Protein AF-0000000083572523 (afdb_homodimer)

Organism: NCBI:txid337451

InterPro domains:
  IPR001906 Terpene synthase, N-terminal domain [PF01397] (38-192)
  IPR005630 Terpene synthase, metal-binding domain [PF03936] (252-488)
  IPR008930 Terpenoid cyclases/protein prenyltransferase alpha-alpha toroid [SSF48239] (34-217)
  IPR008949 Isoprenoid synthase domain superfamily [G3DSA:1.10.600.10] (233-545)
  IPR008949 Isoprenoid synthase domain superfamily [SSF48576] (221-546)
  IPR034741 Terpene cyclase-like 1, C-terminal domain [SFLDG01019] (222-544)
  IPR036965 Terpene synthase, N-terminal domain superfamily [G3DSA:1.50.10.130] (38-232)
  IPR044814 Terpene cyclases, class 1, plant [cd00684] (7-543)
  IPR050148 Terpene synthase-like [PTHR31225] (7-530)

Foldseek 3Di:
DPPPPDFFFLPFDADPADLVNLVVLLPDPVLPPCDPLLVVLLVVLLVVLLCVLVPDDQLLVNLVSQVLCQLLLNCLSVVPSLLVSLVVCPDPVNLVRCLPALLSLLSNLQSNLLSQAPDDPCSCVSQADPVGAGDPVCLQVLNSLLSLLLSLLLAFPPRVVSVRSNVVSLVSNVVCLVPDDVLSNVVSVVCNQPNPLLAQRLLSNLVVLVSLVPDPPHDPSSSQSSQSVLSVLLVLLSVLVVVLSVLCVVLCLCVVPVRQHDFLLLLLVLLCLQQVDSVLSVLSSLLSLVVSLLSRLLSQLWTGDDLVLLVLLLVCLLVLDDPSLVVHPPSSSSSSVSVSVSLVVLQVVLCVQAVDGCSVVLSVLVSLLSVLSSVQSVCLVVVNQDALVVQLVSQLSNLCQCNSLLSNQSSVDNYDDPVRSVPPDPPQLLSSLLSLLLQLLVCLQCVVVCVVSSTHHHNQVNHCVVPVDDSVVSNVVSVVVNSNSSSSNSVSSNDDDPGDPSSNSSSSSSSSSSCVQRPPSHHCRSDVPDRVVVSSCSSNRNRDDRDCPVPDD/DPPPPDFFFLPFDADPADLVNLVVLLPDPVLPPCDPLLVVLLVVLLVVLLCVLVPDDQLLVNLVSQVLCQLLLNCLSVVPSLLVSLVVCPDPVNLVRCLPALLSLLSNLQSNLLSQAPDAPCSCVSQADPVGAGDPVCLQVLNSLLSLLLSLLLAFPPRVVSVRSNVVSLVSNVVCLVPDDVLSNVVSVVCNQPNPLLAQRLLSNLVVLVSLVPDPPHDPSSSQSSQSVLSVLLVLLSVLVVVLSVLCVVLCLCVVPVRQHDFLLLLLVLLCLQQVDSVLSVLSSLLSLVVSLLSRLLSQLWTGDDLVLLVLLLVCLLVLDDPSLVVHPPSSSSSSVSVSVSLVVLQVVLCVQAVDGCSVVLSVLVSLLSVLSSVQSVCLVVVNQDALVVQLVSQLSNLCQCNSLLSNQSSPDNYDDPVRSVPPDPPQLLSSLLSLLLQLLVCLQCVVVCVVSSTHHHNQVNHCVVPVDDSVVSNVVSVVVNSNSSSSNSVSSNDDDPGDPSSNSSSSSSSSSSCVQRPPSHHCRSDVPDRVVVSSCSSNRNRDDRDCPSPDD

Sequence (1106 aa):
MDFMEVRRAGNYHSTFWDIDSIRALLARRDFTAVTALSYDHHKRLKETIQRRLRDFTQPHHLLGLIDAVQHLGVAYQFEQEISDALNGLHSEDTEHAIKDSLHHTSLYFRLLRQHGCNLSSDIFNKFKKEGGGFKASLCEDAVGLLSMYEAAHLGVEGEAILEEAKVFSTANLKIMMERVEKKIADRIEHALEIPLHWRAPRVEARPYIDVYEKEDGKIDDLLDFAKLDFNMVQMAYRTELKELSMWWELLALPEKLGFFRDRLLENYLFAIGVVVEPQYSLCRIVITKAMVLITAMDDIYDVHGLPDELKVFTDTVNRWDLEGIDQLPEYMKLYYLALYNTTNETAYIILKEKGFNATHYLKKLWAMQSNSYFREAQWFNSGYIPKFDEYLDNALVSVGVPLVLGLSYPMIQQHISKAEIDLIPEDLNLLRWASIIFRLYNDLATSKAEQQRGDVPKSIQCYMHETGSSEEVAANHIRDLISDAWKELNAECLKPTSLSKHYVGLTLNSARSGVLMYHHDFDGFGVPRSRTSAHITSIFFEPVPLKESINLGMDFMEVRRAGNYHSTFWDIDSIRALLARRDFTAVTALSYDHHKRLKETIQRRLRDFTQPHHLLGLIDAVQHLGVAYQFEQEISDALNGLHSEDTEHAIKDSLHHTSLYFRLLRQHGCNLSSDIFNKFKKEGGGFKASLCEDAVGLLSMYEAAHLGVEGEAILEEAKVFSTANLKIMMERVEKKIADRIEHALEIPLHWRAPRVEARPYIDVYEKEDGKIDDLLDFAKLDFNMVQMAYRTELKELSMWWELLALPEKLGFFRDRLLENYLFAIGVVVEPQYSLCRIVITKAMVLITAMDDIYDVHGLPDELKVFTDTVNRWDLEGIDQLPEYMKLYYLALYNTTNETAYIILKEKGFNATHYLKKLWAMQSNSYFREAQWFNSGYIPKFDEYLDNALVSVGVPLVLGLSYPMIQQHISKAEIDLIPEDLNLLRWASIIFRLYNDLATSKAEQQRGDVPKSIQCYMHETGSSEEVAANHIRDLISDAWKELNAECLKPTSLSKHYVGLTLNSARSGVLMYHHDFDGFGVPRSRTSAHITSIFFEPVPLKESINLG

Radius of gyration: 35.46 Å; Cα contacts (8 Å, |Δi|>4): 1296; chains: 2; bounding box: 77×118×74 Å

Solvent-accessible surface area (backbone atoms only — not comparable to full-atom values): 60000 Å² total; per-residue (Å²): 132,82,75,72,81,80,64,49,75,78,78,68,63,76,56,90,66,49,70,67,55,49,50,54,62,68,60,51,68,86,62,70,71,82,43,75,63,51,52,53,52,47,52,53,39,50,52,52,50,52,49,49,63,67,63,54,79,52,64,69,59,44,52,52,50,53,52,49,36,49,49,43,53,50,37,82,81,39,51,67,56,50,51,54,44,53,59,66,50,69,42,70,67,48,53,64,71,33,63,88,36,57,34,52,42,20,48,53,52,34,55,38,42,74,72,37,40,81,71,67,74,65,74,58,56,79,54,38,41,96,88,57,57,69,42,72,79,50,68,76,35,62,67,26,32,52,31,34,32,48,30,24,74,64,36,38,86,88,44,60,66,34,54,49,39,34,55,52,25,50,57,43,48,65,59,41,44,79,71,49,58,64,74,58,20,52,51,51,52,49,39,71,72,50,44,65,87,49,48,27,56,60,71,50,10,60,65,37,50,62,52,48,71,72,41,92,85,53,51,67,61,58,53,53,38,38,42,52,50,49,41,54,50,24,51,53,49,43,55,51,47,52,54,49,49,54,53,52,58,70,64,35,54,40,78,73,65,63,73,39,79,57,51,65,68,57,31,42,51,46,22,41,28,27,51,64,56,77,91,48,50,68,43,33,52,51,42,20,55,48,48,48,49,49,53,41,49,46,39,35,50,75,29,49,48,48,74,71,55,45,52,53,48,44,52,39,49,62,68,64,62,75,81,63,41,80,78,43,58,70,71,53,35,54,49,49,50,52,52,52,47,54,50,49,50,50,25,48,50,42,26,74,71,52,71,42,82,42,55,68,62,53,44,51,42,51,26,52,36,44,52,34,41,48,50,49,37,49,29,48,77,70,66,53,77,54,48,45,68,60,42,48,63,42,38,41,43,49,63,42,48,55,43,47,51,58,62,38,51,72,61,73,43,86,76,61,52,70,69,57,63,72,59,55,63,89,72,40,64,56,55,49,29,23,23,46,36,22,38,51,31,45,39,64,22,40,46,66,65,36,53,74,72,66,50,64,77,46,63,51,52,18,40,21,69,72,68,69,49,52,70,67,58,28,49,50,51,52,52,49,50,40,56,51,29,50,15,52,36,41,45,48,59,44,45,90,68,92,65,52,70,65,57,54,48,30,43,53,19,44,24,12,30,23,42,70,37,12,52,92,50,32,42,32,71,68,50,54,44,68,64,48,46,47,51,49,43,48,60,57,70,46,74,63,86,71,76,69,84,75,55,80,126,132,83,78,72,80,80,63,50,77,77,80,68,64,75,54,90,65,49,72,67,53,49,50,53,62,68,61,52,66,87,65,69,71,81,42,74,63,50,51,53,51,47,51,52,39,51,52,51,52,52,48,50,63,68,62,54,78,52,64,68,60,44,50,53,49,52,52,48,38,49,48,42,53,51,36,83,80,39,51,67,57,50,50,54,44,51,60,66,50,69,43,69,67,47,52,63,72,34,65,88,36,56,36,51,42,20,47,53,52,35,55,39,43,76,72,36,40,81,70,68,75,65,76,57,56,82,51,38,39,94,87,56,56,70,42,71,80,49,67,75,33,63,67,26,33,52,32,33,32,46,31,25,73,65,36,36,83,87,46,60,65,33,55,49,39,34,54,53,24,51,57,43,47,66,60,42,43,78,72,48,56,64,73,58,21,52,50,50,51,50,39,73,72,51,42,66,86,50,48,28,57,60,70,49,10,60,65,39,50,62,52,46,71,69,42,90,84,56,51,66,61,57,54,52,36,37,42,52,50,49,41,54,51,24,50,53,49,44,54,51,46,51,54,50,47,53,51,52,58,69,66,34,53,40,79,72,65,63,73,38,78,58,52,66,67,57,31,41,50,46,23,42,26,26,51,63,56,77,90,46,49,68,43,31,53,53,44,21,55,49,46,46,48,49,52,41,50,46,38,35,48,74,29,48,49,48,74,70,55,43,52,55,49,44,51,38,47,61,67,64,61,76,81,63,42,80,78,43,58,70,72,53,36,55,50,47,50,52,53,51,47,54,50,49,50,50,24,48,51,42,25,74,72,52,72,43,84,41,55,69,63,53,44,49,42,51,26,52,36,43,50,33,40,48,51,51,37,49,29,48,76,69,66,53,78,54,49,44,67,60,43,48,66,43,39,40,41,50,63,42,49,55,45,48,51,58,61,40,54,74,60,73,43,89,75,59,52,69,68,58,62,74,58,55,65,90,74,38,62,54,56,50,30,23,21,47,37,22,39,52,31,43,40,64,22,40,46,66,66,36,53,74,71,64,48,64,76,46,64,51,50,18,40,21,68,71,68,69,49,51,70,67,58,27,49,51,50,51,52,50,49,40,56,51,30,51,17,51,35,42,45,49,58,45,47,89,67,90,65,53,71,66,58,55,47,31,41,54,18,44,23,13,30,22,41,70,37,12,51,93,50,31,43,33,70,68,51,55,44,68,65,45,47,47,51,49,43,47,59,56,70,46,72,62,87,71,76,68,86,73,54,81,129

Nearest PDB structures (foldseek):
  3n0g-assembly2_B  TM=9.323E-01  e=5.845E-34  Populus tremula x Populus alba
  3g4d-assembly1_A  TM=9.550E-01  e=2.384E-30  Gossypium arboreum
  7xkw-assembly1_A  TM=9.604E-01  e=1.682E-29  Artabotrys hexapetalus
  3g4d-assembly2_B  TM=9.552E-01  e=7.204E-29  Gossypium arboreum
  5jo7-assembly3_C  TM=9.426E-01  e=1.005E-28  Hyoscyamus muticus

Structure (mmCIF, N/CA/C/O backbone):
data_AF-0000000083572523-model_v1
#
loop_
_entity.id
_entity.type
_entity.pdbx_description
1 polymer 'Alpha-terpineol synthase isoform X1'
#
loop_
_atom_site.group_PDB
_atom_site.id
_atom_site.type_symbol
_atom_site.label_atom_id
_atom_site.label_alt_id
_atom_site.label_comp_id
_atom_site.label_asym_id
_atom_site.label_entity_id
_atom_site.label_seq_id
_atom_site.pdbx_PDB_ins_code
_atom_site.Cartn_x
_atom_site.Cartn_y
_atom_site.Cartn_z
_atom_site.occupancy
_atom_site.B_iso_or_equiv
_atom_site.auth_seq_id
_atom_site.auth_comp_id
_atom_site.auth_asym_id
_atom_site.auth_atom_id
_atom_site.pdbx_PDB_model_num
ATOM 1 N N . MET A 1 1 ? -46.875 0.278 -8.953 1 24.17 1 MET A N 1
ATOM 2 C CA . MET A 1 1 ? -46.281 -0.923 -8.375 1 24.17 1 MET A CA 1
ATOM 3 C C . MET A 1 1 ? -44.75 -0.909 -8.539 1 24.17 1 MET A C 1
ATOM 5 O O . MET A 1 1 ? -44.25 -0.823 -9.656 1 24.17 1 MET A O 1
ATOM 9 N N . ASP A 1 2 ? -43.969 -0.181 -7.785 1 31.44 2 ASP A N 1
ATOM 10 C CA . ASP A 1 2 ? -42.531 0.128 -7.801 1 31.44 2 ASP A CA 1
ATOM 11 C C . ASP A 1 2 ? -41.719 -1.145 -7.91 1 31.44 2 ASP A C 1
ATOM 13 O O . ASP A 1 2 ? -41.781 -2.02 -7.047 1 31.44 2 ASP A O 1
ATOM 17 N N . PHE A 1 3 ? -41.594 -1.78 -8.992 1 36 3 PHE A N 1
ATOM 18 C CA . PHE A 1 3 ? -40.906 -3.047 -9.234 1 36 3 PHE A CA 1
ATOM 19 C C . PHE A 1 3 ? -39.562 -3.096 -8.484 1 36 3 PHE A C 1
ATOM 21 O O . PHE A 1 3 ? -38.688 -2.297 -8.758 1 36 3 PHE A O 1
ATOM 28 N N . MET A 1 4 ? -39.531 -3.287 -7.262 1 43.53 4 MET A N 1
ATOM 29 C CA . MET A 1 4 ? -38.375 -3.51 -6.387 1 43.53 4 MET A CA 1
ATOM 30 C C . MET A 1 4 ? -37.344 -4.43 -7.051 1 43.53 4 MET A C 1
ATOM 32 O O . MET A 1 4 ? -37.688 -5.566 -7.398 1 43.53 4 MET A O 1
ATOM 36 N N . GLU A 1 5 ? -36.531 -3.902 -7.918 1 59.03 5 GLU A N 1
ATOM 37 C CA . GLU A 1 5 ? -35.531 -4.641 -8.68 1 59.03 5 GLU A CA 1
ATOM 38 C C . GLU A 1 5 ? -34.812 -5.676 -7.805 1 59.03 5 GLU A C 1
ATOM 40 O O . GLU A 1 5 ? -34.312 -5.348 -6.727 1 59.03 5 GLU A O 1
ATOM 45 N N . VAL A 1 6 ? -35.25 -6.902 -7.891 1 67.5 6 VAL A N 1
ATOM 46 C CA . VAL A 1 6 ? -34.781 -8.031 -7.098 1 67.5 6 VAL A CA 1
ATOM 47 C C . VAL A 1 6 ? -33.375 -8.43 -7.535 1 67.5 6 VAL A C 1
ATOM 49 O O . VAL A 1 6 ? -33.156 -8.797 -8.695 1 67.5 6 VAL A O 1
ATOM 52 N N . ARG A 1 7 ? -32.312 -8.016 -6.77 1 81 7 ARG A N 1
ATOM 53 C CA . ARG A 1 7 ? -30.922 -8.43 -7 1 81 7 ARG A CA 1
ATOM 54 C C . ARG A 1 7 ? -30.672 -9.82 -6.426 1 81 7 ARG A C 1
ATOM 56 O O . ARG A 1 7 ? -31.172 -10.156 -5.348 1 81 7 ARG A O 1
ATOM 63 N N . ARG A 1 8 ? -30.094 -10.602 -7.227 1 80.5 8 ARG A N 1
ATOM 64 C CA . ARG A 1 8 ? -29.719 -11.938 -6.77 1 80.5 8 ARG A CA 1
ATOM 65 C C . ARG A 1 8 ? -28.578 -11.883 -5.77 1 80.5 8 ARG A C 1
ATOM 67 O O . ARG A 1 8 ? -27.812 -10.914 -5.746 1 80.5 8 ARG A O 1
ATOM 74 N N . ALA A 1 9 ? -28.688 -12.844 -4.805 1 76.06 9 ALA A N 1
ATOM 75 C CA . ALA A 1 9 ? -27.578 -13 -3.855 1 76.06 9 ALA A CA 1
ATOM 76 C C . ALA A 1 9 ? -26.891 -14.344 -4.043 1 76.06 9 ALA A C 1
ATOM 78 O O . ALA A 1 9 ? -27.547 -15.367 -4.211 1 76.06 9 ALA A O 1
ATOM 79 N N . GLY A 1 10 ? -25.625 -14.352 -4.168 1 76.25 10 GLY A N 1
ATOM 80 C CA . GLY A 1 10 ? -24.859 -15.578 -4.336 1 76.25 10 GLY A CA 1
ATOM 81 C C . GLY A 1 10 ? -24.812 -16.438 -3.08 1 76.25 10 GLY A C 1
ATOM 82 O O . GLY A 1 10 ? -24.594 -17.641 -3.152 1 76.25 10 GLY A O 1
ATOM 83 N N . ASN A 1 11 ? -25.047 -15.859 -1.938 1 74.94 11 ASN A N 1
ATOM 84 C CA . ASN A 1 11 ? -24.969 -16.531 -0.648 1 74.94 11 ASN A CA 1
ATOM 85 C C . ASN A 1 11 ? -23.656 -17.281 -0.483 1 74.94 11 ASN A C 1
ATOM 87 O O . ASN A 1 11 ? -23.656 -18.469 -0.15 1 74.94 11 ASN A O 1
ATOM 91 N N . TYR A 1 12 ? -22.641 -16.641 -0.817 1 78.56 12 TYR A N 1
ATOM 92 C CA . TYR A 1 12 ? -21.328 -17.266 -0.743 1 78.56 12 TYR A CA 1
ATOM 93 C C . TYR A 1 12 ? -20.906 -17.5 0.707 1 78.56 12 TYR A C 1
ATOM 95 O O . TYR A 1 12 ? -21.328 -16.75 1.601 1 78.56 12 TYR A O 1
ATOM 103 N N . HIS A 1 13 ? -20.109 -18.516 0.893 1 77.62 13 HIS A N 1
ATOM 104 C CA . HIS A 1 13 ? -19.578 -18.781 2.227 1 77.62 13 HIS A CA 1
ATOM 105 C C . HIS A 1 13 ? -18.75 -17.594 2.732 1 77.62 13 HIS A C 1
ATOM 107 O O . HIS A 1 13 ? -18.016 -16.984 1.969 1 77.62 13 HIS A O 1
ATOM 113 N N . SER A 1 14 ? -18.875 -17.328 3.998 1 80 14 SER A N 1
ATOM 114 C CA . SER A 1 14 ? -18.109 -16.25 4.605 1 80 14 SER A CA 1
ATOM 115 C C . SER A 1 14 ? -16.609 -16.531 4.543 1 80 14 SER A C 1
ATOM 117 O O . SER A 1 14 ? -16.188 -17.688 4.445 1 80 14 SER A O 1
ATOM 119 N N . THR A 1 15 ? -15.867 -15.547 4.566 1 82.12 15 THR A N 1
ATOM 120 C CA . THR A 1 15 ? -14.414 -15.68 4.516 1 82.12 15 THR A CA 1
ATOM 121 C C . THR A 1 15 ? -13.891 -16.391 5.758 1 82.12 15 THR A C 1
ATOM 123 O O . THR A 1 15 ? -14.43 -16.219 6.852 1 82.12 15 THR A O 1
ATOM 126 N N . PHE A 1 16 ? -12.969 -17.203 5.551 1 79.5 16 PHE A N 1
ATOM 127 C CA . PHE A 1 16 ? -12.297 -17.859 6.668 1 79.5 16 PHE A CA 1
ATOM 128 C C . PHE A 1 16 ? -11.242 -16.938 7.273 1 79.5 16 PHE A C 1
ATOM 130 O O . PHE A 1 16 ? -10.875 -17.094 8.438 1 79.5 16 PHE A O 1
ATOM 137 N N . TRP A 1 17 ? -10.805 -16.031 6.473 1 86.19 17 TRP A N 1
ATOM 138 C CA . TRP A 1 17 ? -9.719 -15.148 6.871 1 86.19 17 TRP A CA 1
ATOM 139 C C . TRP A 1 17 ? -10.078 -13.695 6.594 1 86.19 17 TRP A C 1
ATOM 141 O O . TRP A 1 17 ? -9.805 -13.172 5.508 1 86.19 17 TRP A O 1
ATOM 151 N N . ASP A 1 18 ? -10.562 -13.047 7.605 1 87 18 ASP A N 1
ATOM 152 C CA . ASP A 1 18 ? -10.82 -11.625 7.418 1 87 18 ASP A CA 1
ATOM 153 C C . ASP A 1 18 ? -9.555 -10.805 7.637 1 87 18 ASP A C 1
ATOM 155 O O . ASP A 1 18 ? -8.508 -11.344 8.016 1 87 18 ASP A O 1
ATOM 159 N N . ILE A 1 19 ? -9.617 -9.617 7.379 1 87.69 19 ILE A N 1
ATOM 160 C CA . ILE A 1 19 ? -8.453 -8.742 7.383 1 87.69 19 ILE A CA 1
ATOM 161 C C . ILE A 1 19 ? -7.824 -8.727 8.773 1 87.69 19 ILE A C 1
ATOM 163 O O . ILE A 1 19 ? -6.598 -8.695 8.914 1 87.69 19 ILE A O 1
ATOM 167 N N . ASP A 1 20 ? -8.609 -8.68 9.789 1 86.25 20 ASP A N 1
ATOM 168 C CA . ASP A 1 20 ? -8.094 -8.656 11.156 1 86.25 20 ASP A CA 1
ATOM 169 C C . ASP A 1 20 ? -7.371 -9.953 11.492 1 86.25 20 ASP A C 1
ATOM 171 O O . ASP A 1 20 ? -6.324 -9.938 12.141 1 86.25 20 ASP A O 1
ATOM 175 N N . SER A 1 21 ? -7.938 -10.992 11.039 1 88.38 21 SER A N 1
ATOM 176 C CA . SER A 1 21 ? -7.301 -12.289 11.266 1 88.38 21 SER A CA 1
ATOM 177 C C . SER A 1 21 ? -5.965 -12.383 10.531 1 88.38 21 SER A C 1
ATOM 179 O O . SER A 1 21 ? -5 -12.93 11.062 1 88.38 21 SER A O 1
ATOM 181 N N . ILE A 1 22 ? -5.945 -11.914 9.344 1 90.38 22 ILE A N 1
ATOM 182 C CA . ILE A 1 22 ? -4.715 -11.938 8.562 1 90.38 22 ILE A CA 1
ATOM 183 C C . ILE A 1 22 ? -3.648 -11.094 9.266 1 90.38 22 ILE A C 1
ATOM 185 O O . ILE A 1 22 ? -2.5 -11.523 9.398 1 90.38 22 ILE A O 1
ATOM 189 N N . ARG A 1 23 ? -4.059 -9.969 9.711 1 84.81 23 ARG A N 1
ATOM 190 C CA . ARG A 1 23 ? -3.143 -9.07 10.414 1 84.81 23 ARG A CA 1
ATOM 191 C C . ARG A 1 23 ? -2.598 -9.734 11.68 1 84.81 23 ARG A C 1
ATOM 193 O O . ARG A 1 23 ? -1.414 -9.594 11.992 1 84.81 23 ARG A O 1
ATOM 200 N N . ALA A 1 24 ? -3.457 -10.367 12.406 1 83.62 24 ALA A N 1
ATOM 201 C CA . ALA A 1 24 ? -3.053 -11.062 13.625 1 83.62 24 ALA A CA 1
ATOM 202 C C . ALA A 1 2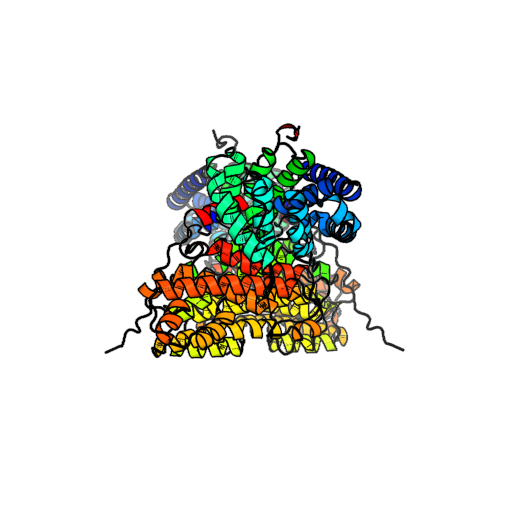4 ? -2.043 -12.164 13.312 1 83.62 24 ALA A C 1
ATOM 204 O O . ALA A 1 24 ? -1.069 -12.344 14.047 1 83.62 24 ALA A O 1
ATOM 205 N N . LEU A 1 25 ? -2.305 -12.844 12.219 1 85.81 25 LEU A N 1
ATOM 206 C CA . LEU A 1 25 ? -1.414 -13.93 11.82 1 85.81 25 LEU A CA 1
ATOM 207 C C . LEU A 1 25 ? -0.059 -13.383 11.375 1 85.81 25 LEU A C 1
ATOM 209 O O . LEU A 1 25 ? 0.979 -13.984 11.664 1 85.81 25 LEU A O 1
ATOM 213 N N . LEU A 1 26 ? -0.079 -12.234 10.805 1 85.94 26 LEU A N 1
ATOM 214 C CA . LEU A 1 26 ? 1.149 -11.625 10.312 1 85.94 26 LEU A CA 1
ATOM 215 C C . LEU A 1 26 ? 1.943 -10.992 11.453 1 85.94 26 LEU A C 1
ATOM 217 O O . LEU A 1 26 ? 3.16 -10.82 11.344 1 85.94 26 LEU A O 1
ATOM 221 N N . ALA A 1 27 ? 1.271 -10.594 12.453 1 75.38 27 ALA A N 1
ATOM 222 C CA . ALA A 1 27 ? 1.912 -9.938 13.586 1 75.38 27 ALA A CA 1
ATOM 223 C C . ALA A 1 27 ? 2.541 -10.961 14.531 1 75.38 27 ALA A C 1
ATOM 225 O O . ALA A 1 27 ? 3.316 -10.602 15.414 1 75.38 27 ALA A O 1
ATOM 226 N N . ARG A 1 28 ? 2.211 -12.133 14.375 1 71.88 28 ARG A N 1
ATOM 227 C CA . ARG A 1 28 ? 2.738 -13.164 15.258 1 71.88 28 ARG A CA 1
ATOM 228 C C . ARG A 1 28 ? 4.262 -13.195 15.219 1 71.88 28 ARG A C 1
ATOM 230 O O . ARG A 1 28 ? 4.859 -13.117 14.141 1 71.88 28 ARG A O 1
ATOM 237 N N . ARG A 1 29 ? 4.98 -12.992 16.453 1 58.59 29 ARG A N 1
ATOM 238 C CA . ARG A 1 29 ? 6.402 -12.773 16.688 1 58.59 29 ARG A CA 1
ATOM 239 C C . ARG A 1 29 ? 7.191 -14.07 16.516 1 58.59 29 ARG A C 1
ATOM 241 O O . ARG A 1 29 ? 8.422 -14.047 16.422 1 58.59 29 ARG A O 1
ATOM 248 N N . ASP A 1 30 ? 6.496 -15.227 16.812 1 52.75 30 ASP A N 1
ATOM 249 C CA . ASP A 1 30 ? 7.27 -16.469 16.812 1 52.75 30 ASP A CA 1
ATOM 250 C C . ASP A 1 30 ? 7.992 -16.672 15.492 1 52.75 30 ASP A C 1
ATOM 252 O O . ASP A 1 30 ? 8.688 -17.672 15.305 1 52.75 30 ASP A O 1
ATOM 256 N N . PHE A 1 31 ? 7.711 -15.781 14.609 1 53.84 31 PHE A N 1
ATOM 257 C CA . PHE A 1 31 ? 8.414 -16.016 13.352 1 53.84 31 PHE A CA 1
ATOM 258 C C . PHE A 1 31 ? 9.812 -15.422 13.398 1 53.84 31 PHE A C 1
ATOM 260 O O . PHE A 1 31 ? 9.984 -14.203 13.484 1 53.84 31 PHE A O 1
ATOM 267 N N . THR A 1 32 ? 10.664 -16.188 14.188 1 53.44 32 THR A N 1
ATOM 268 C CA . THR A 1 32 ? 12.078 -15.852 14.312 1 53.44 32 THR A CA 1
ATOM 269 C C . THR A 1 32 ? 12.625 -15.312 13 1 53.44 32 THR A C 1
ATOM 271 O O . THR A 1 32 ? 12.531 -15.969 11.961 1 53.44 32 THR A O 1
ATOM 274 N N . ALA A 1 33 ? 12.938 -14.148 13 1 55.16 33 ALA A N 1
ATOM 275 C CA . ALA A 1 33 ? 13.609 -13.422 11.93 1 55.16 33 ALA A CA 1
ATOM 276 C C . ALA A 1 33 ? 14.844 -14.18 11.453 1 55.16 33 ALA A C 1
ATOM 278 O O . ALA A 1 33 ? 15.594 -14.727 12.258 1 55.16 33 ALA A O 1
ATOM 279 N N . VAL A 1 34 ? 14.711 -14.719 10.117 1 61.25 34 VAL A N 1
ATOM 280 C CA . VAL A 1 34 ? 15.938 -15.156 9.469 1 61.25 34 VAL A CA 1
ATOM 281 C C . VAL A 1 34 ? 17.062 -14.172 9.781 1 61.25 34 VAL A C 1
ATOM 283 O O . VAL A 1 34 ? 16.984 -12.992 9.43 1 61.25 34 VAL A O 1
ATOM 286 N N . THR A 1 35 ? 17.781 -14.492 10.734 1 62.84 35 THR A N 1
ATOM 287 C CA . THR A 1 35 ? 18.906 -13.672 11.18 1 62.84 35 THR A CA 1
ATOM 288 C C . THR A 1 35 ? 19.984 -13.586 10.102 1 62.84 35 THR A C 1
ATOM 290 O O . THR A 1 35 ? 19.906 -14.297 9.094 1 62.84 35 THR A O 1
ATOM 293 N N . ALA A 1 36 ? 20.812 -12.688 10.219 1 65.69 36 ALA A N 1
ATOM 294 C CA . ALA A 1 36 ? 21.984 -12.586 9.352 1 65.69 36 ALA A CA 1
ATOM 295 C C . ALA A 1 36 ? 22.719 -13.914 9.281 1 65.69 36 ALA A C 1
ATOM 297 O O . ALA A 1 36 ? 23.188 -14.312 8.211 1 65.69 36 ALA A O 1
ATOM 298 N N . LEU A 1 37 ? 22.688 -14.617 10.281 1 69.19 37 LEU A N 1
ATOM 299 C CA . LEU A 1 37 ? 23.375 -15.906 10.344 1 69.19 37 LEU A CA 1
ATOM 300 C C . LEU A 1 37 ? 22.656 -16.938 9.484 1 69.19 37 LEU A C 1
ATOM 302 O O . LEU A 1 37 ? 23.297 -17.781 8.852 1 69.19 37 LEU A O 1
ATOM 306 N N . SER A 1 38 ? 21.438 -16.828 9.484 1 80.94 38 SER A N 1
ATOM 307 C CA . SER A 1 38 ? 20.656 -17.734 8.648 1 80.94 38 SER A CA 1
ATOM 308 C C . SER A 1 38 ? 20.938 -17.5 7.172 1 80.94 38 SER A C 1
ATOM 310 O O . SER A 1 38 ? 21 -18.469 6.395 1 80.94 38 SER A O 1
ATOM 312 N N . TYR A 1 39 ? 21.25 -16.344 6.855 1 83.56 39 TYR A N 1
ATOM 313 C CA . TYR A 1 39 ? 21.531 -16.016 5.465 1 83.56 39 TYR A CA 1
ATOM 314 C C . TYR A 1 39 ? 22.906 -16.547 5.059 1 83.56 39 TYR A C 1
ATOM 316 O O . TYR A 1 39 ? 23.078 -17.078 3.953 1 83.56 39 TYR A O 1
ATOM 324 N N . ASP A 1 40 ? 23.797 -16.438 5.934 1 88.75 40 ASP A N 1
ATOM 325 C CA . ASP A 1 40 ? 25.125 -16.953 5.652 1 88.75 40 ASP A CA 1
ATOM 326 C C . ASP A 1 40 ? 25.125 -18.484 5.523 1 88.75 40 ASP A C 1
ATOM 328 O O . ASP A 1 40 ? 25.797 -19.031 4.664 1 88.75 40 ASP A O 1
ATOM 332 N N . HIS A 1 41 ? 24.469 -19.047 6.41 1 90.88 41 HIS A N 1
ATOM 333 C CA . HIS A 1 41 ? 24.344 -20.5 6.348 1 90.88 41 HIS A CA 1
ATOM 334 C C . HIS A 1 41 ? 23.656 -20.953 5.055 1 90.88 41 HIS A C 1
ATOM 336 O O . HIS A 1 41 ? 24.078 -21.922 4.43 1 90.88 41 HIS A O 1
ATOM 342 N N . HIS A 1 42 ? 22.625 -20.297 4.684 1 93.81 42 HIS A N 1
ATOM 343 C CA . HIS A 1 42 ? 21.906 -20.547 3.436 1 93.81 42 HIS A CA 1
ATOM 344 C C . HIS A 1 42 ? 22.859 -20.453 2.238 1 93.81 42 HIS A C 1
ATOM 346 O O . HIS A 1 42 ? 22.844 -21.312 1.356 1 93.81 42 HIS A O 1
ATOM 352 N N . LYS A 1 43 ? 23.688 -19.484 2.275 1 94.69 43 LYS A N 1
ATOM 353 C CA . LYS A 1 43 ? 24.641 -19.281 1.186 1 94.69 43 LYS A CA 1
ATOM 354 C C . LYS A 1 43 ? 25.656 -20.406 1.122 1 94.69 43 LYS A C 1
ATOM 356 O O . LYS A 1 43 ? 26 -20.891 0.038 1 94.69 43 LYS A O 1
ATOM 361 N N . ARG A 1 44 ? 26.109 -20.828 2.23 1 95.31 44 ARG A N 1
ATOM 362 C CA . ARG A 1 44 ? 27.094 -21.906 2.291 1 95.31 44 ARG A CA 1
ATOM 363 C C . ARG A 1 44 ? 26.5 -23.219 1.781 1 95.31 44 ARG A C 1
ATOM 365 O O . ARG A 1 44 ? 27.141 -23.938 1.019 1 95.31 44 ARG A O 1
ATOM 372 N N . LEU A 1 45 ? 25.312 -23.484 2.217 1 96.81 45 LEU A N 1
ATOM 373 C CA . LEU A 1 45 ? 24.641 -24.703 1.78 1 96.81 45 LEU A CA 1
ATOM 374 C C . LEU A 1 45 ? 24.375 -24.672 0.28 1 96.81 45 LEU A C 1
ATOM 376 O O . LEU A 1 45 ? 24.484 -25.688 -0.401 1 96.81 45 LEU A O 1
ATOM 380 N N . LYS A 1 46 ? 23.953 -23.531 -0.214 1 97.44 46 LYS A N 1
ATOM 381 C CA . LYS A 1 46 ? 23.719 -23.375 -1.645 1 97.44 46 LYS A CA 1
ATOM 382 C C . LYS A 1 46 ? 24.969 -23.719 -2.455 1 97.44 46 LYS A C 1
ATOM 384 O O . LYS A 1 46 ? 24.875 -24.422 -3.461 1 97.44 46 LYS A O 1
ATOM 389 N N . GLU A 1 47 ? 26.094 -23.234 -2 1 96.88 47 GLU A N 1
ATOM 390 C CA . GLU A 1 47 ? 27.359 -23.5 -2.686 1 96.88 47 GLU A CA 1
ATOM 391 C C . GLU A 1 47 ? 27.688 -24.984 -2.672 1 96.88 47 GLU A C 1
ATOM 393 O O . GLU A 1 47 ? 28.188 -25.531 -3.666 1 96.88 47 GLU A O 1
ATOM 398 N N . THR A 1 48 ? 27.422 -25.562 -1.619 1 96.62 48 THR A N 1
ATOM 399 C CA . THR A 1 48 ? 27.688 -26.984 -1.483 1 96.62 48 THR A CA 1
ATOM 400 C C . THR A 1 48 ? 26.859 -27.781 -2.479 1 96.62 48 THR A C 1
ATOM 402 O O . THR A 1 48 ? 27.359 -28.703 -3.131 1 96.62 48 THR A O 1
ATOM 405 N N . ILE A 1 49 ? 25.609 -27.484 -2.551 1 96.81 49 ILE A N 1
ATOM 406 C CA . ILE A 1 49 ? 24.719 -28.219 -3.447 1 96.81 49 ILE A CA 1
ATOM 407 C C . ILE A 1 49 ? 25.094 -27.922 -4.898 1 96.81 49 ILE A C 1
ATOM 409 O O . ILE A 1 49 ? 25.031 -28.812 -5.754 1 96.81 49 ILE A O 1
ATOM 413 N N . GLN A 1 50 ? 25.469 -26.672 -5.16 1 96.75 50 GLN A N 1
ATOM 414 C CA . GLN A 1 50 ? 25.938 -26.297 -6.492 1 96.75 50 GLN A CA 1
ATOM 415 C C . GLN A 1 50 ? 27.109 -27.156 -6.918 1 96.75 50 GLN A C 1
ATOM 417 O O . GLN A 1 50 ? 27.172 -27.641 -8.055 1 96.75 50 GLN A O 1
ATOM 422 N N . ARG A 1 51 ? 28.016 -27.359 -6.012 1 95.12 51 ARG A N 1
ATOM 423 C CA . ARG A 1 51 ? 29.172 -28.188 -6.289 1 95.12 51 ARG A CA 1
ATOM 424 C C . ARG A 1 51 ? 28.781 -29.625 -6.547 1 95.12 51 ARG A C 1
ATOM 426 O O . ARG A 1 51 ? 29.312 -30.281 -7.445 1 95.12 51 ARG A O 1
ATOM 433 N N . ARG A 1 52 ? 27.844 -30.094 -5.832 1 94.06 52 ARG A N 1
ATOM 434 C CA . ARG A 1 52 ? 27.391 -31.469 -6.004 1 94.06 52 ARG A CA 1
ATOM 435 C C . ARG A 1 52 ? 26.734 -31.656 -7.367 1 94.06 52 ARG A C 1
ATOM 437 O O . ARG A 1 52 ? 26.922 -32.688 -8.016 1 94.06 52 ARG A O 1
ATOM 444 N N . LEU A 1 53 ? 25.984 -30.688 -7.801 1 95 53 LEU A N 1
ATOM 445 C CA . LEU A 1 53 ? 25.312 -30.75 -9.086 1 95 53 LEU A CA 1
ATOM 446 C C . LEU A 1 53 ? 26.312 -30.719 -10.234 1 95 53 LEU A C 1
ATOM 448 O O . LEU A 1 53 ? 26.062 -31.312 -11.289 1 95 53 LEU A O 1
ATOM 452 N N . ARG A 1 54 ? 27.469 -30.188 -9.961 1 92.31 54 ARG A N 1
ATOM 453 C CA . ARG A 1 54 ? 28.484 -30.078 -11 1 92.31 54 ARG A CA 1
ATOM 454 C C . ARG A 1 54 ? 29.422 -31.297 -10.977 1 92.31 54 ARG A C 1
ATOM 456 O O . ARG A 1 54 ? 29.906 -31.719 -12.023 1 92.31 54 ARG A O 1
ATOM 463 N N . ASP A 1 55 ? 29.625 -31.844 -9.797 1 86.88 55 ASP A N 1
ATOM 464 C CA . ASP A 1 55 ? 30.688 -32.812 -9.617 1 86.88 55 ASP A CA 1
ATOM 465 C C . ASP A 1 55 ? 30.172 -34.25 -9.828 1 86.88 55 ASP A C 1
ATOM 467 O O . ASP A 1 55 ? 30.969 -35.156 -10.07 1 86.88 55 ASP A O 1
ATOM 471 N N . PHE A 1 56 ? 28.969 -34.469 -9.703 1 79.25 56 PHE A N 1
ATOM 472 C CA . PHE A 1 56 ? 28.484 -35.844 -9.836 1 79.25 56 PHE A CA 1
ATOM 473 C C . PHE A 1 56 ? 28.781 -36.406 -11.227 1 79.25 56 PHE A C 1
ATOM 475 O O . PHE A 1 56 ? 28.531 -35.75 -12.234 1 79.25 56 PHE A O 1
ATOM 482 N N . THR A 1 57 ? 29.312 -37.594 -11.156 1 77.88 57 THR A N 1
ATOM 483 C CA . THR A 1 57 ? 29.719 -38.219 -12.414 1 77.88 57 THR A CA 1
ATOM 484 C C . THR A 1 57 ? 28.766 -39.344 -12.789 1 77.88 57 THR A C 1
ATOM 486 O O . THR A 1 57 ? 28.594 -39.656 -13.969 1 77.88 57 THR A O 1
ATOM 489 N N . GLN A 1 58 ? 28.156 -39.906 -11.812 1 86.94 58 GLN A N 1
ATOM 490 C CA . GLN A 1 58 ? 27.234 -41 -12.109 1 86.94 58 GLN A CA 1
ATOM 491 C C . GLN A 1 58 ? 25.844 -40.469 -12.461 1 86.94 58 GLN A C 1
ATOM 493 O O . GLN A 1 58 ? 25.219 -39.781 -11.641 1 86.94 58 GLN A O 1
ATOM 498 N N . PRO A 1 59 ? 25.328 -40.812 -13.523 1 90.75 59 PRO A N 1
ATOM 499 C CA . PRO A 1 59 ? 24.062 -40.25 -14 1 90.75 59 PRO A CA 1
ATOM 500 C C . PRO A 1 59 ? 22.906 -40.531 -13.055 1 90.75 59 PRO A C 1
ATOM 502 O O . PRO A 1 59 ? 22.062 -39.656 -12.844 1 90.75 59 PRO A O 1
ATOM 505 N N . HIS A 1 60 ? 22.906 -41.75 -12.461 1 89.94 60 HIS A N 1
ATOM 506 C CA . HIS A 1 60 ? 21.781 -42.125 -11.609 1 89.94 60 HIS A CA 1
ATOM 507 C C . HIS A 1 60 ? 21.75 -41.25 -10.352 1 89.94 60 HIS A C 1
ATOM 509 O O . HIS A 1 60 ? 20.672 -40.875 -9.883 1 89.94 60 HIS A O 1
ATOM 515 N N . HIS A 1 61 ? 22.922 -40.875 -9.867 1 90.62 61 HIS A N 1
ATOM 516 C CA . HIS A 1 61 ? 23 -40.031 -8.688 1 90.62 61 HIS A CA 1
ATOM 517 C C . HIS A 1 61 ? 22.609 -38.594 -9.023 1 90.62 61 HIS A C 1
ATOM 519 O O . HIS A 1 61 ? 21.938 -37.938 -8.234 1 90.62 61 HIS A O 1
ATOM 525 N N . LEU A 1 62 ? 23.062 -38.219 -10.18 1 93.94 62 LEU A N 1
ATOM 526 C CA . LEU A 1 62 ? 22.766 -36.844 -10.602 1 93.94 62 LEU A CA 1
ATOM 527 C C . LEU A 1 62 ? 21.266 -36.688 -10.852 1 93.94 62 LEU A C 1
ATOM 529 O O . LEU A 1 62 ? 20.672 -35.688 -10.461 1 93.94 62 LEU A O 1
ATOM 533 N N . LEU A 1 63 ? 20.656 -37.656 -11.461 1 95 63 LEU A N 1
ATOM 534 C CA . LEU A 1 63 ? 19.219 -37.625 -11.695 1 95 63 LEU A CA 1
ATOM 535 C C . LEU A 1 63 ? 18.453 -37.562 -10.375 1 95 63 LEU A C 1
ATOM 537 O O . LEU A 1 63 ? 17.484 -36.812 -10.234 1 95 63 LEU A O 1
ATOM 541 N N . GLY A 1 64 ? 18.891 -38.375 -9.43 1 93.94 64 GLY A N 1
ATOM 542 C CA . GLY A 1 64 ? 18.266 -38.375 -8.117 1 93.94 64 GLY A CA 1
ATOM 543 C C . GLY A 1 64 ? 18.375 -37.031 -7.398 1 93.94 64 GLY A C 1
ATOM 544 O O . GLY A 1 64 ? 17.422 -36.594 -6.746 1 93.94 64 GLY A O 1
ATOM 545 N N . LEU A 1 65 ? 19.5 -36.406 -7.539 1 95.94 65 LEU A N 1
ATOM 546 C CA . LEU A 1 65 ? 19.719 -35.125 -6.898 1 95.94 65 LEU A CA 1
ATOM 547 C C . LEU A 1 65 ? 18.828 -34.062 -7.527 1 95.94 65 LEU A C 1
ATOM 549 O O . LEU A 1 65 ? 18.203 -33.25 -6.816 1 95.94 65 LEU A O 1
ATOM 553 N N . ILE A 1 66 ? 18.766 -34.031 -8.859 1 97.06 66 ILE A N 1
ATOM 554 C CA . ILE A 1 66 ? 17.938 -33.062 -9.562 1 97.06 66 ILE A CA 1
ATOM 555 C C . ILE A 1 66 ? 16.469 -33.25 -9.172 1 97.06 66 ILE A C 1
ATOM 557 O O . ILE A 1 66 ? 15.758 -32.281 -8.914 1 97.06 66 ILE A O 1
ATOM 561 N N . ASP A 1 67 ? 16.047 -34.469 -9.117 1 96.38 67 ASP A N 1
ATOM 562 C CA . ASP A 1 67 ? 14.68 -34.781 -8.719 1 96.38 67 ASP A CA 1
ATOM 563 C C . ASP A 1 67 ? 14.375 -34.219 -7.324 1 96.38 67 ASP A C 1
ATOM 565 O O . ASP A 1 67 ? 13.328 -33.625 -7.102 1 96.38 67 ASP A O 1
ATOM 569 N N . ALA A 1 68 ? 15.305 -34.469 -6.402 1 96.44 68 ALA A N 1
ATOM 570 C CA . ALA A 1 68 ? 15.125 -34 -5.023 1 96.44 68 ALA A CA 1
ATOM 571 C C . ALA A 1 68 ? 15.078 -32.5 -4.945 1 96.44 68 ALA A C 1
ATOM 573 O O . ALA A 1 68 ? 14.242 -31.922 -4.242 1 96.44 68 ALA A O 1
ATOM 574 N N . VAL A 1 69 ? 15.953 -31.859 -5.66 1 97.44 69 VAL A N 1
ATOM 575 C CA . VAL A 1 69 ? 16.047 -30.406 -5.664 1 97.44 69 VAL A CA 1
ATOM 576 C C . VAL A 1 69 ? 14.75 -29.797 -6.191 1 97.44 69 VAL A C 1
ATOM 578 O O . VAL A 1 69 ? 14.258 -28.797 -5.656 1 97.44 69 VAL A O 1
ATOM 581 N N . GLN A 1 70 ? 14.188 -30.391 -7.16 1 96.62 70 GLN A N 1
ATOM 582 C CA . GLN A 1 70 ? 12.938 -29.906 -7.738 1 96.62 70 GLN A CA 1
ATOM 583 C C . GLN A 1 70 ? 11.758 -30.172 -6.797 1 96.62 70 GLN A C 1
ATOM 585 O O . GLN A 1 70 ? 10.93 -29.281 -6.578 1 96.62 70 GLN A O 1
ATOM 590 N N . HIS A 1 71 ? 11.742 -31.312 -6.23 1 96.31 71 HIS A N 1
ATOM 591 C CA . HIS A 1 71 ? 10.641 -31.688 -5.355 1 96.31 71 HIS A CA 1
ATOM 592 C C . HIS A 1 71 ? 10.633 -30.859 -4.078 1 96.31 71 HIS A C 1
ATOM 594 O O . HIS A 1 71 ? 9.57 -30.609 -3.502 1 96.31 71 HIS A O 1
ATOM 600 N N . LEU A 1 72 ? 11.805 -30.469 -3.682 1 97.56 72 LEU A N 1
ATOM 601 C CA . LEU A 1 72 ? 11.945 -29.688 -2.449 1 97.56 72 LEU A CA 1
ATOM 602 C C . LEU A 1 72 ? 11.648 -28.219 -2.691 1 97.56 72 LEU A C 1
ATOM 604 O O . LEU A 1 72 ? 11.586 -27.422 -1.745 1 97.56 72 LEU A O 1
ATOM 608 N N . GLY A 1 73 ? 11.438 -27.844 -3.92 1 95.94 73 GLY A N 1
ATOM 609 C CA . GLY A 1 73 ? 11.023 -26.484 -4.254 1 95.94 73 GLY A CA 1
ATOM 610 C C . GLY A 1 73 ? 12.18 -25.5 -4.289 1 95.94 73 GLY A C 1
ATOM 611 O O . GLY A 1 73 ? 11.977 -24.297 -4.176 1 95.94 73 GLY A O 1
ATOM 612 N N . VAL A 1 74 ? 13.469 -25.969 -4.414 1 97.44 74 VAL A N 1
ATOM 613 C CA . VAL A 1 74 ? 14.609 -25.062 -4.355 1 97.44 74 VAL A CA 1
ATOM 614 C C . VAL A 1 74 ? 15.32 -25.031 -5.707 1 97.44 74 VAL A C 1
ATOM 616 O O . VAL A 1 74 ? 16.406 -24.453 -5.836 1 97.44 74 VAL A O 1
ATOM 619 N N . ALA A 1 75 ? 14.719 -25.594 -6.723 1 96.25 75 ALA A N 1
ATOM 620 C CA . ALA A 1 75 ? 15.32 -25.688 -8.047 1 96.25 75 ALA A CA 1
ATOM 621 C C . ALA A 1 75 ? 15.609 -24.297 -8.617 1 96.25 75 ALA A C 1
ATOM 623 O O . ALA A 1 75 ? 16.562 -24.125 -9.375 1 96.25 75 ALA A O 1
ATOM 624 N N . TYR A 1 76 ? 14.812 -23.297 -8.273 1 94.94 76 TYR A N 1
ATOM 625 C CA . TYR A 1 76 ? 14.969 -21.953 -8.789 1 94.94 76 TYR A CA 1
ATOM 626 C C . TYR A 1 76 ? 16.328 -21.375 -8.406 1 94.94 76 TYR A C 1
ATOM 628 O O . TYR A 1 76 ? 16.828 -20.453 -9.062 1 94.94 76 TYR A O 1
ATOM 636 N N . GLN A 1 77 ? 16.969 -21.938 -7.402 1 96.38 77 GLN A N 1
ATOM 637 C CA . GLN A 1 77 ? 18.281 -21.484 -6.945 1 96.38 77 GLN A CA 1
ATOM 638 C C . GLN A 1 77 ? 19.391 -22.062 -7.816 1 96.38 77 GLN A C 1
ATOM 640 O O . GLN A 1 77 ? 20.531 -21.578 -7.773 1 96.38 77 GLN A O 1
ATOM 645 N N . PHE A 1 78 ? 19.094 -23.078 -8.625 1 97.31 78 PHE A N 1
ATOM 646 C CA . PHE A 1 78 ? 20.109 -23.812 -9.352 1 97.31 78 PHE A CA 1
ATOM 647 C C . PHE A 1 78 ? 19.734 -23.984 -10.812 1 97.31 78 PHE A C 1
ATOM 649 O O . PHE A 1 78 ? 19.984 -25.031 -11.414 1 97.31 78 PHE A O 1
ATOM 656 N N . GLU A 1 79 ? 19.078 -23.062 -11.352 1 94.56 79 GLU A N 1
ATOM 657 C CA . GLU A 1 79 ? 18.5 -23.188 -12.695 1 94.56 79 GLU A CA 1
ATOM 658 C C . GLU A 1 79 ? 19.594 -23.469 -13.727 1 94.56 79 GLU A C 1
ATOM 660 O O . GLU A 1 79 ? 19.422 -24.344 -14.578 1 94.56 79 GLU A O 1
ATOM 665 N N . GLN A 1 80 ? 20.656 -22.734 -13.625 1 94.75 80 GLN A N 1
ATOM 666 C CA . GLN A 1 80 ? 21.734 -22.922 -14.594 1 94.75 80 GLN A CA 1
ATOM 667 C C . GLN A 1 80 ? 22.406 -24.281 -14.438 1 94.75 80 GLN A C 1
ATOM 669 O O . GLN A 1 80 ? 22.641 -24.984 -15.422 1 94.75 80 GLN A O 1
ATOM 674 N N . GLU A 1 81 ? 22.672 -24.672 -13.203 1 96 81 GLU A N 1
ATOM 675 C CA . GLU A 1 81 ? 23.312 -25.953 -12.93 1 96 81 GLU A CA 1
ATOM 676 C C . GLU A 1 81 ? 22.438 -27.109 -13.414 1 96 81 GLU A C 1
ATOM 678 O O . GLU A 1 81 ? 22.938 -28.062 -14.008 1 96 81 GLU A O 1
ATOM 683 N N . ILE A 1 82 ? 21.172 -27.031 -13.156 1 96.38 82 ILE A N 1
ATOM 684 C CA . ILE A 1 82 ? 20.25 -28.078 -13.539 1 96.38 82 ILE A CA 1
ATOM 685 C C . ILE A 1 82 ? 20.156 -28.172 -15.062 1 96.38 82 ILE A C 1
ATOM 687 O O . ILE A 1 82 ? 20.188 -29.266 -15.633 1 96.38 82 ILE A O 1
ATOM 691 N N . SER A 1 83 ? 20.047 -27 -15.695 1 94.88 83 SER A N 1
ATOM 692 C CA . SER A 1 83 ? 19.984 -26.969 -17.156 1 94.88 83 SER A CA 1
ATOM 693 C C . SER A 1 83 ? 21.234 -27.578 -17.781 1 94.88 83 SER A C 1
ATOM 695 O O . SER A 1 83 ? 21.141 -28.406 -18.688 1 94.88 83 SER A O 1
ATOM 697 N N . ASP A 1 84 ? 22.391 -27.203 -17.281 1 94.38 84 ASP A N 1
ATOM 698 C CA . ASP A 1 84 ? 23.656 -27.75 -17.781 1 94.38 84 ASP A CA 1
ATOM 699 C C . ASP A 1 84 ? 23.719 -29.266 -17.562 1 94.38 84 ASP A C 1
ATOM 701 O O . ASP A 1 84 ? 24.141 -30 -18.453 1 94.38 84 ASP A O 1
ATOM 705 N N . ALA A 1 85 ? 23.312 -29.641 -16.438 1 94.5 85 ALA A N 1
ATOM 706 C CA . ALA A 1 85 ? 23.328 -31.062 -16.094 1 94.5 85 ALA A CA 1
ATOM 707 C C . ALA A 1 85 ? 22.406 -31.859 -17 1 94.5 85 ALA A C 1
ATOM 709 O O . ALA A 1 85 ? 22.812 -32.906 -17.531 1 94.5 85 ALA A O 1
ATOM 710 N N . LEU A 1 86 ? 21.203 -31.453 -17.172 1 94.69 86 LEU A N 1
ATOM 711 C CA . LEU A 1 86 ? 20.219 -32.188 -17.984 1 94.69 86 LEU A CA 1
ATOM 712 C C . LEU A 1 86 ? 20.625 -32.188 -19.453 1 94.69 86 LEU A C 1
ATOM 714 O O . LEU A 1 86 ? 20.422 -33.188 -20.141 1 94.69 86 LEU A O 1
ATOM 718 N N . ASN A 1 87 ? 21.141 -31.109 -19.906 1 92.62 87 ASN A N 1
ATOM 719 C CA . ASN A 1 87 ? 21.641 -31.078 -21.266 1 92.62 87 ASN A CA 1
ATOM 720 C C . ASN A 1 87 ? 22.797 -32.062 -21.469 1 92.62 87 ASN A C 1
ATOM 722 O O . ASN A 1 87 ? 22.906 -32.688 -22.531 1 92.62 87 ASN A O 1
ATOM 726 N N . GLY A 1 88 ? 23.594 -32.125 -20.469 1 90.38 88 GLY A N 1
ATOM 727 C CA . GLY A 1 88 ? 24.703 -33.062 -20.516 1 90.38 88 GLY A CA 1
ATOM 728 C C . GLY A 1 88 ? 24.25 -34.5 -20.469 1 90.38 88 GLY A C 1
ATOM 729 O O . GLY A 1 88 ? 24.891 -35.375 -21.062 1 90.38 88 GLY A O 1
ATOM 730 N N . LEU A 1 89 ? 23.172 -34.781 -19.812 1 91.12 89 LEU A N 1
ATOM 731 C CA . LEU A 1 89 ? 22.656 -36.125 -19.641 1 91.12 89 LEU A CA 1
ATOM 732 C C . LEU A 1 89 ? 21.906 -36.594 -20.891 1 91.12 89 LEU A C 1
ATOM 734 O O . LEU A 1 89 ? 21.656 -37.781 -21.078 1 91.12 89 LEU A O 1
ATOM 738 N N . HIS A 1 90 ? 21.469 -35.625 -21.656 1 90.5 90 HIS A N 1
ATOM 739 C CA . HIS A 1 90 ? 20.719 -35.969 -22.859 1 90.5 90 HIS A CA 1
ATOM 740 C C . HIS A 1 90 ? 21.625 -36.562 -23.938 1 90.5 90 HIS A C 1
ATOM 742 O O . HIS A 1 90 ? 21.969 -35.875 -24.906 1 90.5 90 HIS A O 1
ATOM 748 N N . SER A 1 91 ? 22.031 -37.719 -23.75 1 85.88 91 SER A N 1
ATOM 749 C CA . SER A 1 91 ? 22.953 -38.438 -24.641 1 85.88 91 SER A CA 1
ATOM 750 C C . SER A 1 91 ? 22.641 -39.938 -24.688 1 85.88 91 SER A C 1
ATOM 752 O O . SER A 1 91 ? 22.047 -40.469 -23.75 1 85.88 91 SER A O 1
ATOM 754 N N . GLU A 1 92 ? 23.047 -40.562 -25.672 1 81 92 GLU A N 1
ATOM 755 C CA . GLU A 1 92 ? 22.891 -42 -25.812 1 81 92 GLU A CA 1
ATOM 756 C C . GLU A 1 92 ? 23.703 -42.75 -24.766 1 81 92 GLU A C 1
ATOM 758 O O . GLU A 1 92 ? 23.281 -43.812 -24.281 1 81 92 GLU A O 1
ATOM 763 N N . ASP A 1 93 ? 24.719 -42.219 -24.484 1 77.81 93 ASP A N 1
ATOM 764 C CA . ASP A 1 93 ? 25.594 -42.812 -23.484 1 77.81 93 ASP A CA 1
ATOM 765 C C . ASP A 1 93 ? 24.891 -42.906 -22.125 1 77.81 93 ASP A C 1
ATOM 767 O O . ASP A 1 93 ? 25 -43.906 -21.422 1 77.81 93 ASP A O 1
ATOM 771 N N . THR A 1 94 ? 24.203 -41.875 -21.844 1 82.06 94 THR A N 1
ATOM 772 C CA . THR A 1 94 ? 23.469 -41.875 -20.578 1 82.06 94 THR A CA 1
ATOM 773 C C . THR A 1 94 ? 22.344 -42.906 -20.609 1 82.06 94 THR A C 1
ATOM 775 O O . THR A 1 94 ? 22.109 -43.594 -19.625 1 82.06 94 THR A O 1
ATOM 778 N N . GLU A 1 95 ? 21.703 -42.969 -21.656 1 82.94 95 GLU A N 1
ATOM 779 C CA . GLU A 1 95 ? 20.609 -43.938 -21.812 1 82.94 95 GLU A CA 1
ATOM 780 C C . GLU A 1 95 ? 21.109 -45.375 -21.625 1 82.94 95 GLU A C 1
ATOM 782 O O . GLU A 1 95 ? 20.453 -46.188 -21 1 82.94 95 GLU A O 1
ATOM 787 N N . HIS A 1 96 ? 22.234 -45.562 -22.062 1 81.38 96 HIS A N 1
ATOM 788 C CA . HIS A 1 96 ? 22.828 -46.875 -21.938 1 81.38 96 HIS A CA 1
ATOM 789 C C . HIS A 1 96 ? 23.25 -47.156 -20.5 1 81.38 96 HIS A C 1
ATOM 791 O O . HIS A 1 96 ? 23.172 -48.312 -20.047 1 81.38 96 HIS A O 1
ATOM 797 N N . ALA A 1 97 ? 23.562 -46.156 -19.891 1 80.88 97 ALA A N 1
ATOM 798 C CA . ALA A 1 97 ? 24.078 -46.312 -18.531 1 80.88 97 ALA A CA 1
ATOM 799 C C . ALA A 1 97 ? 22.938 -46.625 -17.547 1 80.88 97 ALA A C 1
ATOM 801 O O . ALA A 1 97 ? 23.156 -47.219 -16.516 1 80.88 97 ALA A O 1
ATOM 802 N N . ILE A 1 98 ? 21.719 -46.281 -17.844 1 82 98 ILE A N 1
ATOM 803 C CA . ILE A 1 98 ? 20.625 -46.469 -16.906 1 82 98 ILE A CA 1
ATOM 804 C C . ILE A 1 98 ? 19.656 -47.531 -17.406 1 82 98 ILE A C 1
ATOM 806 O O . ILE A 1 98 ? 18.562 -47.688 -16.875 1 82 98 ILE A O 1
ATOM 810 N N . LYS A 1 99 ? 19.891 -48.281 -18.25 1 72.38 99 LYS A N 1
ATOM 811 C CA . LYS A 1 99 ? 19 -49.094 -19.078 1 72.38 99 LYS A CA 1
ATOM 812 C C . LYS A 1 99 ? 18.344 -50.188 -18.234 1 72.38 99 LYS A C 1
ATOM 814 O O . LYS A 1 99 ? 17.188 -50.531 -18.469 1 72.38 99 LYS A O 1
ATOM 819 N N . ASP A 1 100 ? 18.922 -50.625 -17.219 1 82.94 100 ASP A N 1
ATOM 820 C CA . ASP A 1 100 ? 18.375 -51.812 -16.594 1 82.94 100 ASP A CA 1
ATOM 821 C C . ASP A 1 100 ? 17.484 -51.438 -15.398 1 82.94 100 ASP A C 1
ATOM 823 O O . ASP A 1 100 ? 16.781 -52.312 -14.859 1 82.94 100 ASP A O 1
ATOM 827 N N . SER A 1 101 ? 17.375 -50.281 -15.133 1 91.94 101 SER A N 1
ATOM 828 C CA . SER A 1 101 ? 16.578 -49.875 -13.992 1 91.94 101 SER A CA 1
ATOM 829 C C . SER A 1 101 ? 15.336 -49.094 -14.43 1 91.94 101 SER A C 1
ATOM 831 O O . SER A 1 101 ? 15.453 -48.031 -15.055 1 91.94 101 SER A O 1
ATOM 833 N N . LEU A 1 102 ? 14.133 -49.656 -14.086 1 96.19 102 LEU A N 1
ATOM 834 C CA . LEU A 1 102 ? 12.891 -48.969 -14.438 1 96.19 102 LEU A CA 1
ATOM 835 C C . LEU A 1 102 ? 12.82 -47.594 -13.773 1 96.19 102 LEU A C 1
ATOM 837 O O . LEU A 1 102 ? 12.375 -46.625 -14.391 1 96.19 102 LEU A O 1
ATOM 841 N N . HIS A 1 103 ? 13.289 -47.594 -12.57 1 96.06 103 HIS A N 1
ATOM 842 C CA . HIS A 1 103 ? 13.281 -46.344 -11.812 1 96.06 103 HIS A CA 1
ATOM 843 C C . HIS A 1 103 ? 14.141 -45.281 -12.492 1 96.06 103 HIS A C 1
ATOM 845 O O . HIS A 1 103 ? 13.672 -44.188 -12.773 1 96.06 103 HIS A O 1
ATOM 851 N N . HIS A 1 104 ? 15.344 -45.562 -12.797 1 95.44 104 HIS A N 1
ATOM 852 C CA . HIS A 1 104 ? 16.281 -44.594 -13.352 1 95.44 104 HIS A CA 1
ATOM 853 C C . HIS A 1 104 ? 15.906 -44.188 -14.781 1 95.44 104 HIS A C 1
ATOM 855 O O . HIS A 1 104 ? 16.094 -43.062 -15.188 1 95.44 104 HIS A O 1
ATOM 861 N N . THR A 1 105 ? 15.398 -45.156 -15.539 1 95.75 105 THR A N 1
ATOM 862 C CA . THR A 1 105 ? 14.93 -44.844 -16.891 1 95.75 105 THR A CA 1
ATOM 863 C C . THR A 1 105 ? 13.758 -43.875 -16.859 1 95.75 105 THR A C 1
ATOM 865 O O . THR A 1 105 ? 13.719 -42.938 -17.625 1 95.75 105 THR A O 1
ATOM 868 N N . SER A 1 106 ? 12.828 -44.188 -15.953 1 97.44 106 SER A N 1
ATOM 869 C CA . SER A 1 106 ? 11.656 -43.344 -15.82 1 97.44 106 SER A CA 1
ATOM 870 C C . SER A 1 106 ? 12.047 -41.938 -15.352 1 97.44 106 SER A C 1
ATOM 872 O O . SER A 1 106 ? 11.516 -40.938 -15.844 1 97.44 106 SER A O 1
ATOM 874 N N . LEU A 1 107 ? 12.914 -41.875 -14.406 1 96.62 107 LEU A N 1
ATOM 875 C CA . LEU A 1 107 ? 13.383 -40.594 -13.898 1 96.62 107 LEU A CA 1
ATOM 876 C C . LEU A 1 107 ? 14.086 -39.812 -15 1 96.62 107 LEU A C 1
ATOM 878 O O . LEU A 1 107 ? 13.867 -38.594 -15.133 1 96.62 107 LEU A O 1
ATOM 882 N N . TYR A 1 108 ? 14.93 -40.469 -15.719 1 96.5 108 TYR A N 1
ATOM 883 C CA . TYR A 1 108 ? 15.641 -39.875 -16.844 1 96.5 108 TYR A CA 1
ATOM 884 C C . TYR A 1 108 ? 14.664 -39.312 -17.859 1 96.5 108 TYR A C 1
ATOM 886 O O . TYR A 1 108 ? 14.773 -38.125 -18.25 1 96.5 108 TYR A O 1
ATOM 894 N N . PHE A 1 109 ? 13.688 -40.062 -18.234 1 96.62 109 PHE A N 1
ATOM 895 C CA . PHE A 1 109 ? 12.688 -39.656 -19.203 1 96.62 109 PHE A CA 1
ATOM 896 C C . PHE A 1 109 ? 11.906 -38.438 -18.688 1 96.62 109 PHE A C 1
ATOM 898 O O . PHE A 1 109 ? 11.75 -37.469 -19.406 1 96.62 109 PHE A O 1
ATOM 905 N N . ARG A 1 110 ? 11.414 -38.531 -17.484 1 97.56 110 ARG A N 1
ATOM 906 C CA . ARG A 1 110 ? 10.555 -37.5 -16.906 1 97.56 110 ARG A CA 1
ATOM 907 C C . ARG A 1 110 ? 11.297 -36.156 -16.797 1 97.56 110 ARG A C 1
ATOM 909 O O . ARG A 1 110 ? 10.781 -35.125 -17.219 1 97.56 110 ARG A O 1
ATOM 916 N N . LEU A 1 111 ? 12.484 -36.156 -16.266 1 97.19 111 LEU A N 1
ATOM 917 C CA . LEU A 1 111 ? 13.242 -34.938 -16.031 1 97.19 111 LEU A CA 1
ATOM 918 C C . LEU A 1 111 ? 13.609 -34.25 -17.344 1 97.19 111 LEU A C 1
ATOM 920 O O . LEU A 1 111 ? 13.547 -33.031 -17.469 1 97.19 111 LEU A O 1
ATOM 924 N N . LEU A 1 112 ? 13.969 -35.031 -18.328 1 96.06 112 LEU A N 1
ATOM 925 C CA . LEU A 1 112 ? 14.336 -34.469 -19.609 1 96.06 112 LEU A CA 1
ATOM 926 C C . LEU A 1 112 ? 13.109 -33.906 -20.328 1 96.06 112 LEU A C 1
ATOM 928 O O . LEU A 1 112 ? 13.172 -32.812 -20.922 1 96.06 112 LEU A O 1
ATOM 932 N N . ARG A 1 113 ? 11.977 -34.594 -20.25 1 96.12 113 ARG A N 1
ATOM 933 C CA . ARG A 1 113 ? 10.75 -34.094 -20.844 1 96.12 113 ARG A CA 1
ATOM 934 C C . ARG A 1 113 ? 10.297 -32.781 -20.172 1 96.12 113 ARG A C 1
ATOM 936 O O . ARG A 1 113 ? 9.891 -31.844 -20.844 1 96.12 113 ARG A O 1
ATOM 943 N N . GLN A 1 114 ? 10.352 -32.781 -18.891 1 95.5 114 GLN A N 1
ATOM 944 C CA . GLN A 1 114 ? 9.977 -31.594 -18.141 1 95.5 114 GLN A CA 1
ATOM 945 C C . GLN A 1 114 ? 10.875 -30.422 -18.5 1 95.5 114 GLN A C 1
ATOM 947 O O . GLN A 1 114 ? 10.445 -29.266 -18.453 1 95.5 114 GLN A O 1
ATOM 952 N N . HIS A 1 115 ? 12.102 -30.75 -18.844 1 93.62 115 HIS A N 1
ATOM 953 C CA . HIS A 1 115 ? 13.078 -29.719 -19.188 1 93.62 115 HIS A CA 1
ATOM 954 C C . HIS A 1 115 ? 12.852 -29.203 -20.609 1 93.62 115 HIS A C 1
ATOM 956 O O . HIS A 1 115 ? 13.43 -28.203 -21.016 1 93.62 115 HIS A O 1
ATOM 962 N N . GLY A 1 116 ? 12.008 -29.938 -21.375 1 91.62 116 GLY A N 1
ATOM 963 C CA . GLY A 1 116 ? 11.688 -29.5 -22.719 1 91.62 116 GLY A CA 1
ATOM 964 C C . GLY A 1 116 ? 12.352 -30.344 -23.797 1 91.62 116 GLY A C 1
ATOM 965 O O . GLY A 1 116 ? 12.273 -30.016 -24.984 1 91.62 116 GLY A O 1
ATOM 966 N N . CYS A 1 117 ? 13.023 -31.406 -23.328 1 91.88 117 CYS A N 1
ATOM 967 C CA . CYS A 1 117 ? 13.633 -32.312 -24.297 1 91.88 117 CYS A CA 1
ATOM 968 C C . CYS A 1 117 ? 12.625 -33.344 -24.797 1 91.88 117 CYS A C 1
ATOM 970 O O . CYS A 1 117 ? 12.016 -34.062 -24 1 91.88 117 CYS A O 1
ATOM 972 N N . ASN A 1 118 ? 12.508 -33.375 -26.062 1 91.44 118 ASN A N 1
ATOM 973 C CA . ASN A 1 118 ? 11.547 -34.312 -26.641 1 91.44 118 ASN A CA 1
ATOM 974 C C . ASN A 1 118 ? 12.125 -35.719 -26.734 1 91.44 118 ASN A C 1
ATOM 976 O O . ASN A 1 118 ? 12.25 -36.281 -27.828 1 91.44 118 ASN A O 1
ATOM 980 N N . LEU A 1 119 ? 12.391 -36.312 -25.641 1 93.5 119 LEU A N 1
ATOM 981 C CA . LEU A 1 119 ? 12.891 -37.688 -25.578 1 93.5 119 LEU A CA 1
ATOM 982 C C . LEU A 1 119 ? 11.82 -38.688 -25.984 1 93.5 119 LEU A C 1
ATOM 984 O O . LEU A 1 119 ? 10.664 -38.562 -25.562 1 93.5 119 LEU A O 1
ATOM 988 N N . SER A 1 120 ? 12.227 -39.625 -26.719 1 93.94 120 SER A N 1
ATOM 989 C CA . SER A 1 120 ? 11.273 -40.625 -27.219 1 93.94 120 SER A CA 1
ATOM 990 C C . SER A 1 120 ? 10.812 -41.562 -26.109 1 93.94 120 SER A C 1
ATOM 992 O O . SER A 1 120 ? 11.617 -42 -25.281 1 93.94 120 SER A O 1
ATOM 994 N N . SER A 1 121 ? 9.5 -41.844 -26.156 1 95.5 121 SER A N 1
ATOM 995 C CA . SER A 1 121 ? 8.945 -42.781 -25.172 1 95.5 121 SER A CA 1
ATOM 996 C C . SER A 1 121 ? 9.359 -44.219 -25.469 1 95.5 121 SER A C 1
ATOM 998 O O . SER A 1 121 ? 9.148 -45.125 -24.656 1 95.5 121 SER A O 1
ATOM 1000 N N . ASP A 1 122 ? 10.047 -44.5 -26.5 1 92.19 122 ASP A N 1
ATOM 1001 C CA . ASP A 1 122 ? 10.508 -45.812 -26.891 1 92.19 122 ASP A CA 1
ATOM 1002 C C . ASP A 1 122 ? 11.516 -46.375 -25.891 1 92.19 122 ASP A C 1
ATOM 1004 O O . ASP A 1 122 ? 11.805 -47.562 -25.891 1 92.19 122 ASP A O 1
ATOM 1008 N N . ILE A 1 123 ? 12.023 -45.5 -25.125 1 93.06 123 ILE A N 1
ATOM 1009 C CA . ILE A 1 123 ? 13.008 -45.906 -24.141 1 93.06 123 ILE A CA 1
ATOM 1010 C C . ILE A 1 123 ? 12.391 -46.969 -23.203 1 93.06 123 ILE A C 1
ATOM 1012 O O . ILE A 1 123 ? 13.109 -47.719 -22.547 1 93.06 123 ILE A O 1
ATOM 1016 N N . PHE A 1 124 ? 11.055 -47.062 -23.109 1 95 124 PHE A N 1
ATOM 1017 C CA . PHE A 1 124 ? 10.383 -47.969 -22.203 1 95 124 PHE A CA 1
ATOM 1018 C C . PHE A 1 124 ? 10.156 -49.312 -22.859 1 95 124 PHE A C 1
ATOM 1020 O O . PHE A 1 124 ? 9.719 -50.281 -22.219 1 95 124 PHE A O 1
ATOM 1027 N N . ASN A 1 125 ? 10.453 -49.469 -24.172 1 92.69 125 ASN A N 1
ATOM 1028 C CA . ASN A 1 125 ? 10.25 -50.719 -24.891 1 92.69 125 ASN A CA 1
ATOM 1029 C C . ASN A 1 125 ? 11.086 -51.875 -24.297 1 92.69 125 ASN A C 1
ATOM 1031 O O . ASN A 1 125 ? 10.688 -53.031 -24.344 1 92.69 125 ASN A O 1
ATOM 1035 N N . LYS A 1 126 ? 12.188 -51.562 -23.766 1 91.56 126 LYS A N 1
ATOM 1036 C CA . LYS A 1 126 ? 13.086 -52.562 -23.219 1 91.56 126 LYS A CA 1
ATOM 1037 C C . LYS A 1 126 ? 12.453 -53.281 -22.016 1 91.56 126 LYS A C 1
ATOM 1039 O O . LYS A 1 126 ? 12.891 -54.344 -21.625 1 91.56 126 LYS A O 1
ATOM 1044 N N . PHE A 1 127 ? 11.43 -52.719 -21.469 1 95.56 127 PHE A N 1
ATOM 1045 C CA . PHE A 1 127 ? 10.773 -53.312 -20.312 1 95.56 127 PHE A CA 1
ATOM 1046 C C . PHE A 1 127 ? 9.539 -54.094 -20.734 1 95.56 127 PHE A C 1
ATOM 1048 O O . PHE A 1 127 ? 8.789 -54.594 -19.875 1 95.56 127 PHE A O 1
ATOM 1055 N N . LYS A 1 128 ? 9.328 -54.188 -21.938 1 93.88 128 LYS A N 1
ATOM 1056 C CA . LYS A 1 128 ? 8.188 -54.938 -22.469 1 93.88 128 LYS A CA 1
ATOM 1057 C C . LYS A 1 128 ? 8.57 -56.375 -22.828 1 93.88 128 LYS A C 1
ATOM 1059 O O . LYS A 1 128 ? 9.75 -56.656 -23.047 1 93.88 128 LYS A O 1
ATOM 1064 N N . LYS A 1 129 ? 7.57 -57.188 -22.922 1 91.81 129 LYS A N 1
ATOM 1065 C CA . LYS A 1 129 ? 7.742 -58.562 -23.375 1 91.81 129 LYS A CA 1
ATOM 1066 C C . LYS A 1 129 ? 7.734 -58.656 -24.891 1 91.81 129 LYS A C 1
ATOM 1068 O O . LYS A 1 129 ? 7.25 -57.75 -25.562 1 91.81 129 LYS A O 1
ATOM 1073 N N . GLU A 1 130 ? 8.234 -59.719 -25.422 1 85.56 130 GLU A N 1
ATOM 1074 C CA . GLU A 1 130 ? 8.242 -59.938 -26.875 1 85.56 130 GLU A CA 1
ATOM 1075 C C . GLU A 1 130 ? 6.824 -59.969 -27.438 1 85.56 130 GLU A C 1
ATOM 1077 O O . GLU A 1 130 ? 6.59 -59.469 -28.547 1 85.56 130 GLU A O 1
ATOM 1082 N N . GLY A 1 131 ? 5.855 -60.438 -26.781 1 81.31 131 GLY A N 1
ATOM 1083 C CA . GLY A 1 131 ? 4.48 -60.5 -27.25 1 81.31 131 GLY A CA 1
ATOM 1084 C C . GLY A 1 131 ? 3.66 -59.281 -26.875 1 81.31 131 GLY A C 1
ATOM 1085 O O . GLY A 1 131 ? 2.475 -59.188 -27.219 1 81.31 131 GLY A O 1
ATOM 1086 N N . GLY A 1 132 ? 4.172 -58.438 -26.281 1 81.88 132 GLY A N 1
ATOM 1087 C CA . GLY A 1 132 ? 3.438 -57.25 -25.938 1 81.88 132 GLY A CA 1
ATOM 1088 C C . GLY A 1 132 ? 3.168 -57.125 -24.438 1 81.88 132 GLY A C 1
ATOM 1089 O O . GLY A 1 132 ? 3.234 -58.094 -23.703 1 81.88 132 GLY A O 1
ATOM 1090 N N . GLY A 1 133 ? 3.078 -55.906 -24.016 1 90.12 133 GLY A N 1
ATOM 1091 C CA . GLY A 1 133 ? 2.842 -55.656 -22.609 1 90.12 133 GLY A CA 1
ATOM 1092 C C . GLY A 1 133 ? 4.121 -55.562 -21.797 1 90.12 133 GLY A C 1
ATOM 1093 O O . GLY A 1 133 ? 5.18 -56 -22.25 1 90.12 133 GLY A O 1
ATOM 1094 N N . PHE A 1 134 ? 4.016 -55 -20.609 1 95.69 134 PHE A N 1
ATOM 1095 C CA . PHE A 1 134 ? 5.172 -54.844 -19.734 1 95.69 134 PHE A CA 1
ATOM 1096 C C . PHE A 1 134 ? 5.473 -56.156 -19 1 95.69 134 PHE A C 1
ATOM 1098 O O . PHE A 1 134 ? 4.566 -56.938 -18.734 1 95.69 134 PHE A O 1
ATOM 1105 N N . LYS A 1 135 ? 6.715 -56.406 -18.719 1 94.69 135 LYS A N 1
ATOM 1106 C CA . LYS A 1 135 ? 7.18 -57.625 -18.047 1 94.69 135 LYS A CA 1
ATOM 1107 C C . LYS A 1 135 ? 6.547 -57.781 -16.672 1 94.69 135 LYS A C 1
ATOM 1109 O O . LYS A 1 135 ? 6.434 -56.781 -15.922 1 94.69 135 LYS A O 1
ATOM 1114 N N . ALA A 1 136 ? 6.211 -58.969 -16.266 1 91.06 136 ALA A N 1
ATOM 1115 C CA . ALA A 1 136 ? 5.574 -59.281 -14.992 1 91.06 136 ALA A CA 1
ATOM 1116 C C . ALA A 1 136 ? 6.535 -59.062 -13.828 1 91.06 136 ALA A C 1
ATOM 1118 O O . ALA A 1 136 ? 6.105 -58.781 -12.703 1 91.06 136 ALA A O 1
ATOM 1119 N N . SER A 1 137 ? 7.77 -59.188 -14.117 1 91 137 SER A N 1
ATOM 1120 C CA . SER A 1 137 ? 8.781 -59 -13.086 1 91 137 SER A CA 1
ATOM 1121 C C . SER A 1 137 ? 8.727 -57.594 -12.508 1 91 137 SER A C 1
ATOM 1123 O O . SER A 1 137 ? 9.211 -57.344 -11.406 1 91 137 SER A O 1
ATOM 1125 N N . LEU A 1 138 ? 8.109 -56.688 -13.227 1 93.44 138 LEU A N 1
ATOM 1126 C CA . LEU A 1 138 ? 8.039 -55.312 -12.805 1 93.44 138 LEU A CA 1
ATOM 1127 C C . LEU A 1 138 ? 6.98 -55.125 -11.719 1 93.44 138 LEU A C 1
ATOM 1129 O O . LEU A 1 138 ? 6.984 -54.125 -11.008 1 93.44 138 LEU A O 1
ATOM 1133 N N . CYS A 1 139 ? 6.164 -56.062 -11.547 1 90.69 139 CYS A N 1
ATOM 1134 C CA . CYS A 1 139 ? 5.016 -55.938 -10.656 1 90.69 139 CYS A CA 1
ATOM 1135 C C . CYS A 1 139 ? 5.453 -55.875 -9.195 1 90.69 139 CYS A C 1
ATOM 1137 O O . CYS A 1 139 ? 4.691 -55.406 -8.336 1 90.69 139 CYS A O 1
ATOM 1139 N N . GLU A 1 140 ? 6.672 -56.219 -8.938 1 90.25 140 GLU A N 1
ATOM 1140 C CA . GLU A 1 140 ? 7.156 -56.219 -7.562 1 90.25 140 GLU A CA 1
ATOM 1141 C C . GLU A 1 140 ? 8.062 -55.031 -7.309 1 90.25 140 GLU A C 1
ATOM 1143 O O . GLU A 1 140 ? 8.5 -54.781 -6.18 1 90.25 140 GLU A O 1
ATOM 1148 N N . ASP A 1 141 ? 8.258 -54.25 -8.297 1 93.94 141 ASP A N 1
ATOM 1149 C CA . ASP A 1 141 ? 9.141 -53.094 -8.203 1 93.94 141 ASP A CA 1
ATOM 1150 C C . ASP A 1 141 ? 8.352 -51.812 -7.914 1 93.94 141 ASP A C 1
ATOM 1152 O O . ASP A 1 141 ? 8.141 -51 -8.812 1 93.94 141 ASP A O 1
ATOM 1156 N N . ALA A 1 142 ? 8.031 -51.625 -6.711 1 94.75 142 ALA A N 1
ATOM 1157 C CA . ALA A 1 142 ? 7.16 -50.531 -6.312 1 94.75 142 ALA A CA 1
ATOM 1158 C C . ALA A 1 142 ? 7.758 -49.188 -6.723 1 94.75 142 ALA A C 1
ATOM 1160 O O . ALA A 1 142 ? 7.059 -48.344 -7.266 1 94.75 142 ALA A O 1
ATOM 1161 N N . VAL A 1 143 ? 9.039 -48.969 -6.457 1 93.69 143 VAL A N 1
ATOM 1162 C CA . VAL A 1 143 ? 9.711 -47.719 -6.742 1 93.69 143 VAL A CA 1
ATOM 1163 C C . VAL A 1 143 ? 9.773 -47.5 -8.25 1 93.69 143 VAL A C 1
ATOM 1165 O O . VAL A 1 143 ? 9.531 -46.375 -8.734 1 93.69 143 VAL A O 1
ATOM 1168 N N . GLY A 1 144 ? 10.109 -48.531 -8.977 1 96.19 144 GLY A N 1
ATOM 1169 C CA . GLY A 1 144 ? 10.141 -48.438 -10.422 1 96.19 144 GLY A CA 1
ATOM 1170 C C . GLY A 1 144 ? 8.781 -48.156 -11.031 1 96.19 144 GLY A C 1
ATOM 1171 O O . GLY A 1 144 ? 8.664 -47.312 -11.93 1 96.19 144 GLY A O 1
ATOM 1172 N N . LEU A 1 145 ? 7.805 -48.812 -10.555 1 97.5 145 LEU A N 1
ATOM 1173 C CA . LEU A 1 145 ? 6.449 -48.625 -11.047 1 97.5 145 LEU A CA 1
ATOM 1174 C C . LEU A 1 145 ? 5.965 -47.219 -10.758 1 97.5 145 LEU A C 1
ATOM 1176 O O . LEU A 1 145 ? 5.309 -46.594 -11.602 1 97.5 145 LEU A O 1
ATOM 1180 N N . LEU A 1 146 ? 6.234 -46.75 -9.586 1 97.5 146 LEU A N 1
ATOM 1181 C CA . LEU A 1 146 ? 5.855 -45.375 -9.227 1 97.5 146 LEU A CA 1
ATOM 1182 C C . LEU A 1 146 ? 6.523 -44.375 -10.148 1 97.5 146 LEU A C 1
ATOM 1184 O O . LEU A 1 146 ? 5.883 -43.406 -10.602 1 97.5 146 LEU A O 1
ATOM 1188 N N . SER A 1 147 ? 7.797 -44.562 -10.398 1 97.56 147 SER A N 1
ATOM 1189 C CA . SER A 1 147 ? 8.531 -43.656 -11.289 1 97.56 147 SER A CA 1
ATOM 1190 C C . SER A 1 147 ? 7.953 -43.719 -12.703 1 97.56 147 SER A C 1
ATOM 1192 O O . SER A 1 147 ? 7.848 -42.656 -13.367 1 97.56 147 SER A O 1
ATOM 1194 N N . MET A 1 148 ? 7.602 -44.875 -13.141 1 98.06 148 MET A N 1
ATOM 1195 C CA . MET A 1 148 ? 7.016 -45 -14.469 1 98.06 148 MET A CA 1
ATOM 1196 C C . MET A 1 148 ? 5.645 -44.312 -14.531 1 98.06 148 MET A C 1
ATOM 1198 O O . MET A 1 148 ? 5.305 -43.688 -15.531 1 98.06 148 MET A O 1
ATOM 1202 N N . TYR A 1 149 ? 4.883 -44.531 -13.5 1 98.25 149 TYR A N 1
ATOM 1203 C CA . TYR A 1 149 ? 3.588 -43.875 -13.398 1 98.25 149 TYR A CA 1
ATOM 1204 C C . TYR A 1 149 ? 3.732 -42.375 -13.562 1 98.25 149 TYR A C 1
ATOM 1206 O O . TYR A 1 149 ? 2.994 -41.75 -14.328 1 98.25 149 TYR A O 1
ATOM 1214 N N . GLU A 1 150 ? 4.664 -41.781 -12.828 1 98.19 150 GLU A N 1
ATOM 1215 C CA . GLU A 1 150 ? 4.891 -40.344 -12.883 1 98.19 150 GLU A CA 1
ATOM 1216 C C . GLU A 1 150 ? 5.363 -39.906 -14.273 1 98.19 150 GLU A C 1
ATOM 1218 O O . GLU A 1 150 ? 4.922 -38.875 -14.789 1 98.19 150 GLU A O 1
ATOM 1223 N N . ALA A 1 151 ? 6.227 -40.625 -14.844 1 98.19 151 ALA A N 1
ATOM 1224 C CA . ALA A 1 151 ? 6.762 -40.281 -16.156 1 98.19 151 ALA A CA 1
ATOM 1225 C C . ALA A 1 151 ? 5.668 -40.375 -17.234 1 98.19 151 ALA A C 1
ATOM 1227 O O . ALA A 1 151 ? 5.672 -39.594 -18.188 1 98.19 151 ALA A O 1
ATOM 1228 N N . ALA A 1 152 ? 4.777 -41.25 -17.062 1 98.31 152 ALA A N 1
ATOM 1229 C CA . ALA A 1 152 ? 3.744 -41.531 -18.047 1 98.31 152 ALA A CA 1
ATOM 1230 C C . ALA A 1 152 ? 2.818 -40.312 -18.219 1 98.31 152 ALA A C 1
ATOM 1232 O O . ALA A 1 152 ? 2.209 -40.156 -19.266 1 98.31 152 ALA A O 1
ATOM 1233 N N . HIS A 1 153 ? 2.725 -39.5 -17.266 1 97.88 153 HIS A N 1
ATOM 1234 C CA . HIS A 1 153 ? 1.814 -38.375 -17.312 1 97.88 153 HIS A CA 1
ATOM 1235 C C . HIS A 1 153 ? 2.408 -37.219 -18.125 1 97.88 153 HIS A C 1
ATOM 1237 O O . HIS A 1 153 ? 1.756 -36.188 -18.312 1 97.88 153 HIS A O 1
ATOM 1243 N N . LEU A 1 154 ? 3.609 -37.406 -18.609 1 98.06 154 LEU A N 1
ATOM 1244 C CA . LEU A 1 154 ? 4.215 -36.438 -19.531 1 98.06 154 LEU A CA 1
ATOM 1245 C C . LEU A 1 154 ? 3.98 -36.844 -20.984 1 98.06 154 LEU A C 1
ATOM 1247 O O . LEU A 1 154 ? 4.562 -36.25 -21.891 1 98.06 154 LEU A O 1
ATOM 1251 N N . GLY A 1 155 ? 3.125 -37.781 -21.156 1 97.38 155 GLY A N 1
ATOM 1252 C CA . GLY A 1 155 ? 2.85 -38.281 -22.484 1 97.38 155 GLY A CA 1
ATOM 1253 C C . GLY A 1 155 ? 2.145 -37.281 -23.391 1 97.38 155 GLY A C 1
ATOM 1254 O O . GLY A 1 155 ? 1.446 -36.406 -22.891 1 97.38 155 GLY A O 1
ATOM 1255 N N . VAL A 1 156 ? 2.363 -37.438 -24.688 1 97.12 156 VAL A N 1
ATOM 1256 C CA . VAL A 1 156 ? 1.684 -36.656 -25.703 1 97.12 156 VAL A CA 1
ATOM 1257 C C . VAL A 1 156 ? 0.826 -37.562 -26.578 1 97.12 156 VAL A C 1
ATOM 1259 O O . VAL A 1 156 ? 0.897 -38.781 -26.453 1 97.12 156 VAL A O 1
ATOM 1262 N N . GLU A 1 157 ? -0.021 -36.938 -27.359 1 94.62 157 GLU A N 1
ATOM 1263 C CA . GLU A 1 157 ? -0.891 -37.719 -28.234 1 94.62 157 GLU A CA 1
ATOM 1264 C C . GLU A 1 157 ? -0.08 -38.656 -29.125 1 94.62 157 GLU A C 1
ATOM 1266 O O . GLU A 1 157 ? 0.95 -38.25 -29.672 1 94.62 157 GLU A O 1
ATOM 1271 N N . GLY A 1 158 ? -0.488 -39.906 -29.203 1 93.5 158 GLY A N 1
ATOM 1272 C CA . GLY A 1 158 ? 0.145 -40.844 -30.109 1 93.5 158 GLY A CA 1
ATOM 1273 C C . GLY A 1 158 ? 1.158 -41.75 -29.422 1 93.5 158 GLY A C 1
ATOM 1274 O O . GLY A 1 158 ? 1.66 -42.719 -30.016 1 93.5 158 GLY A O 1
ATOM 1275 N N . GLU A 1 159 ? 1.489 -41.438 -28.203 1 96.44 159 GLU A N 1
ATOM 1276 C CA . GLU A 1 159 ? 2.447 -42.281 -27.484 1 96.44 159 GLU A CA 1
ATOM 1277 C C . GLU A 1 159 ? 1.745 -43.406 -26.734 1 96.44 159 GLU A C 1
ATOM 1279 O O . GLU A 1 159 ? 1.621 -43.344 -25.5 1 96.44 159 GLU A O 1
ATOM 1284 N N . ALA A 1 160 ? 1.509 -44.438 -27.406 1 94.88 160 ALA A N 1
ATOM 1285 C CA . ALA A 1 160 ? 0.715 -45.562 -26.906 1 94.88 160 ALA A CA 1
ATOM 1286 C C . ALA A 1 160 ? 1.415 -46.25 -25.734 1 94.88 160 ALA A C 1
ATOM 1288 O O . ALA A 1 160 ? 0.759 -46.719 -24.812 1 94.88 160 ALA A O 1
ATOM 1289 N N . ILE A 1 161 ? 2.689 -46.281 -25.828 1 96.25 161 ILE A N 1
ATOM 1290 C CA . ILE A 1 161 ? 3.443 -47 -24.797 1 96.25 161 ILE A CA 1
ATOM 1291 C C . ILE A 1 161 ? 3.246 -46.281 -23.453 1 96.25 161 ILE A C 1
ATOM 1293 O O . ILE A 1 161 ? 3.197 -46.938 -22.406 1 96.25 161 ILE A O 1
ATOM 1297 N N . LEU A 1 162 ? 3.244 -44.969 -23.453 1 97.5 162 LEU A N 1
ATOM 1298 C CA . LEU A 1 162 ? 3.053 -44.25 -22.203 1 97.5 162 LEU A CA 1
ATOM 1299 C C . LEU A 1 162 ? 1.63 -44.406 -21.688 1 97.5 162 LEU A C 1
ATOM 1301 O O . LEU A 1 162 ? 1.404 -44.438 -20.469 1 97.5 162 LEU A O 1
ATOM 1305 N N . GLU A 1 163 ? 0.655 -44.562 -22.578 1 96.12 163 GLU A N 1
ATOM 1306 C CA . GLU A 1 163 ? -0.703 -44.875 -22.156 1 96.12 163 GLU A CA 1
ATOM 1307 C C . GLU A 1 163 ? -0.757 -46.25 -21.484 1 96.12 163 GLU A C 1
ATOM 1309 O O . GLU A 1 163 ? -1.452 -46.438 -20.484 1 96.12 163 GLU A O 1
ATOM 1314 N N . GLU A 1 164 ? -0.1 -47.125 -22.094 1 96.69 164 GLU A N 1
ATOM 1315 C CA . GLU A 1 164 ? -0.01 -48.469 -21.516 1 96.69 164 GLU A CA 1
ATOM 1316 C C . GLU A 1 164 ? 0.689 -48.438 -20.172 1 96.69 164 GLU A C 1
ATOM 1318 O O . GLU A 1 164 ? 0.279 -49.125 -19.234 1 96.69 164 GLU A O 1
ATOM 1323 N N . ALA A 1 165 ? 1.777 -47.719 -20.141 1 97.69 165 ALA A N 1
ATOM 1324 C CA . ALA A 1 165 ? 2.535 -47.594 -18.906 1 97.69 165 ALA A CA 1
ATOM 1325 C C . ALA A 1 165 ? 1.658 -47.031 -17.781 1 97.69 165 ALA A C 1
ATOM 1327 O O . ALA A 1 165 ? 1.749 -47.469 -16.641 1 97.69 165 ALA A O 1
ATOM 1328 N N . LYS A 1 166 ? 0.874 -46.031 -18.094 1 97.06 166 LYS A N 1
ATOM 1329 C CA . LYS A 1 166 ? -0.024 -45.406 -17.125 1 97.06 166 LYS A CA 1
ATOM 1330 C C . LYS A 1 166 ? -1.008 -46.438 -16.562 1 97.06 166 LYS A C 1
ATOM 1332 O O . LYS A 1 166 ? -1.18 -46.531 -15.344 1 97.06 166 LYS A O 1
ATOM 1337 N N . VAL A 1 167 ? -1.661 -47.188 -17.422 1 96.31 167 VAL A N 1
ATOM 1338 C CA . VAL A 1 167 ? -2.652 -48.156 -17.016 1 96.31 167 VAL A CA 1
ATOM 1339 C C . VAL A 1 167 ? -1.979 -49.25 -16.203 1 96.31 167 VAL A C 1
ATOM 1341 O O . VAL A 1 167 ? -2.459 -49.625 -15.125 1 96.31 167 VAL A O 1
ATOM 1344 N N . PHE A 1 168 ? -0.866 -49.781 -16.688 1 97.12 168 PHE A N 1
ATOM 1345 C CA . PHE A 1 168 ? -0.131 -50.875 -16.047 1 97.12 168 PHE A CA 1
ATOM 1346 C C . PHE A 1 168 ? 0.357 -50.469 -14.664 1 97.12 168 PHE A C 1
ATOM 1348 O O . PHE A 1 168 ? 0.163 -51.188 -13.695 1 97.12 168 PHE A O 1
ATOM 1355 N N . SER A 1 169 ? 1.049 -49.344 -14.625 1 97.81 169 SER A N 1
ATOM 1356 C CA . SER A 1 169 ? 1.599 -48.875 -13.352 1 97.81 169 SER A CA 1
ATOM 1357 C C . SER A 1 169 ? 0.49 -48.594 -12.352 1 97.81 169 SER A C 1
ATOM 1359 O O . SER A 1 169 ? 0.604 -48.906 -11.172 1 97.81 169 SER A O 1
ATOM 1361 N N . THR A 1 170 ? -0.603 -47.906 -12.75 1 97.31 170 THR A N 1
ATOM 1362 C CA . THR A 1 170 ? -1.719 -47.594 -11.867 1 97.31 170 THR A CA 1
ATOM 1363 C C . THR A 1 170 ? -2.283 -48.875 -11.234 1 97.31 170 THR A C 1
ATOM 1365 O O . THR A 1 170 ? -2.471 -48.938 -10.016 1 97.31 170 THR A O 1
ATOM 1368 N N . ALA A 1 171 ? -2.557 -49.844 -12.055 1 96.38 171 ALA A N 1
ATOM 1369 C CA . ALA A 1 171 ? -3.15 -51.094 -11.578 1 96.38 171 ALA A CA 1
ATOM 1370 C C . ALA A 1 171 ? -2.24 -51.781 -10.57 1 96.38 171 ALA A C 1
ATOM 1372 O O . ALA A 1 171 ? -2.703 -52.25 -9.516 1 96.38 171 ALA A O 1
ATOM 1373 N N . ASN A 1 172 ? -1.022 -51.906 -10.859 1 97.06 172 ASN A N 1
ATOM 1374 C CA . ASN A 1 172 ? -0.089 -52.625 -10 1 97.06 172 ASN A CA 1
ATOM 1375 C C . ASN A 1 172 ? 0.228 -51.844 -8.727 1 97.06 172 ASN A C 1
ATOM 1377 O O . ASN A 1 172 ? 0.451 -52.438 -7.672 1 97.06 172 ASN A O 1
ATOM 1381 N N . LEU A 1 173 ? 0.316 -50.5 -8.852 1 97.5 173 LEU A N 1
ATOM 1382 C CA . LEU A 1 173 ? 0.553 -49.688 -7.668 1 97.5 173 LEU A CA 1
ATOM 1383 C C . LEU A 1 173 ? -0.6 -49.812 -6.68 1 97.5 173 LEU A C 1
ATOM 1385 O O . LEU A 1 173 ? -0.382 -49.844 -5.465 1 97.5 173 LEU A O 1
ATOM 1389 N N . LYS A 1 174 ? -1.815 -49.875 -7.145 1 96.62 174 LYS A N 1
ATOM 1390 C CA . LYS A 1 174 ? -2.973 -50.062 -6.273 1 96.62 174 LYS A CA 1
ATOM 1391 C C . LYS A 1 174 ? -2.873 -51.375 -5.492 1 96.62 174 LYS A C 1
ATOM 1393 O O . LYS A 1 174 ? -3.244 -51.438 -4.32 1 96.62 174 LYS A O 1
ATOM 1398 N N . ILE A 1 175 ? -2.363 -52.312 -6.125 1 94.75 175 ILE A N 1
ATOM 1399 C CA . ILE A 1 175 ? -2.193 -53.625 -5.492 1 94.75 175 ILE A CA 1
ATOM 1400 C C . ILE A 1 175 ? -1.05 -53.562 -4.48 1 94.75 175 ILE A C 1
ATOM 1402 O O . ILE A 1 175 ? -1.17 -54.094 -3.365 1 94.75 175 ILE A O 1
ATOM 1406 N N . MET A 1 176 ? 0.009 -52.969 -4.828 1 93.75 176 MET A N 1
ATOM 1407 C CA . MET A 1 176 ? 1.235 -52.938 -4.035 1 93.75 176 MET A CA 1
ATOM 1408 C C . MET A 1 176 ? 1.063 -52.062 -2.797 1 93.75 176 MET A C 1
ATOM 1410 O O . MET A 1 176 ? 1.753 -52.25 -1.794 1 93.75 176 MET A O 1
ATOM 1414 N N . MET A 1 177 ? 0.203 -51.062 -2.869 1 92.38 177 MET A N 1
ATOM 1415 C CA . MET A 1 177 ? 0.004 -50.125 -1.791 1 92.38 177 MET A CA 1
ATOM 1416 C C . MET A 1 177 ? -0.278 -50.812 -0.472 1 92.38 177 MET A C 1
ATOM 1418 O O . MET A 1 177 ? 0.101 -50.344 0.595 1 92.38 177 MET A O 1
ATOM 1422 N N . GLU A 1 178 ? -0.806 -52.062 -0.492 1 90.62 178 GLU A N 1
ATOM 1423 C CA . GLU A 1 178 ? -1.177 -52.812 0.701 1 90.62 178 GLU A CA 1
ATOM 1424 C C . GLU A 1 178 ? -0.035 -53.719 1.159 1 90.62 178 GLU A C 1
ATOM 1426 O O . GLU A 1 178 ? -0.054 -54.25 2.279 1 90.62 178 GLU A O 1
ATOM 1431 N N . ARG A 1 179 ? 0.971 -53.781 0.386 1 92.12 179 ARG A N 1
ATOM 1432 C CA . ARG A 1 179 ? 1.992 -54.781 0.655 1 92.12 179 ARG A CA 1
ATOM 1433 C C . ARG A 1 179 ? 3.322 -54.125 1.015 1 92.12 179 ARG A C 1
ATOM 1435 O O . ARG A 1 179 ? 4.191 -54.75 1.608 1 92.12 179 ARG A O 1
ATOM 1442 N N . VAL A 1 180 ? 3.449 -52.969 0.661 1 93.38 180 VAL A N 1
ATOM 1443 C CA . VAL A 1 180 ? 4.734 -52.281 0.842 1 93.38 180 VAL A CA 1
ATOM 1444 C C . VAL A 1 180 ? 4.75 -51.562 2.18 1 93.38 180 VAL A C 1
ATOM 1446 O O . VAL A 1 180 ? 3.734 -51.5 2.877 1 93.38 180 VAL A O 1
ATOM 1449 N N . GLU A 1 181 ? 5.945 -51.125 2.539 1 91.31 181 GLU A N 1
ATOM 1450 C CA . GLU A 1 181 ? 6.109 -50.312 3.758 1 91.31 181 GLU A CA 1
ATOM 1451 C C . GLU A 1 181 ? 5.281 -49.031 3.701 1 91.31 181 GLU A C 1
ATOM 1453 O O . GLU A 1 181 ? 5.016 -48.5 2.621 1 91.31 181 GLU A O 1
ATOM 1458 N N . LYS A 1 182 ? 4.98 -48.594 4.785 1 91.19 182 LYS A N 1
ATOM 1459 C CA . LYS A 1 182 ? 4.074 -47.469 4.918 1 91.19 182 LYS A CA 1
ATOM 1460 C C . LYS A 1 182 ? 4.609 -46.25 4.184 1 91.19 182 LYS A C 1
ATOM 1462 O O . LYS A 1 182 ? 3.852 -45.531 3.531 1 91.19 182 LYS A O 1
ATOM 1467 N N . LYS A 1 183 ? 5.852 -46 4.324 1 90.31 183 LYS A N 1
ATOM 1468 C CA . LYS A 1 183 ? 6.445 -44.844 3.686 1 90.31 183 LYS A CA 1
ATOM 1469 C C . LYS A 1 183 ? 6.223 -44.844 2.176 1 90.31 183 LYS A C 1
ATOM 1471 O O . LYS A 1 183 ? 5.902 -43.844 1.573 1 90.31 183 LYS A O 1
ATOM 1476 N N . ILE A 1 184 ? 6.414 -46 1.606 1 91.94 184 ILE A N 1
ATOM 1477 C CA . ILE A 1 184 ? 6.234 -46.156 0.167 1 91.94 184 ILE A CA 1
ATOM 1478 C C . ILE A 1 184 ? 4.746 -46.125 -0.172 1 91.94 184 ILE A C 1
ATOM 1480 O O . ILE A 1 184 ? 4.34 -45.562 -1.189 1 91.94 184 ILE A O 1
ATOM 1484 N N . ALA A 1 185 ? 3.994 -46.719 0.675 1 95 185 ALA A N 1
ATOM 1485 C CA . ALA A 1 185 ? 2.547 -46.75 0.481 1 95 185 ALA A CA 1
ATOM 1486 C C . ALA A 1 185 ? 1.979 -45.344 0.452 1 95 185 ALA A C 1
ATOM 1488 O O . ALA A 1 185 ? 1.106 -45.031 -0.364 1 95 185 ALA A O 1
ATOM 1489 N N . ASP A 1 186 ? 2.461 -44.531 1.331 1 93.81 186 ASP A N 1
ATOM 1490 C CA . ASP A 1 186 ? 2.014 -43.125 1.389 1 93.81 186 ASP A CA 1
ATOM 1491 C C . ASP A 1 186 ? 2.363 -42.406 0.102 1 93.81 186 ASP A C 1
ATOM 1493 O O . ASP A 1 186 ? 1.578 -41.562 -0.379 1 93.81 186 ASP A O 1
ATOM 1497 N N . ARG A 1 187 ? 3.482 -42.625 -0.39 1 94 187 ARG A N 1
ATOM 1498 C CA . ARG A 1 187 ? 3.914 -42 -1.632 1 94 187 ARG A CA 1
ATOM 1499 C C . ARG A 1 187 ? 3.047 -42.438 -2.805 1 94 187 ARG A C 1
ATOM 1501 O O . ARG A 1 187 ? 2.717 -41.656 -3.68 1 94 187 ARG A O 1
ATOM 1508 N N . ILE A 1 188 ? 2.785 -43.75 -2.805 1 96 188 ILE A N 1
ATOM 1509 C CA . ILE A 1 188 ? 1.935 -44.281 -3.854 1 96 188 ILE A CA 1
ATOM 1510 C C . ILE A 1 188 ? 0.545 -43.656 -3.773 1 96 188 ILE A C 1
ATOM 1512 O O . ILE A 1 188 ? -0.007 -43.219 -4.789 1 96 188 ILE A O 1
ATOM 1516 N N . GLU A 1 189 ? 0.033 -43.594 -2.613 1 95.81 189 GLU A N 1
ATOM 1517 C CA . GLU A 1 189 ? -1.284 -43 -2.408 1 95.81 189 GLU A CA 1
ATOM 1518 C C . GLU A 1 189 ? -1.311 -41.562 -2.869 1 95.81 189 GLU A C 1
ATOM 1520 O O . GLU A 1 189 ? -2.258 -41.125 -3.529 1 95.81 189 GLU A O 1
ATOM 1525 N N . HIS A 1 190 ? -0.298 -40.844 -2.486 1 94.38 190 HIS A N 1
ATOM 1526 C CA . HIS A 1 190 ? -0.183 -39.438 -2.869 1 94.38 190 HIS A CA 1
ATOM 1527 C C . HIS A 1 190 ? -0.114 -39.281 -4.387 1 94.38 190 HIS A C 1
ATOM 1529 O O . HIS A 1 190 ? -0.756 -38.375 -4.953 1 94.38 190 HIS A O 1
ATOM 1535 N N . ALA A 1 191 ? 0.664 -40.062 -5.047 1 95.94 191 ALA A N 1
ATOM 1536 C CA . ALA A 1 191 ? 0.831 -40 -6.5 1 95.94 191 ALA A CA 1
ATOM 1537 C C . ALA A 1 191 ? -0.475 -40.344 -7.211 1 95.94 191 ALA A C 1
ATOM 1539 O O . ALA A 1 191 ? -0.809 -39.75 -8.234 1 95.94 191 ALA A O 1
ATOM 1540 N N . LEU A 1 192 ? -1.161 -41.344 -6.68 1 95.56 192 LEU A N 1
ATOM 1541 C CA . LEU A 1 192 ? -2.398 -41.781 -7.312 1 95.56 192 LEU A CA 1
ATOM 1542 C C . LEU A 1 192 ? -3.506 -40.75 -7.125 1 95.56 192 LEU A C 1
ATOM 1544 O O . LEU A 1 192 ? -4.465 -40.719 -7.902 1 95.56 192 LEU A O 1
ATOM 1548 N N . GLU A 1 193 ? -3.398 -39.969 -6.125 1 93.62 193 GLU A N 1
ATOM 1549 C CA . GLU A 1 193 ? -4.355 -38.875 -5.949 1 93.62 193 GLU A CA 1
ATOM 1550 C C . GLU A 1 193 ? -4.172 -37.812 -7.016 1 93.62 193 GLU A C 1
ATOM 1552 O O . GLU A 1 193 ? -5.125 -37.438 -7.707 1 93.62 193 GLU A O 1
ATOM 1557 N N . ILE A 1 194 ? -2.979 -37.25 -7.125 1 95.19 194 ILE A N 1
ATOM 1558 C CA . ILE A 1 194 ? -2.594 -36.312 -8.164 1 95.19 194 ILE A CA 1
ATOM 1559 C C . ILE A 1 194 ? -1.174 -36.594 -8.633 1 95.19 194 ILE A C 1
ATOM 1561 O O . ILE A 1 194 ? -0.227 -36.562 -7.848 1 95.19 194 ILE A O 1
ATOM 1565 N N . PRO A 1 195 ? -1.052 -36.906 -9.875 1 96.69 195 PRO A N 1
ATOM 1566 C CA . PRO A 1 195 ? 0.307 -37.125 -10.367 1 96.69 195 PRO A CA 1
ATOM 1567 C C . PRO A 1 195 ? 1.227 -35.938 -10.156 1 96.69 195 PRO A C 1
ATOM 1569 O O . PRO A 1 195 ? 0.773 -34.781 -10.203 1 96.69 195 PRO A O 1
ATOM 1572 N N . LEU A 1 196 ? 2.461 -36.188 -10.023 1 96.62 196 LEU A N 1
ATOM 1573 C CA . LEU A 1 196 ? 3.461 -35.156 -9.711 1 96.62 196 LEU A CA 1
ATOM 1574 C C . LEU A 1 196 ? 3.438 -34.031 -10.742 1 96.62 196 LEU A C 1
ATOM 1576 O O . LEU A 1 196 ? 3.506 -32.875 -10.391 1 96.62 196 LEU A O 1
ATOM 1580 N N . HIS A 1 197 ? 3.305 -34.406 -11.984 1 96.94 197 HIS A N 1
ATOM 1581 C CA . HIS A 1 197 ? 3.344 -33.469 -13.094 1 96.94 197 HIS A CA 1
ATOM 1582 C C . HIS A 1 197 ? 2.195 -32.469 -13 1 96.94 197 HIS A C 1
ATOM 1584 O O . HIS A 1 197 ? 2.289 -31.344 -13.523 1 96.94 197 HIS A O 1
ATOM 1590 N N . TRP A 1 198 ? 1.131 -32.812 -12.352 1 97 198 TRP A N 1
ATOM 1591 C CA . TRP A 1 198 ? -0.073 -31.984 -12.305 1 97 198 TRP A CA 1
ATOM 1592 C C . TRP A 1 198 ? -0.111 -31.156 -11.023 1 97 198 TRP A C 1
ATOM 1594 O O . TRP A 1 198 ? -0.996 -30.312 -10.844 1 97 198 TRP A O 1
ATOM 1604 N N . ARG A 1 199 ? 0.839 -31.312 -10.172 1 96 199 ARG A N 1
ATOM 1605 C CA . ARG A 1 199 ? 0.801 -30.656 -8.867 1 96 199 ARG A CA 1
ATOM 1606 C C . ARG A 1 199 ? 1.449 -29.281 -8.922 1 96 199 ARG A C 1
ATOM 1608 O O . ARG A 1 199 ? 2.383 -29.062 -9.695 1 96 199 ARG A O 1
ATOM 1615 N N . ALA A 1 200 ? 0.948 -28.375 -8.125 1 94.5 200 ALA A N 1
ATOM 1616 C CA . ALA A 1 200 ? 1.6 -27.078 -7.957 1 94.5 200 ALA A CA 1
ATOM 1617 C C . ALA A 1 200 ? 2.902 -27.203 -7.172 1 94.5 200 ALA A C 1
ATOM 1619 O O . ALA A 1 200 ? 2.891 -27.609 -6.008 1 94.5 200 ALA A O 1
ATOM 1620 N N . PRO A 1 201 ? 3.973 -26.797 -7.703 1 93.62 201 PRO A N 1
ATOM 1621 C CA . PRO A 1 201 ? 5.281 -27.125 -7.129 1 93.62 201 PRO A CA 1
ATOM 1622 C C . PRO A 1 201 ? 5.473 -26.562 -5.727 1 93.62 201 PRO A C 1
ATOM 1624 O O . PRO A 1 201 ? 5.949 -27.25 -4.832 1 93.62 201 PRO A O 1
ATOM 1627 N N . ARG A 1 202 ? 5.109 -25.359 -5.527 1 90.25 202 ARG A N 1
ATOM 1628 C CA . ARG A 1 202 ? 5.359 -24.734 -4.234 1 90.25 202 ARG A CA 1
ATOM 1629 C C . ARG A 1 202 ? 4.512 -25.375 -3.141 1 90.25 202 ARG A C 1
ATOM 1631 O O . ARG A 1 202 ? 4.977 -25.562 -2.016 1 90.25 202 ARG A O 1
ATOM 1638 N N . VAL A 1 203 ? 3.367 -25.719 -3.477 1 92.06 203 VAL A N 1
ATOM 1639 C CA . VAL A 1 203 ? 2.459 -26.328 -2.512 1 92.06 203 VAL A CA 1
ATOM 1640 C C . VAL A 1 203 ? 2.922 -27.75 -2.188 1 92.06 203 VAL A C 1
ATOM 1642 O O . VAL A 1 203 ? 2.854 -28.188 -1.036 1 92.06 203 VAL A O 1
ATOM 1645 N N . GLU A 1 204 ? 3.434 -28.359 -3.17 1 93.88 204 GLU A N 1
ATOM 1646 C CA . GLU A 1 204 ? 3.895 -29.734 -3.027 1 93.88 204 GLU A CA 1
ATOM 1647 C C . GLU A 1 204 ? 5.207 -29.812 -2.25 1 93.88 204 GLU A C 1
ATOM 1649 O O . GLU A 1 204 ? 5.496 -30.812 -1.598 1 93.88 204 GLU A O 1
ATOM 1654 N N . ALA A 1 205 ? 6 -28.797 -2.303 1 95.62 205 ALA A N 1
ATOM 1655 C CA . ALA A 1 205 ? 7.324 -28.797 -1.689 1 95.62 205 ALA A CA 1
ATOM 1656 C C . ALA A 1 205 ? 7.23 -28.938 -0.173 1 95.62 205 ALA A C 1
ATOM 1658 O O . ALA A 1 205 ? 8.055 -29.609 0.448 1 95.62 205 ALA A O 1
ATOM 1659 N N . ARG A 1 206 ? 6.277 -28.344 0.432 1 94.38 206 ARG A N 1
ATOM 1660 C CA . ARG A 1 206 ? 6.203 -28.328 1.889 1 94.38 206 ARG A CA 1
ATOM 1661 C C . ARG A 1 206 ? 6.031 -29.734 2.453 1 94.38 206 ARG A C 1
ATOM 1663 O O . ARG A 1 206 ? 6.824 -30.172 3.287 1 94.38 206 ARG A O 1
ATOM 1670 N N . PRO A 1 207 ? 5.016 -30.484 2.062 1 93.38 207 PRO A N 1
ATOM 1671 C CA . PRO A 1 207 ? 4.91 -31.844 2.602 1 93.38 207 PRO A CA 1
ATOM 1672 C C . PRO A 1 207 ? 6.074 -32.75 2.189 1 93.38 207 PRO A C 1
ATOM 1674 O O . PRO A 1 207 ? 6.457 -33.656 2.932 1 93.38 207 PRO A O 1
ATOM 1677 N N . TYR A 1 208 ? 6.684 -32.469 1.098 1 95.88 208 TYR A N 1
ATOM 1678 C CA . TYR A 1 208 ? 7.785 -33.312 0.638 1 95.88 208 TYR A CA 1
ATOM 1679 C C . TYR A 1 208 ? 9.008 -33.125 1.53 1 95.88 208 TYR A C 1
ATOM 1681 O O . TYR A 1 208 ? 9.82 -34.062 1.666 1 95.88 208 TYR A O 1
ATOM 1689 N N . ILE A 1 209 ? 9.156 -31.984 2.096 1 96.25 209 ILE A N 1
ATOM 1690 C CA . ILE A 1 209 ? 10.258 -31.781 3.031 1 96.25 209 ILE A CA 1
ATOM 1691 C C . ILE A 1 209 ? 10.195 -32.844 4.133 1 96.25 209 ILE A C 1
ATOM 1693 O O . ILE A 1 209 ? 11.219 -33.438 4.492 1 96.25 209 ILE A O 1
ATOM 1697 N N . ASP A 1 210 ? 9.023 -33.125 4.617 1 93.5 210 ASP A N 1
ATOM 1698 C CA . ASP A 1 210 ? 8.844 -34.125 5.66 1 93.5 210 ASP A CA 1
ATOM 1699 C C . ASP A 1 210 ? 9.133 -35.531 5.129 1 93.5 210 ASP A C 1
ATOM 1701 O O . ASP A 1 210 ? 9.703 -36.375 5.836 1 93.5 210 ASP A O 1
ATOM 1705 N N . VAL A 1 211 ? 8.734 -35.75 3.932 1 93.69 211 VAL A N 1
ATOM 1706 C CA . VAL A 1 211 ? 8.969 -37.031 3.301 1 93.69 211 VAL A CA 1
ATOM 1707 C C . VAL A 1 211 ? 10.469 -37.25 3.09 1 93.69 211 VAL A C 1
ATOM 1709 O O . VAL A 1 211 ? 11.008 -38.312 3.402 1 93.69 211 VAL A O 1
ATOM 1712 N N . TYR A 1 212 ? 11.109 -36.25 2.572 1 95.19 212 TYR A N 1
ATOM 1713 C CA . TYR A 1 212 ? 12.531 -36.312 2.279 1 95.19 212 TYR A CA 1
ATOM 1714 C C . TYR A 1 212 ? 13.344 -36.562 3.551 1 95.19 212 TYR A C 1
ATOM 1716 O O . TYR A 1 212 ? 14.352 -37.25 3.531 1 95.19 212 TYR A O 1
ATOM 1724 N N . GLU A 1 213 ? 12.922 -36 4.586 1 94.19 213 GLU A N 1
ATOM 1725 C CA . GLU A 1 213 ? 13.594 -36.156 5.871 1 94.19 213 GLU A CA 1
ATOM 1726 C C . GLU A 1 213 ? 13.641 -37.594 6.324 1 94.19 213 GLU A C 1
ATOM 1728 O O . GLU A 1 213 ? 14.578 -38.031 7.008 1 94.19 213 GLU A O 1
ATOM 1733 N N . LYS A 1 214 ? 12.727 -38.375 5.891 1 91.19 214 LYS A N 1
ATOM 1734 C CA . LYS A 1 214 ? 12.625 -39.781 6.324 1 91.19 214 LYS A CA 1
ATOM 1735 C C . LYS A 1 214 ? 13.219 -40.719 5.281 1 91.19 214 LYS A C 1
ATOM 1737 O O . LYS A 1 214 ? 13.289 -41.938 5.508 1 91.19 214 LYS A O 1
ATOM 1742 N N . GLU A 1 215 ? 13.648 -40.188 4.219 1 89.69 215 GLU A N 1
ATOM 1743 C CA . GLU A 1 215 ? 14.172 -41 3.139 1 89.69 215 GLU A CA 1
ATOM 1744 C C . GLU A 1 215 ? 15.578 -41.5 3.455 1 89.69 215 GLU A C 1
ATOM 1746 O O . GLU A 1 215 ? 16.391 -40.75 4 1 89.69 215 GLU A O 1
ATOM 1751 N N . ASP A 1 216 ? 15.992 -42.75 3.203 1 84.44 216 ASP A N 1
ATOM 1752 C CA . ASP A 1 216 ? 17.297 -43.344 3.488 1 84.44 216 ASP A CA 1
ATOM 1753 C C . ASP A 1 216 ? 18.391 -42.688 2.662 1 84.44 216 ASP A C 1
ATOM 1755 O O . ASP A 1 216 ? 19.5 -42.469 3.148 1 84.44 216 ASP A O 1
ATOM 1759 N N . GLY A 1 217 ? 18.219 -42.188 1.486 1 84.38 217 GLY A N 1
ATOM 1760 C CA . GLY A 1 217 ? 19.219 -41.562 0.62 1 84.38 217 GLY A CA 1
ATOM 1761 C C . GLY A 1 217 ? 19.172 -40.062 0.61 1 84.38 217 GLY A C 1
ATOM 1762 O O . GLY A 1 217 ? 19.703 -39.406 -0.296 1 84.38 217 GLY A O 1
ATOM 1763 N N . LYS A 1 218 ? 18.766 -39.594 1.788 1 93.19 218 LYS A N 1
ATOM 1764 C CA . LYS A 1 218 ? 18.641 -38.125 1.831 1 93.19 218 LYS A CA 1
ATOM 1765 C C . LYS A 1 218 ? 20.016 -37.469 1.987 1 93.19 218 LYS A C 1
ATOM 1767 O O . LYS A 1 218 ? 20.938 -38.062 2.562 1 93.19 218 LYS A O 1
ATOM 1772 N N . ILE A 1 219 ? 20.203 -36.344 1.477 1 95.19 219 ILE A N 1
ATOM 1773 C CA . ILE A 1 219 ? 21.375 -35.5 1.649 1 95.19 219 ILE A CA 1
ATOM 1774 C C . ILE A 1 219 ? 21.094 -34.438 2.709 1 95.19 219 ILE A C 1
ATOM 1776 O O . ILE A 1 219 ? 20.312 -33.531 2.473 1 95.19 219 ILE A O 1
ATOM 1780 N N . ASP A 1 220 ? 21.797 -34.531 3.77 1 95.38 220 ASP A N 1
ATOM 1781 C CA . ASP A 1 220 ? 21.516 -33.688 4.926 1 95.38 220 ASP A CA 1
ATOM 1782 C C . ASP A 1 220 ? 21.656 -32.219 4.578 1 95.38 220 ASP A C 1
ATOM 1784 O O . ASP A 1 220 ? 20.828 -31.391 4.977 1 95.38 220 ASP A O 1
ATOM 1788 N N . ASP A 1 221 ? 22.672 -31.891 3.869 1 95.88 221 ASP A N 1
ATOM 1789 C CA . ASP A 1 221 ? 22.875 -30.5 3.482 1 95.88 221 ASP A CA 1
ATOM 1790 C C . ASP A 1 221 ? 21.719 -29.984 2.633 1 95.88 221 ASP A C 1
ATOM 1792 O O . ASP A 1 221 ? 21.297 -28.844 2.77 1 95.88 221 ASP A O 1
ATOM 1796 N N . LEU A 1 222 ? 21.266 -30.812 1.787 1 97.56 222 LEU A N 1
ATOM 1797 C CA . LEU A 1 222 ? 20.141 -30.438 0.926 1 97.56 222 LEU A CA 1
ATOM 1798 C C . LEU A 1 222 ? 18.875 -30.25 1.738 1 97.56 222 LEU A C 1
ATOM 1800 O O . LEU A 1 222 ? 18.094 -29.328 1.494 1 97.56 222 LEU A O 1
ATOM 1804 N N . LEU A 1 223 ? 18.656 -31.172 2.684 1 97.31 223 LEU A N 1
ATOM 1805 C CA . LEU A 1 223 ? 17.484 -31.062 3.561 1 97.31 223 LEU A CA 1
ATOM 1806 C C . LEU A 1 223 ? 17.516 -29.766 4.355 1 97.31 223 LEU A C 1
ATOM 1808 O O . LEU A 1 223 ? 16.516 -29.047 4.426 1 97.31 223 LEU A O 1
ATOM 1812 N N . ASP A 1 224 ? 18.672 -29.422 4.918 1 95.5 224 ASP A N 1
ATOM 1813 C CA . ASP A 1 224 ? 18.828 -28.203 5.684 1 95.5 224 ASP A CA 1
ATOM 1814 C C . ASP A 1 224 ? 18.609 -26.969 4.797 1 95.5 224 ASP A C 1
ATOM 1816 O O . ASP A 1 224 ? 17.984 -26 5.215 1 95.5 224 ASP A O 1
ATOM 1820 N N . PHE A 1 225 ? 19.172 -27.078 3.648 1 96.81 225 PHE A N 1
ATOM 1821 C CA . PHE A 1 225 ? 19.016 -26 2.688 1 96.81 225 PHE A CA 1
ATOM 1822 C C . PHE A 1 225 ? 17.531 -25.781 2.357 1 96.81 225 PHE A C 1
ATOM 1824 O O . PHE A 1 225 ? 17.062 -24.641 2.33 1 96.81 225 PHE A O 1
ATOM 1831 N N . ALA A 1 226 ? 16.875 -26.812 2.102 1 97.19 226 ALA A N 1
ATOM 1832 C CA . ALA A 1 226 ? 15.461 -26.75 1.726 1 97.19 226 ALA A CA 1
ATOM 1833 C C . ALA A 1 226 ? 14.625 -26.156 2.852 1 97.19 226 ALA A C 1
ATOM 1835 O O . ALA A 1 226 ? 13.727 -25.344 2.602 1 97.19 226 ALA A O 1
ATOM 1836 N N . LYS A 1 227 ? 14.867 -26.594 4.098 1 94.94 227 LYS A N 1
ATOM 1837 C CA . LYS A 1 227 ? 14.141 -26.062 5.25 1 94.94 227 LYS A CA 1
ATOM 1838 C C . LYS A 1 227 ? 14.367 -24.562 5.41 1 94.94 227 LYS A C 1
ATOM 1840 O O . LYS A 1 227 ? 13.422 -23.797 5.59 1 94.94 227 LYS A O 1
ATOM 1845 N N . LEU A 1 228 ? 15.602 -24.156 5.305 1 93.81 228 LEU A N 1
ATOM 1846 C CA . LEU A 1 228 ? 15.961 -22.75 5.438 1 93.81 228 LEU A CA 1
ATOM 1847 C C . LEU A 1 228 ? 15.352 -21.922 4.305 1 93.81 228 LEU A C 1
ATOM 1849 O O . LEU A 1 228 ? 14.82 -20.844 4.539 1 93.81 228 LEU A O 1
ATOM 1853 N N . ASP A 1 229 ? 15.531 -22.438 3.15 1 95.38 229 ASP A N 1
ATOM 1854 C CA . ASP A 1 229 ? 15 -21.734 1.979 1 95.38 229 ASP A CA 1
ATOM 1855 C C . ASP A 1 229 ? 13.484 -21.594 2.07 1 95.38 229 ASP A C 1
ATOM 1857 O O . ASP A 1 229 ? 12.938 -20.531 1.729 1 95.38 229 ASP A O 1
ATOM 1861 N N . PHE A 1 230 ? 12.82 -22.594 2.516 1 95.06 230 PHE A N 1
ATOM 1862 C CA . PHE A 1 230 ? 11.375 -22.547 2.684 1 95.06 230 PHE A CA 1
ATOM 1863 C C . PHE A 1 230 ? 10.984 -21.406 3.627 1 95.06 230 PHE A C 1
ATOM 1865 O O . PHE A 1 230 ? 10.07 -20.641 3.33 1 95.06 230 PHE A O 1
ATOM 1872 N N . ASN A 1 231 ? 11.633 -21.312 4.711 1 92.5 231 ASN A N 1
ATOM 1873 C CA . ASN A 1 231 ? 11.32 -20.281 5.699 1 92.5 231 ASN A CA 1
ATOM 1874 C C . ASN A 1 231 ? 11.602 -18.891 5.16 1 92.5 231 ASN A C 1
ATOM 1876 O O . ASN A 1 231 ? 10.883 -17.938 5.477 1 92.5 231 ASN A O 1
ATOM 1880 N N . MET A 1 232 ? 12.672 -18.781 4.418 1 92.31 232 MET A N 1
ATOM 1881 C CA . MET A 1 232 ? 12.992 -17.5 3.809 1 92.31 232 MET A CA 1
ATOM 1882 C C . MET A 1 232 ? 11.922 -17.094 2.801 1 92.31 232 MET A C 1
ATOM 1884 O O . MET A 1 232 ? 11.516 -15.93 2.76 1 92.31 232 MET A O 1
ATOM 1888 N N . VAL A 1 233 ? 11.492 -18 1.983 1 94.69 233 VAL A N 1
ATOM 1889 C CA . VAL A 1 233 ? 10.445 -17.75 0.998 1 94.69 233 VAL A CA 1
ATOM 1890 C C . VAL A 1 233 ? 9.141 -17.422 1.708 1 94.69 233 VAL A C 1
ATOM 1892 O O . VAL A 1 233 ? 8.383 -16.562 1.262 1 94.69 233 VAL A O 1
ATOM 1895 N N . GLN A 1 234 ? 8.836 -18.125 2.787 1 93.88 234 GLN A N 1
ATOM 1896 C CA . GLN A 1 234 ? 7.648 -17.828 3.582 1 93.88 234 GLN A CA 1
ATOM 1897 C C . GLN A 1 234 ? 7.66 -16.391 4.082 1 93.88 234 GLN A C 1
ATOM 1899 O O . GLN A 1 234 ? 6.621 -15.734 4.129 1 93.88 234 GLN A O 1
ATOM 1904 N N . MET A 1 235 ? 8.812 -15.938 4.453 1 90.38 235 MET A N 1
ATOM 1905 C CA . MET A 1 235 ? 8.938 -14.547 4.891 1 90.38 235 MET A CA 1
ATOM 1906 C C . MET A 1 235 ? 8.602 -13.586 3.756 1 90.38 235 MET A C 1
ATOM 1908 O O . MET A 1 235 ? 7.961 -12.555 3.977 1 90.38 235 MET A O 1
ATOM 1912 N N . ALA A 1 236 ? 9.078 -13.914 2.594 1 92.38 236 ALA A N 1
ATOM 1913 C CA . ALA A 1 236 ? 8.742 -13.102 1.423 1 92.38 236 ALA A CA 1
ATOM 1914 C C . ALA A 1 236 ? 7.238 -13.086 1.181 1 92.38 236 ALA A C 1
ATOM 1916 O O . ALA A 1 236 ? 6.668 -12.039 0.862 1 92.38 236 ALA A O 1
ATOM 1917 N N . TYR A 1 237 ? 6.605 -14.211 1.313 1 95.06 237 TYR A N 1
ATOM 1918 C CA . TYR A 1 237 ? 5.16 -14.312 1.142 1 95.06 237 TYR A CA 1
ATOM 1919 C C . TYR A 1 237 ? 4.43 -13.461 2.174 1 95.06 237 TYR A C 1
ATOM 1921 O O . TYR A 1 237 ? 3.434 -12.805 1.857 1 95.06 237 TYR A O 1
ATOM 1929 N N . ARG A 1 238 ? 4.914 -13.5 3.369 1 92.19 238 ARG A N 1
ATOM 1930 C CA . ARG A 1 238 ? 4.301 -12.711 4.434 1 92.19 238 ARG A CA 1
ATOM 1931 C C . ARG A 1 238 ? 4.391 -11.219 4.129 1 92.19 238 ARG A C 1
ATOM 1933 O O . ARG A 1 238 ? 3.443 -10.477 4.379 1 92.19 238 ARG A O 1
ATOM 1940 N N . THR A 1 239 ? 5.5 -10.812 3.629 1 90.19 239 THR A N 1
ATOM 1941 C CA . THR A 1 239 ? 5.676 -9.414 3.24 1 90.19 239 THR A CA 1
ATOM 1942 C C . THR A 1 239 ? 4.691 -9.031 2.139 1 90.19 239 THR A C 1
ATOM 1944 O O . THR A 1 239 ? 4.09 -7.957 2.186 1 90.19 239 THR A O 1
ATOM 1947 N N . GLU A 1 240 ? 4.559 -9.875 1.167 1 95.31 240 GLU A N 1
ATOM 1948 C CA . GLU A 1 240 ? 3.605 -9.641 0.087 1 95.31 240 GLU A CA 1
ATOM 1949 C C . GLU A 1 240 ? 2.176 -9.57 0.615 1 95.31 240 GLU A C 1
ATOM 1951 O O . GLU A 1 240 ? 1.39 -8.727 0.19 1 95.31 240 GLU A O 1
ATOM 1956 N N . LEU A 1 241 ? 1.879 -10.484 1.53 1 94.75 241 LEU A N 1
ATOM 1957 C CA . LEU A 1 241 ? 0.536 -10.547 2.096 1 94.75 241 LEU A CA 1
ATOM 1958 C C . LEU A 1 241 ? 0.218 -9.281 2.885 1 94.75 241 LEU A C 1
ATOM 1960 O O . LEU A 1 241 ? -0.932 -8.836 2.914 1 94.75 241 LEU A O 1
ATOM 1964 N N . LYS A 1 242 ? 1.186 -8.789 3.545 1 90.5 242 LYS A N 1
ATOM 1965 C CA . LYS A 1 242 ? 0.988 -7.531 4.254 1 90.5 242 LYS A CA 1
ATOM 1966 C C . LYS A 1 242 ? 0.579 -6.418 3.291 1 90.5 242 LYS A C 1
ATOM 1968 O O . LYS A 1 242 ? -0.374 -5.684 3.555 1 90.5 242 LYS A O 1
ATOM 1973 N N . GLU A 1 243 ? 1.282 -6.324 2.223 1 92.44 243 GLU A N 1
ATOM 1974 C CA . GLU A 1 243 ? 0.958 -5.332 1.2 1 92.44 243 GLU A CA 1
ATOM 1975 C C . GLU A 1 243 ? -0.43 -5.574 0.615 1 92.44 243 GLU A C 1
ATOM 1977 O O . GLU A 1 243 ? -1.214 -4.637 0.453 1 92.44 243 GLU A O 1
ATOM 1982 N N . LEU A 1 244 ? -0.729 -6.789 0.328 1 96.38 244 LEU A N 1
ATOM 1983 C CA . LEU A 1 244 ? -2.008 -7.16 -0.266 1 96.38 244 LEU A CA 1
ATOM 1984 C C . LEU A 1 244 ? -3.154 -6.891 0.703 1 96.38 244 LEU A C 1
ATOM 1986 O O . LEU A 1 244 ? -4.23 -6.449 0.292 1 96.38 244 LEU A O 1
ATOM 1990 N N . SER A 1 245 ? -2.906 -7.18 1.952 1 93.88 245 SER A N 1
ATOM 1991 C CA . SER A 1 245 ? -3.941 -6.961 2.959 1 93.88 245 SER A CA 1
ATOM 1992 C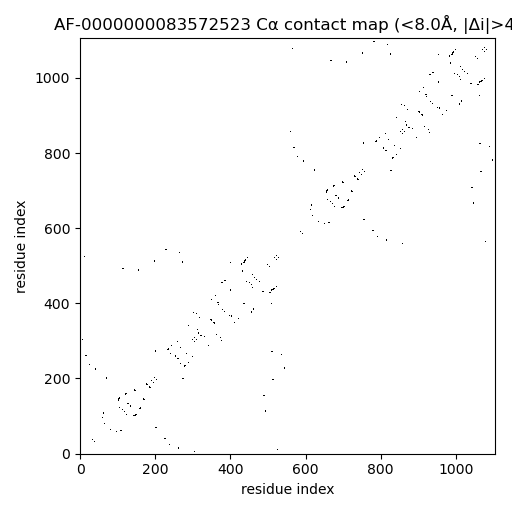 C . SER A 1 245 ? -4.246 -5.477 3.125 1 93.88 245 SER A C 1
ATOM 1994 O O . SER A 1 245 ? -5.402 -5.09 3.299 1 93.88 245 SER A O 1
ATOM 1996 N N . MET A 1 246 ? -3.238 -4.68 3.109 1 90.62 246 MET A N 1
ATOM 1997 C CA . MET A 1 246 ? -3.439 -3.234 3.193 1 90.62 246 MET A CA 1
ATOM 1998 C C . MET A 1 246 ? -4.234 -2.725 1.995 1 90.62 246 MET A C 1
ATOM 2000 O O . MET A 1 246 ? -5.129 -1.893 2.148 1 90.62 246 MET A O 1
ATOM 2004 N N . TRP A 1 247 ? -3.891 -3.189 0.87 1 94.81 247 TRP A N 1
ATOM 2005 C CA . TRP A 1 247 ? -4.594 -2.836 -0.359 1 94.81 247 TRP A CA 1
ATOM 2006 C C . TRP A 1 247 ? -6.059 -3.26 -0.288 1 94.81 247 TRP A C 1
ATOM 2008 O O . TRP A 1 247 ? -6.953 -2.48 -0.625 1 94.81 247 TRP A O 1
ATOM 2018 N N . TRP A 1 248 ? -6.266 -4.477 0.093 1 94.94 248 TRP A N 1
ATOM 2019 C CA . TRP A 1 248 ? -7.613 -5.023 0.171 1 94.94 248 TRP A CA 1
ATOM 2020 C C . TRP A 1 248 ? -8.438 -4.289 1.222 1 94.94 248 TRP A C 1
ATOM 2022 O O . TRP A 1 248 ? -9.633 -4.055 1.028 1 94.94 248 TRP A O 1
ATOM 2032 N N . GLU A 1 249 ? -7.816 -3.941 2.301 1 91.88 249 GLU A N 1
ATOM 2033 C CA . GLU A 1 249 ? -8.469 -3.174 3.354 1 91.88 249 GLU A CA 1
ATOM 2034 C C . GLU A 1 249 ? -8.875 -1.786 2.859 1 91.88 249 GLU A C 1
ATOM 2036 O O . GLU A 1 249 ? -9.938 -1.277 3.215 1 91.88 249 GLU A O 1
ATOM 2041 N N . LEU A 1 250 ? -7.984 -1.23 2.145 1 91.06 250 LEU A N 1
ATOM 2042 C CA . LEU A 1 250 ? -8.266 0.092 1.596 1 91.06 250 LEU A CA 1
ATOM 2043 C C . LEU A 1 250 ? -9.469 0.048 0.661 1 91.06 250 LEU A C 1
ATOM 2045 O O . LEU A 1 250 ? -10.328 0.931 0.708 1 91.06 250 LEU A O 1
ATOM 2049 N N . LEU A 1 251 ? -9.531 -0.913 -0.243 1 93.69 251 LEU A N 1
ATOM 2050 C CA . LEU A 1 251 ? -10.656 -1.02 -1.167 1 93.69 251 LEU A CA 1
ATOM 2051 C C . LEU A 1 251 ? -11.961 -1.256 -0.413 1 93.69 251 LEU A C 1
ATOM 2053 O O . LEU A 1 251 ? -12.992 -0.677 -0.756 1 93.69 251 LEU A O 1
ATOM 2057 N N . ALA A 1 252 ? -11.961 -2.197 0.604 1 92.38 252 ALA A N 1
ATOM 2058 C CA . ALA A 1 252 ? -13.07 -2.479 1.513 1 92.38 252 ALA A CA 1
ATOM 2059 C C . ALA A 1 252 ? -14.344 -2.822 0.739 1 92.38 252 ALA A C 1
ATOM 2061 O O . ALA A 1 252 ? -15.445 -2.434 1.136 1 92.38 252 ALA A O 1
ATOM 2062 N N . LEU A 1 253 ? -14.195 -3.471 -0.418 1 90.38 253 LEU A N 1
ATOM 2063 C CA . LEU A 1 253 ? -15.336 -3.809 -1.262 1 90.38 253 LEU A CA 1
ATOM 2064 C C . LEU A 1 253 ? -16.281 -4.77 -0.542 1 90.38 253 LEU A C 1
ATOM 2066 O O . LEU A 1 253 ? -17.484 -4.535 -0.49 1 90.38 253 LEU A O 1
ATOM 2070 N N . PRO A 1 254 ? -15.719 -5.844 0.101 1 86.94 254 PRO A N 1
ATOM 2071 C CA . PRO A 1 254 ? -16.656 -6.762 0.762 1 86.94 254 PRO A CA 1
ATOM 2072 C C . PRO A 1 254 ? -17.375 -6.117 1.944 1 86.94 254 PRO A C 1
ATOM 2074 O O . PRO A 1 254 ? -18.562 -6.383 2.17 1 86.94 254 PRO A O 1
ATOM 2077 N N . GLU A 1 255 ? -16.703 -5.285 2.584 1 84.88 255 GLU A N 1
ATOM 2078 C CA . GLU A 1 255 ? -17.281 -4.645 3.762 1 84.88 255 GLU A CA 1
ATOM 2079 C C . GLU A 1 255 ? -18.328 -3.605 3.365 1 84.88 255 GLU A C 1
ATOM 2081 O O . GLU A 1 255 ? -19.375 -3.496 4.008 1 84.88 255 GLU A O 1
ATOM 2086 N N . LYS A 1 256 ? -18.078 -2.936 2.324 1 84.5 256 LYS A N 1
ATOM 2087 C CA . LYS A 1 256 ? -18.938 -1.83 1.926 1 84.5 256 LYS A CA 1
ATOM 2088 C C . LYS A 1 256 ? -20.141 -2.334 1.131 1 84.5 256 LYS A C 1
ATOM 2090 O O . LYS A 1 256 ? -21.234 -1.759 1.21 1 84.5 256 LYS A O 1
ATOM 2095 N N . LEU A 1 257 ? -20 -3.393 0.358 1 85.31 257 LEU A N 1
ATOM 2096 C CA . LEU A 1 257 ? -21.047 -3.781 -0.581 1 85.31 257 LEU A CA 1
ATOM 2097 C C . LEU A 1 257 ? -21.609 -5.156 -0.233 1 85.31 257 LEU A C 1
ATOM 2099 O O . LEU A 1 257 ? -22.703 -5.516 -0.672 1 85.31 257 LEU A O 1
ATOM 2103 N N . GLY A 1 258 ? -21.031 -5.945 0.535 1 84.69 258 GLY A N 1
ATOM 2104 C CA . GLY A 1 258 ? -21.516 -7.141 1.205 1 84.69 258 GLY A CA 1
ATOM 2105 C C . GLY A 1 258 ? -21.672 -8.328 0.272 1 84.69 258 GLY A C 1
ATOM 2106 O O . GLY A 1 258 ? -21.734 -9.469 0.721 1 84.69 258 GLY A O 1
ATOM 2107 N N . PHE A 1 259 ? -21.906 -8.125 -1.1 1 87.75 259 PHE A N 1
ATOM 2108 C CA . PHE A 1 259 ? -22.188 -9.25 -1.981 1 87.75 259 PHE A CA 1
ATOM 2109 C C . PHE A 1 259 ? -20.906 -9.781 -2.605 1 87.75 259 PHE A C 1
ATOM 2111 O O . PHE A 1 259 ? -20.906 -10.844 -3.229 1 87.75 259 PHE A O 1
ATOM 2118 N N . PHE A 1 260 ? -19.828 -9.047 -2.475 1 88.88 260 PHE A N 1
ATOM 2119 C CA . PHE A 1 260 ? -18.562 -9.5 -3.02 1 88.88 260 PHE A CA 1
ATOM 2120 C C . PHE A 1 260 ? -17.984 -10.633 -2.176 1 88.88 260 PHE A C 1
ATOM 2122 O O . PHE A 1 260 ? -18.016 -10.57 -0.944 1 88.88 260 PHE A O 1
ATOM 2129 N N . ARG A 1 261 ? -17.516 -11.609 -2.744 1 91.81 261 ARG A N 1
ATOM 2130 C CA . ARG A 1 261 ? -16.766 -12.641 -2.037 1 91.81 261 ARG A CA 1
ATOM 2131 C C . ARG A 1 261 ? -15.469 -12.078 -1.464 1 91.81 261 ARG A C 1
ATOM 2133 O O . ARG A 1 261 ? -14.758 -11.328 -2.141 1 91.81 261 ARG A O 1
ATOM 2140 N N . ASP A 1 262 ? -15.133 -12.375 -0.289 1 92.12 262 ASP A N 1
ATOM 2141 C CA . ASP A 1 262 ? -13.883 -12.016 0.385 1 92.12 262 ASP A CA 1
ATOM 2142 C C . ASP A 1 262 ? -12.922 -13.203 0.42 1 92.12 262 ASP A C 1
ATOM 2144 O O . ASP A 1 262 ? -12.969 -14.023 1.339 1 92.12 262 ASP A O 1
ATOM 2148 N N . ARG A 1 263 ? -11.961 -13.25 -0.584 1 93.88 263 ARG A N 1
ATOM 2149 C CA . ARG A 1 263 ? -11.117 -14.414 -0.794 1 93.88 263 ARG A CA 1
ATOM 2150 C C . ARG A 1 263 ? -9.68 -14 -1.111 1 93.88 263 ARG A C 1
ATOM 2152 O O . ARG A 1 263 ? -9.094 -14.477 -2.084 1 93.88 263 ARG A O 1
ATOM 2159 N N . LEU A 1 264 ? -9.156 -13.117 -0.323 1 95.25 264 LEU A N 1
ATOM 2160 C CA . LEU A 1 264 ? -7.82 -12.602 -0.604 1 95.25 264 LEU A CA 1
ATOM 2161 C C . LEU A 1 264 ? -6.785 -13.719 -0.521 1 95.25 264 LEU A C 1
ATOM 2163 O O . LEU A 1 264 ? -5.98 -13.891 -1.438 1 95.25 264 LEU A O 1
ATOM 2167 N N . LEU A 1 265 ? -6.809 -14.586 0.52 1 94.81 265 LEU A N 1
ATOM 2168 C CA . LEU A 1 265 ? -5.777 -15.602 0.731 1 94.81 265 LEU A CA 1
ATOM 2169 C C . LEU A 1 265 ? -5.871 -16.703 -0.318 1 94.81 265 LEU A C 1
ATOM 2171 O O . LEU A 1 265 ? -4.848 -17.219 -0.771 1 94.81 265 LEU A O 1
ATOM 2175 N N . GLU A 1 266 ? -7.082 -17.078 -0.646 1 94.75 266 GLU A N 1
ATOM 2176 C CA . GLU A 1 266 ? -7.258 -18.094 -1.68 1 94.75 266 GLU A CA 1
ATOM 2177 C C . GLU A 1 266 ? -6.727 -17.609 -3.027 1 94.75 266 GLU A C 1
ATOM 2179 O O . GLU A 1 266 ? -6.098 -18.359 -3.764 1 94.75 266 GLU A O 1
ATOM 2184 N N . ASN A 1 267 ? -7.023 -16.328 -3.33 1 96.31 267 ASN A N 1
ATOM 2185 C CA . ASN A 1 267 ? -6.488 -15.766 -4.562 1 96.31 267 ASN A CA 1
ATOM 2186 C C . ASN A 1 267 ? -4.965 -15.68 -4.531 1 96.31 267 ASN A C 1
ATOM 2188 O O . ASN A 1 267 ? -4.309 -15.859 -5.555 1 96.31 267 ASN A O 1
ATOM 2192 N N . TYR A 1 268 ? -4.406 -15.375 -3.391 1 97 268 TYR A N 1
ATOM 2193 C CA . TYR A 1 268 ? -2.953 -15.344 -3.262 1 97 268 TYR A CA 1
ATOM 2194 C C . TYR A 1 268 ? -2.363 -16.734 -3.441 1 97 268 TYR A C 1
ATOM 2196 O O . TYR A 1 268 ? -1.291 -16.891 -4.031 1 97 268 TYR A O 1
ATOM 2204 N N . LEU A 1 269 ? -3.062 -17.734 -2.916 1 95.44 269 LEU A N 1
ATOM 2205 C CA . LEU A 1 269 ? -2.625 -19.109 -3.115 1 95.44 269 LEU A CA 1
ATOM 2206 C C . LEU A 1 269 ? -2.588 -19.453 -4.598 1 95.44 269 LEU A C 1
ATOM 2208 O O . LEU A 1 269 ? -1.654 -20.109 -5.062 1 95.44 269 LEU A O 1
ATOM 2212 N N . PHE A 1 270 ? -3.627 -19 -5.363 1 94.81 270 PHE A N 1
ATOM 2213 C CA . PHE A 1 270 ? -3.611 -19.172 -6.809 1 94.81 270 PHE A CA 1
ATOM 2214 C C . PHE A 1 270 ? -2.367 -18.531 -7.414 1 94.81 270 PHE A C 1
ATOM 2216 O O . PHE A 1 270 ? -1.718 -19.125 -8.281 1 94.81 270 PHE A O 1
ATOM 2223 N N . ALA A 1 271 ? -2.051 -17.391 -6.965 1 96.31 271 ALA A N 1
ATOM 2224 C CA . ALA A 1 271 ? -0.938 -16.625 -7.527 1 96.31 271 ALA A CA 1
ATOM 2225 C C . ALA A 1 271 ? 0.392 -17.328 -7.266 1 96.31 271 ALA A C 1
ATOM 2227 O O . ALA A 1 271 ? 1.256 -17.375 -8.148 1 96.31 271 ALA A O 1
ATOM 2228 N N . ILE A 1 272 ? 0.559 -17.922 -6.078 1 95.75 272 ILE A N 1
ATOM 2229 C CA . ILE A 1 272 ? 1.8 -18.625 -5.758 1 95.75 272 ILE A CA 1
ATOM 2230 C C . ILE A 1 272 ? 1.894 -19.906 -6.574 1 95.75 272 ILE A C 1
ATOM 2232 O O . ILE A 1 272 ? 2.992 -20.391 -6.863 1 95.75 272 ILE A O 1
ATOM 2236 N N . GLY A 1 273 ? 0.712 -20.469 -6.891 1 95.19 273 GLY A N 1
ATOM 2237 C CA . GLY A 1 273 ? 0.69 -21.641 -7.742 1 95.19 273 GLY A CA 1
ATOM 2238 C C . GLY A 1 273 ? 1.103 -21.344 -9.172 1 95.19 273 GLY A C 1
ATOM 2239 O O . GLY A 1 273 ? 1.643 -22.219 -9.859 1 95.19 273 GLY A O 1
ATOM 2240 N N . VAL A 1 274 ? 0.909 -20.109 -9.562 1 95.81 274 VAL A N 1
ATOM 2241 C CA . VAL A 1 274 ? 1.214 -19.719 -10.938 1 95.81 274 VAL A CA 1
ATOM 2242 C C . VAL A 1 274 ? 2.645 -19.188 -11.023 1 95.81 274 VAL A C 1
ATOM 2244 O O . VAL A 1 274 ? 3.432 -19.641 -11.859 1 95.81 274 VAL A O 1
ATOM 2247 N N . VAL A 1 275 ? 2.904 -18.234 -10.164 1 95.94 275 VAL A N 1
ATOM 2248 C CA . VAL A 1 275 ? 4.23 -17.625 -10.117 1 95.94 275 VAL A CA 1
ATOM 2249 C C . VAL A 1 275 ? 5.012 -18.188 -8.93 1 95.94 275 VAL A C 1
ATOM 2251 O O . VAL A 1 275 ? 5.051 -17.578 -7.859 1 95.94 275 VAL A O 1
ATOM 2254 N N . VAL A 1 276 ? 5.824 -19.172 -9.172 1 93.75 276 VAL A N 1
ATOM 2255 C CA . VAL A 1 276 ? 6.395 -19.984 -8.102 1 93.75 276 VAL A CA 1
ATOM 2256 C C . VAL A 1 276 ? 7.723 -19.375 -7.648 1 93.75 276 VAL A C 1
ATOM 2258 O O . VAL A 1 276 ? 8.094 -19.484 -6.477 1 93.75 276 VAL A O 1
ATOM 2261 N N . GLU A 1 277 ? 8.453 -18.719 -8.539 1 93.56 277 GLU A N 1
ATOM 2262 C CA . GLU A 1 277 ? 9.789 -18.219 -8.227 1 93.56 277 GLU A CA 1
ATOM 2263 C C . GLU A 1 277 ? 9.727 -17 -7.316 1 93.56 277 GLU A C 1
ATOM 2265 O O . GLU A 1 277 ? 9.086 -16 -7.656 1 93.56 277 GLU A O 1
ATOM 2270 N N . PRO A 1 278 ? 10.453 -17.031 -6.25 1 92.69 278 PRO A N 1
ATOM 2271 C CA . PRO A 1 278 ? 10.367 -15.938 -5.27 1 92.69 278 PRO A CA 1
ATOM 2272 C C . PRO A 1 278 ? 10.836 -14.602 -5.832 1 92.69 278 PRO A C 1
ATOM 2274 O O . PRO A 1 278 ? 10.43 -13.547 -5.332 1 92.69 278 PRO A O 1
ATOM 2277 N N . GLN A 1 279 ? 11.664 -14.562 -6.887 1 92.88 279 GLN A N 1
ATOM 2278 C CA . GLN A 1 279 ? 12.188 -13.312 -7.422 1 92.88 279 GLN A CA 1
ATOM 2279 C C . GLN A 1 279 ? 11.094 -12.516 -8.117 1 92.88 279 GLN A C 1
ATOM 2281 O O . GLN A 1 279 ? 11.25 -11.312 -8.359 1 92.88 279 GLN A O 1
ATOM 2286 N N . TYR A 1 280 ? 9.977 -13.117 -8.445 1 95.38 280 TYR A N 1
ATOM 2287 C CA . TYR A 1 280 ? 8.898 -12.43 -9.156 1 95.38 280 TYR A CA 1
ATOM 2288 C C . TYR A 1 280 ? 7.816 -11.977 -8.188 1 95.38 280 TYR A C 1
ATOM 2290 O O . TYR A 1 280 ? 6.625 -12.164 -8.445 1 95.38 280 TYR A O 1
ATOM 2298 N N . SER A 1 281 ? 8.266 -11.406 -7.113 1 95.19 281 SER A N 1
ATOM 2299 C CA . SER A 1 281 ? 7.379 -10.93 -6.059 1 95.19 281 SER A CA 1
ATOM 2300 C C . SER A 1 281 ? 6.359 -9.938 -6.602 1 95.19 281 SER A C 1
ATOM 2302 O O . SER A 1 281 ? 5.156 -10.07 -6.359 1 95.19 281 SER A O 1
ATOM 2304 N N . LEU A 1 282 ? 6.805 -9 -7.367 1 94.62 282 LEU A N 1
ATOM 2305 C CA . LEU A 1 282 ? 5.926 -7.957 -7.883 1 94.62 282 LEU A CA 1
ATOM 2306 C C . LEU A 1 282 ? 4.852 -8.547 -8.789 1 94.62 282 LEU A C 1
ATOM 2308 O O . LEU A 1 282 ? 3.699 -8.117 -8.758 1 94.62 282 LEU A O 1
ATOM 2312 N N . CYS A 1 283 ? 5.266 -9.453 -9.57 1 96.44 283 CYS A N 1
ATOM 2313 C CA . CYS A 1 283 ? 4.309 -10.117 -10.445 1 96.44 283 CYS A CA 1
ATOM 2314 C C . CYS A 1 283 ? 3.229 -10.828 -9.641 1 96.44 283 CYS A C 1
ATOM 2316 O O . CYS A 1 283 ? 2.043 -10.727 -9.961 1 96.44 283 CYS A O 1
ATOM 2318 N N . ARG A 1 284 ? 3.613 -11.539 -8.609 1 97.19 284 ARG A N 1
ATOM 2319 C CA . ARG A 1 284 ? 2.67 -12.258 -7.766 1 97.19 284 ARG A CA 1
ATOM 2320 C C . ARG A 1 284 ? 1.663 -11.305 -7.133 1 97.19 284 ARG A C 1
ATOM 2322 O O . ARG A 1 284 ? 0.469 -11.602 -7.07 1 97.19 284 ARG A O 1
ATOM 2329 N N . ILE A 1 285 ? 2.139 -10.188 -6.68 1 97.38 285 ILE A N 1
ATOM 2330 C CA . ILE A 1 285 ? 1.271 -9.188 -6.066 1 97.38 285 ILE A CA 1
ATOM 2331 C C . ILE A 1 285 ? 0.262 -8.68 -7.094 1 97.38 285 ILE A C 1
ATOM 2333 O O . ILE A 1 285 ? -0.938 -8.609 -6.812 1 97.38 285 ILE A O 1
ATOM 2337 N N . VAL A 1 286 ? 0.731 -8.367 -8.266 1 97.62 286 VAL A N 1
ATOM 2338 C CA . VAL A 1 286 ? -0.101 -7.809 -9.32 1 97.62 286 VAL A CA 1
ATOM 2339 C C . VAL A 1 286 ? -1.17 -8.82 -9.734 1 97.62 286 VAL A C 1
ATOM 2341 O O . VAL A 1 286 ? -2.344 -8.469 -9.867 1 97.62 286 VAL A O 1
ATOM 2344 N N . ILE A 1 287 ? -0.781 -10.023 -9.93 1 97.81 287 ILE A N 1
ATOM 2345 C CA . ILE A 1 287 ? -1.752 -10.992 -10.422 1 97.81 287 ILE A CA 1
ATOM 2346 C C . ILE A 1 287 ? -2.74 -11.344 -9.312 1 97.81 287 ILE A C 1
ATOM 2348 O O . ILE A 1 287 ? -3.912 -11.617 -9.578 1 97.81 287 ILE A O 1
ATOM 2352 N N . THR A 1 288 ? -2.275 -11.336 -8.023 1 98.38 288 THR A N 1
ATOM 2353 C CA . THR A 1 288 ? -3.215 -11.531 -6.926 1 98.38 288 THR A CA 1
ATOM 2354 C C . THR A 1 288 ? -4.293 -10.453 -6.934 1 98.38 288 THR A C 1
ATOM 2356 O O . THR A 1 288 ? -5.484 -10.758 -6.82 1 98.38 288 THR A O 1
ATOM 2359 N N . LYS A 1 289 ? -3.875 -9.211 -7.023 1 98.06 289 LYS A N 1
ATOM 2360 C CA . LYS A 1 289 ? -4.836 -8.117 -7.086 1 98.06 289 LYS A CA 1
ATOM 2361 C C . LYS A 1 289 ? -5.809 -8.305 -8.25 1 98.06 289 LYS A C 1
ATOM 2363 O O . LYS A 1 289 ? -7.012 -8.078 -8.102 1 98.06 289 LYS A O 1
ATOM 2368 N N . ALA A 1 290 ? -5.266 -8.703 -9.344 1 97.88 290 ALA A N 1
ATOM 2369 C CA . ALA A 1 290 ? -6.102 -8.914 -10.523 1 97.88 290 ALA A CA 1
ATOM 2370 C C . ALA A 1 290 ? -7.109 -10.039 -10.289 1 97.88 290 ALA A C 1
ATOM 2372 O O . ALA A 1 290 ? -8.273 -9.922 -10.672 1 97.88 290 ALA A O 1
ATOM 2373 N N . MET A 1 291 ? -6.691 -11.109 -9.711 1 97.56 291 MET A N 1
ATOM 2374 C CA . MET A 1 291 ? -7.574 -12.242 -9.469 1 97.56 291 MET A CA 1
ATOM 2375 C C . MET A 1 291 ? -8.688 -11.867 -8.492 1 97.56 291 MET A C 1
ATOM 2377 O O . MET A 1 291 ? -9.828 -12.305 -8.656 1 97.56 291 MET A O 1
ATOM 2381 N N . VAL A 1 292 ? -8.344 -11.094 -7.496 1 97.38 292 VAL A N 1
ATOM 2382 C CA . VAL A 1 292 ? -9.352 -10.594 -6.566 1 97.38 292 VAL A CA 1
ATOM 2383 C C . VAL A 1 292 ? -10.391 -9.766 -7.328 1 97.38 292 VAL A C 1
ATOM 2385 O O . VAL A 1 292 ? -11.594 -9.906 -7.098 1 97.38 292 VAL A O 1
ATOM 2388 N N . LEU A 1 293 ? -9.914 -8.969 -8.211 1 98 293 LEU A N 1
ATOM 2389 C CA . LEU A 1 293 ? -10.805 -8.094 -8.953 1 98 293 LEU A CA 1
ATOM 2390 C C . LEU A 1 293 ? -11.602 -8.875 -9.992 1 98 293 LEU A C 1
ATOM 2392 O O . LEU A 1 293 ? -12.758 -8.547 -10.273 1 98 293 LEU A O 1
ATOM 2396 N N . ILE A 1 294 ? -11 -9.922 -10.562 1 97.75 294 ILE A N 1
ATOM 2397 C CA . ILE A 1 294 ? -11.734 -10.82 -11.445 1 97.75 294 ILE A CA 1
ATOM 2398 C C . ILE A 1 294 ? -12.891 -11.461 -10.688 1 97.75 294 ILE A C 1
ATOM 2400 O O . ILE A 1 294 ? -14.008 -11.547 -11.203 1 97.75 294 ILE A O 1
ATOM 2404 N N . THR A 1 295 ? -12.594 -11.938 -9.5 1 95.94 295 THR A N 1
ATOM 2405 C CA . THR A 1 295 ? -13.617 -12.562 -8.672 1 95.94 295 THR A CA 1
ATOM 2406 C C . THR A 1 295 ? -14.75 -11.586 -8.375 1 95.94 295 THR A C 1
ATOM 2408 O O . THR A 1 295 ? -15.922 -11.945 -8.469 1 95.94 295 THR A O 1
ATOM 2411 N N . ALA A 1 296 ? -14.383 -10.383 -8.039 1 95.75 296 ALA A N 1
ATOM 2412 C CA . ALA A 1 296 ? -15.391 -9.367 -7.766 1 95.75 296 ALA A CA 1
ATOM 2413 C C . ALA A 1 296 ? -16.203 -9.047 -9.016 1 95.75 296 ALA A C 1
ATOM 2415 O O . ALA A 1 296 ? -17.406 -8.836 -8.945 1 95.75 296 ALA A O 1
ATOM 2416 N N . MET A 1 297 ? -15.531 -8.945 -10.133 1 97.12 297 MET A N 1
ATOM 2417 C CA . MET A 1 297 ? -16.234 -8.711 -11.398 1 97.12 297 MET A CA 1
ATOM 2418 C C . MET A 1 297 ? -17.219 -9.828 -11.688 1 97.12 297 MET A C 1
ATOM 2420 O O . MET A 1 297 ? -18.344 -9.562 -12.133 1 97.12 297 MET A O 1
ATOM 2424 N N . ASP A 1 298 ? -16.781 -10.984 -11.484 1 94.5 298 ASP A N 1
ATOM 2425 C CA . ASP A 1 298 ? -17.625 -12.156 -11.656 1 94.5 298 ASP A CA 1
ATOM 2426 C C . ASP A 1 298 ? -18.891 -12.062 -10.797 1 94.5 298 ASP A C 1
ATOM 2428 O O . ASP A 1 298 ? -19.984 -12.383 -11.258 1 94.5 298 ASP A O 1
ATOM 2432 N N . ASP A 1 299 ? -18.766 -11.664 -9.555 1 93.19 299 ASP A N 1
ATOM 2433 C CA . ASP A 1 299 ? -19.891 -11.5 -8.656 1 93.19 299 ASP A CA 1
ATOM 2434 C C . ASP A 1 299 ? -20.875 -10.461 -9.195 1 93.19 299 ASP A C 1
ATOM 2436 O O . ASP A 1 299 ? -22.094 -10.586 -8.992 1 93.19 299 ASP A O 1
ATOM 2440 N N . ILE A 1 300 ? -20.344 -9.453 -9.836 1 94.88 300 ILE A N 1
ATOM 2441 C CA . ILE A 1 300 ? -21.203 -8.422 -10.422 1 94.88 300 ILE A CA 1
ATOM 2442 C C . ILE A 1 300 ? -22.016 -9.016 -11.578 1 94.88 300 ILE A C 1
ATOM 2444 O O . ILE A 1 300 ? -23.234 -8.867 -11.625 1 94.88 300 ILE A O 1
ATOM 2448 N N . TYR A 1 301 ? -21.391 -9.703 -12.445 1 94.44 301 TYR A N 1
ATOM 2449 C CA . TYR A 1 301 ? -22.031 -10.203 -13.648 1 94.44 301 TYR A CA 1
ATOM 2450 C C . TYR A 1 301 ? -22.953 -11.383 -13.328 1 94.44 301 TYR A C 1
ATOM 2452 O O . TYR A 1 301 ? -24.016 -11.531 -13.93 1 94.44 301 TYR A O 1
ATOM 2460 N N . ASP A 1 302 ? -22.609 -12.172 -12.406 1 88.06 302 ASP A N 1
ATOM 2461 C CA . ASP A 1 302 ? -23.312 -13.414 -12.117 1 88.06 302 ASP A CA 1
ATOM 2462 C C . ASP A 1 302 ? -24.531 -13.172 -11.234 1 88.06 302 ASP A C 1
ATOM 2464 O O . ASP A 1 302 ? -25.547 -13.852 -11.367 1 88.06 302 ASP A O 1
ATOM 2468 N N . VAL A 1 303 ? -24.391 -12.281 -10.305 1 85.5 303 VAL A N 1
ATOM 2469 C CA . VAL A 1 303 ? -25.391 -12.328 -9.242 1 85.5 303 VAL A CA 1
ATOM 2470 C C . VAL A 1 303 ? -26 -10.938 -9.047 1 85.5 303 VAL A C 1
ATOM 2472 O O . VAL A 1 303 ? -27.219 -10.797 -9.008 1 85.5 303 VAL A O 1
ATOM 2475 N N . HIS A 1 304 ? -25.25 -9.93 -9.031 1 88.44 304 HIS A N 1
ATOM 2476 C CA . HIS A 1 304 ? -25.734 -8.688 -8.438 1 88.44 304 HIS A CA 1
ATOM 2477 C C . HIS A 1 304 ? -26.203 -7.703 -9.508 1 88.44 304 HIS A C 1
ATOM 2479 O O . HIS A 1 304 ? -27.172 -6.973 -9.312 1 88.44 304 HIS A O 1
ATOM 2485 N N . GLY A 1 305 ? -25.531 -7.734 -10.617 1 92.31 305 GLY A N 1
ATOM 2486 C CA . GLY A 1 305 ? -25.797 -6.73 -11.633 1 92.31 305 GLY A CA 1
ATOM 2487 C C . GLY A 1 305 ? -27.078 -7.004 -12.414 1 92.31 305 GLY A C 1
ATOM 2488 O O . GLY A 1 305 ? -27.391 -8.156 -12.703 1 92.31 305 GLY A O 1
ATOM 2489 N N . LEU A 1 306 ? -27.766 -5.934 -12.719 1 93.88 306 LEU A N 1
ATOM 2490 C CA . LEU A 1 306 ? -28.938 -6.02 -13.586 1 93.88 306 LEU A CA 1
ATOM 2491 C C . LEU A 1 306 ? -28.531 -5.914 -15.055 1 93.88 306 LEU A C 1
ATOM 2493 O O . LEU A 1 306 ? -27.5 -5.312 -15.375 1 93.88 306 LEU A O 1
ATOM 2497 N N . PRO A 1 307 ? -29.312 -6.473 -15.945 1 93.94 307 PRO A N 1
ATOM 2498 C CA . PRO A 1 307 ? -28.938 -6.52 -17.359 1 93.94 307 PRO A CA 1
ATOM 2499 C C . PRO A 1 307 ? -28.578 -5.148 -17.922 1 93.94 307 PRO A C 1
ATOM 2501 O O . PRO A 1 307 ? -27.562 -5 -18.609 1 93.94 307 PRO A O 1
ATOM 2504 N N . ASP A 1 308 ? -29.375 -4.148 -17.641 1 94.12 308 ASP A N 1
ATOM 2505 C CA . ASP A 1 308 ? -29.109 -2.809 -18.141 1 94.12 308 ASP A CA 1
ATOM 2506 C C . ASP A 1 308 ? -27.828 -2.23 -17.531 1 94.12 308 ASP A C 1
ATOM 2508 O O . ASP A 1 308 ? -27.062 -1.551 -18.203 1 94.12 308 ASP A O 1
ATOM 2512 N N . GLU A 1 309 ? -27.641 -2.492 -16.25 1 94.56 309 GLU A N 1
ATOM 2513 C CA . GLU A 1 309 ? -26.438 -2.045 -15.562 1 94.56 309 GLU A CA 1
ATOM 2514 C C . GLU A 1 309 ? -25.188 -2.709 -16.156 1 94.56 309 GLU A C 1
ATOM 2516 O O . GLU A 1 309 ? -24.156 -2.061 -16.328 1 94.56 309 GLU A O 1
ATOM 2521 N N . LEU A 1 310 ? -25.344 -3.98 -16.453 1 96.75 310 LEU A N 1
ATOM 2522 C CA . LEU A 1 310 ? -24.219 -4.758 -16.969 1 96.75 310 LEU A CA 1
ATOM 2523 C C . LEU A 1 310 ? -23.797 -4.262 -18.344 1 96.75 310 LEU A C 1
ATOM 2525 O O . LEU A 1 310 ? -22.594 -4.266 -18.656 1 96.75 310 LEU A O 1
ATOM 2529 N N . LYS A 1 311 ? -24.719 -3.895 -19.109 1 96.56 311 LYS A N 1
ATOM 2530 C CA . LYS A 1 311 ? -24.406 -3.348 -20.422 1 96.56 311 LYS A CA 1
ATOM 2531 C C . LYS A 1 311 ? -23.594 -2.068 -20.312 1 96.56 311 LYS A C 1
ATOM 2533 O O . LYS A 1 311 ? -22.562 -1.924 -20.984 1 96.56 311 LYS A O 1
ATOM 2538 N N . VAL A 1 312 ? -24.094 -1.153 -19.469 1 96 312 VAL A N 1
ATOM 2539 C CA . VAL A 1 312 ? -23.391 0.112 -19.266 1 96 312 VAL A CA 1
ATOM 2540 C C . VAL A 1 312 ? -22.016 -0.149 -18.672 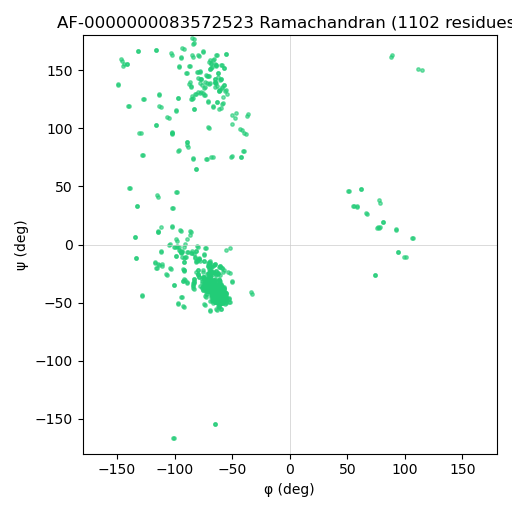1 96 312 VAL A C 1
ATOM 2542 O O . VAL A 1 312 ? -21.031 0.49 -19.062 1 96 312 VAL A O 1
ATOM 2545 N N . PHE A 1 313 ? -21.969 -1.057 -17.719 1 96.44 313 PHE A N 1
ATOM 2546 C CA . PHE A 1 313 ? -20.719 -1.402 -17.062 1 96.44 313 PHE A CA 1
ATOM 2547 C C . PHE A 1 313 ? -19.719 -1.946 -18.094 1 96.44 313 PHE A C 1
ATOM 2549 O O . PHE A 1 313 ? -18.562 -1.522 -18.125 1 96.44 313 PHE A O 1
ATOM 2556 N N . THR A 1 314 ? -20.141 -2.859 -18.891 1 97.5 314 THR A N 1
ATOM 2557 C CA . THR A 1 314 ? -19.297 -3.461 -19.922 1 97.5 314 THR A CA 1
ATOM 2558 C C . THR A 1 314 ? -18.781 -2.402 -20.891 1 97.5 314 THR A C 1
ATOM 2560 O O . THR A 1 314 ? -17.609 -2.408 -21.266 1 97.5 314 THR A O 1
ATOM 2563 N N . ASP A 1 315 ? -19.641 -1.512 -21.281 1 96.25 315 ASP A N 1
ATOM 2564 C CA . ASP A 1 315 ? -19.25 -0.412 -22.172 1 96.25 315 ASP A CA 1
ATOM 2565 C C . ASP A 1 315 ? -18.188 0.456 -21.516 1 96.25 315 ASP A C 1
ATOM 2567 O O . ASP A 1 315 ? -17.25 0.904 -22.188 1 96.25 315 ASP A O 1
ATOM 2571 N N . THR A 1 316 ? -18.375 0.725 -20.25 1 95.31 316 THR A N 1
ATOM 2572 C CA . THR A 1 316 ? -17.438 1.539 -19.5 1 95.31 316 THR A CA 1
ATOM 2573 C C . THR A 1 316 ? -16.062 0.862 -19.438 1 95.31 316 THR A C 1
ATOM 2575 O O . THR A 1 316 ? -15.031 1.521 -19.594 1 95.31 316 THR A O 1
ATOM 2578 N N . VAL A 1 317 ? -16 -0.439 -19.203 1 95.88 317 VAL A N 1
ATOM 2579 C CA . VAL A 1 317 ? -14.75 -1.19 -19.141 1 95.88 317 VAL A CA 1
ATOM 2580 C C . VAL A 1 317 ? -14.086 -1.185 -20.516 1 95.88 317 VAL A C 1
ATOM 2582 O O . VAL A 1 317 ? -12.867 -1.06 -20.625 1 95.88 317 VAL A O 1
ATOM 2585 N N . ASN A 1 318 ? -14.883 -1.28 -21.578 1 95.75 318 ASN A N 1
ATOM 2586 C CA . ASN A 1 318 ? -14.352 -1.27 -22.938 1 95.75 318 ASN A CA 1
ATOM 2587 C C . ASN A 1 318 ? -13.75 0.086 -23.297 1 95.75 318 ASN A C 1
ATOM 2589 O O . ASN A 1 318 ? -12.727 0.154 -23.969 1 95.75 318 ASN A O 1
ATOM 2593 N N . ARG A 1 319 ? -14.352 1.092 -22.859 1 92.12 319 ARG A N 1
ATOM 2594 C CA . ARG A 1 319 ? -13.844 2.436 -23.141 1 92.12 319 ARG A CA 1
ATOM 2595 C C . ARG A 1 319 ? -12.656 2.764 -22.234 1 92.12 319 ARG A C 1
ATOM 2597 O O . ARG A 1 319 ? -11.719 3.447 -22.672 1 92.12 319 ARG A O 1
ATOM 2604 N N . TRP A 1 320 ? -12.734 2.283 -21.016 1 90.62 320 TRP A N 1
ATOM 2605 C CA . TRP A 1 320 ? -11.68 2.416 -20.016 1 90.62 320 TRP A CA 1
ATOM 2606 C C . TRP A 1 320 ? -11.422 3.883 -19.688 1 90.62 320 TRP A C 1
ATOM 2608 O O . TRP A 1 320 ? -10.281 4.348 -19.766 1 90.62 320 TRP A O 1
ATOM 2618 N N . ASP A 1 321 ? -12.406 4.695 -19.438 1 82.88 321 ASP A N 1
ATOM 2619 C CA . ASP A 1 321 ? -12.266 6.105 -19.078 1 82.88 321 ASP A CA 1
ATOM 2620 C C . ASP A 1 321 ? -13.102 6.453 -17.859 1 82.88 321 ASP A C 1
ATOM 2622 O O . ASP A 1 321 ? -13.875 5.625 -17.359 1 82.88 321 ASP A O 1
ATOM 2626 N N . LEU A 1 322 ? -12.867 7.605 -17.266 1 83 322 LEU A N 1
ATOM 2627 C CA . LEU A 1 322 ? -13.547 8.008 -16.047 1 83 322 LEU A CA 1
ATOM 2628 C C . LEU A 1 322 ? -14.766 8.867 -16.359 1 83 322 LEU A C 1
ATOM 2630 O O . LEU A 1 322 ? -15.562 9.18 -15.461 1 83 322 LEU A O 1
ATOM 2634 N N . GLU A 1 323 ? -15.008 9.258 -17.5 1 77.12 323 GLU A N 1
ATOM 2635 C CA . GLU A 1 323 ? -16.125 10.125 -17.875 1 77.12 323 GLU A CA 1
ATOM 2636 C C . GLU A 1 323 ? -17.453 9.406 -17.734 1 77.12 323 GLU A C 1
ATOM 2638 O O . GLU A 1 323 ? -18.453 10.008 -17.344 1 77.12 323 GLU A O 1
ATOM 2643 N N . GLY A 1 324 ? -17.484 8.148 -18.078 1 73.75 324 GLY A N 1
ATOM 2644 C CA . GLY A 1 324 ? -18.734 7.418 -18.078 1 73.75 324 GLY A CA 1
ATOM 2645 C C . GLY A 1 324 ? -19.078 6.824 -16.734 1 73.75 324 GLY A C 1
ATOM 2646 O O . GLY A 1 324 ? -20.125 6.18 -16.578 1 73.75 324 GLY A O 1
ATOM 2647 N N . ILE A 1 325 ? -18.391 7.191 -15.633 1 83.62 325 ILE A N 1
ATOM 2648 C CA . ILE A 1 325 ? -18.547 6.504 -14.359 1 83.62 325 ILE A CA 1
ATOM 2649 C C . ILE A 1 325 ? -19.812 7 -13.664 1 83.62 325 ILE A C 1
ATOM 2651 O O . ILE A 1 325 ? -20.438 6.266 -12.891 1 83.62 325 ILE A O 1
ATOM 2655 N N . ASP A 1 326 ? -20.188 8.172 -13.969 1 82.44 326 ASP A N 1
ATOM 2656 C CA . ASP A 1 326 ? -21.344 8.766 -13.297 1 82.44 326 ASP A CA 1
ATOM 2657 C C . ASP A 1 326 ? -22.625 8.039 -13.672 1 82.44 326 ASP A C 1
ATOM 2659 O O . ASP A 1 326 ? -23.641 8.133 -12.961 1 82.44 326 ASP A O 1
ATOM 2663 N N . GLN A 1 327 ? -22.578 7.305 -14.781 1 88.19 327 GLN A N 1
ATOM 2664 C CA . GLN A 1 327 ? -23.766 6.582 -15.227 1 88.19 327 GLN A CA 1
ATOM 2665 C C . GLN A 1 327 ? -23.906 5.254 -14.484 1 88.19 327 GLN A C 1
ATOM 2667 O O . GLN A 1 327 ? -24.969 4.625 -14.531 1 88.19 327 GLN A O 1
ATOM 2672 N N . LEU A 1 328 ? -22.922 4.84 -13.773 1 92.88 328 LEU A N 1
ATOM 2673 C CA . LEU A 1 328 ? -22.922 3.564 -13.07 1 92.88 328 LEU A CA 1
ATOM 2674 C C . LEU A 1 328 ? -23.547 3.707 -11.688 1 92.88 328 LEU A C 1
ATOM 2676 O O . LEU A 1 328 ? -23.438 4.762 -11.055 1 92.88 328 LEU A O 1
ATOM 2680 N N . PRO A 1 329 ? -24.375 2.697 -11.312 1 91.81 329 PRO A N 1
ATOM 2681 C CA . PRO A 1 329 ? -24.812 2.729 -9.906 1 91.81 329 PRO A CA 1
ATOM 2682 C C . PRO A 1 329 ? -23.625 2.768 -8.938 1 91.81 329 PRO A C 1
ATOM 2684 O O . PRO A 1 329 ? -22.5 2.459 -9.312 1 91.81 329 PRO A O 1
ATOM 2687 N N . GLU A 1 330 ? -23.812 3.107 -7.715 1 87.19 330 GLU A N 1
ATOM 2688 C CA . GLU A 1 330 ? -22.797 3.398 -6.723 1 87.19 330 GLU A CA 1
ATOM 2689 C C . GLU A 1 330 ? -21.844 2.211 -6.539 1 87.19 330 GLU A C 1
ATOM 2691 O O . GLU A 1 330 ? -20.625 2.383 -6.484 1 87.19 330 GLU A O 1
ATOM 2696 N N . TYR A 1 331 ? -22.391 1.028 -6.441 1 89.06 331 TYR A N 1
ATOM 2697 C CA . TYR A 1 331 ? -21.547 -0.126 -6.18 1 89.06 331 TYR A CA 1
ATOM 2698 C C . TYR A 1 331 ? -20.641 -0.411 -7.371 1 89.06 331 TYR A C 1
ATOM 2700 O O . TYR A 1 331 ? -19.5 -0.85 -7.199 1 89.06 331 TYR A O 1
ATOM 2708 N N . MET A 1 332 ? -21.094 -0.119 -8.594 1 93.5 332 MET A N 1
ATOM 2709 C CA . MET A 1 332 ? -20.266 -0.341 -9.789 1 93.5 332 MET A CA 1
ATOM 2710 C C . MET A 1 332 ? -19.203 0.738 -9.922 1 93.5 332 MET A C 1
ATOM 2712 O O . MET A 1 332 ? -18.109 0.478 -10.438 1 93.5 332 MET A O 1
ATOM 2716 N N . LYS A 1 333 ? -19.547 1.925 -9.422 1 92.38 333 LYS A N 1
ATOM 2717 C CA . LYS A 1 333 ? -18.562 2.994 -9.43 1 92.38 333 LYS A CA 1
ATOM 2718 C C . LYS A 1 333 ? -17.344 2.623 -8.578 1 92.38 333 LYS A C 1
ATOM 2720 O O . LYS A 1 333 ? -16.203 2.805 -9 1 92.38 333 LYS A O 1
ATOM 2725 N N . LEU A 1 334 ? -17.688 2.148 -7.414 1 93.31 334 LEU A N 1
ATOM 2726 C CA . LEU A 1 334 ? -16.625 1.763 -6.488 1 93.31 334 LEU A CA 1
ATOM 2727 C C . LEU A 1 334 ? -15.758 0.669 -7.09 1 93.31 334 LEU A C 1
ATOM 2729 O O . LEU A 1 334 ? -14.523 0.759 -7.047 1 93.31 334 LEU A O 1
ATOM 2733 N N . TYR A 1 335 ? -16.438 -0.318 -7.656 1 95.69 335 TYR A N 1
ATOM 2734 C CA . TYR A 1 335 ? -15.672 -1.413 -8.242 1 95.69 335 TYR A CA 1
ATOM 2735 C C . TYR A 1 335 ? -14.844 -0.928 -9.43 1 95.69 335 TYR A C 1
ATOM 2737 O O . TYR A 1 335 ? -13.68 -1.293 -9.57 1 95.69 335 TYR A O 1
ATOM 2745 N N . TYR A 1 336 ? -15.445 -0.163 -10.273 1 96.19 336 TYR A N 1
ATOM 2746 C CA . TYR A 1 336 ? -14.758 0.284 -11.477 1 96.19 336 TYR A CA 1
ATOM 2747 C C . TYR A 1 336 ? -13.523 1.113 -11.133 1 96.19 336 TYR A C 1
ATOM 2749 O O . TYR A 1 336 ? -12.469 0.949 -11.742 1 96.19 336 TYR A O 1
ATOM 2757 N N . LEU A 1 337 ? -13.664 2 -10.219 1 94.62 337 LEU A N 1
ATOM 2758 C CA . LEU A 1 337 ? -12.523 2.824 -9.836 1 94.62 337 LEU A CA 1
ATOM 2759 C C . LEU A 1 337 ? -11.414 1.97 -9.219 1 94.62 337 LEU A C 1
ATOM 2761 O O . LEU A 1 337 ? -10.234 2.252 -9.406 1 94.62 337 LEU A O 1
ATOM 2765 N N . ALA A 1 338 ? -11.781 0.984 -8.391 1 96.06 338 ALA A N 1
ATOM 2766 C CA . ALA A 1 338 ? -10.797 0.05 -7.852 1 96.06 338 ALA A CA 1
ATOM 2767 C C . ALA A 1 338 ? -10.047 -0.66 -8.977 1 96.06 338 ALA A C 1
ATOM 2769 O O . ALA A 1 338 ? -8.82 -0.771 -8.938 1 96.06 338 ALA A O 1
ATOM 2770 N N . LEU A 1 339 ? -10.797 -1.146 -9.977 1 97.25 339 LEU A N 1
ATOM 2771 C CA . LEU A 1 339 ? -10.234 -1.828 -11.141 1 97.25 339 LEU A CA 1
ATOM 2772 C C . LEU A 1 339 ? -9.32 -0.895 -11.922 1 97.25 339 LEU A C 1
ATOM 2774 O O . LEU A 1 339 ? -8.188 -1.254 -12.25 1 97.25 339 LEU A O 1
ATOM 2778 N N . TYR A 1 340 ? -9.812 0.252 -12.18 1 95.56 340 TYR A N 1
ATOM 2779 C CA . TYR A 1 340 ? -9.109 1.266 -12.961 1 95.56 340 TYR A CA 1
ATOM 2780 C C . TYR A 1 340 ? -7.801 1.662 -12.281 1 95.56 340 TYR A C 1
ATOM 2782 O O . TYR A 1 340 ? -6.742 1.674 -12.914 1 95.56 340 TYR A O 1
ATOM 2790 N N . ASN A 1 341 ? -7.855 1.986 -11.023 1 94.88 341 ASN A N 1
ATOM 2791 C CA . ASN A 1 341 ? -6.688 2.428 -10.273 1 94.88 341 ASN A CA 1
ATOM 2792 C C . ASN A 1 341 ? -5.641 1.32 -10.164 1 94.88 341 ASN A C 1
ATOM 2794 O O . ASN A 1 341 ? -4.445 1.573 -10.305 1 94.88 341 ASN A O 1
ATOM 2798 N N . THR A 1 342 ? -6.109 0.131 -9.836 1 97 342 THR A N 1
ATOM 2799 C CA . THR A 1 342 ? -5.191 -0.995 -9.695 1 97 342 THR A CA 1
ATOM 2800 C C . THR A 1 342 ? -4.488 -1.281 -11.023 1 97 342 THR A C 1
ATOM 2802 O O . THR A 1 342 ? -3.291 -1.573 -11.047 1 97 342 THR A O 1
ATOM 2805 N N . THR A 1 343 ? -5.191 -1.204 -12.086 1 96.69 343 THR A N 1
ATOM 2806 C CA . THR A 1 343 ? -4.629 -1.426 -13.414 1 96.69 343 THR A CA 1
ATOM 2807 C C . THR A 1 343 ? -3.615 -0.339 -13.758 1 96.69 343 THR A C 1
ATOM 2809 O O . THR A 1 343 ? -2.557 -0.626 -14.328 1 96.69 343 THR A O 1
ATOM 2812 N N . ASN A 1 344 ? -3.924 0.857 -13.438 1 94.19 344 ASN A N 1
ATOM 2813 C CA . ASN A 1 344 ? -2.998 1.959 -13.688 1 94.19 344 ASN A CA 1
ATOM 2814 C C . ASN A 1 344 ? -1.717 1.808 -12.867 1 94.19 344 ASN A C 1
ATOM 2816 O O . ASN A 1 344 ? -0.64 2.201 -13.32 1 94.19 344 ASN A O 1
ATOM 2820 N N . GLU A 1 345 ? -1.869 1.388 -11.703 1 94.81 345 GLU A N 1
ATOM 2821 C CA . GLU A 1 345 ? -0.682 1.104 -10.898 1 94.81 345 GLU A CA 1
ATOM 2822 C C . GLU A 1 345 ? 0.204 0.062 -11.578 1 94.81 345 GLU A C 1
ATOM 2824 O O . GLU A 1 345 ? 1.431 0.185 -11.57 1 94.81 345 GLU A O 1
ATOM 2829 N N . THR A 1 346 ? -0.399 -0.966 -12.109 1 96.12 346 THR A N 1
ATOM 2830 C CA . THR A 1 346 ? 0.346 -1.977 -12.852 1 96.12 346 THR A CA 1
ATOM 2831 C C . THR A 1 346 ? 1.052 -1.354 -14.055 1 96.12 346 THR A C 1
ATOM 2833 O O . THR A 1 346 ? 2.217 -1.658 -14.32 1 96.12 346 THR A O 1
ATOM 2836 N N . ALA A 1 347 ? 0.344 -0.52 -14.766 1 94 347 ALA A N 1
ATOM 2837 C CA . ALA A 1 347 ? 0.942 0.181 -15.906 1 94 347 ALA A CA 1
ATOM 2838 C C . ALA A 1 347 ? 2.154 0.999 -15.461 1 94 347 ALA A C 1
ATOM 2840 O O . ALA A 1 347 ? 3.156 1.066 -16.172 1 94 347 ALA A O 1
ATOM 2841 N N . TYR A 1 348 ? 2.039 1.636 -14.32 1 94.5 348 TYR A N 1
ATOM 2842 C CA . TYR A 1 348 ? 3.146 2.41 -13.773 1 94.5 348 TYR A CA 1
ATOM 2843 C C . TYR A 1 348 ? 4.363 1.523 -13.531 1 94.5 348 TYR A C 1
ATOM 2845 O O . TYR A 1 348 ? 5.492 1.903 -13.852 1 94.5 348 TYR A O 1
ATOM 2853 N N . ILE A 1 349 ? 4.137 0.37 -12.953 1 94.12 349 ILE A N 1
ATOM 2854 C CA . ILE A 1 349 ? 5.219 -0.562 -12.656 1 94.12 349 ILE A CA 1
ATOM 2855 C C . ILE A 1 349 ? 5.922 -0.969 -13.945 1 94.12 349 ILE A C 1
ATOM 2857 O O . ILE A 1 349 ? 7.152 -0.978 -14.023 1 94.12 349 ILE A O 1
ATOM 2861 N N . ILE A 1 350 ? 5.152 -1.272 -14.945 1 93.25 350 ILE A N 1
ATOM 2862 C CA . ILE A 1 350 ? 5.719 -1.701 -16.219 1 93.25 350 ILE A CA 1
ATOM 2863 C C . ILE A 1 350 ? 6.504 -0.552 -16.844 1 93.25 350 ILE A C 1
ATOM 2865 O O . ILE A 1 350 ? 7.602 -0.754 -17.375 1 93.25 350 ILE A O 1
ATOM 2869 N N . LEU A 1 351 ? 5.93 0.615 -16.797 1 92.25 351 LEU A N 1
ATOM 2870 C CA . LEU A 1 351 ? 6.629 1.78 -17.344 1 92.25 351 LEU A CA 1
ATOM 2871 C C . LEU A 1 351 ? 7.957 1.995 -16.625 1 92.25 351 LEU A C 1
ATOM 2873 O O . LEU A 1 351 ? 8.977 2.242 -17.266 1 92.25 351 LEU A O 1
ATOM 2877 N N . LYS A 1 352 ? 7.945 1.938 -15.375 1 92.06 352 LYS A N 1
ATOM 2878 C CA . LYS A 1 352 ? 9.125 2.168 -14.539 1 92.06 352 LYS A CA 1
ATOM 2879 C C . LYS A 1 352 ? 10.203 1.126 -14.812 1 92.06 352 LYS A C 1
ATOM 2881 O O . LYS A 1 352 ? 11.383 1.464 -14.938 1 92.06 352 LYS A O 1
ATOM 2886 N N . GLU A 1 353 ? 9.758 -0.16 -14.945 1 90.62 353 GLU A N 1
ATOM 2887 C CA . GLU A 1 353 ? 10.719 -1.255 -15.039 1 90.62 353 GLU A CA 1
ATOM 2888 C C . GLU A 1 353 ? 11.109 -1.524 -16.484 1 90.62 353 GLU A C 1
ATOM 2890 O O . GLU A 1 353 ? 12.227 -1.956 -16.766 1 90.62 353 GLU A O 1
ATOM 2895 N N . LYS A 1 354 ? 10.117 -1.299 -17.406 1 91.31 354 LYS A N 1
ATOM 2896 C CA . LYS A 1 354 ? 10.352 -1.745 -18.781 1 91.31 354 LYS A CA 1
ATOM 2897 C C . LYS A 1 354 ? 10.461 -0.559 -19.734 1 91.31 354 LYS A C 1
ATOM 2899 O O . LYS A 1 354 ? 10.867 -0.716 -20.891 1 91.31 354 LYS A O 1
ATOM 2904 N N . GLY A 1 355 ? 10.031 0.598 -19.391 1 86.94 355 GLY A N 1
ATOM 2905 C CA . GLY A 1 355 ? 10.281 1.805 -20.156 1 86.94 355 GLY A CA 1
ATOM 2906 C C . GLY A 1 355 ? 9.188 2.119 -21.156 1 86.94 355 GLY A C 1
ATOM 2907 O O . GLY A 1 355 ? 9.383 2.91 -22.078 1 86.94 355 GLY A O 1
ATOM 2908 N N . PHE A 1 356 ? 8.031 1.411 -21.016 1 88.25 356 PHE A N 1
ATOM 2909 C CA . PHE A 1 356 ? 6.941 1.754 -21.938 1 88.25 356 PHE A CA 1
ATOM 2910 C C . PHE A 1 356 ? 5.598 1.719 -21.219 1 88.25 356 PHE A C 1
ATOM 2912 O O . PHE A 1 356 ? 5.449 1.029 -20.203 1 88.25 356 PHE A O 1
ATOM 2919 N N . ASN A 1 357 ? 4.625 2.471 -21.75 1 88.19 357 ASN A N 1
ATOM 2920 C CA . ASN A 1 357 ? 3.273 2.539 -21.203 1 88.19 357 ASN A CA 1
ATOM 2921 C C . ASN A 1 357 ? 2.412 1.377 -21.688 1 88.19 357 ASN A C 1
ATOM 2923 O O . ASN A 1 357 ? 2.09 1.294 -22.875 1 88.19 357 ASN A O 1
ATOM 2927 N N . ALA A 1 358 ? 1.972 0.521 -20.766 1 90.06 358 ALA A N 1
ATOM 2928 C CA . ALA A 1 358 ? 1.235 -0.686 -21.141 1 90.06 358 ALA A CA 1
ATOM 2929 C C . ALA A 1 358 ? -0.262 -0.507 -20.906 1 90.06 358 ALA A C 1
ATOM 2931 O O . ALA A 1 358 ? -1.017 -1.482 -20.906 1 90.06 358 ALA A O 1
ATOM 2932 N N . THR A 1 359 ? -0.798 0.682 -20.719 1 89.75 359 THR A N 1
ATOM 2933 C CA . THR A 1 359 ? -2.191 0.936 -20.359 1 89.75 359 THR A CA 1
ATOM 2934 C C . THR A 1 359 ? -3.129 0.332 -21.406 1 89.75 359 THR A C 1
ATOM 2936 O O . THR A 1 359 ? -4.121 -0.312 -21.047 1 89.75 359 THR A O 1
ATOM 2939 N N . HIS A 1 360 ? -2.863 0.531 -22.656 1 89.06 360 HIS A N 1
ATOM 2940 C CA . HIS A 1 360 ? -3.719 0.01 -23.719 1 89.06 360 HIS A CA 1
ATOM 2941 C C . HIS A 1 360 ? -3.744 -1.515 -23.703 1 89.06 360 HIS A C 1
ATOM 2943 O O . HIS A 1 360 ? -4.797 -2.123 -23.906 1 89.06 360 HIS A O 1
ATOM 2949 N N . TYR A 1 361 ? -2.609 -2.068 -23.562 1 91.69 361 TYR A N 1
ATOM 2950 C CA . TYR A 1 361 ? -2.486 -3.52 -23.469 1 91.69 361 TYR A CA 1
ATOM 2951 C C . TYR A 1 361 ? -3.301 -4.07 -22.312 1 91.69 361 TYR A C 1
ATOM 2953 O O . TYR A 1 361 ? -4.047 -5.039 -22.469 1 91.69 361 TYR A O 1
ATOM 2961 N N . LEU A 1 362 ? -3.203 -3.461 -21.156 1 94.25 362 LEU A N 1
ATOM 2962 C CA . LEU A 1 362 ? -3.889 -3.918 -19.953 1 94.25 362 LEU A CA 1
ATOM 2963 C C . LEU A 1 362 ? -5.398 -3.746 -20.094 1 94.25 362 LEU A C 1
ATOM 2965 O O . LEU A 1 362 ? -6.168 -4.609 -19.656 1 94.25 362 LEU A O 1
ATOM 2969 N N . LYS A 1 363 ? -5.836 -2.666 -20.672 1 93.19 363 LYS A N 1
ATOM 2970 C CA . LYS A 1 363 ? -7.258 -2.434 -20.906 1 93.19 363 LYS A CA 1
ATOM 2971 C C . LYS A 1 363 ? -7.859 -3.527 -21.797 1 93.19 363 LYS A C 1
ATOM 2973 O O . LYS A 1 363 ? -8.984 -3.967 -21.562 1 93.19 363 LYS A O 1
ATOM 2978 N N . LYS A 1 364 ? -7.109 -3.842 -22.75 1 93.31 364 LYS A N 1
ATOM 2979 C CA . LYS A 1 364 ? -7.586 -4.887 -23.656 1 93.31 364 LYS A CA 1
ATOM 2980 C C . LYS A 1 364 ? -7.816 -6.195 -22.906 1 93.31 364 LYS A C 1
ATOM 2982 O O . LYS A 1 364 ? -8.797 -6.898 -23.172 1 93.31 364 LYS A O 1
ATOM 2987 N N . LEU A 1 365 ? -6.914 -6.535 -22.047 1 94.5 365 LEU A N 1
ATOM 2988 C CA . LEU A 1 365 ? -7.047 -7.758 -21.25 1 94.5 365 LEU A CA 1
ATOM 2989 C C . LEU A 1 365 ? -8.32 -7.727 -20.422 1 94.5 365 LEU A C 1
ATOM 2991 O O . LEU A 1 365 ? -9.078 -8.703 -20.406 1 94.5 365 LEU A O 1
ATOM 2995 N N . TRP A 1 366 ? -8.594 -6.652 -19.766 1 97.31 366 TRP A N 1
ATOM 2996 C CA . TRP A 1 366 ? -9.766 -6.535 -18.891 1 97.31 366 TRP A CA 1
ATOM 2997 C C . TRP A 1 366 ? -11.047 -6.48 -19.719 1 97.31 366 TRP A C 1
ATOM 2999 O O . TRP A 1 366 ? -12.086 -7.004 -19.297 1 97.31 366 TRP A O 1
ATOM 3009 N N . ALA A 1 367 ? -10.977 -5.816 -20.859 1 97 367 ALA A N 1
ATOM 3010 C CA . ALA A 1 367 ? -12.141 -5.762 -21.75 1 97 367 ALA A CA 1
ATOM 3011 C C . ALA A 1 367 ? -12.539 -7.156 -22.219 1 97 367 ALA A C 1
ATOM 3013 O O . ALA A 1 367 ? -13.727 -7.48 -22.281 1 97 367 ALA A O 1
ATOM 3014 N N . MET A 1 368 ? -11.531 -7.898 -22.578 1 95.56 368 MET A N 1
ATOM 3015 C CA . MET A 1 368 ? -11.805 -9.273 -23 1 95.56 368 MET A CA 1
ATOM 3016 C C . MET A 1 368 ? -12.508 -10.055 -21.891 1 95.56 368 MET A C 1
ATOM 3018 O O . MET A 1 368 ? -13.484 -10.758 -22.156 1 95.56 368 MET A O 1
ATOM 3022 N N . GLN A 1 369 ? -12.047 -9.938 -20.688 1 97.62 369 GLN A N 1
ATOM 3023 C CA . GLN A 1 369 ? -12.641 -10.617 -19.547 1 97.62 369 GLN A CA 1
ATOM 3024 C C . GLN A 1 369 ? -14.062 -10.141 -19.297 1 97.62 369 GLN A C 1
ATOM 3026 O O . GLN A 1 369 ? -14.977 -10.945 -19.109 1 97.62 369 GLN A O 1
ATOM 3031 N N . SER A 1 370 ? -14.25 -8.844 -19.297 1 98.19 370 SER A N 1
ATOM 3032 C CA . SER A 1 370 ? -15.555 -8.242 -19.062 1 98.19 370 SER A CA 1
ATOM 3033 C C . SER A 1 370 ? -16.562 -8.672 -20.125 1 98.19 370 SER A C 1
ATOM 3035 O O . SER A 1 370 ? -17.688 -9.039 -19.812 1 98.19 370 SER A O 1
ATOM 3037 N N . ASN A 1 371 ? -16.125 -8.633 -21.359 1 98.12 371 ASN A N 1
ATOM 3038 C CA . ASN A 1 371 ? -17 -9.008 -22.453 1 98.12 371 ASN A CA 1
ATOM 3039 C C . ASN A 1 371 ? -17.406 -10.477 -22.375 1 98.12 371 ASN A C 1
ATOM 3041 O O . ASN A 1 371 ? -18.531 -10.836 -22.703 1 98.12 371 ASN A O 1
ATOM 3045 N N . SER A 1 372 ? -16.484 -11.289 -21.984 1 97.56 372 SER A N 1
ATOM 3046 C CA . SER A 1 372 ? -16.812 -12.703 -21.828 1 97.56 372 SER A CA 1
ATOM 3047 C C . SER A 1 372 ? -17.828 -12.93 -20.719 1 97.56 372 SER A C 1
ATOM 3049 O O . SER A 1 372 ? -18.734 -13.742 -20.859 1 97.56 372 SER A O 1
ATOM 3051 N N . TYR A 1 373 ? -17.688 -12.281 -19.594 1 97.5 373 TYR A N 1
ATOM 3052 C CA . TYR A 1 373 ? -18.656 -12.359 -18.5 1 97.5 373 TYR A CA 1
ATOM 3053 C C . TYR A 1 373 ? -20.016 -11.844 -18.938 1 97.5 373 TYR A C 1
ATOM 3055 O O . TYR A 1 373 ? -21.062 -12.406 -18.578 1 97.5 373 TYR A O 1
ATOM 3063 N N . PHE A 1 374 ? -19.969 -10.781 -19.672 1 98 374 PHE A N 1
ATOM 3064 C CA . PHE A 1 374 ? -21.219 -10.18 -20.156 1 98 374 PHE A CA 1
ATOM 3065 C C . PHE A 1 374 ? -21.969 -11.148 -21.047 1 98 374 PHE A C 1
ATOM 3067 O O . PHE A 1 374 ? -23.203 -11.242 -20.984 1 98 374 PHE A O 1
ATOM 3074 N N . ARG A 1 375 ? -21.266 -11.828 -21.891 1 96.88 375 ARG A N 1
ATOM 3075 C CA . ARG A 1 375 ? -21.891 -12.836 -22.75 1 96.88 375 ARG A CA 1
ATOM 3076 C C . ARG A 1 375 ? -22.578 -13.906 -21.906 1 96.88 375 ARG A C 1
ATOM 3078 O O . ARG A 1 375 ? -23.703 -14.312 -22.219 1 96.88 375 ARG A O 1
ATOM 3085 N N . GLU A 1 376 ? -21.922 -14.375 -20.891 1 95.25 376 GLU A N 1
ATOM 3086 C CA . GLU A 1 376 ? -22.516 -15.367 -20 1 95.25 376 GLU A CA 1
ATOM 3087 C C . GLU A 1 376 ? -23.766 -14.812 -19.312 1 95.25 376 GLU A C 1
ATOM 3089 O O . GLU A 1 376 ? -24.75 -15.523 -19.156 1 95.25 376 GLU A O 1
ATOM 3094 N N . ALA A 1 377 ? -23.656 -13.586 -18.891 1 94.56 377 ALA A N 1
ATOM 3095 C CA . ALA A 1 377 ? -24.828 -12.945 -18.281 1 94.56 377 ALA A CA 1
ATOM 3096 C C . ALA A 1 377 ? -25.984 -12.867 -19.266 1 94.56 377 ALA A C 1
ATOM 3098 O O . ALA A 1 377 ? -27.141 -13.031 -18.891 1 94.56 377 ALA A O 1
ATOM 3099 N N . GLN A 1 378 ? -25.672 -12.578 -20.5 1 95.62 378 GLN A N 1
ATOM 3100 C CA . GLN A 1 378 ? -26.703 -12.539 -21.531 1 95.62 378 GLN A CA 1
ATOM 3101 C C . GLN A 1 378 ? -27.328 -13.906 -21.734 1 95.62 378 GLN A C 1
ATOM 3103 O O . GLN A 1 378 ? -28.547 -14.023 -21.906 1 95.62 378 GLN A O 1
ATOM 3108 N N . TRP A 1 379 ? -26.531 -14.961 -21.797 1 94 379 TRP A N 1
ATOM 3109 C CA . TRP A 1 379 ? -27.062 -16.312 -21.891 1 94 379 TRP A CA 1
ATOM 3110 C C . TRP A 1 379 ? -28.031 -16.594 -20.75 1 94 379 TRP A C 1
ATOM 3112 O O . TRP A 1 379 ? -29.109 -17.141 -20.953 1 94 379 TRP A O 1
ATOM 3122 N N . PHE A 1 380 ? -27.641 -16.234 -19.547 1 90.69 380 PHE A N 1
ATOM 3123 C CA . PHE A 1 380 ? -28.453 -16.484 -18.359 1 90.69 380 PHE A CA 1
ATOM 3124 C C . PHE A 1 380 ? -29.781 -15.75 -18.438 1 90.69 380 PHE A C 1
ATOM 3126 O O . PHE A 1 380 ? -30.844 -16.344 -18.25 1 90.69 380 PHE A O 1
ATOM 3133 N N . ASN A 1 381 ? -29.75 -14.516 -18.734 1 90.31 381 ASN A N 1
ATOM 3134 C CA . ASN A 1 381 ? -30.938 -13.664 -18.719 1 90.31 381 ASN A CA 1
ATOM 3135 C C . ASN A 1 381 ? -31.906 -14.023 -19.859 1 90.31 381 ASN A C 1
ATOM 3137 O O . ASN A 1 381 ? -33.125 -13.844 -19.719 1 90.31 381 ASN A O 1
ATOM 3141 N N . SER A 1 382 ? -31.391 -14.539 -20.891 1 92.44 382 SER A N 1
ATOM 3142 C CA . SER A 1 382 ? -32.219 -14.898 -22.016 1 92.44 382 SER A CA 1
ATOM 3143 C C . SER A 1 382 ? -32.688 -16.344 -21.922 1 92.44 382 SER A C 1
ATOM 3145 O O . SER A 1 382 ? -33.594 -16.781 -22.672 1 92.44 382 SER A O 1
ATOM 3147 N N . GLY A 1 383 ? -32.062 -17.125 -21.047 1 90.12 383 GLY A N 1
ATOM 3148 C CA . GLY A 1 383 ? -32.344 -18.547 -20.938 1 90.12 383 GLY A CA 1
ATOM 3149 C C . GLY A 1 383 ? -31.719 -19.375 -22.047 1 90.12 383 GLY A C 1
ATOM 3150 O O . GLY A 1 383 ? -32.031 -20.547 -22.219 1 90.12 383 GLY A O 1
ATOM 3151 N N . TYR A 1 384 ? -30.797 -18.75 -22.719 1 92.94 384 TYR A N 1
ATOM 3152 C CA . TYR A 1 384 ? -30.109 -19.422 -23.812 1 92.94 384 TYR A CA 1
ATOM 3153 C C . TYR A 1 384 ? -29.094 -20.422 -23.281 1 92.94 384 TYR A C 1
ATOM 3155 O O . TYR A 1 384 ? -28.297 -20.109 -22.391 1 92.94 384 TYR A O 1
ATOM 3163 N N . ILE A 1 385 ? -29.109 -21.656 -23.781 1 93.12 385 ILE A N 1
ATOM 3164 C CA . ILE A 1 385 ? -28.109 -22.656 -23.453 1 93.12 385 ILE A CA 1
ATOM 3165 C C . ILE A 1 385 ? -27.172 -22.859 -24.641 1 93.12 385 ILE A C 1
ATOM 3167 O O . ILE A 1 385 ? -27.562 -23.438 -25.656 1 93.12 385 ILE A O 1
ATOM 3171 N N . PRO A 1 386 ? -26 -22.438 -24.516 1 94.94 386 PRO A N 1
ATOM 3172 C CA . PRO A 1 386 ? -25.062 -22.547 -25.641 1 94.94 386 PRO A CA 1
ATOM 3173 C C . PRO A 1 386 ? -24.656 -24 -25.922 1 94.94 386 PRO A C 1
ATOM 3175 O O . PRO A 1 386 ? -24.766 -24.859 -25.047 1 94.94 386 PRO A O 1
ATOM 3178 N N . LYS A 1 387 ? -24.234 -24.188 -27.156 1 95.44 387 LYS A N 1
ATOM 3179 C CA . LYS A 1 387 ? -23.594 -25.453 -27.484 1 95.44 387 LYS A CA 1
ATOM 3180 C C . LYS A 1 387 ? -22.281 -25.609 -26.734 1 95.44 387 LYS A C 1
ATOM 3182 O O . LYS A 1 387 ? -21.688 -24.625 -26.281 1 95.44 387 LYS A O 1
ATOM 3187 N N . PHE A 1 388 ? -21.906 -26.859 -26.656 1 95.81 388 PHE A N 1
ATOM 3188 C CA . PHE A 1 388 ? -20.719 -27.172 -25.875 1 95.81 388 PHE A CA 1
ATOM 3189 C C . PHE A 1 388 ? -19.516 -26.375 -26.375 1 95.81 388 PHE A C 1
ATOM 3191 O O . PHE A 1 388 ? -18.828 -25.719 -25.578 1 95.81 388 PHE A O 1
ATOM 3198 N N . ASP A 1 389 ? -19.297 -26.359 -27.656 1 95.5 389 ASP A N 1
ATOM 3199 C CA . ASP A 1 389 ? -18.156 -25.656 -28.219 1 95.5 389 ASP A CA 1
ATOM 3200 C C . ASP A 1 389 ? -18.281 -24.156 -28.062 1 95.5 389 ASP A C 1
ATOM 3202 O O . ASP A 1 389 ? -17.297 -23.453 -27.844 1 95.5 389 ASP A O 1
ATOM 3206 N N . GLU A 1 390 ? -19.5 -23.688 -28.219 1 95.81 390 GLU A N 1
ATOM 3207 C CA . GLU A 1 390 ? -19.766 -22.25 -28.031 1 95.81 390 GLU A CA 1
ATOM 3208 C C . GLU A 1 390 ? -19.484 -21.828 -26.594 1 95.81 390 GLU A C 1
ATOM 3210 O O . GLU A 1 390 ? -18.875 -20.781 -26.359 1 95.81 390 GLU A O 1
ATOM 3215 N N . TYR A 1 391 ? -19.891 -22.656 -25.703 1 96 391 TYR A N 1
ATOM 3216 C CA . TYR A 1 391 ? -19.609 -22.406 -24.297 1 96 391 TYR A CA 1
ATOM 3217 C C . TYR A 1 391 ? -18.109 -22.391 -24.031 1 96 391 TYR A C 1
ATOM 3219 O O . TYR A 1 391 ? -17.609 -21.469 -23.391 1 96 391 TYR A O 1
ATOM 3227 N N . LEU A 1 392 ? -17.438 -23.375 -24.531 1 95.75 392 LEU A N 1
ATOM 3228 C CA . LEU A 1 392 ? -16 -23.516 -24.25 1 95.75 392 LEU A CA 1
ATOM 3229 C C . LEU A 1 392 ? -15.219 -22.344 -24.828 1 95.75 392 LEU A C 1
ATOM 3231 O O . LEU A 1 392 ? -14.273 -21.859 -24.203 1 95.75 392 LEU A O 1
ATOM 3235 N N . ASP A 1 393 ? -15.594 -21.891 -25.969 1 94.88 393 ASP A N 1
ATOM 3236 C CA . ASP A 1 393 ? -14.914 -20.766 -26.594 1 94.88 393 ASP A CA 1
ATOM 3237 C C . ASP A 1 393 ? -14.953 -19.531 -25.703 1 94.88 393 ASP A C 1
ATOM 3239 O O . ASP A 1 393 ? -13.961 -18.797 -25.594 1 94.88 393 ASP A O 1
ATOM 3243 N N . ASN A 1 394 ? -16.062 -19.281 -25.109 1 96.38 394 ASN A N 1
ATOM 3244 C CA . ASN A 1 394 ? -16.203 -18.156 -24.188 1 96.38 394 ASN A CA 1
ATOM 3245 C C . ASN A 1 394 ? -15.516 -18.422 -22.859 1 96.38 394 ASN A C 1
ATOM 3247 O O . ASN A 1 394 ? -14.898 -17.531 -22.281 1 96.38 394 ASN A O 1
ATOM 3251 N N . ALA A 1 395 ? -15.633 -19.672 -22.484 1 95.69 395 ALA A N 1
ATOM 3252 C CA . ALA A 1 395 ? -15.172 -20.062 -21.156 1 95.69 395 ALA A CA 1
ATOM 3253 C C . ALA A 1 395 ? -13.648 -20.016 -21.062 1 95.69 395 ALA A C 1
ATOM 3255 O O . ALA A 1 395 ? -13.086 -19.828 -19.984 1 95.69 395 ALA A O 1
ATOM 3256 N N . LEU A 1 396 ? -12.977 -20.141 -22.172 1 94.62 396 LEU A N 1
ATOM 3257 C CA . LEU A 1 396 ? -11.516 -20.094 -22.203 1 94.62 396 LEU A CA 1
ATOM 3258 C C . LEU A 1 396 ? -11.016 -18.703 -21.844 1 94.62 396 LEU A C 1
ATOM 3260 O O . LEU A 1 396 ? -9.891 -18.547 -21.359 1 94.62 396 LEU A O 1
ATOM 3264 N N . VAL A 1 397 ? -11.852 -17.703 -22.031 1 94.44 397 VAL A N 1
ATOM 3265 C CA . VAL A 1 397 ? -11.516 -16.328 -21.672 1 94.44 397 VAL A CA 1
ATOM 3266 C C . VAL A 1 397 ? -12.031 -16.031 -20.266 1 94.44 397 VAL A C 1
ATOM 3268 O O . VAL A 1 397 ? -11.297 -15.508 -19.422 1 94.44 397 VAL A O 1
ATOM 3271 N N . SER A 1 398 ? -13.266 -16.438 -20 1 95.94 398 SER A N 1
ATOM 3272 C CA . SER A 1 398 ? -13.938 -16.047 -18.766 1 95.94 398 SER A CA 1
ATOM 3273 C C . SER A 1 398 ? -13.305 -16.719 -17.547 1 95.94 398 SER A C 1
ATOM 3275 O O . SER A 1 398 ? -13.5 -16.266 -16.422 1 95.94 398 SER A O 1
ATOM 3277 N N . VAL A 1 399 ? -12.523 -17.75 -17.828 1 95.75 399 VAL A N 1
ATOM 3278 C CA . VAL A 1 399 ? -11.891 -18.453 -16.703 1 95.75 399 VAL A CA 1
ATOM 3279 C C . VAL A 1 399 ? -10.812 -17.562 -16.078 1 95.75 399 VAL A C 1
ATOM 3281 O O . VAL A 1 399 ? -10.406 -17.766 -14.938 1 95.75 399 VAL A O 1
ATOM 3284 N N . GLY A 1 400 ? -10.312 -16.547 -16.781 1 95.62 400 GLY A N 1
ATOM 3285 C CA . GLY A 1 400 ? -9.406 -15.555 -16.234 1 95.62 400 GLY A CA 1
ATOM 3286 C C . GLY A 1 400 ? -7.941 -15.891 -16.469 1 95.62 400 GLY A C 1
ATOM 3287 O O . GLY A 1 400 ? -7.059 -15.078 -16.188 1 95.62 400 GLY A O 1
ATOM 3288 N N . VAL A 1 401 ? -7.586 -17.094 -17.016 1 95.69 401 VAL A N 1
ATOM 3289 C CA . VAL A 1 401 ? -6.211 -17.531 -17.219 1 95.69 401 VAL A CA 1
ATOM 3290 C C . VAL A 1 401 ? -5.516 -16.609 -18.219 1 95.69 401 VAL A C 1
ATOM 3292 O O . VAL A 1 401 ? -4.387 -16.172 -17.984 1 95.69 401 VAL A O 1
ATOM 3295 N N . PRO A 1 402 ? -6.195 -16.234 -19.328 1 94.25 402 PRO A N 1
ATOM 3296 C CA . PRO A 1 402 ? -5.539 -15.336 -20.281 1 94.25 402 PRO A CA 1
ATOM 3297 C C . PRO A 1 402 ? -5.184 -13.992 -19.656 1 94.25 402 PRO A C 1
ATOM 3299 O O . PRO A 1 402 ? -4.125 -13.43 -19.953 1 94.25 402 PRO A O 1
ATOM 3302 N N . LEU A 1 403 ? -6.027 -13.484 -18.859 1 95.69 403 LEU A N 1
ATOM 3303 C CA . LEU A 1 403 ? -5.766 -12.211 -18.203 1 95.69 403 LEU A CA 1
ATOM 3304 C C . LEU A 1 403 ? -4.57 -12.32 -17.266 1 95.69 403 LEU A C 1
ATOM 3306 O O . LEU A 1 403 ? -3.672 -11.477 -17.281 1 95.69 403 LEU A O 1
ATOM 3310 N N . VAL A 1 404 ? -4.535 -13.375 -16.469 1 96.12 404 VAL A N 1
ATOM 3311 C CA . VAL A 1 404 ? -3.473 -13.578 -15.484 1 96.12 404 VAL A CA 1
ATOM 3312 C C . VAL A 1 404 ? -2.135 -13.758 -16.203 1 96.12 404 VAL A C 1
ATOM 3314 O O . VAL A 1 404 ? -1.136 -13.141 -15.82 1 96.12 404 VAL A O 1
ATOM 3317 N N . LEU A 1 405 ? -2.135 -14.539 -17.203 1 94.25 405 LEU A N 1
ATOM 3318 C CA . LEU A 1 405 ? -0.899 -14.789 -17.953 1 94.25 405 LEU A CA 1
ATOM 3319 C C . LEU A 1 405 ? -0.498 -13.57 -18.766 1 94.25 405 LEU A C 1
ATOM 3321 O O . LEU A 1 405 ? 0.691 -13.297 -18.938 1 94.25 405 LEU A O 1
ATOM 3325 N N . GLY A 1 406 ? -1.52 -12.898 -19.312 1 92.75 406 GLY A N 1
ATOM 3326 C CA . GLY A 1 406 ? -1.229 -11.648 -20 1 92.75 406 GLY A CA 1
ATOM 3327 C C . GLY A 1 406 ? -0.552 -10.625 -19.109 1 92.75 406 GLY A C 1
ATOM 3328 O O . GLY A 1 406 ? 0.373 -9.93 -19.531 1 92.75 406 GLY A O 1
ATOM 3329 N N . LEU A 1 407 ? -0.989 -10.492 -17.906 1 94.69 407 LEU A N 1
ATOM 3330 C CA . LEU A 1 407 ? -0.401 -9.57 -16.938 1 94.69 407 LEU A CA 1
ATOM 3331 C C . LEU A 1 407 ? 1.011 -10.008 -16.562 1 94.69 407 LEU A C 1
ATOM 3333 O O . LEU A 1 407 ? 1.887 -9.164 -16.344 1 94.69 407 LEU A O 1
ATOM 3337 N N . SER A 1 408 ? 1.257 -11.289 -16.5 1 94.31 408 SER A N 1
ATOM 3338 C CA . SER A 1 408 ? 2.525 -11.836 -16.031 1 94.31 408 SER A CA 1
ATOM 3339 C C . SER A 1 408 ? 3.621 -11.672 -17.078 1 94.31 408 SER A C 1
ATOM 3341 O O . SER A 1 408 ? 4.797 -11.516 -16.734 1 94.31 408 SER A O 1
ATOM 3343 N N . TYR A 1 409 ? 3.27 -11.641 -18.25 1 91.75 409 TYR A N 1
ATOM 3344 C CA . TYR A 1 409 ? 4.227 -11.703 -19.359 1 91.75 409 TYR A CA 1
ATOM 3345 C C . TYR A 1 409 ? 5.207 -10.539 -19.297 1 91.75 409 TYR A C 1
ATOM 3347 O O . TYR A 1 409 ? 6.422 -10.742 -19.234 1 91.75 409 TYR A O 1
ATOM 3355 N N . PRO A 1 410 ? 4.758 -9.305 -19.266 1 92.38 410 PRO A N 1
ATOM 3356 C CA . PRO A 1 410 ? 5.73 -8.211 -19.219 1 92.38 410 PRO A CA 1
ATOM 3357 C C . PRO A 1 410 ? 6.465 -8.141 -17.891 1 92.38 410 PRO A C 1
ATOM 3359 O O . PRO A 1 410 ? 7.559 -7.57 -17.812 1 92.38 410 PRO A O 1
ATOM 3362 N N . MET A 1 411 ? 5.957 -8.734 -16.891 1 92.94 411 MET A N 1
ATOM 3363 C CA . MET A 1 411 ? 6.496 -8.57 -15.539 1 92.94 411 MET A CA 1
ATOM 3364 C C . MET A 1 411 ? 7.676 -9.5 -15.312 1 92.94 411 MET A C 1
ATOM 3366 O O . MET A 1 411 ? 8.555 -9.211 -14.5 1 92.94 411 MET A O 1
ATOM 3370 N N . ILE A 1 412 ? 7.738 -10.617 -15.938 1 92 412 ILE A N 1
ATOM 3371 C CA . ILE A 1 412 ? 8.742 -11.609 -15.602 1 92 412 ILE A CA 1
ATOM 3372 C C . ILE A 1 412 ? 9.914 -11.523 -16.578 1 92 412 ILE A C 1
ATOM 3374 O O . ILE A 1 412 ? 10.961 -12.141 -16.375 1 92 412 ILE A O 1
ATOM 3378 N N . GLN A 1 413 ? 9.75 -10.773 -17.609 1 87.88 413 GLN A N 1
ATOM 3379 C CA . GLN A 1 413 ? 10.828 -10.625 -18.578 1 87.88 413 GLN A CA 1
ATOM 3380 C C . GLN A 1 413 ? 11.797 -9.523 -18.172 1 87.88 413 GLN A C 1
ATOM 3382 O O . GLN A 1 413 ? 11.383 -8.492 -17.641 1 87.88 413 GLN A O 1
ATOM 3387 N N . GLN A 1 414 ? 13.031 -9.852 -18.312 1 81.5 414 GLN A N 1
ATOM 3388 C CA . GLN A 1 414 ? 14.023 -8.828 -18.016 1 81.5 414 GLN A CA 1
ATOM 3389 C C . GLN A 1 414 ? 13.93 -7.66 -18.984 1 81.5 414 GLN A C 1
ATOM 3391 O O . GLN A 1 414 ? 13.969 -6.496 -18.578 1 81.5 414 GLN A O 1
ATOM 3396 N N . HIS A 1 415 ? 13.844 -8.07 -20.266 1 84.88 415 HIS A N 1
ATOM 3397 C CA . HIS A 1 415 ? 13.719 -7.062 -21.312 1 84.88 415 HIS A CA 1
ATOM 3398 C C . HIS A 1 415 ? 12.523 -7.352 -22.219 1 84.88 415 HIS A C 1
ATOM 3400 O O . HIS A 1 415 ? 12.312 -8.492 -22.625 1 84.88 415 HIS A O 1
ATOM 3406 N N . ILE A 1 416 ? 11.711 -6.387 -22.312 1 87.25 416 ILE A N 1
ATOM 3407 C CA . ILE A 1 416 ? 10.562 -6.523 -23.203 1 87.25 416 ILE A CA 1
ATOM 3408 C C . ILE A 1 416 ? 10.188 -5.156 -23.766 1 87.25 416 ILE A C 1
ATOM 3410 O O . ILE A 1 416 ? 10.258 -4.145 -23.062 1 87.25 416 ILE A O 1
ATOM 3414 N N . SER A 1 417 ? 9.906 -5.207 -25.031 1 84.62 417 SER A N 1
ATOM 3415 C CA . SER A 1 417 ? 9.492 -3.967 -25.672 1 84.62 417 SER A CA 1
ATOM 3416 C C . SER A 1 417 ? 7.977 -3.93 -25.875 1 84.62 417 SER A C 1
ATOM 3418 O O . SER A 1 417 ? 7.309 -4.965 -25.781 1 84.62 417 SER A O 1
ATOM 3420 N N . LYS A 1 418 ? 7.512 -2.787 -26.109 1 83.38 418 LYS A N 1
ATOM 3421 C CA . LYS A 1 418 ? 6.09 -2.607 -26.391 1 83.38 418 LYS A CA 1
ATOM 3422 C C . LYS A 1 418 ? 5.664 -3.424 -27.609 1 83.38 418 LYS A C 1
ATOM 3424 O O . LYS A 1 418 ? 4.594 -4.031 -27.625 1 83.38 418 LYS A O 1
ATOM 3429 N N . ALA A 1 419 ? 6.488 -3.461 -28.562 1 82.31 419 ALA A N 1
ATOM 3430 C CA . ALA A 1 419 ? 6.191 -4.195 -29.797 1 82.31 419 ALA A CA 1
ATOM 3431 C C . ALA A 1 419 ? 6.047 -5.688 -29.516 1 82.31 419 ALA A C 1
ATOM 3433 O O . ALA A 1 419 ? 5.195 -6.355 -30.109 1 82.31 419 ALA A O 1
ATOM 3434 N N . GLU A 1 420 ? 6.828 -6.145 -28.656 1 80.56 420 GLU A N 1
ATOM 3435 C CA . GLU A 1 420 ? 6.809 -7.566 -28.328 1 80.56 420 GLU A CA 1
ATOM 3436 C C . GLU A 1 420 ? 5.527 -7.945 -27.594 1 80.56 420 GLU A C 1
ATOM 3438 O O . GLU A 1 420 ? 4.996 -9.039 -27.781 1 80.56 420 GLU A O 1
ATOM 3443 N N . ILE A 1 421 ? 5.074 -7.086 -26.797 1 82 421 ILE A N 1
ATOM 3444 C CA . ILE A 1 421 ? 3.859 -7.355 -26.031 1 82 421 ILE A CA 1
ATOM 3445 C C . ILE A 1 421 ? 2.656 -7.367 -26.984 1 82 421 ILE A C 1
ATOM 3447 O O . ILE A 1 421 ? 1.729 -8.164 -26.797 1 82 421 ILE A O 1
ATOM 3451 N N . ASP A 1 422 ? 2.734 -6.551 -27.953 1 75.5 422 ASP A N 1
ATOM 3452 C CA . ASP A 1 422 ? 1.621 -6.445 -28.891 1 75.5 422 ASP A CA 1
ATOM 3453 C C . ASP A 1 422 ? 1.576 -7.652 -29.828 1 75.5 422 ASP A C 1
ATOM 3455 O O . ASP A 1 422 ? 0.542 -7.93 -30.438 1 75.5 422 ASP A O 1
ATOM 3459 N N . LEU A 1 423 ? 2.703 -8.359 -29.797 1 68.75 423 LEU A N 1
ATOM 3460 C CA . LEU A 1 423 ? 2.811 -9.492 -30.719 1 68.75 423 LEU A CA 1
ATOM 3461 C C . LEU A 1 423 ? 2.395 -10.789 -30.016 1 68.75 423 LEU A C 1
ATOM 3463 O O . LEU A 1 423 ? 2.32 -11.836 -30.656 1 68.75 423 LEU A O 1
ATOM 3467 N N . ILE A 1 424 ? 2.152 -10.711 -28.812 1 67.19 424 ILE A N 1
ATOM 3468 C CA . ILE A 1 424 ? 1.717 -11.938 -28.156 1 67.19 424 ILE A CA 1
ATOM 3469 C C . ILE A 1 424 ? 0.413 -12.43 -28.781 1 67.19 424 ILE A C 1
ATOM 3471 O O . ILE A 1 424 ? -0.597 -11.719 -28.75 1 67.19 424 ILE A O 1
ATOM 3475 N N . PRO A 1 425 ? 0.58 -13.578 -29.344 1 61.25 425 PRO A N 1
ATOM 3476 C CA . PRO A 1 425 ? -0.635 -14.062 -30 1 61.25 425 PRO A CA 1
ATOM 3477 C C . PRO A 1 425 ? -1.775 -14.336 -29.031 1 61.25 425 PRO A C 1
ATOM 3479 O O . PRO A 1 425 ? -1.545 -14.859 -27.938 1 61.25 425 PRO A O 1
ATOM 3482 N N . GLU A 1 426 ? -2.855 -13.945 -29.5 1 62.31 426 GLU A N 1
ATOM 3483 C CA . GLU A 1 426 ? -4.062 -14.188 -28.719 1 62.31 426 GLU A CA 1
ATOM 3484 C C . GLU A 1 426 ? -4.426 -15.672 -28.703 1 62.31 426 GLU A C 1
ATOM 3486 O O . GLU A 1 426 ? -5.121 -16.141 -27.812 1 62.31 426 GLU A O 1
ATOM 3491 N N . ASP A 1 427 ? -3.857 -16.266 -29.625 1 67.06 427 ASP A N 1
ATOM 3492 C CA . ASP A 1 427 ? -4.285 -17.656 -29.812 1 67.06 427 ASP A CA 1
ATOM 3493 C C . ASP A 1 427 ? -3.139 -18.609 -29.516 1 67.06 427 ASP A C 1
ATOM 3495 O O . ASP A 1 427 ? -2.957 -19.609 -30.234 1 67.06 427 ASP A O 1
ATOM 3499 N N . LEU A 1 428 ? -2.494 -18.328 -28.594 1 82.88 428 LEU A N 1
ATOM 3500 C CA . LEU A 1 428 ? -1.441 -19.25 -28.188 1 82.88 428 LEU A CA 1
ATOM 3501 C C . LEU A 1 428 ? -2.033 -20.562 -27.688 1 82.88 428 LEU A C 1
ATOM 3503 O O . LEU A 1 428 ? -2.803 -20.578 -26.734 1 82.88 428 LEU A O 1
ATOM 3507 N N . ASN A 1 429 ? -1.657 -21.641 -28.406 1 89.38 429 ASN A N 1
ATOM 3508 C CA . ASN A 1 429 ? -2.16 -22.969 -28.047 1 89.38 429 ASN A CA 1
ATOM 3509 C C . ASN A 1 429 ? -1.81 -23.328 -26.594 1 89.38 429 ASN A C 1
ATOM 3511 O O . ASN A 1 429 ? -2.59 -23.984 -25.906 1 89.38 429 ASN A O 1
ATOM 3515 N N . LEU A 1 430 ? -0.659 -22.906 -26.266 1 91.31 430 LEU A N 1
ATOM 3516 C CA . LEU A 1 430 ? -0.218 -23.156 -24.906 1 91.31 430 LEU A CA 1
ATOM 3517 C C . LEU A 1 430 ? -1.216 -22.578 -23.906 1 91.31 430 LEU A C 1
ATOM 3519 O O . LEU A 1 430 ? -1.604 -23.266 -22.953 1 91.31 430 LEU A O 1
ATOM 3523 N N . LEU A 1 431 ? -1.646 -21.391 -24.141 1 92.38 431 LEU A N 1
ATOM 3524 C CA . LEU A 1 431 ? -2.611 -20.719 -23.281 1 92.38 431 LEU A CA 1
ATOM 3525 C C . LEU A 1 431 ? -3.979 -21.375 -23.375 1 92.38 431 LEU A C 1
ATOM 3527 O O . LEU A 1 431 ? -4.672 -21.531 -22.359 1 92.38 431 LEU A O 1
ATOM 3531 N N . ARG A 1 432 ? -4.293 -21.734 -24.516 1 94.19 432 ARG A N 1
ATOM 3532 C CA . ARG A 1 432 ? -5.59 -22.359 -24.75 1 94.19 432 ARG A CA 1
ATOM 3533 C C . ARG A 1 432 ? -5.746 -23.641 -23.938 1 94.19 432 ARG A C 1
ATOM 3535 O O . ARG A 1 432 ? -6.75 -23.828 -23.25 1 94.19 432 ARG A O 1
ATOM 3542 N N . TRP A 1 433 ? -4.793 -24.484 -24 1 96.5 433 TRP A N 1
ATOM 3543 C CA . TRP A 1 433 ? -4.898 -25.781 -23.328 1 96.5 433 TRP A CA 1
ATOM 3544 C C . TRP A 1 433 ? -4.844 -25.609 -21.812 1 96.5 433 TRP A C 1
ATOM 3546 O O . TRP A 1 433 ? -5.531 -26.328 -21.078 1 96.5 433 TRP A O 1
ATOM 3556 N N . ALA A 1 434 ? -4.035 -24.703 -21.359 1 96.44 434 ALA A N 1
ATOM 3557 C CA . ALA A 1 434 ? -4.012 -24.406 -19.938 1 96.44 434 ALA A CA 1
ATOM 3558 C C . ALA A 1 434 ? -5.371 -23.922 -19.453 1 96.44 434 ALA A C 1
ATOM 3560 O O . ALA A 1 434 ? -5.84 -24.328 -18.391 1 96.44 434 ALA A O 1
ATOM 3561 N N . SER A 1 435 ? -5.984 -23.062 -20.234 1 96.62 435 SER A N 1
ATOM 3562 C CA . SER A 1 435 ? -7.293 -22.516 -19.891 1 96.62 435 SER A CA 1
ATOM 3563 C C . SER A 1 435 ? -8.359 -23.609 -19.875 1 96.62 435 SER A C 1
ATOM 3565 O O . SER A 1 435 ? -9.242 -23.609 -19.016 1 96.62 435 SER A O 1
ATOM 3567 N N . ILE A 1 436 ? -8.273 -24.516 -20.844 1 97.06 436 ILE A N 1
ATOM 3568 C CA . ILE A 1 436 ? -9.227 -25.609 -20.922 1 97.06 436 ILE A CA 1
ATOM 3569 C C . ILE A 1 436 ? -9.141 -26.469 -19.656 1 97.06 436 ILE A C 1
ATOM 3571 O O . ILE A 1 436 ? -10.164 -26.797 -19.047 1 97.06 436 ILE A O 1
ATOM 3575 N N . ILE A 1 437 ? -7.957 -26.797 -19.281 1 97.5 437 ILE A N 1
ATOM 3576 C CA . ILE A 1 437 ? -7.754 -27.625 -18.109 1 97.5 437 ILE A CA 1
ATOM 3577 C C . ILE A 1 437 ? -8.32 -26.922 -16.875 1 97.5 437 ILE A C 1
ATOM 3579 O O . ILE A 1 437 ? -9.094 -27.516 -16.125 1 97.5 437 ILE A O 1
ATOM 3583 N N . PHE A 1 438 ? -7.945 -25.703 -16.719 1 97 438 PHE A N 1
ATOM 3584 C CA . PHE A 1 438 ? -8.414 -24.938 -15.57 1 97 438 PHE A CA 1
ATOM 3585 C C . PHE A 1 438 ? -9.93 -24.875 -15.539 1 97 438 PHE A C 1
ATOM 3587 O O . PHE A 1 438 ? -10.547 -25.172 -14.508 1 97 438 PHE A O 1
ATOM 3594 N N . ARG A 1 439 ? -10.523 -24.516 -16.641 1 96.56 439 ARG A N 1
ATOM 3595 C CA . ARG A 1 439 ? -11.969 -24.328 -16.719 1 96.56 439 ARG A CA 1
ATOM 3596 C C . ARG A 1 439 ? -12.711 -25.625 -16.438 1 96.56 439 ARG A C 1
ATOM 3598 O O . ARG A 1 439 ? -13.695 -25.641 -15.688 1 96.56 439 ARG A O 1
ATOM 3605 N N . LEU A 1 440 ? -12.25 -26.656 -17.031 1 96.62 440 LEU A N 1
ATOM 3606 C CA . LEU A 1 440 ? -12.977 -27.922 -16.922 1 96.62 440 LEU A CA 1
ATOM 3607 C C . LEU A 1 440 ? -12.883 -28.469 -15.5 1 96.62 440 LEU A C 1
ATOM 3609 O O . LEU A 1 440 ? -13.836 -29.047 -14.984 1 96.62 440 LEU A O 1
ATOM 3613 N N . TYR A 1 441 ? -11.719 -28.297 -14.875 1 95 441 TYR A N 1
ATOM 3614 C CA . TYR A 1 441 ? -11.633 -28.641 -13.469 1 95 441 TYR A CA 1
ATOM 3615 C C . TYR A 1 441 ? -12.609 -27.812 -12.641 1 95 441 TYR A C 1
ATOM 3617 O O . TYR A 1 441 ? -13.289 -28.344 -11.75 1 95 441 TYR A O 1
ATOM 3625 N N . ASN A 1 442 ? -12.664 -26.562 -12.891 1 93.25 442 ASN A N 1
ATOM 3626 C CA . ASN A 1 442 ? -13.57 -25.656 -12.188 1 93.25 442 ASN A CA 1
ATOM 3627 C C . ASN A 1 442 ? -15.031 -26.062 -12.398 1 93.25 442 ASN A C 1
ATOM 3629 O O . ASN A 1 442 ? -15.82 -26.078 -11.453 1 93.25 442 ASN A O 1
ATOM 3633 N N . ASP A 1 443 ? -15.383 -26.406 -13.633 1 93.38 443 ASP A N 1
ATOM 3634 C CA . ASP A 1 443 ? -16.75 -26.797 -13.961 1 93.38 443 ASP A CA 1
ATOM 3635 C C . ASP A 1 443 ? -17.156 -28.078 -13.211 1 93.38 443 ASP A C 1
ATOM 3637 O O . ASP A 1 443 ? -18.266 -28.172 -12.695 1 93.38 443 ASP A O 1
ATOM 3641 N N . LEU A 1 444 ? -16.281 -28.984 -13.195 1 92.06 444 LEU A N 1
ATOM 3642 C CA . LEU A 1 444 ? -16.578 -30.25 -12.516 1 92.06 444 LEU A CA 1
ATOM 3643 C C . LEU A 1 444 ? -16.797 -30.031 -11.023 1 92.06 444 LEU A C 1
ATOM 3645 O O . LEU A 1 444 ? -17.641 -30.688 -10.414 1 92.06 444 LEU A O 1
ATOM 3649 N N . ALA A 1 445 ? -16.094 -29.109 -10.484 1 89.19 445 ALA A N 1
ATOM 3650 C CA . ALA A 1 445 ? -16.094 -28.906 -9.039 1 89.19 445 ALA A CA 1
ATOM 3651 C C . ALA A 1 445 ? -17.297 -28.062 -8.602 1 89.19 445 ALA A C 1
ATOM 3653 O O . ALA A 1 445 ? -17.828 -28.234 -7.508 1 89.19 445 ALA A O 1
ATOM 3654 N N . THR A 1 446 ? -17.75 -27.141 -9.414 1 84.31 446 THR A N 1
ATOM 3655 C CA . THR A 1 446 ? -18.672 -26.125 -8.938 1 84.31 446 THR A CA 1
ATOM 3656 C C . THR A 1 446 ? -20.062 -26.312 -9.57 1 84.31 446 THR A C 1
ATOM 3658 O O . THR A 1 446 ? -21.016 -25.656 -9.164 1 84.31 446 THR A O 1
ATOM 3661 N N . SER A 1 447 ? -20.219 -27.203 -10.5 1 79.75 447 SER A N 1
ATOM 3662 C CA . SER A 1 447 ? -21.438 -27.328 -11.305 1 79.75 447 SER A CA 1
ATOM 3663 C C . SER A 1 447 ? -22.656 -27.562 -10.43 1 79.75 447 SER A C 1
ATOM 3665 O O . SER A 1 447 ? -23.703 -26.938 -10.625 1 79.75 447 SER A O 1
ATOM 3667 N N . LYS A 1 448 ? -22.562 -28.344 -9.492 1 78.81 448 LYS A N 1
ATOM 3668 C CA . LYS A 1 448 ? -23.703 -28.672 -8.656 1 78.81 448 LYS A CA 1
ATOM 3669 C C . LYS A 1 448 ? -24.172 -27.469 -7.844 1 78.81 448 LYS A C 1
ATOM 3671 O O . LYS A 1 448 ? -25.359 -27.141 -7.82 1 78.81 448 LYS A O 1
ATOM 3676 N N . ALA A 1 449 ? -23.266 -26.859 -7.188 1 76.56 449 ALA A N 1
ATOM 3677 C CA . ALA A 1 449 ? -23.594 -25.688 -6.371 1 76.56 449 ALA A CA 1
ATOM 3678 C C . ALA A 1 449 ? -24.141 -24.547 -7.23 1 76.56 449 ALA A C 1
ATOM 3680 O O . ALA A 1 449 ? -25.031 -23.828 -6.812 1 76.56 449 ALA A O 1
ATOM 3681 N N . GLU A 1 450 ? -23.609 -24.406 -8.375 1 78.12 450 GLU A N 1
ATOM 3682 C CA . GLU A 1 450 ? -24.016 -23.312 -9.266 1 78.12 450 GLU A CA 1
ATOM 3683 C C . GLU A 1 450 ? -25.391 -23.578 -9.867 1 78.12 450 GLU A C 1
ATOM 3685 O O . GLU A 1 450 ? -26.188 -22.656 -10.055 1 78.12 450 GLU A O 1
ATOM 3690 N N . GLN A 1 451 ? -25.688 -24.766 -10.086 1 76.12 451 GLN A N 1
ATOM 3691 C CA . GLN A 1 451 ? -27.016 -25.125 -10.578 1 76.12 451 GLN A CA 1
ATOM 3692 C C . GLN A 1 451 ? -28.094 -24.875 -9.523 1 76.12 451 GLN A C 1
ATOM 3694 O O . GLN A 1 451 ? -29.203 -24.438 -9.844 1 76.12 451 GLN A O 1
ATOM 3699 N N . GLN A 1 452 ? -27.703 -25.141 -8.414 1 76.06 452 GLN A N 1
ATOM 3700 C CA . GLN A 1 452 ? -28.641 -24.906 -7.316 1 76.06 452 GLN A CA 1
ATOM 3701 C C . GLN A 1 452 ? -28.953 -23.406 -7.168 1 76.06 452 GLN A C 1
ATOM 3703 O O . GLN A 1 452 ? -30.062 -23.031 -6.793 1 76.06 452 GLN A O 1
ATOM 3708 N N . ARG A 1 453 ? -27.938 -22.625 -7.496 1 72.62 453 ARG A N 1
ATOM 3709 C CA . ARG A 1 453 ? -28.094 -21.188 -7.395 1 72.62 453 ARG A CA 1
ATOM 3710 C C . ARG A 1 453 ? -28.781 -20.625 -8.641 1 72.62 453 ARG A C 1
ATOM 3712 O O . ARG A 1 453 ? -29.25 -19.484 -8.633 1 72.62 453 ARG A O 1
ATOM 3719 N N . GLY A 1 454 ? -28.953 -21.453 -9.602 1 69.19 454 GLY A N 1
ATOM 3720 C CA . GLY A 1 454 ? -29.562 -21.016 -10.844 1 69.19 454 GLY A CA 1
ATOM 3721 C C . GLY A 1 454 ? -28.609 -20.25 -11.742 1 69.19 454 GLY A C 1
ATOM 3722 O O . GLY A 1 454 ? -28.984 -19.281 -12.391 1 69.19 454 GLY A O 1
ATOM 3723 N N . ASP A 1 455 ? -27.406 -20.703 -11.742 1 77.5 455 ASP A N 1
ATOM 3724 C CA . ASP A 1 455 ? -26.391 -20.047 -12.555 1 77.5 455 ASP A CA 1
ATOM 3725 C C . ASP A 1 455 ? -26.422 -20.562 -13.992 1 77.5 455 ASP A C 1
ATOM 3727 O O . ASP A 1 455 ? -27.172 -21.484 -14.312 1 77.5 455 ASP A O 1
ATOM 3731 N N . VAL A 1 456 ? -25.594 -20 -14.789 1 78.31 456 VAL A N 1
ATOM 3732 C CA . VAL A 1 456 ? -25.484 -20.359 -16.203 1 78.31 456 VAL A CA 1
ATOM 3733 C C . VAL A 1 456 ? -25 -21.797 -16.344 1 78.31 456 VAL A C 1
ATOM 3735 O O . VAL A 1 456 ? -24.188 -22.25 -15.539 1 78.31 456 VAL A O 1
ATOM 3738 N N . PRO A 1 457 ? -25.562 -22.422 -17.312 1 86.62 457 PRO A N 1
ATOM 3739 C CA . PRO A 1 457 ? -25.078 -23.781 -17.594 1 86.62 457 PRO A CA 1
ATOM 3740 C C . PRO A 1 457 ? -23.578 -23.812 -17.891 1 86.62 457 PRO A C 1
ATOM 3742 O O . PRO A 1 457 ? -23.062 -22.938 -18.578 1 86.62 457 PRO A O 1
ATOM 3745 N N . LYS A 1 458 ? -22.953 -24.766 -17.344 1 92 458 LYS A N 1
ATOM 3746 C CA . LYS A 1 458 ? -21.516 -24.953 -17.562 1 92 458 LYS A CA 1
ATOM 3747 C C . LYS A 1 458 ? -21.266 -26.062 -18.578 1 92 458 LYS A C 1
ATOM 3749 O O . LYS A 1 458 ? -22.172 -26.453 -19.312 1 92 458 LYS A O 1
ATOM 3754 N N . SER A 1 459 ? -20.031 -26.484 -18.625 1 93.5 459 SER A N 1
ATOM 3755 C CA . SER A 1 459 ? -19.641 -27.453 -19.656 1 93.5 459 SER A CA 1
ATOM 3756 C C . SER A 1 459 ? -20.469 -28.734 -19.547 1 93.5 459 SER A C 1
ATOM 3758 O O . SER A 1 459 ? -20.922 -29.281 -20.547 1 93.5 459 SER A O 1
ATOM 3760 N N . ILE A 1 460 ? -20.766 -29.188 -18.359 1 92.81 460 ILE A N 1
ATOM 3761 C CA . ILE A 1 460 ? -21.516 -30.422 -18.125 1 92.81 460 ILE A CA 1
ATOM 3762 C C . ILE A 1 460 ? -22.938 -30.281 -18.656 1 92.81 460 ILE A C 1
ATOM 3764 O O . ILE A 1 460 ? -23.406 -31.141 -19.422 1 92.81 460 ILE A O 1
ATOM 3768 N N . GLN A 1 461 ? -23.578 -29.219 -18.297 1 91.88 461 GLN A N 1
ATOM 3769 C CA . GLN A 1 461 ? -24.953 -29 -18.719 1 91.88 461 GLN A CA 1
ATOM 3770 C C . GLN A 1 461 ? -25.047 -28.781 -20.219 1 91.88 461 GLN A C 1
ATOM 3772 O O . GLN A 1 461 ? -26 -29.219 -20.859 1 91.88 461 GLN A O 1
ATOM 3777 N N . CYS A 1 462 ? -24.109 -28.031 -20.719 1 94.38 462 CYS A N 1
ATOM 3778 C CA . CYS A 1 462 ? -24.109 -27.781 -22.156 1 94.38 462 CYS A CA 1
ATOM 3779 C C . CYS A 1 462 ? -23.953 -29.094 -22.938 1 94.38 462 CYS A C 1
ATOM 3781 O O . CYS A 1 462 ? -24.641 -29.312 -23.938 1 94.38 462 CYS A O 1
ATOM 3783 N N . TYR A 1 463 ? -23.062 -29.922 -22.453 1 95.12 463 TYR A N 1
ATOM 3784 C CA . TYR A 1 463 ? -22.859 -31.219 -23.094 1 95.12 463 TYR A CA 1
ATOM 3785 C C . TYR A 1 463 ? -24.094 -32.094 -22.969 1 95.12 463 TYR A C 1
ATOM 3787 O O . TYR A 1 463 ? -24.484 -32.75 -23.938 1 95.12 463 TYR A O 1
ATOM 3795 N N . MET A 1 464 ? -24.703 -32.125 -21.812 1 94.31 464 MET A N 1
ATOM 3796 C CA . MET A 1 464 ? -25.938 -32.844 -21.594 1 94.31 464 MET A CA 1
ATOM 3797 C C . MET A 1 464 ? -27.031 -32.375 -22.562 1 94.31 464 MET A C 1
ATOM 3799 O O . MET A 1 464 ? -27.75 -33.188 -23.141 1 94.31 464 MET A O 1
ATOM 3803 N N . HIS A 1 465 ? -27.094 -31.125 -22.656 1 92.94 465 HIS A N 1
ATOM 3804 C CA . HIS A 1 465 ? -28.125 -30.516 -23.5 1 92.94 465 HIS A CA 1
ATOM 3805 C C . HIS A 1 465 ? -27.906 -30.906 -24.969 1 92.94 465 HIS A C 1
ATOM 3807 O O . HIS A 1 465 ? -28.875 -31.172 -25.688 1 92.94 465 HIS A O 1
ATOM 3813 N N . GLU A 1 466 ? -26.734 -30.891 -25.375 1 94.44 466 GLU A N 1
ATOM 3814 C CA . GLU A 1 466 ? -26.406 -31.156 -26.766 1 94.44 466 GLU A CA 1
ATOM 3815 C C . GLU A 1 466 ? -26.531 -32.625 -27.109 1 94.44 466 GLU A C 1
ATOM 3817 O O . GLU A 1 466 ? -26.875 -33 -28.234 1 94.44 466 GLU A O 1
ATOM 3822 N N . THR A 1 467 ? -26.25 -33.531 -26.203 1 95.69 467 THR A N 1
ATOM 3823 C CA . THR A 1 467 ? -26.125 -34.969 -26.531 1 95.69 467 THR A CA 1
ATOM 3824 C C . THR A 1 467 ? -27.266 -35.75 -25.938 1 95.69 467 THR A C 1
ATOM 3826 O O . THR A 1 467 ? -27.5 -36.906 -26.312 1 95.69 467 THR A O 1
ATOM 3829 N N . GLY A 1 468 ? -27.953 -35.219 -24.984 1 94.38 468 GLY A N 1
ATOM 3830 C CA . GLY A 1 468 ? -29 -35.969 -24.281 1 94.38 468 GLY A CA 1
ATOM 3831 C C . GLY A 1 468 ? -28.438 -36.938 -23.266 1 94.38 468 GLY A C 1
ATOM 3832 O O . GLY A 1 468 ? -29.188 -37.75 -22.688 1 94.38 468 GLY A O 1
ATOM 3833 N N . SER A 1 469 ? -27.203 -36.812 -22.938 1 95.38 469 SER A N 1
ATOM 3834 C CA . SER A 1 469 ? -26.531 -37.75 -22.031 1 95.38 469 SER A CA 1
ATOM 3835 C C . SER A 1 469 ? -26.875 -37.438 -20.578 1 95.38 469 SER A C 1
ATOM 3837 O O . SER A 1 469 ? -27.375 -36.344 -20.266 1 95.38 469 SER A O 1
ATOM 3839 N N . SER A 1 470 ? -26.625 -38.406 -19.703 1 94.75 470 SER A N 1
ATOM 3840 C CA . SER A 1 470 ? -26.766 -38.219 -18.266 1 94.75 470 SER A CA 1
ATOM 3841 C C . SER A 1 470 ? -25.609 -37.406 -17.703 1 94.75 470 SER A C 1
ATOM 3843 O O . SER A 1 470 ? -24.594 -37.219 -18.375 1 94.75 470 SER A O 1
ATOM 3845 N N . GLU A 1 471 ? -25.734 -36.938 -16.516 1 91.94 471 GLU A N 1
ATOM 3846 C CA . GLU A 1 471 ? -24.703 -36.125 -15.836 1 91.94 471 GLU A CA 1
ATOM 3847 C C . GLU A 1 471 ? -23.422 -36.938 -15.68 1 91.94 471 GLU A C 1
ATOM 3849 O O . GLU A 1 471 ? -22.328 -36.375 -15.836 1 91.94 471 GLU A O 1
ATOM 3854 N N . GLU A 1 472 ? -23.578 -38.156 -15.352 1 93.5 472 GLU A N 1
ATOM 3855 C CA . GLU A 1 472 ? -22.422 -39.031 -15.156 1 93.5 472 GLU A CA 1
ATOM 3856 C C . GLU A 1 472 ? -21.625 -39.188 -16.453 1 93.5 472 GLU A C 1
ATOM 3858 O O . GLU A 1 472 ? -20.391 -39.094 -16.453 1 93.5 472 GLU A O 1
ATOM 3863 N N . VAL A 1 473 ? -22.328 -39.406 -17.516 1 95.56 473 VAL A N 1
ATOM 3864 C CA . VAL A 1 473 ? -21.688 -39.562 -18.812 1 95.56 473 VAL A CA 1
ATOM 3865 C C . VAL A 1 473 ? -21 -38.25 -19.203 1 95.56 473 VAL A C 1
ATOM 3867 O O . VAL A 1 473 ? -19.875 -38.25 -19.719 1 95.56 473 VAL A O 1
ATOM 3870 N N . ALA A 1 474 ? -21.688 -37.188 -18.969 1 95 474 ALA A N 1
ATOM 3871 C CA . ALA A 1 474 ? -21.125 -35.875 -19.266 1 95 474 ALA A CA 1
ATOM 3872 C C . ALA A 1 474 ? -19.859 -35.625 -18.438 1 95 474 ALA A C 1
ATOM 3874 O O . ALA A 1 474 ? -18.875 -35.094 -18.953 1 95 474 ALA A O 1
ATOM 3875 N N . ALA A 1 475 ? -19.922 -35.906 -17.188 1 94.38 475 ALA A N 1
ATOM 3876 C CA . ALA A 1 475 ? -18.766 -35.719 -16.297 1 94.38 475 ALA A CA 1
ATOM 3877 C C . ALA A 1 475 ? -17.578 -36.531 -16.781 1 94.38 475 ALA A C 1
ATOM 3879 O O . ALA A 1 475 ? -16.438 -36.062 -16.75 1 94.38 475 ALA A O 1
ATOM 3880 N N . ASN A 1 476 ? -17.797 -37.75 -17.172 1 94.69 476 ASN A N 1
ATOM 3881 C CA . ASN A 1 476 ? -16.734 -38.594 -17.672 1 94.69 476 ASN A CA 1
ATOM 3882 C C . ASN A 1 476 ? -16.141 -38.062 -18.969 1 94.69 476 ASN A C 1
ATOM 3884 O O . ASN A 1 476 ? -14.922 -38.125 -19.188 1 94.69 476 ASN A O 1
ATOM 3888 N N . HIS A 1 477 ? -17.031 -37.594 -19.75 1 95.69 477 HIS A N 1
ATOM 3889 C CA . HIS A 1 477 ? -16.547 -36.969 -20.984 1 95.69 477 HIS A CA 1
ATOM 3890 C C . HIS A 1 477 ? -15.617 -35.812 -20.672 1 95.69 477 HIS A C 1
ATOM 3892 O O . HIS A 1 477 ? -14.578 -35.656 -21.312 1 95.69 477 HIS A O 1
ATOM 3898 N N . ILE A 1 478 ? -16.047 -35 -19.75 1 95.62 478 ILE A N 1
ATOM 3899 C CA . ILE A 1 478 ? -15.25 -33.844 -19.359 1 95.62 478 ILE A CA 1
ATOM 3900 C C . ILE A 1 478 ? -13.914 -34.312 -18.797 1 95.62 478 ILE A C 1
ATOM 3902 O O . ILE A 1 478 ? -12.867 -33.719 -19.078 1 95.62 478 ILE A O 1
ATOM 3906 N N . ARG A 1 479 ? -13.844 -35.344 -18 1 94.88 479 ARG A N 1
ATOM 3907 C CA . ARG A 1 479 ? -12.602 -35.906 -17.453 1 94.88 479 ARG A CA 1
ATOM 3908 C C . ARG A 1 479 ? -11.688 -36.375 -18.578 1 94.88 479 ARG A C 1
ATOM 3910 O O . ARG A 1 479 ? -10.469 -36.188 -18.516 1 94.88 479 ARG A O 1
ATOM 3917 N N . ASP A 1 480 ? -12.273 -36.938 -19.531 1 95.5 480 ASP A N 1
ATOM 3918 C CA . ASP A 1 480 ? -11.508 -37.375 -20.703 1 95.5 480 ASP A CA 1
ATOM 3919 C C . ASP A 1 480 ? -10.906 -36.188 -21.438 1 95.5 480 ASP A C 1
ATOM 3921 O O . ASP A 1 480 ? -9.766 -36.281 -21.906 1 95.5 480 ASP A O 1
ATOM 3925 N N . LEU A 1 481 ? -11.703 -35.188 -21.562 1 96.44 481 LEU A N 1
ATOM 3926 C CA . LEU A 1 481 ? -11.219 -34 -22.234 1 96.44 481 LEU A CA 1
ATOM 3927 C C . LEU A 1 481 ? -10.055 -33.375 -21.484 1 96.44 481 LEU A C 1
ATOM 3929 O O . LEU A 1 481 ? -9.125 -32.844 -22.094 1 96.44 481 LEU A O 1
ATOM 3933 N N . ILE A 1 482 ? -10.125 -33.406 -20.156 1 96.5 482 ILE A N 1
ATOM 3934 C CA . ILE A 1 482 ? -9.031 -32.875 -19.328 1 96.5 482 ILE A CA 1
ATOM 3935 C C . ILE A 1 482 ? -7.762 -33.688 -19.609 1 96.5 482 ILE A C 1
ATOM 3937 O O . ILE A 1 482 ? -6.688 -33.094 -19.797 1 96.5 482 ILE A O 1
ATOM 3941 N N . SER A 1 483 ? -7.883 -34.969 -19.609 1 95 483 SER A N 1
ATOM 3942 C CA . SER A 1 483 ? -6.746 -35.844 -19.891 1 95 483 SER A CA 1
ATOM 3943 C C . SER A 1 483 ? -6.137 -35.531 -21.266 1 95 483 SER A C 1
ATOM 3945 O O . SER A 1 483 ? -4.914 -35.469 -21.391 1 95 483 SER A O 1
ATOM 3947 N N . ASP A 1 484 ? -6.996 -35.375 -22.219 1 96.69 484 ASP A N 1
ATOM 3948 C CA . ASP A 1 484 ? -6.531 -35.031 -23.562 1 96.69 484 ASP A CA 1
ATOM 3949 C C . ASP A 1 484 ? -5.859 -33.656 -23.594 1 96.69 484 ASP A C 1
ATOM 3951 O O . ASP A 1 484 ? -4.859 -33.469 -24.281 1 96.69 484 ASP A O 1
ATOM 3955 N N . ALA A 1 485 ? -6.457 -32.75 -22.891 1 97.69 485 ALA A N 1
ATOM 3956 C CA . ALA A 1 485 ? -5.91 -31.406 -22.844 1 97.69 485 ALA A CA 1
ATOM 3957 C C . ALA A 1 485 ? -4.512 -31.391 -22.25 1 97.69 485 ALA A C 1
ATOM 3959 O O . ALA A 1 485 ? -3.646 -30.625 -22.672 1 97.69 485 ALA A O 1
ATOM 3960 N N . TRP A 1 486 ? -4.254 -32.188 -21.219 1 97.75 486 TRP A N 1
ATOM 3961 C CA . TRP A 1 486 ? -2.922 -32.312 -20.641 1 97.75 486 TRP A CA 1
ATOM 3962 C C . TRP A 1 486 ? -1.913 -32.812 -21.656 1 97.75 486 TRP A C 1
ATOM 3964 O O . TRP A 1 486 ? -0.778 -32.312 -21.719 1 97.75 486 TRP A O 1
ATOM 3974 N N . LYS A 1 487 ? -2.309 -33.812 -22.469 1 97.56 487 LYS A N 1
ATOM 3975 C CA . LYS A 1 487 ? -1.422 -34.312 -23.516 1 97.56 487 LYS A CA 1
ATOM 3976 C C . LYS A 1 487 ? -1.07 -33.25 -24.531 1 97.56 487 LYS A C 1
ATOM 3978 O O . LYS A 1 487 ? 0.077 -33.125 -24.969 1 97.56 487 LYS A O 1
ATOM 3983 N N . GLU A 1 488 ? -2.109 -32.469 -24.859 1 97.38 488 GLU A N 1
ATOM 3984 C CA . GLU A 1 488 ? -1.879 -31.375 -25.797 1 97.38 488 GLU A CA 1
ATOM 3985 C C . GLU A 1 488 ? -0.959 -30.312 -25.172 1 97.38 488 GLU A C 1
ATOM 3987 O O . GLU A 1 488 ? -0.086 -29.781 -25.859 1 97.38 488 GLU A O 1
ATOM 3992 N N . LEU A 1 489 ? -1.192 -30 -23.938 1 97.25 489 LEU A N 1
ATOM 3993 C CA . LEU A 1 489 ? -0.351 -29.031 -23.234 1 97.25 489 LEU A CA 1
ATOM 3994 C C . LEU A 1 489 ? 1.094 -29.516 -23.172 1 97.25 489 LEU A C 1
ATOM 3996 O O . LEU A 1 489 ? 2.025 -28.734 -23.391 1 97.25 489 LEU A O 1
ATOM 4000 N N . ASN A 1 490 ? 1.295 -30.812 -22.844 1 97.25 490 ASN A N 1
ATOM 4001 C CA . ASN A 1 490 ? 2.629 -31.391 -22.875 1 97.25 490 ASN A CA 1
ATOM 4002 C C . ASN A 1 490 ? 3.299 -31.219 -24.234 1 97.25 490 ASN A C 1
ATOM 4004 O O . ASN A 1 490 ? 4.484 -30.891 -24.312 1 97.25 490 ASN A O 1
ATOM 4008 N N . ALA A 1 491 ? 2.512 -31.484 -25.234 1 96.44 491 ALA A N 1
ATOM 4009 C CA . ALA A 1 491 ? 3.045 -31.375 -26.578 1 96.44 491 ALA A CA 1
ATOM 4010 C C . ALA A 1 491 ? 3.49 -29.938 -26.875 1 96.44 491 ALA A C 1
ATOM 4012 O O . ALA A 1 491 ? 4.535 -29.719 -27.5 1 96.44 491 ALA A O 1
ATOM 4013 N N . GLU A 1 492 ? 2.656 -29 -26.484 1 94.69 492 GLU A N 1
ATOM 4014 C CA . GLU A 1 492 ? 2.99 -27.594 -26.703 1 94.69 492 GLU A CA 1
ATOM 4015 C C . GLU A 1 492 ? 4.277 -27.219 -25.969 1 94.69 492 GLU A C 1
ATOM 4017 O O . GLU A 1 492 ? 5.066 -26.422 -26.469 1 94.69 492 GLU A O 1
ATOM 4022 N N . CYS A 1 493 ? 4.504 -27.766 -24.812 1 94.06 493 CYS A N 1
ATOM 4023 C CA . CYS A 1 493 ? 5.684 -27.469 -24.016 1 94.06 493 CYS A CA 1
ATOM 4024 C C . CYS A 1 493 ? 6.945 -28.016 -24.672 1 94.06 493 CYS A C 1
ATOM 4026 O O . CYS A 1 493 ? 8.055 -27.547 -24.375 1 94.06 493 CYS A O 1
ATOM 4028 N N . LEU A 1 494 ? 6.805 -29.016 -25.516 1 94.06 494 LEU A N 1
ATOM 4029 C CA . LEU A 1 494 ? 7.953 -29.656 -26.141 1 94.06 494 LEU A CA 1
ATOM 4030 C C . LEU A 1 494 ? 8.289 -28.984 -27.469 1 94.06 494 LEU A C 1
ATOM 4032 O O . LEU A 1 494 ? 9.359 -29.219 -28.031 1 94.06 494 LEU A O 1
ATOM 4036 N N . LYS A 1 495 ? 7.398 -28.109 -27.938 1 91.69 495 LYS A N 1
ATOM 4037 C CA . LYS A 1 495 ? 7.641 -27.406 -29.188 1 91.69 495 LYS A CA 1
ATOM 4038 C C . LYS A 1 495 ? 8.625 -26.266 -29 1 91.69 495 LYS A C 1
ATOM 4040 O O . LYS A 1 495 ? 8.641 -25.625 -27.953 1 91.69 495 LYS A O 1
ATOM 4045 N N . PRO A 1 496 ? 9.484 -26.109 -30.047 1 88.44 496 PRO A N 1
ATOM 4046 C CA . PRO A 1 496 ? 10.32 -24.906 -29.984 1 88.44 496 PRO A CA 1
ATOM 4047 C C . PRO A 1 496 ? 9.5 -23.609 -29.922 1 88.44 496 PRO A C 1
ATOM 4049 O O . PRO A 1 496 ? 8.477 -23.5 -30.609 1 88.44 496 PRO A O 1
ATOM 4052 N N . THR A 1 497 ? 9.852 -22.734 -29.078 1 84.12 497 THR A N 1
ATOM 4053 C CA . THR A 1 497 ? 9.117 -21.484 -28.922 1 84.12 497 THR A CA 1
ATOM 4054 C C . THR A 1 497 ? 10.078 -20.344 -28.609 1 84.12 497 THR A C 1
ATOM 4056 O O . THR A 1 497 ? 11.203 -20.578 -28.156 1 84.12 497 THR A O 1
ATOM 4059 N N . SER A 1 498 ? 9.578 -19.156 -28.969 1 82.44 498 SER A N 1
ATOM 4060 C CA . SER A 1 498 ? 10.336 -17.953 -28.656 1 82.44 498 SER A CA 1
ATOM 4061 C C . SER A 1 498 ? 10.031 -17.469 -27.25 1 82.44 498 SER A C 1
ATOM 4063 O O . SER A 1 498 ? 10.719 -16.578 -26.719 1 82.44 498 SER A O 1
ATOM 4065 N N . LEU A 1 499 ? 9.078 -18.078 -26.625 1 85.06 499 LEU A N 1
ATOM 4066 C CA . LEU A 1 499 ? 8.711 -17.703 -25.266 1 85.06 499 LEU A CA 1
ATOM 4067 C C . LEU A 1 499 ? 9.781 -18.141 -24.266 1 85.06 499 LEU A C 1
ATOM 4069 O O . LEU A 1 499 ? 10.445 -19.156 -24.484 1 85.06 499 LEU A O 1
ATOM 4073 N N . SER A 1 500 ? 9.906 -17.297 -23.297 1 86.56 500 SER A N 1
ATOM 4074 C CA . SER A 1 500 ? 10.867 -17.672 -22.266 1 86.56 500 SER A CA 1
ATOM 4075 C C . SER A 1 500 ? 10.422 -18.938 -21.531 1 86.56 500 SER A C 1
ATOM 4077 O O . SER A 1 500 ? 9.227 -19.203 -21.391 1 86.56 500 SER A O 1
ATOM 4079 N N . LYS A 1 501 ? 11.367 -19.641 -20.969 1 88.25 501 LYS A N 1
ATOM 4080 C CA . LYS A 1 501 ? 11.094 -20.859 -20.203 1 88.25 501 LYS A CA 1
ATOM 4081 C C . LYS A 1 501 ? 10.227 -20.547 -18.984 1 88.25 501 LYS A C 1
ATOM 4083 O O . LYS A 1 501 ? 9.383 -21.359 -18.594 1 88.25 501 LYS A O 1
ATOM 4088 N N . HIS A 1 502 ? 10.445 -19.422 -18.438 1 90.38 502 HIS A N 1
ATOM 4089 C CA . HIS A 1 502 ? 9.664 -19.031 -17.266 1 90.38 502 HIS A CA 1
ATOM 4090 C C . HIS A 1 502 ? 8.195 -18.812 -17.609 1 90.38 502 HIS A C 1
ATOM 4092 O O . HIS A 1 502 ? 7.309 -19.203 -16.859 1 90.38 502 HIS A O 1
ATOM 4098 N N . TYR A 1 503 ? 7.992 -18.219 -18.734 1 91 503 TYR A N 1
ATOM 4099 C CA . TYR A 1 503 ? 6.609 -17.969 -19.125 1 91 503 TYR A CA 1
ATOM 4100 C C . TYR A 1 503 ? 5.891 -19.266 -19.453 1 91 503 TYR A C 1
ATOM 4102 O O . TYR A 1 503 ? 4.719 -19.438 -19.109 1 91 503 TYR A O 1
ATOM 4110 N N . VAL A 1 504 ? 6.574 -20.172 -20.125 1 92.31 504 VAL A N 1
ATOM 4111 C CA . VAL A 1 504 ? 6.016 -21.484 -20.391 1 92.31 504 VAL A CA 1
ATOM 4112 C C . VAL A 1 504 ? 5.676 -22.172 -19.078 1 92.31 504 VAL A C 1
ATOM 4114 O O . VAL A 1 504 ? 4.613 -22.797 -18.938 1 92.31 504 VAL A O 1
ATOM 4117 N N . GLY A 1 505 ? 6.566 -22.047 -18.172 1 93.69 505 GLY A N 1
ATOM 4118 C CA . GLY A 1 505 ? 6.332 -22.594 -16.844 1 93.69 505 GLY A CA 1
ATOM 4119 C C . GLY A 1 505 ? 5.105 -22.016 -16.156 1 93.69 505 GLY A C 1
ATOM 4120 O O . GLY A 1 505 ? 4.348 -22.75 -15.516 1 93.69 505 GLY A O 1
ATOM 4121 N N . LEU A 1 506 ? 4.879 -20.703 -16.297 1 94.94 506 LEU A N 1
ATOM 4122 C CA . LEU A 1 506 ? 3.711 -20.047 -15.711 1 94.94 506 LEU A CA 1
ATOM 4123 C C . LEU A 1 506 ? 2.422 -20.609 -16.297 1 94.94 506 LEU A C 1
ATOM 4125 O O . LEU A 1 506 ? 1.43 -20.781 -15.594 1 94.94 506 LEU A O 1
ATOM 4129 N N . THR A 1 507 ? 2.479 -20.812 -17.578 1 94.31 507 THR A N 1
ATOM 4130 C CA . THR A 1 507 ? 1.294 -21.328 -18.25 1 94.31 507 THR A CA 1
ATOM 4131 C C . THR A 1 507 ? 0.944 -22.719 -17.75 1 94.31 507 THR A C 1
ATOM 4133 O O . THR A 1 507 ? -0.218 -23 -17.453 1 94.31 507 THR A O 1
ATOM 4136 N N . LEU A 1 508 ? 1.952 -23.531 -17.609 1 96.31 508 LEU A N 1
ATOM 4137 C CA . LEU A 1 508 ? 1.757 -24.859 -17.062 1 96.31 508 LEU A CA 1
ATOM 4138 C C . LEU A 1 508 ? 1.24 -24.781 -15.625 1 96.31 508 LEU A C 1
ATOM 4140 O O . LEU A 1 508 ? 0.34 -25.531 -15.242 1 96.31 508 LEU A O 1
ATOM 4144 N N . ASN A 1 509 ? 1.788 -23.906 -14.922 1 97 509 ASN A N 1
ATOM 4145 C CA . ASN A 1 509 ? 1.411 -23.719 -13.523 1 97 509 ASN A CA 1
ATOM 4146 C C . ASN A 1 509 ? -0.034 -23.25 -13.391 1 97 509 ASN A C 1
ATOM 4148 O O . ASN A 1 509 ? -0.701 -23.547 -12.398 1 97 509 ASN A O 1
ATOM 4152 N N . SER A 1 510 ? -0.487 -22.469 -14.328 1 96.75 510 SER A N 1
ATOM 4153 C CA . SER A 1 510 ? -1.883 -22.047 -14.281 1 96.75 510 SER A CA 1
ATOM 4154 C C . SER A 1 510 ? -2.826 -23.234 -14.344 1 96.75 510 SER A C 1
ATOM 4156 O O . SER A 1 510 ? -3.84 -23.266 -13.641 1 96.75 510 SER A O 1
ATOM 4158 N N . ALA A 1 511 ? -2.492 -24.203 -15.18 1 97.19 511 ALA A N 1
ATOM 4159 C CA . ALA A 1 511 ? -3.262 -25.438 -15.211 1 97.19 511 ALA A CA 1
ATOM 4160 C C . ALA A 1 511 ? -3.176 -26.172 -13.883 1 97.19 511 ALA A C 1
ATOM 4162 O O . ALA A 1 511 ? -4.191 -26.625 -13.344 1 97.19 511 ALA A O 1
ATOM 4163 N N . ARG A 1 512 ? -1.992 -26.25 -13.359 1 97.19 512 ARG A N 1
ATOM 4164 C CA . ARG A 1 512 ? -1.761 -26.922 -12.086 1 97.19 512 ARG A CA 1
ATOM 4165 C C . ARG A 1 512 ? -2.555 -26.25 -10.969 1 97.19 512 ARG A C 1
ATOM 4167 O O . ARG A 1 512 ? -3.008 -26.922 -10.039 1 97.19 512 ARG A O 1
ATOM 4174 N N . SER A 1 513 ? -2.656 -24.984 -11.07 1 94.5 513 SER A N 1
ATOM 4175 C CA . SER A 1 513 ? -3.414 -24.25 -10.055 1 94.5 513 SER A CA 1
ATOM 4176 C C . SER A 1 513 ? -4.891 -24.641 -10.086 1 94.5 513 SER A C 1
ATOM 4178 O O . SER A 1 513 ? -5.559 -24.656 -9.055 1 94.5 513 SER A O 1
ATOM 4180 N N . GLY A 1 514 ? -5.395 -24.906 -11.273 1 93.94 514 GLY A N 1
ATOM 4181 C CA . GLY A 1 514 ? -6.742 -25.438 -11.383 1 93.94 514 GLY A CA 1
ATOM 4182 C C . GLY A 1 514 ? -6.914 -26.766 -10.688 1 93.94 514 GLY A C 1
ATOM 4183 O O . GLY A 1 514 ? -7.918 -27 -10.008 1 93.94 514 GLY A O 1
ATOM 4184 N N . VAL A 1 515 ? -5.898 -27.594 -10.875 1 95 515 VAL A N 1
ATOM 4185 C CA . VAL A 1 515 ? -5.918 -28.891 -10.219 1 95 515 VAL A CA 1
ATOM 4186 C C . VAL A 1 515 ? -5.879 -28.719 -8.703 1 95 515 VAL A C 1
ATOM 4188 O O . VAL A 1 515 ? -6.648 -29.344 -7.977 1 95 515 VAL A O 1
ATOM 4191 N N . LEU A 1 516 ? -5.047 -27.844 -8.289 1 92.44 516 LEU A N 1
ATOM 4192 C CA . LEU A 1 516 ? -4.859 -27.578 -6.867 1 92.44 516 LEU A CA 1
ATOM 4193 C C . LEU A 1 516 ? -6.176 -27.172 -6.211 1 92.44 516 LEU A C 1
ATOM 4195 O O . LEU A 1 516 ? -6.52 -27.688 -5.141 1 92.44 516 LEU A O 1
ATOM 4199 N N . MET A 1 517 ? -6.93 -26.391 -6.879 1 91.25 517 MET A N 1
ATOM 4200 C CA . MET A 1 517 ? -8.086 -25.766 -6.246 1 91.25 517 MET A CA 1
ATOM 4201 C C . MET A 1 517 ? -9.344 -26.609 -6.449 1 91.25 517 MET A C 1
ATOM 4203 O O . MET A 1 517 ? -10.273 -26.547 -5.645 1 91.25 517 MET A O 1
ATOM 4207 N N . TYR A 1 518 ? -9.344 -27.516 -7.516 1 91.31 518 TYR A N 1
ATOM 4208 C CA . TYR A 1 518 ? -10.648 -28.047 -7.883 1 91.31 518 TYR A CA 1
ATOM 4209 C C . TYR A 1 518 ? -10.586 -29.562 -8.094 1 91.31 518 TYR A C 1
ATOM 4211 O O . TYR A 1 518 ? -11.594 -30.188 -8.398 1 91.31 518 TYR A O 1
ATOM 4219 N N . HIS A 1 519 ? -9.438 -30.109 -7.785 1 87.5 519 HIS A N 1
ATOM 4220 C CA . HIS A 1 519 ? -9.328 -31.547 -8.016 1 87.5 519 HIS A CA 1
ATOM 4221 C C . HIS A 1 519 ? -10.32 -32.312 -7.152 1 87.5 519 HIS A C 1
ATOM 4223 O O . HIS A 1 519 ? -10.641 -31.906 -6.035 1 87.5 519 HIS A O 1
ATOM 4229 N N . HIS A 1 520 ? -10.867 -33.531 -7.68 1 79.56 520 HIS A N 1
ATOM 4230 C CA . HIS A 1 520 ? -11.836 -34.438 -7.07 1 79.56 520 HIS A CA 1
ATOM 4231 C C . HIS A 1 520 ? -13.141 -33.688 -6.754 1 79.56 520 HIS A C 1
ATOM 4233 O O . HIS A 1 520 ? -13.711 -33.875 -5.676 1 79.56 520 HIS A O 1
ATOM 4239 N N . ASP A 1 521 ? -13.484 -32.75 -7.547 1 74.38 521 ASP A N 1
ATOM 4240 C CA . ASP A 1 521 ? -14.766 -32.062 -7.492 1 74.38 521 ASP A CA 1
ATOM 4241 C C . ASP A 1 521 ? -14.891 -31.234 -6.215 1 74.38 521 ASP A C 1
ATOM 4243 O O . ASP A 1 521 ? -15.969 -31.125 -5.637 1 74.38 521 ASP A O 1
ATOM 4247 N N . PHE A 1 522 ? -13.672 -30.891 -5.77 1 80.12 522 PHE A N 1
ATOM 4248 C CA . PHE A 1 522 ? -13.617 -30.062 -4.57 1 80.12 522 PHE A CA 1
ATOM 4249 C C . PHE A 1 522 ? -13.461 -28.594 -4.934 1 80.12 522 PHE A C 1
ATOM 4251 O O . PHE A 1 522 ? -12.555 -28.219 -5.688 1 80.12 522 PHE A O 1
ATOM 4258 N N . ASP A 1 523 ? -14.367 -27.75 -4.41 1 83.75 523 ASP A N 1
ATOM 4259 C CA . ASP A 1 523 ? -14.25 -26.312 -4.621 1 83.75 523 ASP A CA 1
ATOM 4260 C C . ASP A 1 523 ? -13.406 -25.656 -3.527 1 83.75 523 ASP A C 1
ATOM 4262 O O . ASP A 1 523 ? -13.945 -25.141 -2.555 1 83.75 523 ASP A O 1
ATOM 4266 N N . GLY A 1 524 ? -12.148 -25.625 -3.762 1 83.81 524 GLY A N 1
ATOM 4267 C CA . GLY A 1 524 ? -11.227 -25.078 -2.777 1 83.81 524 GLY A CA 1
ATOM 4268 C C . GLY A 1 524 ? -11.25 -23.578 -2.686 1 83.81 524 GLY A C 1
ATOM 4269 O O . GLY A 1 524 ? -10.695 -22.984 -1.753 1 83.81 524 GLY A O 1
ATOM 4270 N N . PHE A 1 525 ? -11.922 -22.953 -3.562 1 85.56 525 PHE A N 1
ATOM 4271 C CA . PHE A 1 525 ? -11.984 -21.5 -3.607 1 85.56 525 PHE A CA 1
ATOM 4272 C C . PHE A 1 525 ? -13.25 -21 -2.918 1 85.56 525 PHE A C 1
ATOM 4274 O O . PHE A 1 525 ? -13.18 -20.125 -2.047 1 85.56 525 PHE A O 1
ATOM 4281 N N . GLY A 1 526 ? -14.391 -21.516 -3.264 1 79.75 526 GLY A N 1
ATOM 4282 C CA . GLY A 1 526 ? -15.664 -21.078 -2.727 1 79.75 526 GLY A CA 1
ATOM 4283 C C . GLY A 1 526 ? -15.922 -21.578 -1.315 1 79.75 526 GLY A C 1
ATOM 4284 O O . GLY A 1 526 ? -16.578 -20.891 -0.525 1 79.75 526 GLY A O 1
ATOM 4285 N N . VAL A 1 527 ? -15.484 -22.75 -1.104 1 78.19 527 VAL A N 1
ATOM 4286 C CA . VAL A 1 527 ? -15.641 -23.359 0.215 1 78.19 527 VAL A CA 1
ATOM 4287 C C . VAL A 1 527 ? -14.289 -23.875 0.709 1 78.19 527 VAL A C 1
ATOM 4289 O O . VAL A 1 527 ? -14.039 -25.078 0.721 1 78.19 527 VAL A O 1
ATOM 4292 N N . PRO A 1 528 ? -13.594 -22.844 1.124 1 71.62 528 PRO A N 1
ATOM 4293 C CA . PRO A 1 528 ? -12.242 -23.25 1.508 1 71.62 528 PRO A CA 1
ATOM 4294 C C . PRO A 1 528 ? -12.219 -24.109 2.766 1 71.62 528 PRO A C 1
ATOM 4296 O O . PRO A 1 528 ? -11.93 -23.625 3.855 1 71.62 528 PRO A O 1
ATOM 4299 N N . ARG A 1 529 ? -12.617 -25.312 2.523 1 67.19 529 ARG A N 1
ATOM 4300 C CA . ARG A 1 529 ? -12.688 -26.297 3.598 1 67.19 529 ARG A CA 1
ATOM 4301 C C . ARG A 1 529 ? -11.297 -26.609 4.145 1 67.19 529 ARG A C 1
ATOM 4303 O O . ARG A 1 529 ? -10.336 -25.891 3.859 1 67.19 529 ARG A O 1
ATOM 4310 N N . SER A 1 530 ? -11.242 -27.5 4.555 1 71.19 530 SER A N 1
ATOM 4311 C CA . SER A 1 530 ? -10.117 -27.938 5.379 1 71.19 530 SER A CA 1
ATOM 4312 C C . SER A 1 530 ? -8.844 -28.047 4.555 1 71.19 530 SER A C 1
ATOM 4314 O O . SER A 1 530 ? -7.785 -27.562 4.969 1 71.19 530 SER A O 1
ATOM 4316 N N . ARG A 1 531 ? -8.859 -28.438 3.309 1 82.19 531 ARG A N 1
ATOM 4317 C CA . ARG A 1 531 ? -7.629 -28.672 2.561 1 82.19 531 ARG A CA 1
ATOM 4318 C C . ARG A 1 531 ? -6.957 -27.375 2.162 1 82.19 531 ARG A C 1
ATOM 4320 O O . ARG A 1 531 ? -5.762 -27.188 2.395 1 82.19 531 ARG A O 1
ATOM 4327 N N . THR A 1 532 ? -7.77 -26.5 1.537 1 87.69 532 THR A N 1
ATOM 4328 C CA . THR A 1 532 ? -7.227 -25.219 1.107 1 87.69 532 THR A CA 1
ATOM 4329 C C . THR A 1 532 ? -6.699 -24.422 2.301 1 87.69 532 THR A C 1
ATOM 4331 O O . THR A 1 532 ? -5.625 -23.828 2.229 1 87.69 532 THR A O 1
ATOM 4334 N N . SER A 1 533 ? -7.422 -24.469 3.381 1 88.44 533 SER A N 1
ATOM 4335 C CA . SER A 1 533 ? -7.008 -23.781 4.594 1 88.44 533 SER A CA 1
ATOM 4336 C C . SER A 1 533 ? -5.711 -24.344 5.148 1 88.44 533 SER A C 1
ATOM 4338 O O . SER A 1 533 ? -4.887 -23.609 5.699 1 88.44 533 SER A O 1
ATOM 4340 N N . ALA A 1 534 ? -5.617 -25.609 5.02 1 89.12 534 ALA A N 1
ATOM 4341 C CA . ALA A 1 534 ? -4.402 -26.266 5.496 1 89.12 534 ALA A CA 1
ATOM 4342 C C . ALA A 1 534 ? -3.188 -25.828 4.691 1 89.12 534 ALA A C 1
ATOM 4344 O O . ALA A 1 534 ? -2.115 -25.578 5.25 1 89.12 534 ALA A O 1
ATOM 4345 N N . HIS A 1 535 ? -3.35 -25.812 3.373 1 91.31 535 HIS A N 1
ATOM 4346 C CA . HIS A 1 535 ? -2.264 -25.328 2.523 1 91.31 535 HIS A CA 1
ATOM 4347 C C . HIS A 1 535 ? -1.88 -23.906 2.871 1 91.31 535 HIS A C 1
ATOM 4349 O O . HIS A 1 535 ? -0.696 -23.594 3.018 1 91.31 535 HIS A O 1
ATOM 4355 N N . ILE A 1 536 ? -2.873 -23.078 3.027 1 92.88 536 ILE A N 1
ATOM 4356 C CA . ILE A 1 536 ? -2.664 -21.672 3.314 1 92.88 536 ILE A CA 1
ATOM 4357 C C . ILE A 1 536 ? -1.909 -21.516 4.633 1 92.88 536 ILE A C 1
ATOM 4359 O O . ILE A 1 536 ? -0.916 -20.797 4.707 1 92.88 536 ILE A O 1
ATOM 4363 N N . THR A 1 537 ? -2.324 -22.188 5.637 1 91.69 537 THR A N 1
ATOM 4364 C CA . THR A 1 537 ? -1.704 -22.094 6.953 1 91.69 537 THR A CA 1
ATOM 4365 C C . THR A 1 537 ? -0.263 -22.594 6.914 1 91.69 537 THR A C 1
ATOM 4367 O O . THR A 1 537 ? 0.64 -21.938 7.441 1 91.69 537 THR A O 1
ATOM 4370 N N . SER A 1 538 ? -0.086 -23.672 6.27 1 92.75 538 SER A N 1
ATOM 4371 C CA . SER A 1 538 ? 1.229 -24.312 6.234 1 92.75 538 SER A CA 1
ATOM 4372 C C . SER A 1 538 ? 2.221 -23.469 5.426 1 92.75 538 SER A C 1
ATOM 4374 O O . SER A 1 538 ? 3.385 -23.344 5.809 1 92.75 538 SER A O 1
ATOM 4376 N N . ILE A 1 539 ? 1.806 -22.891 4.34 1 94.38 539 ILE A N 1
ATOM 4377 C CA . ILE A 1 539 ? 2.705 -22.219 3.408 1 94.38 539 ILE A CA 1
ATOM 4378 C C . ILE A 1 539 ? 2.971 -20.797 3.887 1 94.38 539 ILE A C 1
ATOM 4380 O O . ILE A 1 539 ? 4.098 -20.297 3.791 1 94.38 539 ILE A O 1
ATOM 4384 N N . PHE A 1 540 ? 1.984 -20.141 4.5 1 93.19 540 PHE A N 1
ATOM 4385 C CA . PHE A 1 540 ? 2.129 -18.719 4.77 1 93.19 540 PHE A CA 1
ATOM 4386 C C . PHE A 1 540 ? 2.441 -18.469 6.242 1 93.19 540 PHE A C 1
ATOM 4388 O O . PHE A 1 540 ? 3.02 -17.453 6.598 1 93.19 540 PHE A O 1
ATOM 4395 N N . PHE A 1 541 ? 2.133 -19.438 7.156 1 91.44 541 PHE A N 1
ATOM 4396 C CA . PHE A 1 541 ? 2.115 -19 8.547 1 91.44 541 PHE A CA 1
ATOM 4397 C C . PHE A 1 541 ? 2.859 -19.984 9.43 1 91.44 541 PHE A C 1
ATOM 4399 O O . PHE A 1 541 ? 3.148 -19.703 10.594 1 91.44 541 PHE A O 1
ATOM 4406 N N . GLU A 1 542 ? 3.207 -21.172 8.93 1 91.5 542 GLU A N 1
ATOM 4407 C CA . GLU A 1 542 ? 3.875 -22.172 9.742 1 91.5 542 GLU A CA 1
ATOM 4408 C C . GLU A 1 542 ? 5.277 -22.469 9.219 1 91.5 542 GLU A C 1
ATOM 4410 O O . GLU A 1 542 ? 5.441 -23.281 8.297 1 91.5 542 GLU A O 1
ATOM 4415 N N . PRO A 1 543 ? 6.254 -21.953 9.844 1 90.88 543 PRO A N 1
ATOM 4416 C CA . PRO A 1 543 ? 7.617 -22.25 9.398 1 90.88 543 PRO A CA 1
ATOM 4417 C C . PRO A 1 543 ? 8.016 -23.703 9.641 1 90.88 543 PRO A C 1
ATOM 4419 O O . PRO A 1 543 ? 7.434 -24.375 10.492 1 90.88 543 PRO A O 1
ATOM 4422 N N . VAL A 1 544 ? 8.945 -24.188 8.891 1 91.94 544 VAL A N 1
ATOM 4423 C CA . VAL A 1 544 ? 9.508 -25.516 9.109 1 91.94 544 VAL A CA 1
ATOM 4424 C C . VAL A 1 544 ? 10.562 -25.453 10.211 1 91.94 544 VAL A C 1
ATOM 4426 O O . VAL A 1 544 ? 11.422 -24.578 10.203 1 91.94 544 VAL A O 1
ATOM 4429 N N . PRO A 1 545 ? 10.516 -26.312 11.227 1 88.88 545 PRO A N 1
ATOM 4430 C CA . PRO A 1 545 ? 11.508 -26.312 12.305 1 88.88 545 PRO A CA 1
ATOM 4431 C C . PRO A 1 545 ? 12.93 -26.578 11.797 1 88.88 545 PRO A C 1
ATOM 4433 O O . PRO A 1 545 ? 13.133 -27.484 10.984 1 88.88 545 PRO A O 1
ATOM 4436 N N . LEU A 1 546 ? 13.812 -25.766 12.266 1 86.69 546 LEU A N 1
ATOM 4437 C CA . LEU A 1 546 ? 15.219 -25.969 11.938 1 86.69 546 LEU A CA 1
ATOM 4438 C C . LEU A 1 546 ? 15.938 -26.734 13.039 1 86.69 546 LEU A C 1
ATOM 4440 O O . LEU A 1 546 ? 15.484 -26.75 14.188 1 86.69 546 LEU A O 1
ATOM 4444 N N . LYS A 1 547 ? 16.984 -27.469 12.805 1 69.88 547 LYS A N 1
ATOM 4445 C CA . LYS A 1 547 ? 17.797 -28.141 13.82 1 69.88 547 LYS A CA 1
ATOM 4446 C C . LYS A 1 547 ? 18.453 -27.125 14.75 1 69.88 547 LYS A C 1
ATOM 4448 O O . LYS A 1 547 ? 18.844 -26.031 14.312 1 69.88 547 LYS A O 1
ATOM 4453 N N . GLU A 1 548 ? 18.219 -27.188 16.156 1 59.25 548 GLU A N 1
ATOM 4454 C CA . GLU A 1 548 ? 18.703 -26.375 17.266 1 59.25 548 GLU A CA 1
ATOM 4455 C C . GLU A 1 548 ? 20.125 -25.875 17 1 59.25 548 GLU A C 1
ATOM 4457 O O . GLU A 1 548 ? 20.531 -24.859 17.547 1 59.25 548 GLU A O 1
ATOM 4462 N N . SER A 1 549 ? 21.062 -26.625 16.453 1 48.28 549 SER A N 1
ATOM 4463 C CA . SER A 1 549 ? 22.438 -26.188 16.562 1 48.28 549 SER A CA 1
ATOM 4464 C C . SER A 1 549 ? 22.625 -24.797 15.953 1 48.28 549 SER A C 1
ATOM 4466 O O . SER A 1 549 ? 23.703 -24.203 16.047 1 48.28 549 SER A O 1
ATOM 4468 N N . ILE A 1 550 ? 21.922 -24.469 15.211 1 42.72 550 ILE A N 1
ATOM 4469 C CA . ILE A 1 550 ? 22.219 -23.156 14.641 1 42.72 550 ILE A CA 1
ATOM 4470 C C . ILE A 1 550 ? 21.594 -22.062 15.508 1 42.72 550 ILE A C 1
ATOM 4472 O O . ILE A 1 550 ? 21.109 -21.047 14.992 1 42.72 550 ILE A O 1
ATOM 4476 N N . ASN A 1 551 ? 21.094 -22.484 16.609 1 36.5 551 ASN A N 1
ATOM 4477 C CA . ASN A 1 551 ? 20.594 -21.469 17.531 1 36.5 551 ASN A CA 1
ATOM 4478 C C . ASN A 1 551 ? 21.656 -20.422 17.859 1 36.5 551 ASN A C 1
ATOM 4480 O O . ASN A 1 551 ? 22.797 -20.766 18.141 1 36.5 551 ASN A O 1
ATOM 4484 N N . LEU A 1 552 ? 21.453 -19.219 17.781 1 32.03 552 LEU A N 1
ATOM 4485 C CA . LEU A 1 552 ? 22.25 -18.062 18.172 1 32.03 552 LEU A CA 1
ATOM 4486 C C . LEU A 1 552 ? 22.75 -18.203 19.609 1 32.03 552 LEU A C 1
ATOM 4488 O O . LEU A 1 552 ? 21.969 -18.5 20.516 1 32.03 552 LEU A O 1
ATOM 4492 N N . GLY A 1 553 ? 24.078 -18.547 20 1 22.19 553 GLY A N 1
ATOM 4493 C CA . GLY A 1 553 ? 24.781 -17.672 20.922 1 22.19 553 GLY A CA 1
ATOM 4494 C C . GLY A 1 553 ? 24.531 -16.203 20.641 1 22.19 553 GLY A C 1
ATOM 4495 O O . GLY A 1 553 ? 24.219 -15.82 19.516 1 22.19 553 GLY A O 1
ATOM 4496 N N . MET B 1 1 ? 25.922 21.125 -34.656 1 24.56 1 MET B N 1
ATOM 4497 C CA . MET B 1 1 ? 26.312 21.344 -33.281 1 24.56 1 MET B CA 1
ATOM 4498 C C . MET B 1 1 ? 25.188 20.953 -32.344 1 24.56 1 MET B C 1
ATOM 4500 O O . MET B 1 1 ? 24.078 21.5 -32.406 1 24.56 1 MET B O 1
ATOM 4504 N N . ASP B 1 2 ? 24.906 19.719 -32.062 1 30.55 2 ASP B N 1
ATOM 4505 C CA . ASP B 1 2 ? 23.828 19.062 -31.328 1 30.55 2 ASP B CA 1
ATOM 4506 C C . ASP B 1 2 ? 23.641 19.688 -29.953 1 30.55 2 ASP B C 1
ATOM 4508 O O . ASP B 1 2 ? 24.562 19.703 -29.125 1 30.55 2 ASP B O 1
ATOM 4512 N N . PHE B 1 3 ? 23.078 20.828 -29.781 1 34.78 3 PHE B N 1
ATOM 4513 C CA . PHE B 1 3 ? 22.906 21.594 -28.562 1 34.78 3 PHE B CA 1
ATOM 4514 C C . PHE B 1 3 ? 22.5 20.688 -27.406 1 34.78 3 PHE B C 1
ATOM 4516 O O . PHE B 1 3 ? 21.438 20.078 -27.422 1 34.78 3 PHE B O 1
ATOM 4523 N N . MET B 1 4 ? 23.312 19.938 -26.828 1 43.06 4 MET B N 1
ATOM 4524 C CA . MET B 1 4 ? 23.172 19.125 -25.625 1 43.06 4 MET B CA 1
ATOM 4525 C C . MET B 1 4 ? 22.375 19.844 -24.547 1 43.06 4 MET B C 1
ATOM 4527 O O . MET B 1 4 ? 22.797 20.906 -24.078 1 43.06 4 MET B O 1
ATOM 4531 N N . GLU B 1 5 ? 21.062 19.844 -24.625 1 58.53 5 GLU B N 1
ATOM 4532 C CA . GLU B 1 5 ? 20.141 20.547 -23.734 1 58.53 5 GLU B CA 1
ATOM 4533 C C . GLU B 1 5 ? 20.578 20.391 -22.281 1 58.53 5 GLU B C 1
ATOM 4535 O O . GLU B 1 5 ? 20.812 19.281 -21.812 1 58.53 5 GLU B O 1
ATOM 4540 N N . VAL B 1 6 ? 21.234 21.375 -21.766 1 66.88 6 VAL B N 1
ATOM 4541 C CA . VAL B 1 6 ? 21.812 21.438 -20.422 1 66.88 6 VAL B CA 1
ATOM 4542 C C . VAL B 1 6 ? 20.703 21.531 -19.375 1 66.88 6 VAL B C 1
ATOM 4544 O O . VAL B 1 6 ? 19.922 22.469 -19.375 1 66.88 6 VAL B O 1
ATOM 4547 N N . ARG B 1 7 ? 20.344 20.391 -18.703 1 80.75 7 ARG B N 1
ATOM 4548 C CA . ARG B 1 7 ? 19.406 20.344 -17.594 1 80.75 7 ARG B CA 1
ATOM 4549 C C . ARG B 1 7 ? 20.078 20.812 -16.297 1 80.75 7 ARG B C 1
ATOM 4551 O O . ARG B 1 7 ? 21.234 20.5 -16.047 1 80.75 7 ARG B O 1
ATOM 4558 N N . ARG B 1 8 ? 19.406 21.688 -15.672 1 80.25 8 ARG B N 1
ATOM 4559 C CA . ARG B 1 8 ? 19.906 22.156 -14.391 1 80.25 8 ARG B CA 1
ATOM 4560 C C . ARG B 1 8 ? 19.781 21.078 -13.312 1 80.25 8 ARG B C 1
ATOM 4562 O O . ARG B 1 8 ? 18.953 20.172 -13.445 1 80.25 8 ARG B O 1
ATOM 4569 N N . ALA B 1 9 ? 20.812 21.125 -12.422 1 75.69 9 ALA B N 1
ATOM 4570 C CA . ALA B 1 9 ? 20.75 20.234 -11.258 1 75.69 9 ALA B CA 1
ATOM 4571 C C . ALA B 1 9 ? 20.594 21.031 -9.969 1 75.69 9 ALA B C 1
ATOM 4573 O O . ALA B 1 9 ? 21.266 22.047 -9.773 1 75.69 9 ALA B O 1
ATOM 4574 N N . GLY B 1 10 ? 19.656 20.719 -9.164 1 75.81 10 GLY B N 1
ATOM 4575 C CA . GLY B 1 10 ? 19.438 21.391 -7.898 1 75.81 10 GLY B CA 1
ATOM 4576 C C . GLY B 1 10 ? 20.516 21.125 -6.867 1 75.81 10 GLY B C 1
ATOM 4577 O O . GLY B 1 10 ? 20.703 21.922 -5.945 1 75.81 10 GLY B O 1
ATOM 4578 N N . ASN B 1 11 ? 21.234 20.062 -7.004 1 74.81 11 ASN B N 1
ATOM 4579 C CA . ASN B 1 11 ? 22.266 19.641 -6.059 1 74.81 11 ASN B CA 1
ATOM 4580 C C . ASN B 1 11 ? 21.734 19.609 -4.629 1 74.81 11 ASN B C 1
ATOM 4582 O O . ASN B 1 11 ? 22.328 20.188 -3.723 1 74.81 11 ASN B O 1
ATOM 4586 N N . TYR B 1 12 ? 20.625 19.062 -4.492 1 78.62 12 TYR B N 1
ATOM 4587 C CA . TYR B 1 12 ? 19.984 19 -3.182 1 78.62 12 TYR B CA 1
ATOM 4588 C C . TYR B 1 12 ? 20.734 18.062 -2.25 1 78.62 12 TYR B C 1
ATOM 4590 O O . TYR B 1 12 ? 21.375 17.109 -2.705 1 78.62 12 TYR B O 1
ATOM 4598 N N . HIS B 1 13 ? 20.656 18.359 -0.978 1 77.62 13 HIS B N 1
ATOM 4599 C CA . HIS B 1 13 ? 21.266 17.484 0.012 1 77.62 13 HIS B CA 1
ATOM 4600 C C . HIS B 1 13 ? 20.672 16.078 -0.05 1 77.62 13 HIS B C 1
ATOM 4602 O O . HIS B 1 13 ? 19.453 15.922 -0.235 1 77.62 13 HIS B O 1
ATOM 4608 N N . SER B 1 14 ? 21.5 15.125 0.142 1 80.12 14 SER B N 1
ATOM 4609 C CA . SER B 1 14 ? 21.047 13.734 0.145 1 80.12 14 SER B CA 1
ATOM 4610 C C . SER B 1 14 ? 20.078 13.477 1.296 1 80.12 14 SER B C 1
ATOM 4612 O O . SER B 1 14 ? 20.109 14.188 2.305 1 80.12 14 SER B O 1
ATOM 4614 N N . THR B 1 15 ? 19.266 12.547 1.135 1 82.06 15 THR B N 1
ATOM 4615 C CA . THR B 1 15 ? 18.297 12.195 2.164 1 82.06 15 THR B CA 1
ATOM 4616 C C . THR B 1 15 ? 19 11.672 3.414 1 82.06 15 THR B C 1
ATOM 4618 O O . THR B 1 15 ? 20.031 11 3.32 1 82.06 15 THR B O 1
ATOM 4621 N N . PHE B 1 16 ? 18.516 12.055 4.484 1 79.25 16 PHE B N 1
ATOM 4622 C CA . PHE B 1 16 ? 19 11.531 5.75 1 79.25 16 PHE B CA 1
ATOM 4623 C C . PHE B 1 16 ? 18.406 10.156 6.035 1 79.25 16 PHE B C 1
ATOM 4625 O O . PHE B 1 16 ? 18.984 9.359 6.773 1 79.25 16 PHE B O 1
ATOM 4632 N N . TRP B 1 17 ? 17.281 9.953 5.461 1 86.12 17 TRP B N 1
ATOM 4633 C CA . TRP B 1 17 ? 16.516 8.727 5.727 1 86.12 17 TRP B CA 1
ATOM 4634 C C . TRP B 1 17 ? 16.109 8.047 4.426 1 86.12 17 TRP B C 1
ATOM 4636 O O . TRP B 1 17 ? 15.039 8.344 3.881 1 86.12 17 TRP B O 1
ATOM 4646 N N . ASP B 1 18 ? 16.891 7.102 4.023 1 86.88 18 ASP B N 1
ATOM 4647 C CA . ASP B 1 18 ? 16.469 6.348 2.846 1 86.88 18 ASP B CA 1
ATOM 4648 C C . ASP B 1 18 ? 15.492 5.234 3.221 1 86.88 18 ASP B C 1
ATOM 4650 O O . ASP B 1 18 ? 15.219 5.016 4.402 1 86.88 18 ASP B O 1
ATOM 4654 N N . ILE B 1 19 ? 14.977 4.625 2.301 1 87.56 19 ILE B N 1
ATOM 4655 C CA . ILE B 1 19 ? 13.906 3.652 2.5 1 87.56 19 ILE B CA 1
ATOM 4656 C C . ILE B 1 19 ? 14.406 2.514 3.387 1 87.56 19 ILE B C 1
ATOM 4658 O O . ILE B 1 19 ? 13.656 2 4.227 1 87.56 19 ILE B O 1
ATOM 4662 N N . ASP B 1 20 ? 15.602 2.07 3.195 1 86.19 20 ASP B N 1
ATOM 4663 C CA . ASP B 1 20 ? 16.156 0.984 3.996 1 86.19 20 ASP B CA 1
ATOM 4664 C C . ASP B 1 20 ? 16.312 1.401 5.457 1 86.19 20 ASP B C 1
ATOM 4666 O O . ASP B 1 20 ? 16.047 0.616 6.363 1 86.19 20 ASP B O 1
ATOM 4670 N N . SER B 1 21 ? 16.734 2.584 5.609 1 88.19 21 SER B N 1
ATOM 4671 C CA . SER B 1 21 ? 16.875 3.1 6.969 1 88.19 21 SER B CA 1
ATOM 4672 C C . SER B 1 21 ? 15.516 3.211 7.66 1 88.19 21 SER B C 1
ATOM 4674 O O . SER B 1 21 ? 15.398 2.918 8.852 1 88.19 21 SER B O 1
ATOM 4676 N N . ILE B 1 22 ? 14.57 3.682 6.945 1 90.31 22 ILE B N 1
ATOM 4677 C CA . ILE B 1 22 ? 13.227 3.807 7.5 1 90.31 22 ILE B CA 1
ATOM 4678 C C . ILE B 1 22 ? 12.695 2.43 7.898 1 90.31 22 ILE B C 1
ATOM 4680 O O . ILE B 1 22 ? 12.148 2.258 8.992 1 90.31 22 ILE B O 1
ATOM 4684 N N . ARG B 1 23 ? 12.906 1.504 7.031 1 84.62 23 ARG B N 1
ATOM 4685 C CA . ARG B 1 23 ? 12.461 0.139 7.297 1 84.62 23 ARG B CA 1
ATOM 4686 C C . ARG B 1 23 ? 13.148 -0.431 8.531 1 84.62 23 ARG B C 1
ATOM 4688 O O . ARG B 1 23 ? 12.523 -1.118 9.336 1 84.62 23 ARG B O 1
ATOM 4695 N N . ALA B 1 24 ? 14.43 -0.2 8.633 1 83.56 24 ALA B N 1
ATOM 4696 C CA . ALA B 1 24 ? 15.188 -0.668 9.789 1 83.56 24 ALA B CA 1
ATOM 4697 C C . ALA B 1 24 ? 14.664 -0.051 11.078 1 83.56 24 ALA B C 1
ATOM 4699 O O . ALA B 1 24 ? 14.562 -0.733 12.102 1 83.56 24 ALA B O 1
ATOM 4700 N N . LEU B 1 25 ? 14.336 1.215 10.984 1 85.69 25 LEU B N 1
ATOM 4701 C CA . LEU B 1 25 ? 13.828 1.92 12.156 1 85.69 25 LEU B CA 1
ATOM 4702 C C . LEU B 1 25 ? 12.445 1.399 12.539 1 85.69 25 LEU B C 1
ATOM 4704 O O . LEU B 1 25 ? 12.133 1.276 13.727 1 85.69 25 LEU B O 1
ATOM 4708 N N . LEU B 1 26 ? 11.703 1.012 11.57 1 85.88 26 LEU B N 1
ATOM 4709 C CA . LEU B 1 26 ? 10.352 0.527 11.812 1 85.88 26 LEU B CA 1
ATOM 4710 C C . LEU B 1 26 ? 10.367 -0.913 12.312 1 85.88 26 LEU B C 1
ATOM 4712 O O . LEU B 1 26 ? 9.422 -1.356 12.977 1 85.88 26 LEU B O 1
ATOM 4716 N N . ALA B 1 27 ? 11.344 -1.626 11.945 1 74.88 27 ALA B N 1
ATOM 4717 C CA . ALA B 1 27 ? 11.453 -3.031 12.328 1 74.88 27 ALA B CA 1
ATOM 4718 C C . ALA B 1 27 ? 11.984 -3.172 13.75 1 74.88 27 ALA B C 1
ATOM 4720 O O . ALA B 1 27 ? 11.922 -4.258 14.336 1 74.88 27 ALA B O 1
ATOM 4721 N N . ARG B 1 28 ? 12.469 -2.168 14.242 1 72.62 28 ARG B N 1
ATOM 4722 C CA . ARG B 1 28 ? 13.031 -2.242 15.586 1 72.62 28 ARG B CA 1
ATOM 4723 C C . ARG B 1 28 ? 11.984 -2.693 16.594 1 72.62 28 ARG B C 1
ATOM 4725 O O . ARG B 1 28 ? 10.836 -2.232 16.562 1 72.62 28 ARG B O 1
ATOM 4732 N N . ARG B 1 29 ? 12.195 -3.832 17.328 1 58.22 29 ARG B N 1
ATOM 4733 C CA . ARG B 1 29 ? 11.328 -4.59 18.219 1 58.22 29 ARG B CA 1
ATOM 4734 C C . ARG B 1 29 ? 11.102 -3.842 19.531 1 58.22 29 ARG B C 1
ATOM 4736 O O . ARG B 1 29 ? 10.195 -4.168 20.297 1 58.22 29 ARG B O 1
ATOM 4743 N N . ASP B 1 30 ? 12.188 -3.115 19.984 1 52.59 30 ASP B N 1
ATOM 4744 C CA . ASP B 1 30 ? 12.07 -2.545 21.328 1 52.59 30 ASP B CA 1
ATOM 4745 C C . ASP B 1 30 ? 10.781 -1.744 21.469 1 52.59 30 ASP B C 1
ATOM 4747 O O . ASP B 1 30 ? 10.523 -1.148 22.516 1 52.59 30 ASP B O 1
ATOM 4751 N N . PHE B 1 31 ? 10.094 -1.677 20.391 1 53.53 31 PHE B N 1
ATOM 4752 C CA . PHE B 1 31 ? 8.852 -0.927 20.547 1 53.53 31 PHE B CA 1
ATOM 4753 C C . PHE B 1 31 ? 7.746 -1.822 21.094 1 53.53 31 PHE B C 1
ATOM 4755 O O . PHE B 1 31 ? 7.297 -2.744 20.406 1 53.53 31 PHE B O 1
ATOM 4762 N N . THR B 1 32 ? 7.918 -2.107 22.438 1 53.25 32 THR B N 1
ATOM 4763 C CA . THR B 1 32 ? 6.945 -2.877 23.219 1 53.25 32 THR B CA 1
ATOM 4764 C C . THR B 1 32 ? 5.523 -2.539 22.781 1 53.25 32 THR B C 1
ATOM 4766 O O . THR B 1 32 ? 5.133 -1.37 22.75 1 53.25 32 THR B O 1
ATOM 4769 N N . ALA B 1 33 ? 4.902 -3.482 22.156 1 53.91 33 ALA B N 1
ATOM 4770 C CA . ALA B 1 33 ? 3.492 -3.482 21.766 1 53.91 33 ALA B CA 1
ATOM 4771 C C . ALA B 1 33 ? 2.605 -3.049 22.938 1 53.91 33 ALA B C 1
ATOM 4773 O O . ALA B 1 33 ? 2.85 -3.424 24.078 1 53.91 33 ALA B O 1
ATOM 4774 N N . VAL B 1 34 ? 2.039 -1.74 22.75 1 61.12 34 VAL B N 1
ATOM 4775 C CA . VAL B 1 34 ? 0.924 -1.415 23.641 1 61.12 34 VAL B CA 1
ATOM 4776 C C . VAL B 1 34 ? 0.051 -2.65 23.844 1 61.12 34 VAL B C 1
ATOM 4778 O O . VAL B 1 34 ? -0.496 -3.199 22.875 1 61.12 34 VAL B O 1
ATOM 4781 N N . THR B 1 35 ? 0.33 -3.303 24.875 1 62.38 35 THR B N 1
ATOM 4782 C CA . THR B 1 35 ? -0.4 -4.512 25.234 1 62.38 35 THR B CA 1
ATOM 4783 C C . THR B 1 35 ? -1.864 -4.195 25.516 1 62.38 35 THR B C 1
ATOM 4785 O O . THR B 1 35 ? -2.25 -3.027 25.594 1 62.38 35 THR B O 1
ATOM 4788 N N . ALA B 1 36 ? -2.641 -5.125 25.516 1 65.38 36 ALA B N 1
ATOM 4789 C CA . ALA B 1 36 ? -4.039 -4.988 25.922 1 65.38 36 ALA B CA 1
ATOM 4790 C C . ALA B 1 36 ? -4.152 -4.289 27.266 1 65.38 36 ALA B C 1
ATOM 4792 O O . ALA B 1 36 ? -5.043 -3.459 27.469 1 65.38 36 ALA B O 1
ATOM 4793 N N . LEU B 1 37 ? -3.248 -4.473 28.047 1 69.19 37 LEU B N 1
ATOM 4794 C CA . LEU B 1 37 ? -3.246 -3.871 29.375 1 69.19 37 LEU B CA 1
ATOM 4795 C C . LEU B 1 37 ? -2.996 -2.369 29.297 1 69.19 37 LEU B C 1
ATOM 4797 O O . LEU B 1 37 ? -3.57 -1.597 30.078 1 69.19 37 LEU B O 1
ATOM 4801 N N . SER B 1 38 ? -2.215 -2.061 28.406 1 80.88 38 SER B N 1
ATOM 4802 C CA . SER B 1 38 ? -1.94 -0.642 28.203 1 80.88 38 SER B CA 1
ATOM 4803 C C . SER B 1 38 ? -3.189 0.1 27.734 1 80.88 38 SER B C 1
ATOM 4805 O O . SER B 1 38 ? -3.426 1.24 28.141 1 80.88 38 SER B O 1
ATOM 4807 N N . TYR B 1 39 ? -3.992 -0.562 27.062 1 83.38 39 TYR B N 1
ATOM 4808 C CA . TYR B 1 39 ? -5.215 0.054 26.562 1 83.38 39 TYR B CA 1
ATOM 4809 C C . TYR B 1 39 ? -6.234 0.232 27.672 1 83.38 39 TYR B C 1
ATOM 4811 O O . TYR B 1 39 ? -6.906 1.263 27.75 1 83.38 39 TYR B O 1
ATOM 4819 N N . ASP B 1 40 ? -6.293 -0.714 28.5 1 88.62 40 ASP B N 1
ATOM 4820 C CA . ASP B 1 40 ? -7.207 -0.619 29.625 1 88.62 40 ASP B CA 1
ATOM 4821 C C . ASP B 1 40 ? -6.785 0.494 30.594 1 88.62 40 ASP B C 1
ATOM 4823 O O . ASP B 1 40 ? -7.629 1.222 31.109 1 88.62 40 ASP B O 1
ATOM 4827 N N . HIS B 1 41 ? -5.566 0.511 30.844 1 90.94 41 HIS B N 1
ATOM 4828 C CA . HIS B 1 41 ? -5.043 1.568 31.703 1 90.94 41 HIS B CA 1
ATOM 4829 C C . HIS B 1 41 ? -5.297 2.945 31.094 1 90.94 41 HIS B C 1
ATOM 4831 O O . HIS B 1 41 ? -5.672 3.881 31.797 1 90.94 41 HIS B O 1
ATOM 4837 N N . HIS B 1 42 ? -5.059 3.088 29.844 1 93.81 42 HIS B N 1
ATOM 4838 C CA . HIS B 1 42 ? -5.324 4.324 29.109 1 93.81 42 HIS B CA 1
ATOM 4839 C C . HIS B 1 42 ? -6.781 4.746 29.25 1 93.81 42 HIS B C 1
ATOM 4841 O O . HIS B 1 42 ? -7.07 5.918 29.5 1 93.81 42 HIS B O 1
ATOM 4847 N N . LYS B 1 43 ? -7.645 3.805 29.188 1 94.62 43 LYS B N 1
ATOM 4848 C CA . LYS B 1 43 ? -9.07 4.082 29.297 1 94.62 43 LYS B CA 1
ATOM 4849 C C . LYS B 1 43 ? -9.43 4.551 30.703 1 94.62 43 LYS B C 1
ATOM 4851 O O . LYS B 1 43 ? -10.219 5.488 30.875 1 94.62 43 LYS B O 1
ATOM 4856 N N . ARG B 1 44 ? -8.859 3.945 31.656 1 95.31 44 ARG B N 1
ATOM 4857 C CA . ARG B 1 44 ? -9.133 4.312 33.031 1 95.31 44 ARG B CA 1
ATOM 4858 C C . ARG B 1 44 ? -8.633 5.727 33.344 1 95.31 44 ARG B C 1
ATOM 4860 O O . ARG B 1 44 ? -9.336 6.508 33.969 1 95.31 44 ARG B O 1
ATOM 4867 N N . LEU B 1 45 ? -7.457 6 32.906 1 96.75 45 LEU B N 1
ATOM 4868 C CA . LEU B 1 45 ? -6.895 7.332 33.094 1 96.75 45 LEU B CA 1
ATOM 4869 C C . LEU B 1 45 ? -7.719 8.391 32.375 1 96.75 45 LEU B C 1
ATOM 4871 O O . LEU B 1 45 ? -7.91 9.492 32.906 1 96.75 45 LEU B O 1
ATOM 4875 N N . LYS B 1 46 ? -8.141 8.086 31.188 1 97.38 46 LYS B N 1
ATOM 4876 C CA . LYS B 1 46 ? -8.977 9.008 30.422 1 97.38 46 LYS B CA 1
ATOM 4877 C C . LYS B 1 46 ? -10.242 9.375 31.188 1 97.38 46 LYS B C 1
ATOM 4879 O O . LYS B 1 46 ? -10.625 10.547 31.266 1 97.38 46 LYS B O 1
ATOM 4884 N N . GLU B 1 47 ? -10.867 8.383 31.781 1 96.88 47 GLU B N 1
ATOM 4885 C CA . GLU B 1 47 ? -12.086 8.609 32.562 1 96.88 47 GLU B CA 1
ATOM 4886 C C . GLU B 1 47 ? -11.812 9.492 33.781 1 96.88 47 GLU B C 1
ATOM 4888 O O . GLU B 1 47 ? -12.625 10.352 34.125 1 96.88 47 GLU B O 1
ATOM 4893 N N . THR B 1 48 ? -10.742 9.266 34.344 1 96.62 48 THR B N 1
ATOM 4894 C CA . THR B 1 48 ? -10.359 10.047 35.5 1 96.62 48 THR B CA 1
ATOM 4895 C C . THR B 1 48 ? -10.195 11.523 35.125 1 96.62 48 THR B C 1
ATOM 4897 O O . THR B 1 48 ? -10.672 12.406 35.844 1 96.62 48 THR B O 1
ATOM 4900 N N . ILE B 1 49 ? -9.492 11.773 34.094 1 96.81 49 ILE B N 1
ATOM 4901 C CA . ILE B 1 49 ? -9.25 13.141 33.656 1 96.81 49 ILE B CA 1
ATOM 4902 C C . ILE B 1 49 ? -10.555 13.789 33.219 1 96.81 49 ILE B C 1
ATOM 4904 O O . ILE B 1 49 ? -10.789 14.977 33.469 1 96.81 49 ILE B O 1
ATOM 4908 N N . GLN B 1 50 ? -11.398 12.992 32.562 1 96.75 50 GLN B N 1
ATOM 4909 C CA . GLN B 1 50 ? -12.719 13.477 32.156 1 96.75 50 GLN B CA 1
ATOM 4910 C C . GLN B 1 50 ? -13.516 13.953 33.375 1 96.75 50 GLN B C 1
ATOM 4912 O O . GLN B 1 50 ? -14.141 15.016 33.344 1 96.75 50 GLN B O 1
ATOM 4917 N N . ARG B 1 51 ? -13.461 13.195 34.406 1 95.19 51 ARG B N 1
ATOM 4918 C CA . ARG B 1 51 ? -14.156 13.555 35.625 1 95.19 51 ARG B CA 1
ATOM 4919 C C . ARG B 1 51 ? -13.578 14.828 36.219 1 95.19 51 ARG B C 1
ATOM 4921 O O . ARG B 1 51 ? -14.32 15.68 36.719 1 95.19 51 ARG B O 1
ATOM 4928 N N . ARG B 1 52 ? -12.32 14.961 36.188 1 94.19 52 ARG B N 1
ATOM 4929 C CA . ARG B 1 52 ? -11.672 16.156 36.719 1 94.19 52 ARG B CA 1
ATOM 4930 C C . ARG B 1 52 ? -12.07 17.406 35.938 1 94.19 52 ARG B C 1
ATOM 4932 O O . ARG B 1 52 ? -12.281 18.469 36.531 1 94.19 52 ARG B O 1
ATOM 4939 N N . LEU B 1 53 ? -12.18 17.266 34.656 1 95.06 53 LEU B N 1
ATOM 4940 C CA . LEU B 1 53 ? -12.555 18.391 33.812 1 95.06 53 LEU B CA 1
ATOM 4941 C C . LEU B 1 53 ? -14 18.812 34.062 1 95.06 53 LEU B C 1
ATOM 4943 O O . LEU B 1 53 ? -14.336 19.984 33.938 1 95.06 53 LEU B O 1
ATOM 4947 N N . ARG B 1 54 ? -14.773 17.906 34.562 1 92.31 54 ARG B N 1
ATOM 4948 C CA . ARG B 1 54 ? -16.188 18.188 34.812 1 92.31 54 ARG B CA 1
ATOM 4949 C C . ARG B 1 54 ? -16.391 18.672 36.25 1 92.31 54 ARG B C 1
ATOM 4951 O O . ARG B 1 54 ? -17.281 19.484 36.5 1 92.31 54 ARG B O 1
ATOM 4958 N N . ASP B 1 55 ? -15.57 18.188 37.125 1 86.81 55 ASP B N 1
ATOM 4959 C CA . ASP B 1 55 ? -15.844 18.375 38.562 1 86.81 55 ASP B CA 1
ATOM 4960 C C . ASP B 1 55 ? -15.172 19.641 39.094 1 86.81 55 ASP B C 1
ATOM 4962 O O . ASP B 1 55 ? -15.555 20.156 40.125 1 86.81 55 ASP B O 1
ATOM 4966 N N . PHE B 1 56 ? -14.195 20.109 38.5 1 79.38 56 PHE B N 1
ATOM 4967 C CA . PHE B 1 56 ? -13.508 21.281 39.031 1 79.38 56 PHE B CA 1
ATOM 4968 C C . PHE B 1 56 ? -14.461 22.484 39.094 1 79.38 56 PHE B C 1
ATOM 4970 O O . PHE B 1 56 ? -15.156 22.797 38.156 1 79.38 56 PHE B O 1
ATOM 4977 N N . THR B 1 57 ? -14.375 23.062 40.281 1 77.94 57 THR B N 1
ATOM 4978 C CA . THR B 1 57 ? -15.281 24.188 40.5 1 77.94 57 THR B CA 1
ATOM 4979 C C . THR B 1 57 ? -14.516 25.5 40.5 1 77.94 57 THR B C 1
ATOM 4981 O O . THR B 1 57 ? -15.086 26.547 40.156 1 77.94 57 THR B O 1
ATOM 4984 N N . GLN B 1 58 ? -13.289 25.438 40.812 1 87.31 58 GLN B N 1
ATOM 4985 C CA . GLN B 1 58 ? -12.508 26.672 40.812 1 87.31 58 GLN B CA 1
ATOM 4986 C C . GLN B 1 58 ? -11.977 26.984 39.406 1 87.31 58 GLN B C 1
ATOM 4988 O O . GLN B 1 58 ? -11.219 26.203 38.844 1 87.31 58 GLN B O 1
ATOM 4993 N N . PRO B 1 59 ? -12.219 28.109 38.969 1 90.94 59 PRO B N 1
ATOM 4994 C CA . PRO B 1 59 ? -11.867 28.453 37.562 1 90.94 59 PRO B CA 1
ATOM 4995 C C . PRO B 1 59 ? -10.359 28.391 37.312 1 90.94 59 PRO B C 1
ATOM 4997 O O . PRO B 1 59 ? -9.93 27.938 36.25 1 90.94 59 PRO B O 1
ATOM 5000 N N . HIS B 1 60 ? -9.562 28.828 38.344 1 90.25 60 HIS B N 1
ATOM 5001 C CA . HIS B 1 60 ? -8.117 28.859 38.125 1 90.25 60 HIS B CA 1
ATOM 5002 C C . HIS B 1 60 ? -7.551 27.453 37.969 1 90.25 60 HIS B C 1
ATOM 5004 O O . HIS B 1 60 ? -6.648 27.234 37.156 1 90.25 60 HIS B O 1
ATOM 5010 N N . HIS B 1 61 ? -8.148 26.516 38.688 1 90.94 61 HIS B N 1
ATOM 5011 C CA . HIS B 1 61 ? -7.699 25.125 38.562 1 90.94 61 HIS B CA 1
ATOM 5012 C C . HIS B 1 61 ? -8.133 24.516 37.25 1 90.94 61 HIS B C 1
ATOM 5014 O O . HIS B 1 61 ? -7.375 23.75 36.625 1 90.94 61 HIS B O 1
ATOM 5020 N N . LEU B 1 62 ? -9.328 24.875 36.906 1 94.12 62 LEU B N 1
ATOM 5021 C CA . LEU B 1 62 ? -9.852 24.344 35.625 1 94.12 62 LEU B CA 1
ATOM 5022 C C . LEU B 1 62 ? -9.062 24.875 34.438 1 94.12 62 LEU B C 1
ATOM 5024 O O . LEU B 1 62 ? -8.734 24.125 33.531 1 94.12 62 LEU B O 1
ATOM 5028 N N . LEU B 1 63 ? -8.742 26.125 34.469 1 95.06 63 LEU B N 1
ATOM 5029 C CA . LEU B 1 63 ? -7.93 26.734 33.406 1 95.06 63 LEU B CA 1
ATOM 5030 C C . LEU B 1 63 ? -6.555 26.078 33.344 1 95.06 63 LEU B C 1
ATOM 5032 O O . LEU B 1 63 ? -6.062 25.797 32.25 1 95.06 63 LEU B O 1
ATOM 5036 N N . GLY B 1 64 ? -5.965 25.844 34.5 1 94 64 GLY B N 1
ATOM 5037 C CA . GLY B 1 64 ? -4.668 25.172 34.531 1 94 64 GLY B CA 1
ATOM 5038 C C . GLY B 1 64 ? -4.699 23.766 33.969 1 94 64 GLY B C 1
ATOM 5039 O O . GLY B 1 64 ? -3.768 23.359 33.281 1 94 64 GLY B O 1
ATOM 5040 N N . LEU B 1 65 ? -5.773 23.078 34.25 1 96 65 LEU B N 1
ATOM 5041 C CA . LEU B 1 65 ? -5.914 21.719 33.75 1 96 65 LEU B CA 1
ATOM 5042 C C . LEU B 1 65 ? -6.078 21.703 32.25 1 96 65 LEU B C 1
ATOM 5044 O O . LEU B 1 65 ? -5.457 20.891 31.547 1 96 65 LEU B O 1
ATOM 5048 N N . ILE B 1 66 ? -6.926 22.578 31.719 1 97.06 66 ILE B N 1
ATOM 5049 C CA . ILE B 1 66 ? -7.152 22.656 30.281 1 97.06 66 ILE B CA 1
ATOM 5050 C C . ILE B 1 66 ? -5.844 23 29.562 1 97.06 66 ILE B C 1
ATOM 5052 O O . ILE B 1 66 ? -5.52 22.422 28.531 1 97.06 66 ILE B O 1
ATOM 5056 N N . ASP B 1 67 ? -5.121 23.938 30.109 1 96.38 67 ASP B N 1
ATOM 5057 C CA . ASP B 1 67 ? -3.836 24.328 29.547 1 96.38 67 ASP B CA 1
ATOM 5058 C C . ASP B 1 67 ? -2.881 23.141 29.469 1 96.38 67 ASP B C 1
ATOM 5060 O O . ASP B 1 67 ? -2.219 22.922 28.453 1 96.38 67 ASP B O 1
ATOM 5064 N N . ALA B 1 68 ? -2.824 22.375 30.547 1 96.44 68 ALA B N 1
ATOM 5065 C CA . ALA B 1 68 ? -1.937 21.219 30.609 1 96.44 68 ALA B CA 1
ATOM 5066 C C . ALA B 1 68 ? -2.352 20.141 29.594 1 96.44 68 ALA B C 1
ATOM 5068 O O . ALA B 1 68 ? -1.506 19.578 28.906 1 96.44 68 ALA B O 1
ATOM 5069 N N . VAL B 1 69 ? -3.621 19.922 29.516 1 97.44 69 VAL B N 1
ATOM 5070 C CA . VAL B 1 69 ? -4.164 18.906 28.609 1 97.44 69 VAL B CA 1
ATOM 5071 C C . VAL B 1 69 ? -3.838 19.281 27.172 1 97.44 69 VAL B C 1
ATOM 5073 O O . VAL B 1 69 ? -3.477 18.406 26.375 1 97.44 69 VAL B O 1
ATOM 5076 N N . GLN B 1 70 ? -3.906 20.5 26.844 1 96.56 70 GLN B N 1
ATOM 5077 C CA . GLN B 1 70 ? -3.602 20.969 25.5 1 96.56 70 GLN B CA 1
ATOM 5078 C C . GLN B 1 70 ? -2.104 20.906 25.219 1 96.56 70 GLN B C 1
ATOM 5080 O O . GLN B 1 70 ? -1.687 20.438 24.156 1 96.56 70 GLN B O 1
ATOM 5085 N N . HIS B 1 71 ? -1.337 21.297 26.172 1 96.25 71 HIS B N 1
ATOM 5086 C CA . HIS B 1 71 ? 0.111 21.344 26 1 96.25 71 HIS B CA 1
ATOM 5087 C C . HIS B 1 71 ? 0.69 19.938 25.875 1 96.25 71 HIS B C 1
ATOM 5089 O O . HIS B 1 71 ? 1.702 19.734 25.203 1 96.25 71 HIS B O 1
ATOM 5095 N N . LEU B 1 72 ? 0.031 19.016 26.531 1 97.5 72 LEU B N 1
ATOM 5096 C CA . LEU B 1 72 ? 0.498 17.641 26.531 1 97.5 72 LEU B CA 1
ATOM 5097 C C . LEU B 1 72 ? 0.058 16.906 25.266 1 97.5 72 LEU B C 1
ATOM 5099 O O . LEU B 1 72 ? 0.472 15.773 25.031 1 97.5 72 LEU B O 1
ATOM 5103 N N . GLY B 1 73 ? -0.743 17.547 24.453 1 95.88 73 GLY B N 1
ATOM 5104 C CA . GLY B 1 73 ? -1.131 17 23.172 1 95.88 73 GLY B CA 1
ATOM 5105 C C . GLY B 1 73 ? -2.252 15.977 23.266 1 95.88 73 GLY B C 1
ATOM 5106 O O . GLY B 1 73 ? -2.43 15.148 22.375 1 95.88 73 GLY B O 1
ATOM 5107 N N . VAL B 1 74 ? -3.053 15.945 24.391 1 97.38 74 VAL B N 1
ATOM 5108 C CA . VAL B 1 74 ? -4.078 14.922 24.562 1 97.38 74 VAL B CA 1
ATOM 5109 C C . VAL B 1 74 ? -5.461 15.562 24.547 1 97.38 74 VAL B C 1
ATOM 5111 O O . VAL B 1 74 ? -6.465 14.906 24.828 1 97.38 74 VAL B O 1
ATOM 5114 N N . ALA B 1 75 ? -5.535 16.812 24.172 1 96.19 75 ALA B N 1
ATOM 5115 C CA . ALA B 1 75 ? -6.793 17.562 24.188 1 96.19 75 ALA B CA 1
ATOM 5116 C C . ALA B 1 75 ? -7.816 16.906 23.25 1 96.19 75 ALA B C 1
ATOM 5118 O O . ALA B 1 75 ? -9.023 16.984 23.5 1 96.19 75 ALA B O 1
ATOM 5119 N N . TYR B 1 76 ? -7.379 16.281 22.172 1 94.94 76 TYR B N 1
ATOM 5120 C CA . TYR B 1 76 ? -8.273 15.664 21.203 1 94.94 76 TYR B CA 1
ATOM 5121 C C . TYR B 1 76 ? -9.125 14.578 21.844 1 94.94 76 TYR B C 1
ATOM 5123 O O . TYR B 1 76 ? -10.203 14.242 21.344 1 94.94 76 TYR B O 1
ATOM 5131 N N . GLN B 1 77 ? -8.703 14.078 23 1 96.31 77 GLN B N 1
ATOM 5132 C CA . GLN B 1 77 ? -9.438 13.039 23.734 1 96.31 77 GLN B CA 1
ATOM 5133 C C . GLN B 1 77 ? -10.57 13.641 24.547 1 96.31 77 GLN B C 1
ATOM 5135 O O . GLN B 1 77 ? -11.469 12.922 25 1 96.31 77 GLN B O 1
ATOM 5140 N N . PHE B 1 78 ? -10.57 14.953 24.734 1 97.31 78 PHE B N 1
ATOM 5141 C CA . PHE B 1 78 ? -11.5 15.602 25.656 1 97.31 78 PHE B CA 1
ATOM 5142 C C . PHE B 1 78 ? -12.156 16.812 25 1 97.31 78 PHE B C 1
ATOM 5144 O O . PHE B 1 78 ? -12.383 17.828 25.656 1 97.31 78 PHE B O 1
ATOM 5151 N N . GLU B 1 79 ? -12.375 16.766 23.766 1 94.56 79 GLU B N 1
ATOM 5152 C CA . GLU B 1 79 ? -12.844 17.922 23.016 1 94.56 79 GLU B CA 1
ATOM 5153 C C . GLU B 1 79 ? -14.164 18.438 23.562 1 94.56 79 GLU B C 1
ATOM 5155 O O . GLU B 1 79 ? -14.336 19.656 23.75 1 94.56 79 GLU B O 1
ATOM 5160 N N . GLN B 1 80 ? -15.055 17.531 23.828 1 94.69 80 GLN B N 1
ATOM 5161 C CA . GLN B 1 80 ? -16.359 17.938 24.312 1 94.69 80 GLN B CA 1
ATOM 5162 C C . GLN B 1 80 ? -16.266 18.531 25.719 1 94.69 80 GLN B C 1
ATOM 5164 O O . GLN B 1 80 ? -16.859 19.578 26 1 94.69 80 GLN B O 1
ATOM 5169 N N . GLU B 1 81 ? -15.5 17.891 26.578 1 96 81 GLU B N 1
ATOM 5170 C CA . GLU B 1 81 ? -15.328 18.375 27.953 1 96 81 GLU B CA 1
ATOM 5171 C C . GLU B 1 81 ? -14.688 19.75 27.984 1 96 81 GLU B C 1
ATOM 5173 O O . GLU B 1 81 ? -15.109 20.625 28.734 1 96 81 GLU B O 1
ATOM 5178 N N . ILE B 1 82 ? -13.695 19.938 27.172 1 96.44 82 ILE B N 1
ATOM 5179 C CA . ILE B 1 82 ? -12.977 21.203 27.125 1 96.44 82 ILE B CA 1
ATOM 5180 C C . ILE B 1 82 ? -13.906 22.297 26.594 1 96.44 82 ILE B C 1
ATOM 5182 O O . ILE B 1 82 ? -13.938 23.406 27.141 1 96.44 82 ILE B O 1
ATOM 5186 N N . SER B 1 83 ? -14.625 21.969 25.531 1 94.88 83 SER B N 1
ATOM 5187 C CA . SER B 1 83 ? -15.562 22.938 24.953 1 94.88 83 SER B CA 1
ATOM 5188 C C . SER B 1 83 ? -16.609 23.359 25.984 1 94.88 83 SER B C 1
ATOM 5190 O O . SER B 1 83 ? -16.891 24.547 26.141 1 94.88 83 SER B O 1
ATOM 5192 N N . ASP B 1 84 ? -17.203 22.391 26.672 1 94.38 84 ASP B N 1
ATOM 5193 C CA . ASP B 1 84 ? -18.188 22.688 27.688 1 94.38 84 ASP B CA 1
ATOM 5194 C C . ASP B 1 84 ? -17.609 23.547 28.812 1 94.38 84 ASP B C 1
ATOM 5196 O O . ASP B 1 84 ? -18.234 24.484 29.281 1 94.38 84 ASP B O 1
ATOM 5200 N N . ALA B 1 85 ? -16.438 23.172 29.172 1 94.56 85 ALA B N 1
ATOM 5201 C CA . ALA B 1 85 ? -15.773 23.891 30.266 1 94.56 85 ALA B CA 1
ATOM 5202 C C . ALA B 1 85 ? -15.492 25.344 29.859 1 94.56 85 ALA B C 1
ATOM 5204 O O . ALA B 1 85 ? -15.773 26.266 30.641 1 94.56 85 ALA B O 1
ATOM 5205 N N . LEU B 1 86 ? -14.93 25.578 28.734 1 94.75 86 LEU B N 1
ATOM 5206 C CA . LEU B 1 86 ? -14.555 26.922 28.297 1 94.75 86 LEU B CA 1
ATOM 5207 C C . LEU B 1 86 ? -15.797 27.766 28.047 1 94.75 86 LEU B C 1
ATOM 5209 O O . LEU B 1 86 ? -15.805 28.969 28.328 1 94.75 86 LEU B O 1
ATOM 5213 N N . ASN B 1 87 ? -16.797 27.172 27.531 1 92.75 87 ASN B N 1
ATOM 5214 C CA . ASN B 1 87 ? -18.062 27.891 27.359 1 92.75 87 ASN B CA 1
ATOM 5215 C C . ASN B 1 87 ? -18.641 28.312 28.703 1 92.75 87 ASN B C 1
ATOM 5217 O O . ASN B 1 87 ? -19.219 29.406 28.828 1 92.75 87 ASN B O 1
ATOM 5221 N N . GLY B 1 88 ? -18.5 27.422 29.625 1 90.5 88 GLY B N 1
ATOM 5222 C CA . GLY B 1 88 ? -18.969 27.734 30.969 1 90.5 88 GLY B CA 1
ATOM 5223 C C . GLY B 1 88 ? -18.156 28.812 31.656 1 90.5 88 GLY B C 1
ATOM 5224 O O . GLY B 1 88 ? -18.688 29.594 32.438 1 90.5 88 GLY B O 1
ATOM 5225 N N . LEU B 1 89 ? -16.906 28.906 31.344 1 91.25 89 LEU B N 1
ATOM 5226 C CA . LEU B 1 89 ? -16 29.875 31.953 1 91.25 89 LEU B CA 1
ATOM 5227 C C . LEU B 1 89 ? -16.172 31.25 31.328 1 91.25 89 LEU B C 1
ATOM 5229 O O . LEU B 1 89 ? -15.742 32.25 31.891 1 91.25 89 LEU B O 1
ATOM 5233 N N . HIS B 1 90 ? -16.703 31.281 30.141 1 90.75 90 HIS B N 1
ATOM 5234 C CA . HIS B 1 90 ? -16.875 32.562 29.453 1 90.75 90 HIS B CA 1
ATOM 5235 C C . HIS B 1 90 ? -18 33.375 30.078 1 90.75 90 HIS B C 1
ATOM 5237 O O . HIS B 1 90 ? -19.094 33.438 29.516 1 90.75 90 HIS B O 1
ATOM 5243 N N . SER B 1 91 ? -17.766 33.906 31.188 1 86.19 91 SER B N 1
ATOM 5244 C CA . SER B 1 91 ? -18.75 34.656 31.953 1 86.19 91 SER B CA 1
ATOM 5245 C C . SER B 1 91 ? -18.078 35.781 32.719 1 86.19 91 SER B C 1
ATOM 5247 O O . SER B 1 91 ? -16.875 35.719 33 1 86.19 91 SER B O 1
ATOM 5249 N N . GLU B 1 92 ? -18.797 36.719 33.094 1 81 92 GLU B N 1
ATOM 5250 C CA . GLU B 1 92 ? -18.312 37.844 33.875 1 81 92 GLU B CA 1
ATOM 5251 C C . GLU B 1 92 ? -17.922 37.375 35.281 1 81 92 GLU B C 1
ATOM 5253 O O . GLU B 1 92 ? -16.969 37.906 35.875 1 81 92 GLU B O 1
ATOM 5258 N N . ASP B 1 93 ? -18.594 36.5 35.688 1 78.5 93 ASP B N 1
ATOM 5259 C CA . ASP B 1 93 ? -18.312 35.969 37.031 1 78.5 93 ASP B CA 1
ATOM 5260 C C . ASP B 1 93 ? -16.906 35.344 37.062 1 78.5 93 ASP B C 1
ATOM 5262 O O . ASP B 1 93 ? -16.188 35.531 38.062 1 78.5 93 ASP B O 1
ATOM 5266 N N . THR B 1 94 ? -16.609 34.719 36.062 1 82.62 94 THR B N 1
ATOM 5267 C CA . THR B 1 94 ? -15.273 34.094 36 1 82.62 94 THR B CA 1
ATOM 5268 C C . THR B 1 94 ? -14.195 35.188 35.906 1 82.62 94 THR B C 1
ATOM 5270 O O . THR B 1 94 ? -13.156 35.062 36.562 1 82.62 94 THR B O 1
ATOM 5273 N N . GLU B 1 95 ? -14.445 36.125 35.156 1 83.5 95 GLU B N 1
ATOM 5274 C CA . GLU B 1 95 ? -13.492 37.219 35.031 1 83.5 95 GLU B CA 1
ATOM 5275 C C . GLU B 1 95 ? -13.242 37.906 36.375 1 83.5 95 GLU B C 1
ATOM 5277 O O . GLU B 1 95 ? -12.109 38.25 36.688 1 83.5 95 GLU B O 1
ATOM 5282 N N . HIS B 1 96 ? -14.219 37.938 37.094 1 82.06 96 HIS B N 1
ATOM 5283 C CA . HIS B 1 96 ? -14.102 38.562 38.406 1 82.06 96 HIS B CA 1
ATOM 5284 C C . HIS B 1 96 ? -13.328 37.656 39.375 1 82.06 96 HIS B C 1
ATOM 5286 O O . HIS B 1 96 ? -12.609 38.156 40.25 1 82.06 96 HIS B O 1
ATOM 5292 N N . ALA B 1 97 ? -13.461 36.5 39.125 1 81.31 97 ALA B N 1
ATOM 5293 C CA . ALA B 1 97 ? -12.844 35.531 40.031 1 81.31 97 ALA B CA 1
ATOM 5294 C C . ALA B 1 97 ? -11.336 35.469 39.812 1 81.31 97 ALA B C 1
ATOM 5296 O O . ALA B 1 97 ? -10.586 35.125 40.75 1 81.31 97 ALA B O 1
ATOM 5297 N N . ILE B 1 98 ? -10.828 35.844 38.719 1 83.25 98 ILE B N 1
ATOM 5298 C CA . ILE B 1 98 ? -9.406 35.688 38.406 1 83.25 98 ILE B CA 1
ATOM 5299 C C . ILE B 1 98 ? -8.758 37.062 38.281 1 83.25 98 ILE B C 1
ATOM 5301 O O . ILE B 1 98 ? -7.598 37.156 37.875 1 83.25 98 ILE B O 1
ATOM 5305 N N . LYS B 1 99 ? -9.242 38.062 38.594 1 73.38 99 LYS B N 1
ATOM 5306 C CA . LYS B 1 99 ? -8.914 39.438 38.25 1 73.38 99 LYS B CA 1
ATOM 5307 C C . LYS B 1 99 ? -7.57 39.844 38.844 1 73.38 99 LYS B C 1
ATOM 5309 O O . LYS B 1 99 ? -6.832 40.625 38.219 1 73.38 99 LYS B O 1
ATOM 5314 N N . ASP B 1 100 ? -7.156 39.281 39.875 1 83.44 100 ASP B N 1
ATOM 5315 C CA . ASP B 1 100 ? -5.98 39.812 40.531 1 83.44 100 ASP B CA 1
ATOM 5316 C C . ASP B 1 100 ? -4.711 39.094 40.125 1 83.44 100 ASP B C 1
ATOM 5318 O O . ASP B 1 100 ? -3.602 39.531 40.375 1 83.44 100 ASP B O 1
ATOM 5322 N N . SER B 1 101 ? -4.832 38.156 39.406 1 92.12 101 SER B N 1
ATOM 5323 C CA . SER B 1 101 ? -3.676 37.375 38.969 1 92.12 101 SER B CA 1
ATOM 5324 C C . SER B 1 101 ? -3.393 37.531 37.5 1 92.12 101 SER B C 1
ATOM 5326 O O . SER B 1 101 ? -4.23 37.219 36.656 1 92.12 101 SER B O 1
ATOM 5328 N N . LEU B 1 102 ? -2.174 38.062 37.188 1 96.25 102 LEU B N 1
ATOM 5329 C CA . LEU B 1 102 ? -1.799 38.25 35.781 1 96.25 102 LEU B CA 1
ATOM 5330 C C . LEU B 1 102 ? -1.757 36.906 35.062 1 96.25 102 LEU B C 1
ATOM 5332 O O . LEU B 1 102 ? -2.176 36.812 33.906 1 96.25 102 LEU B O 1
ATOM 5336 N N . HIS B 1 103 ? -1.265 35.969 35.781 1 96.12 103 HIS B N 1
ATOM 5337 C CA . HIS B 1 103 ? -1.164 34.625 35.219 1 96.12 103 HIS B CA 1
ATOM 5338 C C . HIS B 1 103 ? -2.539 34.062 34.844 1 96.12 103 HIS B C 1
ATOM 5340 O O . HIS B 1 103 ? -2.768 33.656 33.719 1 96.12 103 HIS B O 1
ATOM 5346 N N . HIS B 1 104 ? -3.461 34.094 35.719 1 95.56 104 HIS B N 1
ATOM 5347 C CA . HIS B 1 104 ? -4.773 33.469 35.5 1 95.56 104 HIS B CA 1
ATOM 5348 C C . HIS B 1 104 ? -5.594 34.281 34.5 1 95.56 104 HIS B C 1
ATOM 5350 O O . HIS B 1 104 ? -6.367 33.719 33.719 1 95.56 104 HIS B O 1
ATOM 5356 N N . THR B 1 105 ? -5.449 35.594 34.531 1 95.88 105 THR B N 1
ATOM 5357 C CA . THR B 1 105 ? -6.129 36.438 33.562 1 95.88 105 THR B CA 1
ATOM 5358 C C . THR B 1 105 ? -5.637 36.156 32.156 1 95.88 105 THR B C 1
ATOM 5360 O O . THR B 1 105 ? -6.434 36.031 31.219 1 95.88 105 THR B O 1
ATOM 5363 N N . SER B 1 106 ? -4.316 36.062 32.031 1 97.56 106 SER B N 1
ATOM 5364 C CA . SER B 1 106 ? -3.715 35.781 30.75 1 97.56 106 SER B CA 1
ATOM 5365 C C . SER B 1 106 ? -4.125 34.406 30.234 1 97.56 106 SER B C 1
ATOM 5367 O O . SER B 1 106 ? -4.422 34.219 29.062 1 97.56 106 SER B O 1
ATOM 5369 N N . LEU B 1 107 ? -4.098 33.469 31.109 1 96.75 107 LEU B N 1
ATOM 5370 C CA . LEU B 1 107 ? -4.5 32.094 30.75 1 96.75 107 LEU B CA 1
ATOM 5371 C C . LEU B 1 107 ? -5.957 32.062 30.297 1 96.75 107 LEU B C 1
ATOM 5373 O O . LEU B 1 107 ? -6.297 31.422 29.312 1 96.75 107 LEU B O 1
ATOM 5377 N N . TYR B 1 108 ? -6.793 32.719 31.062 1 96.62 108 TYR B N 1
ATOM 5378 C CA . TYR B 1 108 ? -8.211 32.844 30.75 1 96.62 108 TYR B CA 1
ATOM 5379 C C . TYR B 1 108 ? -8.414 33.438 29.359 1 96.62 108 TYR B C 1
ATOM 5381 O O . TYR B 1 108 ? -9.133 32.875 28.531 1 96.62 108 TYR B O 1
ATOM 5389 N N . PHE B 1 109 ? -7.746 34.531 29.094 1 96.81 109 PHE B N 1
ATOM 5390 C CA . PHE B 1 109 ? -7.844 35.219 27.812 1 96.81 109 PHE B CA 1
ATOM 5391 C C . PHE B 1 109 ? -7.371 34.312 26.688 1 96.81 109 PHE B C 1
ATOM 5393 O O . PHE B 1 109 ? -8.062 34.188 25.672 1 96.81 109 PHE B O 1
ATOM 5400 N N . ARG B 1 110 ? -6.207 33.719 26.828 1 97.62 110 ARG B N 1
ATOM 5401 C CA . ARG B 1 110 ? -5.59 32.938 25.781 1 97.62 110 ARG B CA 1
ATOM 5402 C C . ARG B 1 110 ? -6.457 31.719 25.422 1 97.62 110 ARG B C 1
ATOM 5404 O O . ARG B 1 110 ? -6.723 31.469 24.234 1 97.62 110 ARG B O 1
ATOM 5411 N N . LEU B 1 111 ? -6.906 30.984 26.375 1 97.25 111 LEU B N 1
ATOM 5412 C CA . LEU B 1 111 ? -7.66 29.75 26.156 1 97.25 111 LEU B CA 1
ATOM 5413 C C . LEU B 1 111 ? -9 30.062 25.5 1 97.25 111 LEU B C 1
ATOM 5415 O O . LEU B 1 111 ? -9.438 29.328 24.609 1 97.25 111 LEU B O 1
ATOM 5419 N N . LEU B 1 112 ? -9.633 31.109 25.906 1 96.12 112 LEU B N 1
ATOM 5420 C CA . LEU B 1 112 ? -10.922 31.469 25.328 1 96.12 112 LEU B CA 1
ATOM 5421 C C . LEU B 1 112 ? -10.75 31.953 23.891 1 96.12 112 LEU B C 1
ATOM 5423 O O . LEU B 1 112 ? -11.547 31.594 23.016 1 96.12 112 LEU B O 1
ATOM 5427 N N . ARG B 1 113 ? -9.711 32.719 23.625 1 96.19 113 ARG B N 1
ATOM 5428 C CA . ARG B 1 113 ? -9.453 33.188 22.266 1 96.19 113 ARG B CA 1
ATOM 5429 C C . ARG B 1 113 ? -9.117 32.031 21.344 1 96.19 113 ARG B C 1
ATOM 5431 O O . ARG B 1 113 ? -9.578 31.969 20.203 1 96.19 113 ARG B O 1
ATOM 5438 N N . GLN B 1 114 ? -8.32 31.156 21.812 1 95.56 114 GLN B N 1
ATOM 5439 C CA . GLN B 1 114 ? -7.957 29.969 21.031 1 95.56 114 GLN B CA 1
ATOM 5440 C C . GLN B 1 114 ? -9.188 29.125 20.719 1 95.56 114 GLN B C 1
ATOM 5442 O O . GLN B 1 114 ? -9.242 28.453 19.688 1 95.56 114 GLN B O 1
ATOM 5447 N N . HIS B 1 115 ? -10.133 29.172 21.641 1 93.62 115 HIS B N 1
ATOM 5448 C CA . HIS B 1 115 ? -11.352 28.391 21.484 1 93.62 115 HIS B CA 1
ATOM 5449 C C . HIS B 1 115 ? -12.312 29.078 20.516 1 93.62 115 HIS B C 1
ATOM 5451 O O . HIS B 1 115 ? -13.297 28.469 20.094 1 93.62 115 HIS B O 1
ATOM 5457 N N . GLY B 1 116 ? -12.016 30.328 20.172 1 91.69 116 GLY B N 1
ATOM 5458 C CA . GLY B 1 116 ? -12.836 31.031 19.203 1 91.69 116 GLY B CA 1
ATOM 5459 C C . GLY B 1 116 ? -13.719 32.094 19.828 1 91.69 116 GLY B C 1
ATOM 5460 O O . GLY B 1 116 ? -14.555 32.688 19.141 1 91.69 116 GLY B O 1
ATOM 5461 N N . CYS B 1 117 ? -13.5 32.281 21.141 1 91.94 117 CYS B N 1
ATOM 5462 C CA . CYS B 1 117 ? -14.258 33.344 21.812 1 91.94 117 CYS B CA 1
ATOM 5463 C C . CYS B 1 117 ? -13.578 34.688 21.641 1 91.94 117 CYS B C 1
ATOM 5465 O O . CYS B 1 117 ? -12.406 34.844 21.984 1 91.94 117 CYS B O 1
ATOM 5467 N N . ASN B 1 118 ? -14.32 35.594 21.156 1 91.44 118 ASN B N 1
ATOM 5468 C CA . ASN B 1 118 ? -13.75 36.938 20.938 1 91.44 118 ASN B CA 1
ATOM 5469 C C . ASN B 1 118 ? -13.742 37.75 22.234 1 91.44 118 ASN B C 1
ATOM 5471 O O . ASN B 1 118 ? -14.367 38.812 22.297 1 91.44 118 ASN B O 1
ATOM 5475 N N . LEU B 1 119 ? -13.008 37.344 23.172 1 93.56 119 LEU B N 1
ATOM 5476 C CA . LEU B 1 119 ? -12.844 38.062 24.438 1 93.56 119 LEU B CA 1
ATOM 5477 C C . LEU B 1 119 ? -12.07 39.344 24.234 1 93.56 119 LEU B C 1
ATOM 5479 O O . LEU B 1 119 ? -11.055 39.375 23.547 1 93.56 119 LEU B O 1
ATOM 5483 N N . SER B 1 120 ? -12.516 40.344 24.891 1 94 120 SER B N 1
ATOM 5484 C CA . SER B 1 120 ? -11.891 41.656 24.734 1 94 120 SER B CA 1
ATOM 5485 C C . SER B 1 120 ? -10.539 41.688 25.438 1 94 120 SER B C 1
ATOM 5487 O O . SER B 1 120 ? -10.391 41.156 26.547 1 94 120 SER B O 1
ATOM 5489 N N . SER B 1 121 ? -9.578 42.344 24.75 1 95.56 121 SER B N 1
ATOM 5490 C CA . SER B 1 121 ? -8.258 42.5 25.328 1 95.56 121 SER B CA 1
ATOM 5491 C C . SER B 1 121 ? -8.266 43.531 26.453 1 95.56 121 SER B C 1
ATOM 5493 O O . SER B 1 121 ? -7.285 43.656 27.203 1 95.56 121 SER B O 1
ATOM 5495 N N . ASP B 1 122 ? -9.312 44.156 26.734 1 92.31 122 ASP B N 1
ATOM 5496 C CA . ASP B 1 122 ? -9.453 45.156 27.781 1 92.31 122 ASP B CA 1
ATOM 5497 C C . ASP B 1 122 ? -9.289 44.562 29.156 1 92.31 122 ASP B C 1
ATOM 5499 O O . ASP B 1 122 ? -9.094 45.25 30.156 1 92.31 122 ASP B O 1
ATOM 5503 N N . ILE B 1 123 ? -9.406 43.312 29.188 1 93.12 123 ILE B N 1
ATOM 5504 C CA . ILE B 1 123 ? -9.273 42.594 30.469 1 93.12 123 ILE B CA 1
ATOM 5505 C C . ILE B 1 123 ? -7.902 42.875 31.062 1 93.12 123 ILE B C 1
ATOM 5507 O O . ILE B 1 123 ? -7.707 42.719 32.281 1 93.12 123 ILE B O 1
ATOM 5511 N N . PHE B 1 124 ? -6.914 43.312 30.281 1 95.12 124 PHE B N 1
ATOM 5512 C CA . PHE B 1 124 ? -5.555 43.562 30.766 1 95.12 124 PHE B CA 1
ATOM 5513 C C . PHE B 1 124 ? -5.398 44.969 31.281 1 95.12 124 PHE B C 1
ATOM 5515 O O . PHE B 1 124 ? -4.367 45.344 31.844 1 95.12 124 PHE B O 1
ATOM 5522 N N . ASN B 1 125 ? -6.418 45.844 31.125 1 92.88 125 ASN B N 1
ATOM 5523 C CA . ASN B 1 125 ? -6.352 47.219 31.562 1 92.88 125 ASN B CA 1
ATOM 5524 C C . ASN B 1 125 ? -6.152 47.344 33.062 1 92.88 125 ASN B C 1
ATOM 5526 O O . ASN B 1 125 ? -5.535 48.281 33.562 1 92.88 125 ASN B O 1
ATOM 5530 N N . LYS B 1 126 ? -6.637 46.406 33.781 1 91.62 126 LYS B N 1
ATOM 5531 C CA . LYS B 1 126 ? -6.543 46.438 35.219 1 91.62 126 LYS B CA 1
ATOM 5532 C C . LYS B 1 126 ? -5.094 46.344 35.688 1 91.62 126 LYS B C 1
ATOM 5534 O O . LYS B 1 126 ? -4.777 46.656 36.844 1 91.62 126 LYS B O 1
ATOM 5539 N N . PHE B 1 127 ? -4.227 45.938 34.844 1 95.62 127 PHE B N 1
ATOM 5540 C CA . PHE B 1 127 ? -2.82 45.781 35.188 1 95.62 127 PHE B CA 1
ATOM 5541 C C . PHE B 1 127 ? -2.012 47 34.75 1 95.62 127 PHE B C 1
ATOM 5543 O O . PHE B 1 127 ? -0.785 47 34.875 1 95.62 127 PHE B O 1
ATOM 5550 N N . LYS B 1 128 ? -2.645 47.906 34.25 1 94 128 LYS B N 1
ATOM 5551 C CA . LYS B 1 128 ? -1.988 49.125 33.781 1 94 128 LYS B CA 1
ATOM 5552 C C . LYS B 1 128 ? -2.018 50.188 34.875 1 94 128 LYS B C 1
ATOM 5554 O O . LYS B 1 128 ? -2.857 50.156 35.781 1 94 128 LYS B O 1
ATOM 5559 N N . LYS B 1 129 ? -1.137 51.125 34.688 1 91.38 129 LYS B N 1
ATOM 5560 C CA . LYS B 1 129 ? -1.115 52.312 35.562 1 91.38 129 LYS B CA 1
ATOM 5561 C C . LYS B 1 129 ? -2.104 53.375 35.062 1 91.38 129 LYS B C 1
ATOM 5563 O O . LYS B 1 129 ? -2.521 53.344 33.906 1 91.38 129 LYS B O 1
ATOM 5568 N N . GLU B 1 130 ? -2.418 54.312 35.969 1 85.44 130 GLU B N 1
ATOM 5569 C CA . GLU B 1 130 ? -3.314 55.406 35.594 1 85.44 130 GLU B CA 1
ATOM 5570 C C . GLU B 1 130 ? -2.732 56.25 34.469 1 85.44 130 GLU B C 1
ATOM 5572 O O . GLU B 1 130 ? -3.469 56.719 33.625 1 85.44 130 GLU B O 1
ATOM 5577 N N . GLY B 1 131 ? -1.509 56.438 34.375 1 81.5 131 GLY B N 1
ATOM 5578 C CA . GLY B 1 131 ? -0.868 57.25 33.344 1 81.5 131 GLY B CA 1
ATOM 5579 C C . GLY B 1 131 ? -0.469 56.438 32.125 1 81.5 131 GLY B C 1
ATOM 5580 O O . GLY B 1 131 ? 0.08 56.969 31.156 1 81.5 131 GLY B O 1
ATOM 5581 N N . GLY B 1 132 ? -0.67 55.312 32.156 1 81.75 132 GLY B N 1
ATOM 5582 C CA . GLY B 1 132 ? -0.336 54.531 30.984 1 81.75 132 GLY B CA 1
ATOM 5583 C C . GLY B 1 132 ? 0.792 53.531 31.25 1 81.75 132 GLY B C 1
ATOM 5584 O O . GLY B 1 132 ? 1.567 53.719 32.188 1 81.75 132 GLY B O 1
ATOM 5585 N N . GLY B 1 133 ? 0.737 52.469 30.531 1 90.12 133 GLY B N 1
ATOM 5586 C CA . GLY B 1 133 ? 1.757 51.438 30.703 1 90.12 133 GLY B CA 1
ATOM 5587 C C . GLY B 1 133 ? 1.404 50.438 31.781 1 90.12 133 GLY B C 1
ATOM 5588 O O . GLY B 1 133 ? 0.534 50.688 32.625 1 90.12 133 GLY B O 1
ATOM 5589 N N . PHE B 1 134 ? 2.068 49.312 31.719 1 95.62 134 PHE B N 1
ATOM 5590 C CA . PHE B 1 134 ? 1.82 48.25 32.688 1 95.62 134 PHE B CA 1
ATOM 5591 C C . PHE B 1 134 ? 2.529 48.531 34 1 95.62 134 PHE B C 1
ATOM 5593 O O . PHE B 1 134 ? 3.582 49.188 34.031 1 95.62 134 PHE B O 1
ATOM 5600 N N . LYS B 1 135 ? 1.97 48.094 35.094 1 94.69 135 LYS B N 1
ATOM 5601 C CA . LYS B 1 135 ? 2.492 48.344 36.438 1 94.69 135 LYS B CA 1
ATOM 5602 C C . LYS B 1 135 ? 3.883 47.719 36.594 1 94.69 135 LYS B C 1
ATOM 5604 O O . LYS B 1 135 ? 4.137 46.625 36.156 1 94.69 135 LYS B O 1
ATOM 5609 N N . ALA B 1 136 ? 4.77 48.406 37.344 1 91 136 ALA B N 1
ATOM 5610 C CA . ALA B 1 136 ? 6.148 47.969 37.562 1 91 136 ALA B CA 1
ATOM 5611 C C . ALA B 1 136 ? 6.191 46.719 38.438 1 91 136 ALA B C 1
ATOM 5613 O O . ALA B 1 136 ? 7.129 45.938 38.375 1 91 136 ALA B O 1
ATOM 5614 N N . SER B 1 137 ? 5.211 46.594 39.25 1 91 137 SER B N 1
ATOM 5615 C CA . SER B 1 137 ? 5.156 45.469 40.156 1 91 137 SER B CA 1
ATOM 5616 C C . SER B 1 137 ? 5.113 44.156 39.375 1 91 137 SER B C 1
ATOM 5618 O O . SER B 1 137 ? 5.434 43.094 39.938 1 91 137 SER B O 1
ATOM 5620 N N . LEU B 1 138 ? 4.77 44.219 38.156 1 93.38 138 LEU B N 1
ATOM 5621 C CA . LEU B 1 138 ? 4.645 43.031 37.344 1 93.38 138 LEU B CA 1
ATOM 5622 C C . LEU B 1 138 ? 6.016 42.531 36.875 1 93.38 138 LEU B C 1
ATOM 5624 O O . LEU B 1 138 ? 6.16 41.375 36.469 1 93.38 138 LEU B O 1
ATOM 5628 N N . CYS B 1 139 ? 6.988 43.312 37.031 1 90.56 139 CYS B N 1
ATOM 5629 C CA . CYS B 1 139 ? 8.312 43 36.5 1 90.56 139 CYS B CA 1
ATOM 5630 C C . CYS B 1 139 ? 8.961 41.844 37.25 1 90.56 139 CYS B C 1
ATOM 5632 O O . CYS B 1 139 ? 9.898 41.219 36.75 1 90.56 139 CYS B O 1
ATOM 5634 N N . GLU B 1 140 ? 8.422 41.531 38.375 1 90 140 GLU B N 1
ATOM 5635 C CA . GLU B 1 140 ? 9.008 40.438 39.156 1 90 140 GLU B CA 1
ATOM 5636 C C . GLU B 1 140 ? 8.164 39.156 39.062 1 90 140 GLU B C 1
ATOM 5638 O O . GLU B 1 140 ? 8.547 38.125 39.594 1 90 140 GLU B O 1
ATOM 5643 N N . ASP B 1 141 ? 7.137 39.25 38.344 1 93.94 141 ASP B N 1
ATOM 5644 C CA . ASP B 1 141 ? 6.227 38.125 38.188 1 93.94 141 ASP B CA 1
ATOM 5645 C C . ASP B 1 141 ? 6.531 37.344 36.938 1 93.94 141 ASP B C 1
ATOM 5647 O O . ASP B 1 141 ? 5.82 37.469 35.938 1 93.94 141 ASP B O 1
ATOM 5651 N N . ALA B 1 142 ? 7.48 36.5 37 1 94.75 142 ALA B N 1
ATOM 5652 C CA . ALA B 1 142 ? 7.969 35.781 35.844 1 94.75 142 ALA B CA 1
ATOM 5653 C C . ALA B 1 142 ? 6.855 34.969 35.188 1 94.75 142 ALA B C 1
ATOM 5655 O O . ALA B 1 142 ? 6.691 34.969 33.969 1 94.75 142 ALA B O 1
ATOM 5656 N N . VAL B 1 143 ? 6.105 34.219 36 1 93.69 143 VAL B N 1
ATOM 5657 C CA . VAL B 1 143 ? 5.051 33.344 35.531 1 93.69 143 VAL B CA 1
ATOM 5658 C C . VAL B 1 143 ? 3.936 34.188 34.875 1 93.69 143 VAL B C 1
ATOM 5660 O O . VAL B 1 143 ? 3.412 33.812 33.812 1 93.69 143 VAL B O 1
ATOM 5663 N N . GLY B 1 144 ? 3.564 35.25 35.531 1 96.12 144 GLY B N 1
ATOM 5664 C CA . GLY B 1 144 ? 2.559 36.125 35 1 96.12 144 GLY B CA 1
ATOM 5665 C C . GLY B 1 144 ? 2.975 36.781 33.688 1 96.12 144 GLY B C 1
ATOM 5666 O O . GLY B 1 144 ? 2.182 36.844 32.75 1 96.12 144 GLY B O 1
ATOM 5667 N N . LEU B 1 145 ? 4.168 37.25 33.656 1 97.5 145 LEU B N 1
ATOM 5668 C CA . LEU B 1 145 ? 4.691 37.875 32.469 1 97.5 145 LEU B CA 1
ATOM 5669 C C . LEU B 1 145 ? 4.746 36.875 31.297 1 97.5 145 LEU B C 1
ATOM 5671 O O . LEU B 1 145 ? 4.438 37.25 30.156 1 97.5 145 LEU B O 1
ATOM 5675 N N . LEU B 1 146 ? 5.195 35.688 31.578 1 97.5 146 LEU B N 1
ATOM 5676 C CA . LEU B 1 146 ? 5.242 34.656 30.562 1 97.5 146 LEU B CA 1
ATOM 5677 C C . LEU B 1 146 ? 3.85 34.375 30 1 97.5 146 LEU B C 1
ATOM 5679 O O . LEU B 1 146 ? 3.674 34.25 28.797 1 97.5 146 LEU B O 1
ATOM 5683 N N . SER B 1 147 ? 2.889 34.25 30.875 1 97.62 147 SER B N 1
ATOM 5684 C CA . SER B 1 147 ? 1.513 34 30.469 1 97.62 147 SER B CA 1
ATOM 5685 C C . SER B 1 147 ? 0.976 35.156 29.625 1 97.62 147 SER B C 1
ATOM 5687 O O . SER B 1 147 ? 0.268 34.938 28.641 1 97.62 147 SER B O 1
ATOM 5689 N N . MET B 1 148 ? 1.294 36.344 30 1 98.06 148 MET B N 1
ATOM 5690 C CA . MET B 1 148 ? 0.853 37.5 29.234 1 98.06 148 MET B CA 1
ATOM 5691 C C . MET B 1 148 ? 1.516 37.531 27.859 1 98.06 148 MET B C 1
ATOM 5693 O O . MET B 1 148 ? 0.878 37.906 26.875 1 98.06 148 MET B O 1
ATOM 5697 N N . TYR B 1 149 ? 2.785 37.25 27.859 1 98.25 149 TYR B N 1
ATOM 5698 C CA . TYR B 1 149 ? 3.514 37.156 26.594 1 98.25 149 TYR B CA 1
ATOM 5699 C C . TYR B 1 149 ? 2.814 36.219 25.625 1 98.25 149 TYR B C 1
ATOM 5701 O O . TYR B 1 149 ? 2.605 36.531 24.453 1 98.25 149 TYR B O 1
ATOM 5709 N N . GLU B 1 150 ? 2.477 35.031 26.109 1 98.19 150 GLU B N 1
ATOM 5710 C CA . GLU B 1 150 ? 1.814 34.031 25.281 1 98.19 150 GLU B CA 1
ATOM 5711 C C . GLU B 1 150 ? 0.437 34.5 24.828 1 98.19 150 GLU B C 1
ATOM 5713 O O . GLU B 1 150 ? 0.051 34.281 23.688 1 98.19 150 GLU B O 1
ATOM 5718 N N . ALA B 1 151 ? -0.293 35.062 25.688 1 98.19 151 ALA B N 1
ATOM 5719 C CA . ALA B 1 151 ? -1.632 35.562 25.375 1 98.19 151 ALA B CA 1
ATOM 5720 C C . ALA B 1 151 ? -1.577 36.656 24.328 1 98.19 151 ALA B C 1
ATOM 5722 O O . ALA B 1 151 ? -2.467 36.781 23.469 1 98.19 151 ALA B O 1
ATOM 5723 N N . ALA B 1 152 ? -0.572 37.438 24.375 1 98.31 152 ALA B N 1
ATOM 5724 C CA . ALA B 1 152 ? -0.447 38.625 23.531 1 98.31 152 ALA B CA 1
ATOM 5725 C C . ALA B 1 152 ? -0.324 38.219 22.062 1 98.31 152 ALA B C 1
ATOM 5727 O O . ALA B 1 152 ? -0.676 39 21.156 1 98.31 152 ALA B O 1
ATOM 5728 N N . HIS B 1 153 ? 0.099 37.094 21.781 1 97.81 153 HIS B N 1
ATOM 5729 C CA . HIS B 1 153 ? 0.312 36.625 20.406 1 97.81 153 HIS B CA 1
ATOM 5730 C C . HIS B 1 153 ? -0.997 36.188 19.766 1 97.81 153 HIS B C 1
ATOM 5732 O O . HIS B 1 153 ? -1.022 35.844 18.578 1 97.81 153 HIS B O 1
ATOM 5738 N N . LEU B 1 154 ? -2.078 36.25 20.516 1 98 154 LEU B N 1
ATOM 5739 C CA . LEU B 1 154 ? -3.404 36 19.953 1 98 154 LEU B CA 1
ATOM 5740 C C . LEU B 1 154 ? -4.078 37.312 19.562 1 98 154 LEU B C 1
ATOM 5742 O O . LEU B 1 154 ? -5.266 37.344 19.234 1 98 154 LEU B O 1
ATOM 5746 N N . GLY B 1 155 ? -3.32 38.344 19.547 1 97.31 155 GLY B N 1
ATOM 5747 C CA . GLY B 1 155 ? -3.848 39.656 19.234 1 97.31 155 GLY B CA 1
ATOM 5748 C C . GLY B 1 155 ? -4.297 39.812 17.797 1 97.31 155 GLY B C 1
ATOM 5749 O O . GLY B 1 155 ? -3.799 39.125 16.906 1 97.31 155 GLY B O 1
ATOM 5750 N N . VAL B 1 156 ? -5.258 40.688 17.578 1 97.12 156 VAL B N 1
ATOM 5751 C CA . VAL B 1 156 ? -5.734 41.062 16.25 1 97.12 156 VAL B CA 1
ATOM 5752 C C . VAL B 1 156 ? -5.43 42.562 15.992 1 97.12 156 VAL B C 1
ATOM 5754 O O . VAL B 1 156 ? -4.992 43.281 16.891 1 97.12 156 VAL B O 1
ATOM 5757 N N . GLU B 1 157 ? -5.594 42.906 14.742 1 94.56 157 GLU B N 1
ATOM 5758 C CA . GLU B 1 157 ? -5.324 44.312 14.391 1 94.56 157 GLU B CA 1
ATOM 5759 C C . GLU B 1 157 ? -6.168 45.281 15.227 1 94.56 157 GLU B C 1
ATOM 5761 O O . GLU B 1 157 ? -7.352 45.031 15.453 1 94.56 157 GLU B O 1
ATOM 5766 N N . GLY B 1 158 ? -5.527 46.281 15.773 1 93.56 158 GLY B N 1
ATOM 5767 C CA . GLY B 1 158 ? -6.246 47.312 16.5 1 93.56 158 GLY B CA 1
ATOM 5768 C C . GLY B 1 158 ? -6.176 47.156 18.016 1 93.56 158 GLY B C 1
ATOM 5769 O O . GLY B 1 158 ? -6.59 48.031 18.766 1 93.56 158 GLY B O 1
ATOM 5770 N N . GLU B 1 159 ? -5.691 46.031 18.438 1 96.38 159 GLU B N 1
ATOM 5771 C CA . GLU B 1 159 ? -5.586 45.781 19.875 1 96.38 159 GLU B CA 1
ATOM 5772 C C . GLU B 1 159 ? -4.246 46.281 20.422 1 96.38 159 GLU B C 1
ATOM 5774 O O . GLU B 1 159 ? -3.359 45.469 20.719 1 96.38 159 GLU B O 1
ATOM 5779 N N . ALA B 1 160 ? -4.188 47.5 20.719 1 94.81 160 ALA B N 1
ATOM 5780 C CA . ALA B 1 160 ? -2.953 48.188 21.109 1 94.81 160 ALA B CA 1
ATOM 5781 C C . ALA B 1 160 ? -2.426 47.625 22.438 1 94.81 160 ALA B C 1
ATOM 5783 O O . ALA B 1 160 ? -1.213 47.562 22.641 1 94.81 160 ALA B O 1
ATOM 5784 N N . ILE B 1 161 ? -3.332 47.312 23.281 1 96.19 161 ILE B N 1
ATOM 5785 C CA . ILE B 1 161 ? -2.928 46.875 24.609 1 96.19 161 ILE B CA 1
ATOM 5786 C C . ILE B 1 161 ? -2.133 45.562 24.484 1 96.19 161 ILE B C 1
ATOM 5788 O O . ILE B 1 161 ? -1.19 45.344 25.234 1 96.19 161 ILE B O 1
ATOM 5792 N N . LEU B 1 162 ? -2.568 44.688 23.609 1 97.5 162 LEU B N 1
ATOM 5793 C CA . LEU B 1 162 ? -1.85 43.438 23.438 1 97.5 162 LEU B CA 1
ATOM 5794 C C . LEU B 1 162 ? -0.489 43.656 22.781 1 97.5 162 LEU B C 1
ATOM 5796 O O . LEU B 1 162 ? 0.474 42.969 23.078 1 97.5 162 LEU B O 1
ATOM 5800 N N . GLU B 1 163 ? -0.377 44.656 21.906 1 96.12 163 GLU B N 1
ATOM 5801 C CA . GLU B 1 163 ? 0.925 45.031 21.375 1 96.12 163 GLU B CA 1
ATOM 5802 C C . GLU B 1 163 ? 1.854 45.531 22.469 1 96.12 163 GLU B C 1
ATOM 5804 O O . GLU B 1 163 ? 3.045 45.219 22.484 1 96.12 163 GLU B O 1
ATOM 5809 N N . GLU B 1 164 ? 1.289 46.344 23.281 1 96.62 164 GLU B N 1
ATOM 5810 C CA . GLU B 1 164 ? 2.049 46.812 24.422 1 96.62 164 GLU B CA 1
ATOM 5811 C C . GLU B 1 164 ? 2.465 45.656 25.344 1 96.62 164 GLU B C 1
ATOM 5813 O O . GLU B 1 164 ? 3.586 45.656 25.859 1 96.62 164 GLU B O 1
ATOM 5818 N N . ALA B 1 165 ? 1.51 44.812 25.594 1 97.62 165 ALA B N 1
ATOM 5819 C CA . ALA B 1 165 ? 1.778 43.656 26.438 1 97.62 165 ALA B CA 1
ATOM 5820 C C . ALA B 1 165 ? 2.928 42.812 25.875 1 97.62 165 ALA B C 1
ATOM 5822 O O . ALA B 1 165 ? 3.77 42.312 26.625 1 97.62 165 ALA B O 1
ATOM 5823 N N . LYS B 1 166 ? 2.93 42.625 24.578 1 97.06 166 LYS B N 1
ATOM 5824 C CA . LYS B 1 166 ? 3.977 41.844 23.922 1 97.06 166 LYS B CA 1
ATOM 5825 C C . LYS B 1 166 ? 5.348 42.469 24.141 1 97.06 166 LYS B C 1
ATOM 5827 O O . LYS B 1 166 ? 6.301 41.781 24.5 1 97.06 166 LYS B O 1
ATOM 5832 N N . VAL B 1 167 ? 5.461 43.781 23.891 1 96.31 167 VAL B N 1
ATOM 5833 C CA . VAL B 1 167 ? 6.719 44.5 24.031 1 96.31 167 VAL B CA 1
ATOM 5834 C C . VAL B 1 167 ? 7.168 44.469 25.484 1 96.31 167 VAL B C 1
ATOM 5836 O O . VAL B 1 167 ? 8.328 44.156 25.781 1 96.31 167 VAL B O 1
ATOM 5839 N N . PHE B 1 168 ? 6.258 44.781 26.406 1 97.12 168 PHE B N 1
ATOM 5840 C CA . PHE B 1 168 ? 6.539 44.844 27.844 1 97.12 168 PHE B CA 1
ATOM 5841 C C . PHE B 1 168 ? 6.992 43.5 28.375 1 97.12 168 PHE B C 1
ATOM 5843 O O . PHE B 1 168 ? 8.008 43.406 29.078 1 97.12 168 PHE B O 1
ATOM 5850 N N . SER B 1 169 ? 6.191 42.5 28.109 1 97.75 169 SER B N 1
ATOM 5851 C CA . SER B 1 169 ? 6.516 41.156 28.609 1 97.75 169 SER B CA 1
ATOM 5852 C C . SER B 1 169 ? 7.824 40.656 28.016 1 97.75 169 SER B C 1
ATOM 5854 O O . SER B 1 169 ? 8.641 40.062 28.734 1 97.75 169 SER B O 1
ATOM 5856 N N . THR B 1 170 ? 8.078 40.812 26.719 1 97.25 170 THR B N 1
ATOM 5857 C CA . THR B 1 170 ? 9.312 40.375 26.078 1 97.25 170 THR B CA 1
ATOM 5858 C C . THR B 1 170 ? 10.523 41 26.766 1 97.25 170 THR B C 1
ATOM 5860 O O . THR B 1 170 ? 11.477 40.312 27.094 1 97.25 170 THR B O 1
ATOM 5863 N N . ALA B 1 171 ? 10.492 42.312 26.938 1 96.38 171 ALA B N 1
ATOM 5864 C CA . ALA B 1 171 ? 11.609 43.031 27.531 1 96.38 171 ALA B CA 1
ATOM 5865 C C . ALA B 1 171 ? 11.898 42.531 28.953 1 96.38 171 ALA B C 1
ATOM 5867 O O . ALA B 1 171 ? 13.047 42.281 29.312 1 96.38 171 ALA B O 1
ATOM 5868 N N . ASN B 1 172 ? 10.922 42.375 29.734 1 97.12 172 ASN B N 1
ATOM 5869 C CA . ASN B 1 172 ? 11.094 42 31.125 1 97.12 172 ASN B CA 1
ATOM 5870 C C . ASN B 1 172 ? 11.469 40.531 31.266 1 97.12 172 ASN B C 1
ATOM 5872 O O . ASN B 1 172 ? 12.211 40.156 32.156 1 97.12 172 ASN B O 1
ATOM 5876 N N . LEU B 1 173 ? 10.891 39.688 30.406 1 97.5 173 LEU B N 1
ATOM 5877 C CA . LEU B 1 173 ? 11.25 38.25 30.422 1 97.5 173 LEU B CA 1
ATOM 5878 C C . LEU B 1 173 ? 12.727 38.062 30.094 1 97.5 173 LEU B C 1
ATOM 5880 O O . LEU B 1 173 ? 13.391 37.219 30.672 1 97.5 173 LEU B O 1
ATOM 5884 N N . LYS B 1 174 ? 13.25 38.812 29.156 1 96.56 174 LYS B N 1
ATOM 5885 C CA . LYS B 1 174 ? 14.672 38.719 28.812 1 96.56 174 LYS B CA 1
ATOM 5886 C C . LYS B 1 174 ? 15.547 39.062 30.016 1 96.56 174 LYS B C 1
ATOM 5888 O O . LYS B 1 174 ? 16.594 38.438 30.203 1 96.56 174 LYS B O 1
ATOM 5893 N N . ILE B 1 175 ? 15.102 39.969 30.766 1 94.75 175 ILE B N 1
ATOM 5894 C CA . ILE B 1 175 ? 15.828 40.375 31.953 1 94.75 175 ILE B CA 1
ATOM 5895 C C . ILE B 1 175 ? 15.711 39.281 33.031 1 94.75 175 ILE B C 1
ATOM 5897 O O . ILE B 1 175 ? 16.703 38.938 33.688 1 94.75 175 ILE B O 1
ATOM 5901 N N . MET B 1 176 ? 14.562 38.781 33.219 1 93.69 176 MET B N 1
ATOM 5902 C CA . MET B 1 176 ? 14.258 37.812 34.281 1 93.69 176 MET B CA 1
ATOM 5903 C C . MET B 1 176 ? 14.906 36.469 34.031 1 93.69 176 MET B C 1
ATOM 5905 O O . MET B 1 176 ? 15.172 35.719 34.969 1 93.69 176 MET B O 1
ATOM 5909 N N . MET B 1 177 ? 15.125 36.125 32.781 1 92.38 177 MET B N 1
ATOM 5910 C CA . MET B 1 177 ? 15.656 34.844 32.406 1 92.38 177 MET B CA 1
ATOM 5911 C C . MET B 1 177 ? 16.953 34.531 33.125 1 92.38 177 MET B C 1
ATOM 5913 O O . MET B 1 177 ? 17.234 33.375 33.438 1 92.38 177 MET B O 1
ATOM 5917 N N . GLU B 1 178 ? 17.703 35.562 33.594 1 90.62 178 GLU B N 1
ATOM 5918 C CA . GLU B 1 178 ? 18.984 35.375 34.281 1 90.62 178 GLU B CA 1
ATOM 5919 C C . GLU B 1 178 ? 18.812 35.312 35.781 1 90.62 178 GLU B C 1
ATOM 5921 O O . GLU B 1 178 ? 19.734 34.938 36.5 1 90.62 178 GLU B O 1
ATOM 5926 N N . ARG B 1 179 ? 17.641 35.531 36.219 1 92.19 179 ARG B N 1
ATOM 5927 C CA . ARG B 1 179 ? 17.453 35.719 37.656 1 92.19 179 ARG B CA 1
ATOM 5928 C C . ARG B 1 17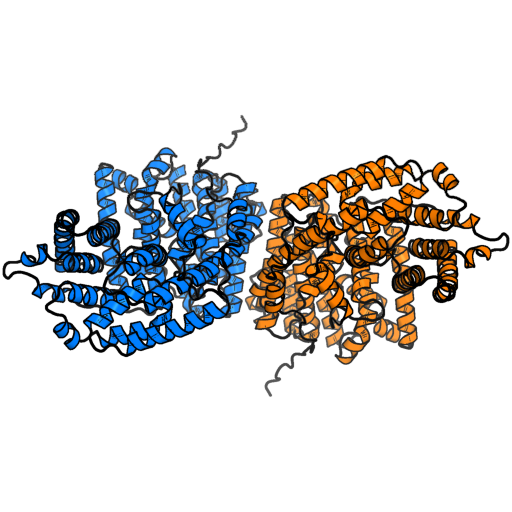9 ? 16.578 34.594 38.25 1 92.19 179 ARG B C 1
ATOM 5930 O O . ARG B 1 179 ? 16.609 34.344 39.438 1 92.19 179 ARG B O 1
ATOM 5937 N N . VAL B 1 180 ? 15.891 34 37.406 1 93.19 180 VAL B N 1
ATOM 5938 C CA . VAL B 1 180 ? 14.922 33.031 37.875 1 93.19 180 VAL B CA 1
ATOM 5939 C C . VAL B 1 180 ? 15.555 31.625 37.875 1 93.19 180 VAL B C 1
ATOM 5941 O O . VAL B 1 180 ? 16.688 31.453 37.406 1 93.19 180 VAL B O 1
ATOM 5944 N N . GLU B 1 181 ? 14.836 30.703 38.5 1 91.31 181 GLU B N 1
ATOM 5945 C CA . GLU B 1 181 ? 15.273 29.312 38.5 1 91.31 181 GLU B CA 1
ATOM 5946 C C . GLU B 1 181 ? 15.383 28.75 37.094 1 91.31 181 GLU B C 1
ATOM 5948 O O . GLU B 1 181 ? 14.68 29.203 36.188 1 91.31 181 GLU B O 1
ATOM 5953 N N . LYS B 1 182 ? 16.156 27.828 36.969 1 91.12 182 LYS B N 1
ATOM 5954 C CA . LYS B 1 182 ? 16.5 27.266 35.656 1 91.12 182 LYS B CA 1
ATOM 5955 C C . LYS B 1 182 ? 15.242 26.75 34.938 1 91.12 182 LYS B C 1
ATOM 5957 O O . LYS B 1 182 ? 15.094 26.953 33.75 1 91.12 182 LYS B O 1
ATOM 5962 N N . LYS B 1 183 ? 14.422 26.125 35.656 1 90.25 183 LYS B N 1
ATOM 5963 C CA . LYS B 1 183 ? 13.219 25.562 35.062 1 90.25 183 LYS B CA 1
ATOM 5964 C C . LYS B 1 183 ? 12.375 26.641 34.406 1 90.25 183 LYS B C 1
ATOM 5966 O O . LYS B 1 183 ? 11.859 26.469 33.312 1 90.25 183 LYS B O 1
ATOM 5971 N N . ILE B 1 184 ? 12.234 27.719 35.062 1 91.94 184 ILE B N 1
ATOM 5972 C CA . ILE B 1 184 ? 11.453 28.844 34.562 1 91.94 184 ILE B CA 1
ATOM 5973 C C . ILE B 1 184 ? 12.227 29.531 33.438 1 91.94 184 ILE B C 1
ATOM 5975 O O . ILE B 1 184 ? 11.641 29.953 32.438 1 91.94 184 ILE B O 1
ATOM 5979 N N . ALA B 1 185 ? 13.5 29.625 33.656 1 94.94 185 ALA B N 1
ATOM 5980 C CA . ALA B 1 185 ? 14.352 30.234 32.625 1 94.94 185 ALA B CA 1
ATOM 5981 C C . ALA B 1 185 ? 14.25 29.484 31.297 1 94.94 185 ALA B C 1
ATOM 5983 O O . ALA B 1 185 ? 14.203 30.094 30.234 1 94.94 185 ALA B O 1
ATOM 5984 N N . ASP B 1 186 ? 14.242 28.203 31.391 1 93.69 186 ASP B N 1
ATOM 5985 C CA . ASP B 1 186 ? 14.133 27.375 30.203 1 93.69 186 ASP B CA 1
ATOM 5986 C C . ASP B 1 186 ? 12.797 27.609 29.484 1 93.69 186 ASP B C 1
ATOM 5988 O O . ASP B 1 186 ? 12.742 27.625 28.25 1 93.69 186 ASP B O 1
ATOM 5992 N N . ARG B 1 187 ? 11.797 27.734 30.219 1 93.94 187 ARG B N 1
ATOM 5993 C CA . ARG B 1 187 ? 10.477 27.984 29.656 1 93.94 187 ARG B CA 1
ATOM 5994 C C . ARG B 1 187 ? 10.43 29.344 28.969 1 93.94 187 ARG B C 1
ATOM 5996 O O . ARG B 1 187 ? 9.797 29.5 27.922 1 93.94 187 ARG B O 1
ATOM 6003 N N . ILE B 1 188 ? 11.031 30.312 29.641 1 95.94 188 ILE B N 1
ATOM 6004 C CA . ILE B 1 188 ? 11.094 31.656 29.078 1 95.94 188 ILE B CA 1
ATOM 6005 C C . ILE B 1 188 ? 11.875 31.625 27.766 1 95.94 188 ILE B C 1
ATOM 6007 O O . ILE B 1 188 ? 11.438 32.188 26.766 1 95.94 188 ILE B O 1
ATOM 6011 N N . GLU B 1 189 ? 12.953 30.984 27.781 1 95.81 189 GLU B N 1
ATOM 6012 C CA . GLU B 1 189 ? 13.781 30.875 26.594 1 95.81 189 GLU B CA 1
ATOM 6013 C C . GLU B 1 189 ? 13.023 30.219 25.453 1 95.81 189 GLU B C 1
ATOM 6015 O O . GLU B 1 189 ? 13.078 30.672 24.312 1 95.81 189 GLU B O 1
ATOM 6020 N N . HIS B 1 190 ? 12.359 29.141 25.781 1 94.38 190 HIS B N 1
ATOM 6021 C CA . HIS B 1 190 ? 11.57 28.406 24.797 1 94.38 190 HIS B CA 1
ATOM 6022 C C . HIS B 1 190 ? 10.469 29.297 24.219 1 94.38 190 HIS B C 1
ATOM 6024 O O . HIS B 1 190 ? 10.234 29.281 23 1 94.38 190 HIS B O 1
ATOM 6030 N N . ALA B 1 191 ? 9.766 30.016 25.016 1 95.94 191 ALA B N 1
ATOM 6031 C CA . ALA B 1 191 ? 8.68 30.891 24.594 1 95.94 191 ALA B CA 1
ATOM 6032 C C . ALA B 1 191 ? 9.195 32 23.703 1 95.94 191 ALA B C 1
ATOM 6034 O O . ALA B 1 191 ? 8.547 32.406 22.734 1 95.94 191 ALA B O 1
ATOM 6035 N N . LEU B 1 192 ? 10.336 32.531 24.078 1 95.56 192 LEU B N 1
ATOM 6036 C CA . LEU B 1 192 ? 10.891 33.656 23.344 1 95.56 192 LEU B CA 1
ATOM 6037 C C . LEU B 1 192 ? 11.422 33.219 21.984 1 95.56 192 LEU B C 1
ATOM 6039 O O . LEU B 1 192 ? 11.547 34.031 21.062 1 95.56 192 LEU B O 1
ATOM 6043 N N . GLU B 1 193 ? 11.766 31.984 21.891 1 93.56 193 GLU B N 1
ATOM 6044 C CA . GLU B 1 193 ? 12.172 31.453 20.594 1 93.56 193 GLU B CA 1
ATOM 6045 C C . GLU B 1 193 ? 10.984 31.375 19.625 1 93.56 193 GLU B C 1
ATOM 6047 O O . GLU B 1 193 ? 11.047 31.906 18.516 1 93.56 193 GLU B O 1
ATOM 6052 N N . ILE B 1 194 ? 9.93 30.688 20.016 1 95.12 194 ILE B N 1
ATOM 6053 C CA . ILE B 1 194 ? 8.672 30.609 19.281 1 95.12 194 ILE B CA 1
ATOM 6054 C C . ILE B 1 194 ? 7.5 30.656 20.266 1 95.12 194 ILE B C 1
ATOM 6056 O O . ILE B 1 194 ? 7.371 29.797 21.125 1 95.12 194 ILE B O 1
ATOM 6060 N N . PRO B 1 195 ? 6.695 31.656 20.109 1 96.62 195 PRO B N 1
ATOM 6061 C CA . PRO B 1 195 ? 5.527 31.688 20.984 1 96.62 195 PRO B CA 1
ATOM 6062 C C . PRO B 1 195 ? 4.66 30.438 20.875 1 96.62 195 PRO B C 1
ATOM 6064 O O . PRO B 1 195 ? 4.555 29.844 19.797 1 96.62 195 PRO B O 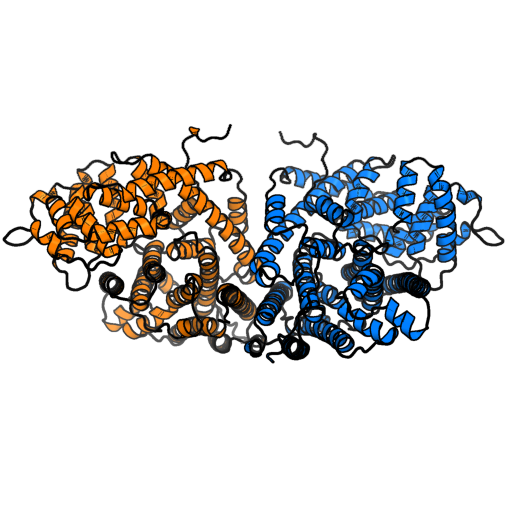1
ATOM 6067 N N . LEU B 1 196 ? 4 30.109 21.906 1 96.56 196 LEU B N 1
ATOM 6068 C CA . LEU B 1 196 ? 3.201 28.891 22.016 1 96.56 196 LEU B CA 1
ATOM 6069 C C . LEU B 1 196 ? 2.164 28.844 20.891 1 96.56 196 LEU B C 1
ATOM 6071 O O . LEU B 1 196 ? 1.964 27.781 20.281 1 96.56 196 LEU B O 1
ATOM 6075 N N . HIS B 1 197 ? 1.548 29.953 20.625 1 96.94 197 HIS B N 1
ATOM 6076 C CA . HIS B 1 197 ? 0.477 30.031 19.641 1 96.94 197 HIS B CA 1
ATOM 6077 C C . HIS B 1 197 ? 0.983 29.672 18.234 1 96.94 197 HIS B C 1
ATOM 6079 O O . HIS B 1 197 ? 0.207 29.234 17.391 1 96.94 197 HIS B O 1
ATOM 6085 N N . TRP B 1 198 ? 2.242 29.844 18 1 97 198 TRP B N 1
ATOM 6086 C CA . TRP B 1 198 ? 2.818 29.641 16.672 1 97 198 TRP B CA 1
ATOM 6087 C C . TRP B 1 198 ? 3.424 28.25 16.531 1 97 198 TRP B C 1
ATOM 6089 O O . TRP B 1 198 ? 3.859 27.859 15.453 1 97 198 TRP B O 1
ATOM 6099 N N . ARG B 1 199 ? 3.4 27.469 17.562 1 95.94 199 ARG B N 1
ATOM 6100 C CA . ARG B 1 199 ? 4.074 26.172 17.547 1 95.94 199 ARG B CA 1
ATOM 6101 C C . ARG B 1 199 ? 3.148 25.078 17.047 1 95.94 199 ARG B C 1
ATOM 6103 O O . ARG B 1 199 ? 1.934 25.141 17.234 1 95.94 199 ARG B O 1
ATOM 6110 N N . ALA B 1 200 ? 3.723 24.094 16.375 1 94.44 200 ALA B N 1
ATOM 6111 C CA . ALA B 1 200 ? 2.969 22.906 16.016 1 94.44 200 ALA B CA 1
ATOM 6112 C C . ALA B 1 200 ? 2.656 22.047 17.234 1 94.44 200 ALA B C 1
ATOM 6114 O O . ALA B 1 200 ? 3.568 21.562 17.906 1 94.44 200 ALA B O 1
ATOM 6115 N N . PRO B 1 201 ? 1.45 21.766 17.5 1 93.44 201 PRO B N 1
ATOM 6116 C CA . PRO B 1 201 ? 1.055 21.188 18.781 1 93.44 201 PRO B CA 1
ATOM 6117 C C . PRO B 1 201 ? 1.67 19.812 19.016 1 93.44 201 PRO B C 1
ATOM 6119 O O . PRO B 1 201 ? 2.174 19.531 20.109 1 93.44 201 PRO B O 1
ATOM 6122 N N . ARG B 1 202 ? 1.652 18.984 18.047 1 90.06 202 ARG B N 1
ATOM 6123 C CA . ARG B 1 202 ? 2.139 17.625 18.25 1 90.06 202 ARG B CA 1
ATOM 6124 C C . ARG B 1 202 ? 3.645 17.609 18.5 1 90.06 202 ARG B C 1
ATOM 6126 O O . ARG B 1 202 ? 4.137 16.844 19.328 1 90.06 202 ARG B O 1
ATOM 6133 N N . VAL B 1 203 ? 4.312 18.438 17.859 1 91.81 203 VAL B N 1
ATOM 6134 C CA . VAL B 1 203 ? 5.762 18.5 17.984 1 91.81 203 VAL B CA 1
ATOM 6135 C C . VAL B 1 203 ? 6.129 19.094 19.344 1 91.81 203 VAL B C 1
ATOM 6137 O O . VAL B 1 203 ? 7.086 18.656 19.984 1 91.81 203 VAL B O 1
ATOM 6140 N N . GLU B 1 204 ? 5.332 20 19.75 1 93.69 204 GLU B N 1
ATOM 6141 C CA . GLU B 1 204 ? 5.566 20.672 21.016 1 93.69 204 GLU B CA 1
ATOM 6142 C C . GLU B 1 204 ? 5.219 19.781 22.203 1 93.69 204 GLU B C 1
ATOM 6144 O O . GLU B 1 204 ? 5.785 19.922 23.297 1 93.69 204 GLU B O 1
ATOM 6149 N N . ALA B 1 205 ? 4.32 18.875 22.047 1 95.5 205 ALA B N 1
ATOM 6150 C CA . ALA B 1 205 ? 3.83 18.031 23.141 1 95.5 205 ALA B CA 1
ATOM 6151 C C . ALA B 1 205 ? 4.945 17.156 23.703 1 95.5 205 ALA B C 1
ATOM 6153 O O . ALA B 1 205 ? 5.016 16.922 24.906 1 95.5 205 ALA B O 1
ATOM 6154 N N . ARG B 1 206 ? 5.797 16.672 22.891 1 94.31 206 ARG B N 1
ATOM 6155 C CA . ARG B 1 206 ? 6.801 15.711 23.328 1 94.31 206 ARG B CA 1
ATOM 6156 C C . ARG B 1 206 ? 7.754 16.328 24.344 1 94.31 206 ARG B C 1
ATOM 6158 O O . ARG B 1 206 ? 7.91 15.82 25.453 1 94.31 206 ARG B O 1
ATOM 6165 N N . PRO B 1 207 ? 8.422 17.438 24.031 1 93.31 207 PRO B N 1
ATOM 6166 C CA . PRO B 1 207 ? 9.297 18.031 25.047 1 93.31 207 PRO B CA 1
ATOM 6167 C C . PRO B 1 207 ? 8.531 18.531 26.266 1 93.31 207 PRO B C 1
ATOM 6169 O O . PRO B 1 207 ? 9.062 18.516 27.391 1 93.31 207 PRO B O 1
ATOM 6172 N N . TYR B 1 208 ? 7.312 18.859 26.125 1 95.75 208 TYR B N 1
ATOM 6173 C CA . TYR B 1 208 ? 6.539 19.375 27.25 1 95.75 208 TYR B CA 1
ATOM 6174 C C . TYR B 1 208 ? 6.25 18.266 28.25 1 95.75 208 TYR B C 1
ATOM 6176 O O . TYR B 1 208 ? 6.098 18.531 29.453 1 95.75 208 TYR B O 1
ATOM 6184 N N . ILE B 1 209 ? 6.141 17.078 27.781 1 96.25 209 ILE B N 1
ATOM 6185 C CA . ILE B 1 209 ? 5.953 15.961 28.703 1 96.25 209 ILE B CA 1
ATOM 6186 C C . ILE B 1 209 ? 7.07 15.953 29.734 1 96.25 209 ILE B C 1
ATOM 6188 O O . ILE B 1 209 ? 6.816 15.781 30.938 1 96.25 209 ILE B O 1
ATOM 6192 N N . ASP B 1 210 ? 8.273 16.203 29.328 1 93.5 210 ASP B N 1
ATOM 6193 C CA . ASP B 1 210 ? 9.422 16.25 30.234 1 93.5 210 ASP B CA 1
ATOM 6194 C C . ASP B 1 210 ? 9.328 17.453 31.172 1 93.5 210 ASP B C 1
ATOM 6196 O O . ASP B 1 210 ? 9.688 17.359 32.344 1 93.5 210 ASP B O 1
ATOM 6200 N N . VAL B 1 211 ? 8.875 18.516 30.641 1 93.69 211 VAL B N 1
ATOM 6201 C CA . VAL B 1 211 ? 8.719 19.734 31.438 1 93.69 211 VAL B CA 1
ATOM 6202 C C . VAL B 1 211 ? 7.637 19.516 32.5 1 93.69 211 VAL B C 1
ATOM 6204 O O . VAL B 1 211 ? 7.828 19.859 33.656 1 93.69 211 VAL B O 1
ATOM 6207 N N . TYR B 1 212 ? 6.539 18.984 32.062 1 95.19 212 TYR B N 1
ATOM 6208 C CA . TYR B 1 212 ? 5.406 18.766 32.969 1 95.19 212 TYR B CA 1
ATOM 6209 C C . TYR B 1 212 ? 5.781 17.812 34.094 1 95.19 212 TYR B C 1
ATOM 6211 O O . TYR B 1 212 ? 5.316 17.969 35.219 1 95.19 212 TYR B O 1
ATOM 6219 N N . GLU B 1 213 ? 6.574 16.906 33.812 1 94.25 213 GLU B N 1
ATOM 6220 C CA . GLU B 1 213 ? 7.016 15.922 34.812 1 94.25 213 GLU B CA 1
ATOM 6221 C C . GLU B 1 213 ? 7.766 16.594 35.938 1 94.25 213 GLU B C 1
ATOM 6223 O O . GLU B 1 213 ? 7.719 16.109 37.094 1 94.25 213 GLU B O 1
ATOM 6228 N N . LYS B 1 214 ? 8.344 17.688 35.719 1 91.25 214 LYS B N 1
ATOM 6229 C CA . LYS B 1 214 ? 9.156 18.375 36.719 1 91.25 214 LYS B CA 1
ATOM 6230 C C . LYS B 1 214 ? 8.375 19.516 37.375 1 91.25 214 LYS B C 1
ATOM 6232 O O . LYS B 1 214 ? 8.867 20.141 38.312 1 91.25 214 LYS B O 1
ATOM 6237 N N . GLU B 1 215 ? 7.207 19.703 36.938 1 89.75 215 GLU B N 1
ATOM 6238 C CA . GLU B 1 215 ? 6.414 20.812 37.438 1 89.75 215 GLU B CA 1
ATOM 6239 C C . GLU B 1 215 ? 5.832 20.469 38.812 1 89.75 215 GLU B C 1
ATOM 6241 O O . GLU B 1 215 ? 5.398 19.344 39.062 1 89.75 215 GLU B O 1
ATOM 6246 N N . ASP B 1 216 ? 5.789 21.344 39.812 1 84.5 216 ASP B N 1
ATOM 6247 C CA . ASP B 1 216 ? 5.293 21.125 41.188 1 84.5 216 ASP B CA 1
ATOM 6248 C C . ASP B 1 216 ? 3.787 20.875 41.188 1 84.5 216 ASP B C 1
ATOM 6250 O O . ASP B 1 216 ? 3.291 20.062 41.938 1 84.5 216 ASP B O 1
ATOM 6254 N N . GLY B 1 217 ? 2.973 21.391 40.312 1 84.31 217 GLY B N 1
ATOM 6255 C CA . GLY B 1 217 ? 1.526 21.234 40.281 1 84.31 217 GLY B CA 1
ATOM 6256 C C . GLY B 1 217 ? 1.058 20.234 39.25 1 84.31 217 GLY B C 1
ATOM 6257 O O . GLY B 1 217 ? -0.116 20.234 38.875 1 84.31 217 GLY B O 1
ATOM 6258 N N . LYS B 1 218 ? 1.944 19.266 39.062 1 93.25 218 LYS B N 1
ATOM 6259 C CA . LYS B 1 218 ? 1.577 18.297 38.031 1 93.25 218 LYS B CA 1
ATOM 6260 C C . LYS B 1 218 ? 0.54 17.312 38.562 1 93.25 218 LYS B C 1
ATOM 6262 O O . LYS B 1 218 ? 0.49 17.031 39.781 1 93.25 218 LYS B O 1
ATOM 6267 N N . ILE B 1 219 ? -0.284 16.828 37.781 1 95.25 219 ILE B N 1
ATOM 6268 C CA . ILE B 1 219 ? -1.238 15.758 38.062 1 95.25 219 ILE B CA 1
ATOM 6269 C C . ILE B 1 219 ? -0.693 14.438 37.531 1 95.25 219 ILE B C 1
ATOM 6271 O O . ILE B 1 219 ? -0.622 14.219 36.312 1 95.25 219 ILE B O 1
ATOM 6275 N N . ASP B 1 220 ? -0.439 13.562 38.438 1 95.44 220 ASP B N 1
ATOM 6276 C CA . ASP B 1 220 ? 0.246 12.32 38.062 1 95.44 220 ASP B CA 1
ATOM 6277 C C . ASP B 1 220 ? -0.563 11.508 37.062 1 95.44 220 ASP B C 1
ATOM 6279 O O . ASP B 1 220 ? -0.006 10.953 36.125 1 95.44 220 ASP B O 1
ATOM 6283 N N . ASP B 1 221 ? -1.831 11.438 37.281 1 95.88 221 ASP B N 1
ATOM 6284 C CA . ASP B 1 221 ? -2.68 10.688 36.375 1 95.88 221 ASP B CA 1
ATOM 6285 C C . ASP B 1 221 ? -2.625 11.281 34.969 1 95.88 221 ASP B C 1
ATOM 6287 O O . ASP B 1 221 ? -2.631 10.555 33.969 1 95.88 221 ASP B O 1
ATOM 6291 N N . LEU B 1 222 ? -2.604 12.547 34.906 1 97.5 222 LEU B N 1
ATOM 6292 C CA . LEU B 1 222 ? -2.545 13.227 33.625 1 97.5 222 LEU B CA 1
ATOM 6293 C C . LEU B 1 222 ? -1.203 12.977 32.938 1 97.5 222 LEU B C 1
ATOM 6295 O O . LEU B 1 222 ? -1.148 12.773 31.734 1 97.5 222 LEU B O 1
ATOM 6299 N N . LEU B 1 223 ? -0.137 13.039 33.75 1 97.25 223 LEU B N 1
ATOM 6300 C CA . LEU B 1 223 ? 1.192 12.766 33.188 1 97.25 223 LEU B CA 1
ATOM 6301 C C . LEU B 1 223 ? 1.271 11.352 32.625 1 97.25 223 LEU B C 1
ATOM 6303 O O . LEU B 1 223 ? 1.766 11.148 31.531 1 97.25 223 LEU B O 1
ATOM 6307 N N . ASP B 1 224 ? 0.756 10.383 33.375 1 95.5 224 ASP B N 1
ATOM 6308 C CA . ASP B 1 224 ? 0.752 8.992 32.938 1 95.5 224 ASP B CA 1
ATOM 6309 C C . ASP B 1 224 ? -0.093 8.82 31.672 1 95.5 224 ASP B C 1
ATOM 6311 O O . ASP B 1 224 ? 0.285 8.086 30.75 1 95.5 224 ASP B O 1
ATOM 6315 N N . PHE B 1 225 ? -1.188 9.477 31.703 1 96.69 225 PHE B N 1
ATOM 6316 C CA . PHE B 1 225 ? -2.072 9.438 30.547 1 96.69 225 PHE B CA 1
ATOM 6317 C C . PHE B 1 225 ? -1.368 9.984 29.312 1 96.69 225 PHE B C 1
ATOM 6319 O O . PHE B 1 225 ? -1.44 9.391 28.234 1 96.69 225 PHE B O 1
ATOM 6326 N N . ALA B 1 226 ? -0.748 11.086 29.469 1 97.19 226 ALA B N 1
ATOM 6327 C CA . ALA B 1 226 ? -0.067 11.742 28.359 1 97.19 226 ALA B CA 1
ATOM 6328 C C . ALA B 1 226 ? 1.05 10.867 27.797 1 97.19 226 ALA B C 1
ATOM 6330 O O . ALA B 1 226 ? 1.228 10.781 26.578 1 97.19 226 ALA B O 1
ATOM 6331 N N . LYS B 1 227 ? 1.854 10.25 28.672 1 94.94 227 LYS B N 1
ATOM 6332 C CA . LYS B 1 227 ? 2.938 9.367 28.25 1 94.94 227 LYS B CA 1
ATOM 6333 C C . LYS B 1 227 ? 2.396 8.18 27.469 1 94.94 227 LYS B C 1
ATOM 6335 O O . LYS B 1 227 ? 2.908 7.852 26.391 1 94.94 227 LYS B O 1
ATOM 6340 N N . LEU B 1 228 ? 1.359 7.578 27.984 1 93.81 228 LEU B N 1
ATOM 6341 C CA . LEU B 1 228 ? 0.748 6.426 27.328 1 93.81 228 LEU B CA 1
ATOM 6342 C C . LEU B 1 228 ? 0.141 6.82 25.984 1 93.81 228 LEU B C 1
ATOM 6344 O O . LEU B 1 228 ? 0.298 6.105 24.984 1 93.81 228 LEU B O 1
ATOM 6348 N N . ASP B 1 229 ? -0.581 7.867 26.031 1 95.38 229 ASP B N 1
ATOM 6349 C CA . ASP B 1 229 ? -1.226 8.352 24.812 1 95.38 229 ASP B CA 1
ATOM 6350 C C . ASP B 1 229 ? -0.192 8.68 23.75 1 95.38 229 ASP B C 1
ATOM 6352 O O . ASP B 1 229 ? -0.397 8.375 22.562 1 95.38 229 ASP B O 1
ATOM 6356 N N . PHE B 1 230 ? 0.886 9.281 24.125 1 95.06 230 PHE B N 1
ATOM 6357 C CA . PHE B 1 230 ? 1.953 9.602 23.188 1 95.06 230 PHE B CA 1
ATOM 6358 C C . PHE B 1 230 ? 2.473 8.344 22.5 1 95.06 230 PHE B C 1
ATOM 6360 O O . PHE B 1 230 ? 2.643 8.32 21.281 1 95.06 230 PHE B O 1
ATOM 6367 N N . ASN B 1 231 ? 2.705 7.344 23.25 1 92.5 231 ASN B N 1
ATOM 6368 C CA . ASN B 1 231 ? 3.234 6.098 22.703 1 92.5 231 ASN B CA 1
ATOM 6369 C C . ASN B 1 231 ? 2.229 5.418 21.781 1 92.5 231 ASN B C 1
ATOM 6371 O O . ASN B 1 231 ? 2.613 4.809 20.781 1 92.5 231 ASN B O 1
ATOM 6375 N N . MET B 1 232 ? 0.992 5.5 22.156 1 92.25 232 MET B N 1
ATOM 6376 C CA . MET B 1 232 ? -0.05 4.93 21.312 1 92.25 232 MET B CA 1
ATOM 6377 C C . MET B 1 232 ? -0.129 5.672 19.969 1 92.25 232 MET B C 1
ATOM 6379 O O . MET B 1 232 ? -0.257 5.051 18.922 1 92.25 232 MET B O 1
ATOM 6383 N N . VAL B 1 233 ? -0.079 6.969 20 1 94.69 233 VAL B N 1
ATOM 6384 C CA . VAL B 1 233 ? -0.112 7.789 18.797 1 94.69 233 VAL B CA 1
ATOM 6385 C C . VAL B 1 233 ? 1.136 7.523 17.953 1 94.69 233 VAL B C 1
ATOM 6387 O O . VAL B 1 233 ? 1.068 7.488 16.734 1 94.69 233 VAL B O 1
ATOM 6390 N N . GLN B 1 234 ? 2.281 7.379 18.609 1 93.88 234 GLN B N 1
ATOM 6391 C CA . GLN B 1 234 ? 3.512 7.043 17.906 1 93.88 234 GLN B CA 1
ATOM 6392 C C . GLN B 1 234 ? 3.361 5.734 17.125 1 93.88 234 GLN B C 1
ATOM 6394 O O . GLN B 1 234 ? 3.885 5.598 16.016 1 93.88 234 GLN B O 1
ATOM 6399 N N . MET B 1 235 ? 2.674 4.809 17.719 1 90.38 235 MET B N 1
ATOM 6400 C CA . MET B 1 235 ? 2.43 3.543 17.031 1 90.38 235 MET B CA 1
ATOM 6401 C C . MET B 1 235 ? 1.591 3.76 15.773 1 90.38 235 MET B C 1
ATOM 6403 O O . MET B 1 235 ? 1.83 3.125 14.742 1 90.38 235 MET B O 1
ATOM 6407 N N . ALA B 1 236 ? 0.616 4.594 15.906 1 92.38 236 ALA B N 1
ATOM 6408 C CA . ALA B 1 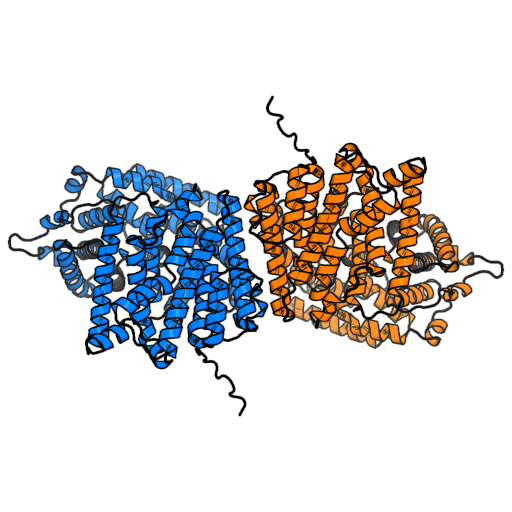236 ? -0.198 4.934 14.742 1 92.38 236 ALA B CA 1
ATOM 6409 C C . ALA B 1 236 ? 0.652 5.574 13.648 1 92.38 236 ALA B C 1
ATOM 6411 O O . ALA B 1 236 ? 0.481 5.27 12.469 1 92.38 236 ALA B O 1
ATOM 6412 N N . TYR B 1 237 ? 1.531 6.449 14.023 1 95 237 TYR B N 1
ATOM 6413 C CA . TYR B 1 237 ? 2.422 7.098 13.062 1 95 237 TYR B CA 1
ATOM 6414 C C . TYR B 1 237 ? 3.32 6.078 12.375 1 95 237 TYR B C 1
ATOM 6416 O O . TYR B 1 237 ? 3.57 6.176 11.172 1 95 237 TYR B O 1
ATOM 6424 N N . ARG B 1 238 ? 3.803 5.168 13.141 1 92.19 238 ARG B N 1
ATOM 6425 C CA . ARG B 1 238 ? 4.664 4.129 12.578 1 92.19 238 ARG B CA 1
ATOM 6426 C C . ARG B 1 238 ? 3.914 3.297 11.547 1 92.19 238 ARG B C 1
ATOM 6428 O O . ARG B 1 238 ? 4.473 2.939 10.508 1 92.19 238 ARG B O 1
ATOM 6435 N N . THR B 1 239 ? 2.693 2.988 11.828 1 90.19 239 THR B N 1
ATOM 6436 C CA . THR B 1 239 ? 1.861 2.25 10.891 1 90.19 239 THR B CA 1
ATOM 6437 C C . THR B 1 239 ? 1.671 3.043 9.602 1 90.19 239 THR B C 1
ATOM 6439 O O . THR B 1 239 ? 1.76 2.488 8.5 1 90.19 239 THR B O 1
ATOM 6442 N N . GLU B 1 240 ? 1.394 4.293 9.734 1 95.25 240 GLU B N 1
ATOM 6443 C CA . GLU B 1 240 ? 1.24 5.16 8.57 1 95.25 240 GLU B CA 1
ATOM 6444 C C . GLU B 1 240 ? 2.533 5.234 7.758 1 95.25 240 GLU B C 1
ATOM 6446 O O . GLU B 1 240 ? 2.504 5.199 6.527 1 95.25 240 GLU B O 1
ATOM 6451 N N . LEU B 1 241 ? 3.635 5.34 8.484 1 94.56 241 LEU B N 1
ATOM 6452 C CA . LEU B 1 241 ? 4.938 5.445 7.836 1 94.56 241 LEU B CA 1
ATOM 6453 C C . LEU B 1 241 ? 5.262 4.176 7.059 1 94.56 241 LEU B C 1
ATOM 6455 O O . LEU B 1 241 ? 5.91 4.23 6.012 1 94.56 241 LEU B O 1
ATOM 6459 N N . LYS B 1 242 ? 4.887 3.092 7.602 1 90.44 242 LYS B N 1
ATOM 6460 C CA . LYS B 1 242 ? 5.078 1.838 6.879 1 90.44 242 LYS B CA 1
ATOM 6461 C C . LYS B 1 242 ? 4.352 1.863 5.535 1 90.44 242 LYS B C 1
ATOM 6463 O O . LYS B 1 242 ? 4.926 1.504 4.508 1 90.44 242 LYS B O 1
ATOM 6468 N N . GLU B 1 243 ? 3.141 2.275 5.566 1 92.44 243 GLU B N 1
ATOM 6469 C CA . GLU B 1 243 ? 2.357 2.393 4.34 1 92.44 243 GLU B CA 1
ATOM 6470 C C . GLU B 1 243 ? 2.984 3.398 3.379 1 92.44 243 GLU B C 1
ATOM 6472 O O . GLU B 1 243 ? 3.1 3.131 2.182 1 92.44 243 GLU B O 1
ATOM 6477 N N . LEU B 1 244 ? 3.396 4.508 3.889 1 96.38 244 LEU B N 1
ATOM 6478 C CA . LEU B 1 244 ? 3.984 5.566 3.078 1 96.38 244 LEU B CA 1
ATOM 6479 C C . LEU B 1 244 ? 5.312 5.117 2.475 1 96.38 244 LEU B C 1
ATOM 6481 O O . LEU B 1 244 ? 5.621 5.445 1.326 1 96.38 244 LEU B O 1
ATOM 6485 N N . SER B 1 245 ? 6.066 4.406 3.266 1 93.88 245 SER B N 1
ATOM 6486 C CA . SER B 1 245 ? 7.355 3.932 2.783 1 93.88 245 SER B CA 1
ATOM 6487 C C . SER B 1 245 ? 7.188 2.92 1.653 1 93.88 245 SER B C 1
ATOM 6489 O O . SER B 1 245 ? 7.953 2.924 0.689 1 93.88 245 SER B O 1
ATOM 6491 N N . MET B 1 246 ? 6.23 2.066 1.781 1 90.62 246 MET B N 1
ATOM 6492 C CA . MET B 1 246 ? 5.953 1.104 0.719 1 90.62 246 MET B CA 1
ATOM 6493 C C . MET B 1 246 ? 5.523 1.814 -0.561 1 90.62 246 MET B C 1
ATOM 6495 O O . MET B 1 246 ? 5.957 1.447 -1.654 1 90.62 246 MET B O 1
ATOM 6499 N N . TRP B 1 247 ? 4.699 2.758 -0.423 1 94.75 247 TRP B N 1
ATOM 6500 C CA . TRP B 1 247 ? 4.246 3.564 -1.55 1 94.75 247 TRP B CA 1
ATOM 6501 C C . TRP B 1 247 ? 5.414 4.281 -2.215 1 94.75 247 TRP B C 1
ATOM 6503 O O . TRP B 1 247 ? 5.539 4.273 -3.441 1 94.75 247 TRP B O 1
ATOM 6513 N N . TRP B 1 248 ? 6.207 4.914 -1.408 1 94.94 248 TRP B N 1
ATOM 6514 C CA . TRP B 1 248 ? 7.348 5.672 -1.911 1 94.94 248 TRP B CA 1
ATOM 6515 C C . TRP B 1 248 ? 8.359 4.754 -2.584 1 94.94 248 TRP B C 1
ATOM 6517 O O . TRP B 1 248 ? 8.961 5.117 -3.598 1 94.94 248 TRP B O 1
ATOM 6527 N N . GLU B 1 249 ? 8.539 3.594 -2.025 1 91.88 249 GLU B N 1
ATOM 6528 C CA . GLU B 1 249 ? 9.43 2.594 -2.607 1 91.88 249 GLU B CA 1
ATOM 6529 C C . GLU B 1 249 ? 8.914 2.119 -3.963 1 91.88 249 GLU B C 1
ATOM 6531 O O . GLU B 1 249 ? 9.703 1.886 -4.883 1 91.88 249 GLU B O 1
ATOM 6536 N N . LEU B 1 250 ? 7.664 1.925 -3.988 1 91.12 250 LEU B N 1
ATOM 6537 C CA . LEU B 1 250 ? 7.055 1.489 -5.238 1 91.12 250 LEU B CA 1
ATOM 6538 C C . LEU B 1 250 ? 7.258 2.531 -6.336 1 91.12 250 LEU B C 1
ATOM 6540 O O . LEU B 1 250 ? 7.578 2.188 -7.473 1 91.12 250 LEU B O 1
ATOM 6544 N N . LEU B 1 251 ? 7.02 3.799 -6.055 1 93.69 251 LEU B N 1
ATOM 6545 C CA . LEU B 1 251 ? 7.199 4.852 -7.047 1 93.69 251 LEU B CA 1
ATOM 6546 C C . LEU B 1 251 ? 8.656 4.934 -7.496 1 93.69 251 LEU B C 1
ATOM 6548 O O . LEU B 1 251 ? 8.938 5.109 -8.68 1 93.69 251 LEU B O 1
ATOM 6552 N N . ALA B 1 252 ? 9.633 4.906 -6.523 1 92.44 252 ALA B N 1
ATOM 6553 C CA . ALA B 1 252 ? 11.078 4.852 -6.754 1 92.44 252 ALA B CA 1
ATOM 6554 C C . ALA B 1 252 ? 11.531 6.012 -7.637 1 92.44 252 ALA B C 1
ATOM 6556 O O . ALA B 1 252 ? 12.414 5.844 -8.484 1 92.44 252 ALA B O 1
ATOM 6557 N N . LEU B 1 253 ? 10.875 7.172 -7.516 1 90.56 253 LEU B N 1
ATOM 6558 C CA . LEU B 1 253 ? 11.203 8.328 -8.344 1 90.56 253 LEU B CA 1
ATOM 6559 C C . LEU B 1 253 ? 12.625 8.805 -8.078 1 90.56 253 LEU B C 1
ATOM 6561 O O . LEU B 1 253 ? 13.398 9.008 -9.016 1 90.56 253 LEU B O 1
ATOM 6565 N N . PRO B 1 254 ? 13.023 8.922 -6.77 1 87.19 254 PRO B N 1
ATOM 6566 C CA . PRO B 1 254 ? 14.391 9.406 -6.543 1 87.19 254 PRO B CA 1
ATOM 6567 C C . PRO B 1 254 ? 15.453 8.422 -7.035 1 87.19 254 PRO B C 1
ATOM 6569 O O . PRO B 1 254 ? 16.484 8.836 -7.562 1 87.19 254 PRO B O 1
ATOM 6572 N N . GLU B 1 255 ? 15.156 7.219 -6.918 1 84.94 255 GLU B N 1
ATOM 6573 C CA . GLU B 1 255 ? 16.109 6.191 -7.312 1 84.94 255 GLU B CA 1
ATOM 6574 C C . GLU B 1 255 ? 16.219 6.094 -8.828 1 84.94 255 GLU B C 1
ATOM 6576 O O . GLU B 1 255 ? 17.312 5.938 -9.375 1 84.94 255 GLU B O 1
ATOM 6581 N N . LYS B 1 256 ? 15.141 6.242 -9.469 1 84.62 256 LYS B N 1
ATOM 6582 C CA . LYS B 1 256 ? 15.109 6.043 -10.914 1 84.62 256 LYS B CA 1
ATOM 6583 C C . LYS B 1 256 ? 15.562 7.301 -11.656 1 84.62 256 LYS B C 1
ATOM 6585 O O . LYS B 1 256 ? 16.156 7.211 -12.727 1 84.62 256 LYS B O 1
ATOM 6590 N N . LEU B 1 257 ? 15.289 8.477 -11.125 1 85.19 257 LEU B N 1
ATOM 6591 C CA . LEU B 1 257 ? 15.5 9.703 -11.891 1 85.19 257 LEU B CA 1
ATOM 6592 C C . LEU B 1 257 ? 16.562 10.586 -11.234 1 85.19 257 LEU B C 1
ATOM 6594 O O . LEU B 1 257 ? 17.125 11.477 -11.875 1 85.19 257 LEU B O 1
ATOM 6598 N N . GLY B 1 258 ? 16.938 10.414 -10.07 1 84.69 258 GLY B N 1
ATOM 6599 C CA . GLY B 1 258 ? 18.109 10.938 -9.375 1 84.69 258 GLY B CA 1
ATOM 6600 C C . GLY B 1 258 ? 17.984 12.406 -9.023 1 84.69 258 GLY B C 1
ATOM 6601 O O . GLY B 1 258 ? 18.703 12.906 -8.156 1 84.69 258 GLY B O 1
ATOM 6602 N N . PHE B 1 259 ? 17.156 13.273 -9.781 1 87.75 259 PHE B N 1
ATOM 6603 C CA . PHE B 1 259 ? 17.141 14.703 -9.523 1 87.75 259 PHE B CA 1
ATOM 6604 C C . PHE B 1 259 ? 16.016 15.062 -8.539 1 87.75 259 PHE B C 1
ATOM 6606 O O . PHE B 1 259 ? 15.961 16.188 -8.047 1 87.75 259 PHE B O 1
ATOM 6613 N N . PHE B 1 260 ? 15.148 14.125 -8.266 1 88.94 260 PHE B N 1
ATOM 6614 C CA . PHE B 1 260 ? 14.078 14.383 -7.312 1 88.94 260 PHE B CA 1
ATOM 6615 C C . PHE B 1 260 ? 14.609 14.391 -5.883 1 88.94 260 PHE B C 1
ATOM 6617 O O . PHE B 1 260 ? 15.43 13.539 -5.516 1 88.94 260 PHE B O 1
ATOM 6624 N N . ARG B 1 261 ? 14.25 15.289 -5.137 1 91.94 261 ARG B N 1
ATOM 6625 C CA . ARG B 1 261 ? 14.547 15.266 -3.709 1 91.94 261 ARG B CA 1
ATOM 6626 C C . ARG B 1 261 ? 13.867 14.086 -3.025 1 91.94 261 ARG B C 1
ATOM 6628 O O . ARG B 1 261 ? 12.695 13.805 -3.285 1 91.94 261 ARG B O 1
ATOM 6635 N N . ASP B 1 262 ? 14.5 13.383 -2.18 1 92.19 262 ASP B N 1
ATOM 6636 C CA . ASP B 1 262 ? 13.992 12.289 -1.36 1 92.19 262 ASP B CA 1
ATOM 6637 C C . ASP B 1 262 ? 13.75 12.742 0.077 1 92.19 262 ASP B C 1
ATOM 6639 O O . ASP B 1 262 ? 14.656 12.688 0.911 1 92.19 262 ASP B O 1
ATOM 6643 N N . ARG B 1 263 ? 12.453 13.141 0.39 1 93.94 263 ARG B N 1
ATOM 6644 C CA . ARG B 1 263 ? 12.125 13.781 1.658 1 93.94 263 ARG B CA 1
ATOM 6645 C C . ARG B 1 263 ? 10.812 13.25 2.225 1 93.94 263 ARG B C 1
ATOM 6647 O O . ARG B 1 263 ? 9.93 14.023 2.594 1 93.94 263 ARG B O 1
ATOM 6654 N N . LEU B 1 264 ? 10.695 11.961 2.254 1 95.25 264 LEU B N 1
ATOM 6655 C CA . LEU B 1 264 ? 9.438 11.367 2.705 1 95.25 264 LEU B CA 1
ATOM 6656 C C . LEU B 1 264 ? 9.164 11.727 4.16 1 95.25 264 LEU B C 1
ATOM 6658 O O . LEU B 1 264 ? 8.07 12.188 4.492 1 95.25 264 LEU B O 1
ATOM 6662 N N . LEU B 1 265 ? 10.148 11.625 5.086 1 94.81 265 LEU B N 1
ATOM 6663 C CA . LEU B 1 265 ? 9.93 11.82 6.516 1 94.81 265 LEU B CA 1
ATOM 6664 C C . LEU B 1 265 ? 9.656 13.289 6.82 1 94.81 265 LEU B C 1
ATOM 6666 O O . LEU B 1 265 ? 8.844 13.609 7.688 1 94.81 265 LEU B O 1
ATOM 6670 N N . GLU B 1 266 ? 10.383 14.156 6.16 1 94.75 266 GLU B N 1
ATOM 6671 C CA . GLU B 1 266 ? 10.148 15.586 6.359 1 94.75 266 GLU B CA 1
ATOM 6672 C C . GLU B 1 266 ? 8.742 15.984 5.918 1 94.75 266 GLU B C 1
ATOM 6674 O O . GLU B 1 266 ? 8.078 16.781 6.586 1 94.75 266 GLU B O 1
ATOM 6679 N N . ASN B 1 267 ? 8.312 15.414 4.77 1 96.31 267 ASN B N 1
ATOM 6680 C CA . ASN B 1 267 ? 6.953 15.68 4.32 1 96.31 267 ASN B CA 1
ATOM 6681 C C . ASN B 1 267 ? 5.922 15.102 5.281 1 96.31 267 ASN B C 1
ATOM 6683 O O . ASN B 1 267 ? 4.855 15.695 5.484 1 96.31 267 ASN B O 1
ATOM 6687 N N . TYR B 1 268 ? 6.199 13.953 5.848 1 97 268 TYR B N 1
ATOM 6688 C CA . TYR B 1 268 ? 5.297 13.375 6.832 1 97 268 TYR B CA 1
ATOM 6689 C C . TYR B 1 268 ? 5.234 14.234 8.086 1 97 268 TYR B C 1
ATOM 6691 O O . TYR B 1 268 ? 4.172 14.383 8.703 1 97 268 TYR B O 1
ATOM 6699 N N . LEU B 1 269 ? 6.383 14.789 8.469 1 95.38 269 LEU B N 1
ATOM 6700 C CA . LEU B 1 269 ? 6.402 15.703 9.609 1 95.38 269 LEU B CA 1
ATOM 6701 C C . LEU B 1 269 ? 5.512 16.906 9.352 1 95.38 269 LEU B C 1
ATOM 6703 O O . LEU B 1 269 ? 4.785 17.359 10.242 1 95.38 269 LEU B O 1
ATOM 6707 N N . PHE B 1 270 ? 5.555 17.453 8.094 1 94.94 270 PHE B N 1
ATOM 6708 C CA . PHE B 1 270 ? 4.641 18.516 7.711 1 94.94 270 PHE B CA 1
ATOM 6709 C C . PHE B 1 270 ? 3.191 18.094 7.902 1 94.94 270 PHE B C 1
ATOM 6711 O O . PHE B 1 270 ? 2.375 18.844 8.43 1 94.94 270 PHE B O 1
ATOM 6718 N N . ALA B 1 271 ? 2.91 16.906 7.512 1 96.25 271 ALA B N 1
ATOM 6719 C CA . ALA B 1 271 ? 1.538 16.406 7.551 1 96.25 271 ALA B CA 1
ATOM 6720 C C . ALA B 1 271 ? 1.045 16.281 8.992 1 96.25 271 ALA B C 1
ATOM 6722 O O . ALA B 1 271 ? -0.104 16.609 9.289 1 96.25 271 ALA B O 1
ATOM 6723 N N . ILE B 1 272 ? 1.911 15.836 9.906 1 95.62 272 ILE B N 1
ATOM 6724 C CA . ILE B 1 272 ? 1.521 15.688 11.297 1 95.62 272 ILE B CA 1
ATOM 6725 C C . ILE B 1 272 ? 1.334 17.062 11.938 1 95.62 272 ILE B C 1
ATOM 6727 O O . ILE B 1 272 ? 0.557 17.219 12.883 1 95.62 272 ILE B O 1
ATOM 6731 N N . GLY B 1 273 ? 2.1 18.016 11.414 1 95.06 273 GLY B N 1
ATOM 6732 C CA . GLY B 1 273 ? 1.934 19.391 11.891 1 95.06 273 GLY B CA 1
ATOM 6733 C C . GLY B 1 273 ? 0.613 20 11.469 1 95.06 273 GLY B C 1
ATOM 6734 O O . GLY B 1 273 ? 0.079 20.875 12.172 1 95.06 273 GLY B O 1
ATOM 6735 N N . VAL B 1 274 ? 0.086 19.5 10.383 1 95.75 274 VAL B N 1
ATOM 6736 C CA . VAL B 1 274 ? -1.156 20.047 9.852 1 95.75 274 VAL B CA 1
ATOM 6737 C C . VAL B 1 274 ? -2.348 19.281 10.422 1 95.75 274 VAL B C 1
ATOM 6739 O O . VAL B 1 274 ? -3.281 19.891 10.953 1 95.75 274 VAL B O 1
ATOM 6742 N N . VAL B 1 275 ? -2.275 17.984 10.25 1 95.81 275 VAL B N 1
ATOM 6743 C CA . VAL B 1 275 ? -3.336 17.125 10.742 1 95.81 275 VAL B CA 1
ATOM 6744 C C . VAL B 1 275 ? -2.893 16.453 12.047 1 95.81 275 VAL B C 1
ATOM 6746 O O . VAL B 1 275 ? -2.412 15.32 12.031 1 95.81 275 VAL B O 1
ATOM 6749 N N . VAL B 1 276 ? -3.279 17 13.148 1 93.44 276 VAL B N 1
ATOM 6750 C CA . VAL B 1 276 ? -2.686 16.641 14.43 1 93.44 276 VAL B CA 1
ATOM 6751 C C . VAL B 1 276 ? -3.479 15.508 15.07 1 93.44 276 VAL B C 1
ATOM 6753 O O . VAL B 1 276 ? -2.92 14.68 15.797 1 93.44 276 VAL B O 1
ATOM 6756 N N . GLU B 1 277 ? -4.777 15.414 14.805 1 93.38 277 GLU B N 1
ATOM 6757 C CA . GLU B 1 277 ? -5.633 14.438 15.477 1 93.38 277 GLU B CA 1
ATOM 6758 C C . GLU B 1 277 ? -5.391 13.031 14.938 1 93.38 277 GLU B C 1
ATOM 6760 O O . GLU B 1 277 ? -5.508 12.789 13.734 1 93.38 277 GLU B O 1
ATOM 6765 N N . PRO B 1 278 ? -5.164 12.109 15.812 1 92.56 278 PRO B N 1
ATOM 6766 C CA . PRO B 1 278 ? -4.809 10.75 15.375 1 92.56 278 PRO B CA 1
ATOM 6767 C C . PRO B 1 278 ? -5.934 10.07 14.602 1 92.56 278 PRO B C 1
ATOM 6769 O O . PRO B 1 278 ? -5.676 9.156 13.805 1 92.56 278 PRO B O 1
ATOM 6772 N N . GLN B 1 279 ? -7.207 10.477 14.766 1 92.88 279 GLN B N 1
ATOM 6773 C CA . GLN B 1 279 ? -8.32 9.82 14.094 1 92.88 279 GLN B CA 1
ATOM 6774 C C . GLN B 1 279 ? -8.297 10.102 12.594 1 92.88 279 GLN B C 1
ATOM 6776 O O . GLN B 1 279 ? -8.953 9.406 11.812 1 92.88 279 GLN B O 1
ATOM 6781 N N . TYR B 1 280 ? -7.574 11.086 12.141 1 95.38 280 TYR B N 1
ATOM 6782 C CA . TYR B 1 280 ? -7.535 11.445 10.727 1 95.38 280 TYR B CA 1
ATOM 6783 C C . TYR B 1 280 ? -6.312 10.852 10.039 1 95.38 280 TYR B C 1
ATOM 6785 O O . TYR B 1 280 ? -5.621 11.531 9.281 1 95.38 280 TYR B O 1
ATOM 6793 N N . SER B 1 281 ? -6.086 9.609 10.336 1 95.19 281 SER B N 1
ATOM 6794 C CA . SER B 1 281 ? -4.945 8.883 9.789 1 95.19 281 SER B CA 1
ATOM 6795 C C . SER B 1 281 ? -4.945 8.906 8.266 1 95.19 281 SER B C 1
ATOM 6797 O O . SER B 1 281 ? -3.93 9.227 7.645 1 95.19 281 SER B O 1
ATOM 6799 N N . LEU B 1 282 ? -6.062 8.641 7.68 1 94.56 282 LEU B N 1
ATOM 6800 C CA . LEU B 1 282 ? -6.156 8.57 6.227 1 94.56 282 LEU B CA 1
ATOM 6801 C C . LEU B 1 282 ? -5.844 9.914 5.59 1 94.56 282 LEU B C 1
ATOM 6803 O O . LEU B 1 282 ? -5.191 9.984 4.547 1 94.56 282 LEU B O 1
ATOM 6807 N N . CYS B 1 283 ? -6.332 10.914 6.203 1 96.38 283 CYS B N 1
ATOM 6808 C CA . CYS B 1 283 ? -6.055 12.258 5.703 1 96.38 283 CYS B CA 1
ATOM 6809 C C . CYS B 1 283 ? -4.559 12.555 5.738 1 96.38 283 CYS B C 1
ATOM 6811 O O . CYS B 1 283 ? -4.004 13.078 4.773 1 96.38 283 CYS B O 1
ATOM 6813 N N . ARG B 1 284 ? -3.906 12.219 6.816 1 97.12 284 ARG B N 1
ATOM 6814 C CA . ARG B 1 284 ? -2.473 12.445 6.961 1 97.12 284 ARG B CA 1
ATOM 6815 C C . ARG B 1 284 ? -1.687 11.711 5.879 1 97.12 284 ARG B C 1
ATOM 6817 O O . ARG B 1 284 ? -0.742 12.258 5.309 1 97.12 284 ARG B O 1
ATOM 6824 N N . ILE B 1 285 ? -2.084 10.508 5.605 1 97.31 285 ILE B N 1
ATOM 6825 C CA . ILE B 1 285 ? -1.417 9.711 4.582 1 97.31 285 ILE B CA 1
ATOM 6826 C C . ILE B 1 285 ? -1.586 10.375 3.219 1 97.31 285 ILE B C 1
ATOM 6828 O O . ILE B 1 285 ? -0.616 10.539 2.473 1 97.31 285 ILE B O 1
ATOM 6832 N N . VAL B 1 286 ? -2.779 10.797 2.914 1 97.62 286 VAL B N 1
ATOM 6833 C CA . VAL B 1 286 ? -3.104 11.391 1.622 1 97.62 286 VAL B CA 1
ATOM 6834 C C . VAL B 1 286 ? -2.324 12.688 1.442 1 97.62 286 VAL B C 1
ATOM 6836 O O . VAL B 1 286 ? -1.74 12.93 0.383 1 97.62 286 VAL B O 1
ATOM 6839 N N . ILE B 1 287 ? -2.318 13.508 2.436 1 97.81 287 ILE B N 1
ATOM 6840 C CA . ILE B 1 287 ? -1.673 14.812 2.268 1 97.81 287 ILE B CA 1
ATOM 6841 C C . ILE B 1 287 ? -0.157 14.633 2.23 1 97.81 287 ILE B C 1
ATOM 6843 O O . ILE B 1 287 ? 0.545 15.375 1.544 1 97.81 287 ILE B O 1
ATOM 6847 N N . THR B 1 288 ? 0.383 13.617 2.973 1 98.38 288 THR B N 1
ATOM 6848 C CA . THR B 1 288 ? 1.81 13.328 2.861 1 98.38 288 THR B CA 1
ATOM 6849 C C . THR B 1 288 ? 2.178 12.961 1.428 1 98.38 288 THR B C 1
ATOM 6851 O O . THR B 1 288 ? 3.152 13.477 0.879 1 98.38 288 THR B O 1
ATOM 6854 N N . LYS B 1 289 ? 1.426 12.047 0.851 1 98.06 289 LYS B N 1
ATOM 6855 C CA . LYS B 1 289 ? 1.671 11.664 -0.537 1 98.06 289 LYS B CA 1
ATOM 6856 C C . LYS B 1 289 ? 1.618 12.883 -1.46 1 98.06 289 LYS B C 1
ATOM 6858 O O . LYS B 1 289 ? 2.455 13.023 -2.354 1 98.06 289 LYS B O 1
ATOM 6863 N N . ALA B 1 290 ? 0.656 13.703 -1.216 1 97.88 290 ALA B N 1
ATOM 6864 C CA . ALA B 1 290 ? 0.507 14.898 -2.035 1 97.88 290 ALA B CA 1
ATOM 6865 C C . ALA B 1 290 ? 1.71 15.828 -1.877 1 97.88 290 ALA B C 1
ATOM 6867 O O . ALA B 1 290 ? 2.201 16.391 -2.859 1 97.88 290 ALA B O 1
ATOM 6868 N N . MET B 1 291 ? 2.166 16.031 -0.691 1 97.56 291 MET B N 1
ATOM 6869 C CA . MET B 1 291 ? 3.295 16.922 -0.435 1 97.56 291 MET B CA 1
ATOM 6870 C C . MET B 1 291 ? 4.566 16.391 -1.086 1 97.56 291 MET B C 1
ATOM 6872 O O . MET B 1 291 ? 5.371 17.156 -1.612 1 97.56 291 MET B O 1
ATOM 6876 N N . VAL B 1 292 ? 4.738 15.086 -1.025 1 97.38 292 VAL B N 1
ATOM 6877 C CA . VAL B 1 292 ? 5.871 14.461 -1.702 1 97.38 292 VAL B CA 1
ATOM 6878 C C . VAL B 1 292 ? 5.797 14.742 -3.201 1 97.38 292 VAL B C 1
ATOM 6880 O O . VAL B 1 292 ? 6.805 15.07 -3.828 1 97.38 292 VAL B O 1
ATOM 6883 N N . LEU B 1 293 ? 4.637 14.641 -3.723 1 98 293 LEU B N 1
ATOM 6884 C CA . LEU B 1 293 ? 4.453 14.828 -5.156 1 98 293 LEU B CA 1
ATOM 6885 C C . LEU B 1 293 ? 4.566 16.312 -5.523 1 98 293 LEU B C 1
ATOM 6887 O O . LEU B 1 293 ? 5.043 16.641 -6.609 1 98 293 LEU B O 1
ATOM 6891 N N . ILE B 1 294 ? 4.125 17.188 -4.629 1 97.75 294 ILE B N 1
ATOM 6892 C CA . ILE B 1 294 ? 4.328 18.625 -4.82 1 97.75 294 ILE B CA 1
ATOM 6893 C C . ILE B 1 294 ? 5.82 18.938 -4.898 1 97.75 294 ILE B C 1
ATOM 6895 O O . ILE B 1 294 ? 6.262 19.703 -5.762 1 97.75 294 ILE B O 1
ATOM 6899 N N . THR B 1 295 ? 6.559 18.375 -3.977 1 95.94 295 THR B N 1
ATOM 6900 C CA . THR B 1 295 ? 8 18.562 -3.945 1 95.94 295 THR B CA 1
ATOM 6901 C C . THR B 1 295 ? 8.648 18.078 -5.242 1 95.94 295 THR B C 1
ATOM 6903 O O . THR B 1 295 ? 9.492 18.766 -5.82 1 95.94 295 THR B O 1
ATOM 6906 N N . ALA B 1 296 ? 8.219 16.938 -5.684 1 95.81 296 ALA B N 1
ATOM 6907 C CA . ALA B 1 296 ? 8.75 16.391 -6.934 1 95.81 296 ALA B CA 1
ATOM 6908 C C . ALA B 1 296 ? 8.359 17.281 -8.117 1 95.81 296 ALA B C 1
ATOM 6910 O O . ALA B 1 296 ? 9.164 17.484 -9.039 1 95.81 296 ALA B O 1
ATOM 6911 N N . MET B 1 297 ? 7.141 17.734 -8.133 1 97.12 297 MET B N 1
ATOM 6912 C CA . MET B 1 297 ? 6.695 18.641 -9.188 1 97.12 297 MET B CA 1
ATOM 6913 C C . MET B 1 297 ? 7.547 19.906 -9.203 1 97.12 297 MET B C 1
ATOM 6915 O O . MET B 1 297 ? 7.918 20.391 -10.273 1 97.12 297 MET B O 1
ATOM 6919 N N . ASP B 1 298 ? 7.758 20.406 -8.062 1 94.38 298 ASP B N 1
ATOM 6920 C CA . ASP B 1 298 ? 8.602 21.594 -7.914 1 94.38 298 ASP B CA 1
ATOM 6921 C C . ASP B 1 298 ? 9.984 21.359 -8.516 1 94.38 298 ASP B C 1
ATOM 6923 O O . ASP B 1 298 ? 10.531 22.234 -9.18 1 94.38 298 ASP B O 1
ATOM 6927 N N . ASP B 1 299 ? 10.586 20.234 -8.266 1 93.12 299 ASP B N 1
ATOM 6928 C CA . ASP B 1 299 ? 11.891 19.891 -8.812 1 93.12 299 ASP B CA 1
ATOM 6929 C C . ASP B 1 299 ? 11.867 19.875 -10.344 1 93.12 299 ASP B C 1
ATOM 6931 O O . ASP B 1 299 ? 12.859 20.219 -10.992 1 93.12 299 ASP B O 1
ATOM 6935 N N . ILE B 1 300 ? 10.75 19.453 -10.891 1 94.81 300 ILE B N 1
ATOM 6936 C CA . ILE B 1 300 ? 10.609 19.438 -12.344 1 94.81 300 ILE B CA 1
ATOM 6937 C C . ILE B 1 300 ? 10.578 20.859 -12.883 1 94.81 300 ILE B C 1
ATOM 6939 O O . ILE B 1 300 ? 11.328 21.203 -13.805 1 94.81 300 ILE B O 1
ATOM 6943 N N . TYR B 1 301 ? 9.805 21.688 -12.305 1 94.38 301 TYR B N 1
ATOM 6944 C CA . TYR B 1 301 ? 9.602 23.047 -12.82 1 94.38 301 TYR B CA 1
ATOM 6945 C C . TYR B 1 301 ? 10.812 23.922 -12.531 1 94.38 301 TYR B C 1
ATOM 6947 O O . TYR B 1 301 ? 11.18 24.766 -13.352 1 94.38 301 TYR B O 1
ATOM 6955 N N . ASP B 1 302 ? 11.453 23.719 -11.461 1 87.88 302 ASP B N 1
ATOM 6956 C CA . ASP B 1 302 ? 12.523 24.609 -11 1 87.88 302 ASP B CA 1
ATOM 6957 C C . ASP B 1 302 ? 13.852 24.25 -11.664 1 87.88 302 ASP B C 1
ATOM 6959 O O . ASP B 1 302 ? 14.672 25.141 -11.93 1 87.88 302 ASP B O 1
ATOM 6963 N N . VAL B 1 303 ? 14.086 22.984 -11.844 1 85.12 303 VAL B N 1
ATOM 6964 C CA . VAL B 1 303 ? 15.477 22.641 -12.117 1 85.12 303 VAL B CA 1
ATOM 6965 C C . VAL B 1 303 ? 15.562 21.781 -13.375 1 85.12 303 VAL B C 1
ATOM 6967 O O . VAL B 1 303 ? 16.375 22.047 -14.266 1 85.12 303 VAL B O 1
ATOM 6970 N N . HIS B 1 304 ? 14.75 20.844 -13.547 1 88.06 304 HIS B N 1
ATOM 6971 C CA . HIS B 1 304 ? 15.055 19.766 -14.484 1 88.06 304 HIS B CA 1
ATOM 6972 C C . HIS B 1 304 ? 14.336 19.969 -15.812 1 88.06 304 HIS B C 1
ATOM 6974 O O . HIS B 1 304 ? 14.875 19.656 -16.875 1 88.06 304 HIS B O 1
ATOM 6980 N N . GLY B 1 305 ? 13.164 20.5 -15.734 1 92.19 305 GLY B N 1
ATOM 6981 C CA . GLY B 1 305 ? 12.344 20.594 -16.938 1 92.19 305 GLY B CA 1
ATOM 6982 C C . GLY B 1 305 ? 12.773 21.703 -17.859 1 92.19 305 GLY B C 1
ATOM 6983 O O . GLY B 1 305 ? 13.172 22.781 -17.422 1 92.19 305 GLY B O 1
ATOM 6984 N N . LEU B 1 306 ? 12.688 21.438 -19.141 1 93.88 306 LEU B N 1
ATOM 6985 C CA . LEU B 1 306 ? 12.922 22.453 -20.172 1 93.88 306 LEU B CA 1
ATOM 6986 C C . LEU B 1 306 ? 11.641 23.219 -20.469 1 93.88 306 LEU B C 1
ATOM 6988 O O . LEU B 1 306 ? 10.539 22.688 -20.297 1 93.88 306 LEU B O 1
ATOM 6992 N N . PRO B 1 307 ? 11.758 24.422 -20.922 1 93.81 307 PRO B N 1
ATOM 6993 C CA . PRO B 1 307 ? 10.578 25.266 -21.141 1 93.81 307 PRO B CA 1
ATOM 6994 C C . PRO B 1 307 ? 9.516 24.594 -22 1 93.81 307 PRO B C 1
ATOM 6996 O O . PRO B 1 307 ? 8.336 24.625 -21.656 1 93.81 307 PRO B O 1
ATOM 6999 N N . ASP B 1 308 ? 9.922 24 -23.094 1 94.06 308 ASP B N 1
ATOM 7000 C CA . ASP B 1 308 ? 8.961 23.359 -23.984 1 94.06 308 ASP B CA 1
ATOM 7001 C C . ASP B 1 308 ? 8.328 22.141 -23.312 1 94.06 308 ASP B C 1
ATOM 7003 O O . ASP B 1 308 ? 7.137 21.875 -23.484 1 94.06 308 ASP B O 1
ATOM 7007 N N . GLU B 1 309 ? 9.133 21.391 -22.578 1 94.5 309 GLU B N 1
ATOM 7008 C CA . GLU B 1 309 ? 8.625 20.25 -21.828 1 94.5 309 GLU B CA 1
ATOM 7009 C C . GLU B 1 309 ? 7.613 20.688 -20.766 1 94.5 309 GLU B C 1
ATOM 7011 O O . GLU B 1 309 ? 6.586 20.031 -20.578 1 94.5 309 GLU B O 1
ATOM 7016 N N . LEU B 1 310 ? 7.934 21.781 -20.125 1 96.75 310 LEU B N 1
ATOM 7017 C CA . LEU B 1 310 ? 7.094 22.281 -19.047 1 96.75 310 LEU B CA 1
ATOM 7018 C C . LEU B 1 310 ? 5.73 22.719 -19.562 1 96.75 310 LEU B C 1
ATOM 7020 O O . LEU B 1 310 ? 4.715 22.547 -18.891 1 96.75 310 LEU B O 1
ATOM 7024 N N . LYS B 1 311 ? 5.727 23.297 -20.688 1 96.56 311 LYS B N 1
ATOM 7025 C CA . LYS B 1 311 ? 4.465 23.703 -21.312 1 96.56 311 LYS B CA 1
ATOM 7026 C C . LYS B 1 311 ? 3.566 22.5 -21.562 1 96.56 311 LYS B C 1
ATOM 7028 O O . LYS B 1 311 ? 2.385 22.5 -21.219 1 96.56 311 LYS B O 1
ATOM 7033 N N . VAL B 1 312 ? 4.164 21.484 -22.219 1 95.94 312 VAL B N 1
ATOM 7034 C CA . VAL B 1 312 ? 3.414 20.266 -22.531 1 95.94 312 VAL B CA 1
ATOM 7035 C C . VAL B 1 312 ? 2.965 19.594 -21.234 1 95.94 312 VAL B C 1
ATOM 7037 O O . VAL B 1 312 ? 1.839 19.109 -21.141 1 95.94 312 VAL B O 1
ATOM 7040 N N . PHE B 1 313 ? 3.854 19.562 -20.266 1 96.5 313 PHE B N 1
ATOM 7041 C CA . PHE B 1 313 ? 3.545 18.953 -18.984 1 96.5 313 PHE B CA 1
ATOM 7042 C C . PHE B 1 313 ? 2.379 19.672 -18.312 1 96.5 313 PHE B C 1
ATOM 7044 O O . PHE B 1 313 ? 1.442 19.031 -17.828 1 96.5 313 PHE B O 1
ATOM 7051 N N . THR B 1 314 ? 2.447 20.969 -18.266 1 97.5 314 THR B N 1
ATOM 7052 C CA . THR B 1 314 ? 1.393 21.766 -17.656 1 97.5 314 THR B CA 1
ATOM 7053 C C . THR B 1 314 ? 0.059 21.547 -18.359 1 97.5 314 THR B C 1
ATOM 7055 O O . THR B 1 314 ? -0.98 21.422 -17.719 1 97.5 314 THR B O 1
ATOM 7058 N N . ASP B 1 315 ? 0.083 21.484 -19.656 1 96.25 315 ASP B N 1
ATOM 7059 C CA . ASP B 1 315 ? -1.12 21.188 -20.438 1 96.25 315 ASP B CA 1
ATOM 7060 C C . ASP B 1 315 ? -1.694 19.828 -20.078 1 96.25 315 ASP B C 1
ATOM 7062 O O . ASP B 1 315 ? -2.912 19.656 -19.984 1 96.25 315 ASP B O 1
ATOM 7066 N N . THR B 1 316 ? -0.812 18.875 -19.953 1 95.31 316 THR B N 1
ATOM 7067 C CA . THR B 1 316 ? -1.217 17.516 -19.594 1 95.31 316 THR B CA 1
ATOM 7068 C C . THR B 1 316 ? -1.879 17.484 -18.219 1 95.31 316 THR B C 1
ATOM 7070 O O . THR B 1 316 ? -2.887 16.797 -18.031 1 95.31 316 THR B O 1
ATOM 7073 N N . VAL B 1 317 ? -1.328 18.188 -17.234 1 95.94 317 VAL B N 1
ATOM 7074 C CA . VAL B 1 317 ? -1.894 18.25 -15.891 1 95.94 317 VAL B CA 1
ATOM 7075 C C . VAL B 1 317 ? -3.254 18.938 -15.938 1 95.94 317 VAL B C 1
ATOM 7077 O O . VAL B 1 317 ? -4.188 18.531 -15.242 1 95.94 317 VAL B O 1
ATOM 7080 N N . ASN B 1 318 ? -3.391 19.969 -16.766 1 95.75 318 ASN B N 1
ATOM 7081 C CA . ASN B 1 318 ? -4.652 20.688 -16.891 1 95.75 318 ASN B CA 1
ATOM 7082 C C . ASN B 1 318 ? -5.734 19.812 -17.516 1 95.75 318 ASN B C 1
ATOM 7084 O O . ASN B 1 318 ? -6.902 19.875 -17.125 1 95.75 318 ASN B O 1
ATOM 7088 N N . ARG B 1 319 ? -5.379 19.047 -18.438 1 92.12 319 ARG B N 1
ATOM 7089 C CA . ARG B 1 319 ? -6.332 18.156 -19.094 1 92.12 319 ARG B CA 1
ATOM 7090 C C . ARG B 1 319 ? -6.648 16.953 -18.203 1 92.12 319 ARG B C 1
ATOM 7092 O O . ARG B 1 319 ? -7.785 16.469 -18.188 1 92.12 319 ARG B O 1
ATOM 7099 N N . TRP B 1 320 ? -5.625 16.5 -17.516 1 90.62 320 TRP B N 1
ATOM 7100 C CA . TRP B 1 320 ? -5.719 15.398 -16.562 1 90.62 320 TRP B CA 1
ATOM 7101 C C . TRP B 1 320 ? -6.148 14.109 -17.25 1 90.62 320 TRP B C 1
ATOM 7103 O O . TRP B 1 320 ? -7.113 13.469 -16.828 1 90.62 320 TRP B O 1
ATOM 7113 N N . ASP B 1 321 ? -5.586 13.719 -18.344 1 82.94 321 ASP B N 1
ATOM 7114 C CA . ASP B 1 321 ? -5.91 12.492 -19.062 1 82.94 321 ASP B CA 1
ATOM 7115 C C . ASP B 1 321 ? -4.645 11.719 -19.422 1 82.94 321 ASP B C 1
ATOM 7117 O O . ASP B 1 321 ? -3.529 12.203 -19.203 1 82.94 321 ASP B O 1
ATOM 7121 N N . LEU B 1 322 ? -4.789 10.469 -19.828 1 83 322 LEU B N 1
ATOM 7122 C CA . LEU B 1 322 ? -3.654 9.602 -20.125 1 83 322 LEU B CA 1
ATOM 7123 C C . LEU B 1 322 ? -3.318 9.633 -21.609 1 83 322 LEU B C 1
ATOM 7125 O O . LEU B 1 322 ? -2.297 9.086 -22.031 1 83 322 LEU B O 1
ATOM 7129 N N . GLU B 1 323 ? -4.039 10.227 -22.422 1 77.19 323 GLU B N 1
ATOM 7130 C CA . GLU B 1 323 ? -3.826 10.266 -23.859 1 77.19 323 GLU B CA 1
ATOM 7131 C C . GLU B 1 323 ? -2.598 11.094 -24.219 1 77.19 323 GLU B C 1
ATOM 7133 O O . GLU B 1 323 ? -1.859 10.758 -25.141 1 77.19 323 GLU B O 1
ATOM 7138 N N . GLY B 1 324 ? -2.402 12.156 -23.516 1 74.12 324 GLY B N 1
ATOM 7139 C CA . GLY B 1 324 ? -1.319 13.062 -23.844 1 74.12 324 GLY B CA 1
ATOM 7140 C C . GLY B 1 324 ? 0.007 12.672 -23.219 1 74.12 324 GLY B C 1
ATOM 7141 O O . GLY B 1 324 ? 1.022 13.336 -23.438 1 74.12 324 GLY B O 1
ATOM 7142 N N . ILE B 1 325 ? 0.141 11.469 -22.625 1 83.75 325 ILE B N 1
ATOM 7143 C CA . ILE B 1 325 ? 1.32 11.125 -21.844 1 83.75 325 ILE B CA 1
ATOM 7144 C C . ILE B 1 325 ? 2.465 10.734 -22.781 1 83.75 325 ILE B C 1
ATOM 7146 O O . ILE B 1 325 ? 3.639 10.922 -22.438 1 83.75 325 ILE B O 1
ATOM 7150 N N . ASP B 1 326 ? 2.129 10.297 -23.922 1 82.38 326 ASP B N 1
ATOM 7151 C CA . ASP B 1 326 ? 3.154 9.828 -24.844 1 82.38 326 ASP B CA 1
ATOM 7152 C C . ASP B 1 326 ? 4.016 10.984 -25.344 1 82.38 326 ASP B C 1
ATOM 7154 O O . ASP B 1 326 ? 5.129 10.773 -25.828 1 82.38 326 ASP B O 1
ATOM 7158 N N . GLN B 1 327 ? 3.479 12.188 -25.203 1 88.12 327 GLN B N 1
ATOM 7159 C CA . GLN B 1 327 ? 4.223 13.359 -25.672 1 88.12 327 GLN B CA 1
ATOM 7160 C C . GLN B 1 327 ? 5.246 13.805 -24.625 1 88.12 327 GLN B C 1
ATOM 7162 O O . GLN B 1 327 ? 6.141 14.594 -24.922 1 88.12 327 GLN B O 1
ATOM 7167 N N . LEU B 1 328 ? 5.188 13.289 -23.438 1 92.75 328 LEU B N 1
ATOM 7168 C CA . LEU B 1 328 ? 6.074 13.68 -22.359 1 92.75 328 LEU B CA 1
ATOM 7169 C C . LEU B 1 328 ? 7.367 12.867 -22.391 1 92.75 328 LEU B C 1
ATOM 7171 O O . LEU B 1 328 ? 7.367 11.703 -22.797 1 92.75 328 LEU B O 1
ATOM 7175 N N . PRO B 1 329 ? 8.5 13.57 -22.125 1 91.69 329 PRO B N 1
ATOM 7176 C CA . PRO B 1 329 ? 9.711 12.758 -21.938 1 91.69 329 PRO B CA 1
ATOM 7177 C C . PRO B 1 329 ? 9.547 11.695 -20.859 1 91.69 329 PRO B C 1
ATOM 7179 O O . PRO B 1 329 ? 8.633 11.789 -20.031 1 91.69 329 PRO B O 1
ATOM 7182 N N . GLU B 1 330 ? 10.375 10.719 -20.781 1 86.88 330 GLU B N 1
ATOM 7183 C CA . GLU B 1 330 ? 10.242 9.531 -19.953 1 86.88 330 GLU B CA 1
ATOM 7184 C C . GLU B 1 330 ? 10.117 9.898 -18.484 1 86.88 330 GLU B C 1
ATOM 7186 O O . GLU B 1 330 ? 9.281 9.352 -17.766 1 86.88 330 GLU B O 1
ATOM 7191 N N . TYR B 1 331 ? 10.945 10.805 -18.016 1 89 331 TYR B N 1
ATOM 7192 C CA . TYR B 1 331 ? 10.922 11.133 -16.594 1 89 331 TYR B CA 1
ATOM 7193 C C . TYR B 1 331 ? 9.617 11.82 -16.219 1 89 331 TYR B C 1
ATOM 7195 O O . TYR B 1 331 ? 9.102 11.625 -15.109 1 89 331 TYR B O 1
ATOM 7203 N N . MET B 1 332 ? 9.016 12.586 -17.141 1 93.38 332 MET B N 1
ATOM 7204 C CA . MET B 1 332 ? 7.754 13.258 -16.875 1 93.38 332 MET B CA 1
ATOM 7205 C C . MET B 1 332 ? 6.59 12.273 -16.922 1 93.38 332 MET B C 1
ATOM 7207 O O . MET B 1 332 ? 5.602 12.438 -16.203 1 93.38 332 MET B O 1
ATOM 7211 N N . LYS B 1 333 ? 6.773 11.266 -17.781 1 92.31 333 LYS B N 1
ATOM 7212 C CA . LYS B 1 333 ? 5.746 10.227 -17.828 1 92.31 333 LYS B CA 1
ATOM 7213 C C . LYS B 1 333 ? 5.617 9.516 -16.484 1 92.31 333 LYS B C 1
ATOM 7215 O O . LYS B 1 333 ? 4.508 9.297 -15.992 1 92.31 333 LYS B O 1
ATOM 7220 N N . LEU B 1 334 ? 6.77 9.172 -15.984 1 93.31 334 LEU B N 1
ATOM 7221 C CA . LEU B 1 334 ? 6.797 8.469 -14.711 1 93.31 334 LEU B CA 1
ATOM 7222 C C . LEU B 1 334 ? 6.164 9.312 -13.609 1 93.31 334 LEU B C 1
ATOM 7224 O O . LEU B 1 334 ? 5.332 8.828 -12.844 1 93.31 334 LEU B O 1
ATOM 7228 N N . TYR B 1 335 ? 6.566 10.578 -13.586 1 95.62 335 TYR B N 1
ATOM 7229 C CA . TYR B 1 335 ? 6.02 11.461 -12.555 1 95.62 335 TYR B CA 1
ATOM 7230 C C . TYR B 1 335 ? 4.52 11.648 -12.75 1 95.62 335 TYR B C 1
ATOM 7232 O O . TYR B 1 335 ? 3.758 11.609 -11.781 1 95.62 335 TYR B O 1
ATOM 7240 N N . TYR B 1 336 ? 4.117 11.891 -13.953 1 96.12 336 TYR B N 1
ATOM 7241 C CA . TYR B 1 336 ? 2.709 12.172 -14.211 1 96.12 336 TYR B CA 1
ATOM 7242 C C . TYR B 1 336 ? 1.837 10.984 -13.828 1 96.12 336 TYR B C 1
ATOM 7244 O O . TYR B 1 336 ? 0.771 11.148 -13.234 1 96.12 336 TYR B O 1
ATOM 7252 N N . LEU B 1 337 ? 2.236 9.82 -14.188 1 94.69 337 LEU B N 1
ATOM 7253 C CA . LEU B 1 337 ? 1.45 8.641 -13.852 1 94.69 337 LEU B CA 1
ATOM 7254 C C . LEU B 1 337 ? 1.395 8.445 -12.336 1 94.69 337 LEU B C 1
ATOM 7256 O O . LEU B 1 337 ? 0.38 7.992 -11.805 1 94.69 337 LEU B O 1
ATOM 7260 N N . ALA B 1 338 ? 2.514 8.672 -11.633 1 96.06 338 ALA B N 1
ATOM 7261 C CA . ALA B 1 338 ? 2.508 8.625 -10.172 1 96.06 338 ALA B CA 1
ATOM 7262 C C . ALA B 1 338 ? 1.489 9.602 -9.594 1 96.06 338 ALA B C 1
ATOM 7264 O O . ALA B 1 338 ? 0.726 9.258 -8.695 1 96.06 338 ALA B O 1
ATOM 7265 N N . LEU B 1 339 ? 1.497 10.844 -10.117 1 97.25 339 LEU B N 1
ATOM 7266 C CA . LEU B 1 339 ? 0.572 11.883 -9.695 1 97.25 339 LEU B CA 1
ATOM 7267 C C . LEU B 1 339 ? -0.871 11.484 -9.984 1 97.25 339 LEU B C 1
ATOM 7269 O O . LEU B 1 339 ? -1.731 11.57 -9.102 1 97.25 339 LEU B O 1
ATOM 7273 N N . TYR B 1 340 ? -1.084 11.047 -11.156 1 95.56 340 TYR B N 1
ATOM 7274 C CA . TYR B 1 340 ? -2.404 10.648 -11.633 1 95.56 340 TYR B CA 1
ATOM 7275 C C . TYR B 1 340 ? -2.967 9.508 -10.797 1 95.56 340 TYR B C 1
ATOM 7277 O O . TYR B 1 340 ? -4.105 9.578 -10.32 1 95.56 340 TYR B O 1
ATOM 7285 N N . ASN B 1 341 ? -2.201 8.469 -10.609 1 94.88 341 ASN B N 1
ATOM 7286 C CA . ASN B 1 341 ? -2.637 7.293 -9.867 1 94.88 341 ASN B CA 1
ATOM 7287 C C . ASN B 1 341 ? -2.908 7.629 -8.398 1 94.88 341 ASN B C 1
ATOM 7289 O O . ASN B 1 341 ? -3.895 7.168 -7.824 1 94.88 341 ASN B O 1
ATOM 7293 N N . THR B 1 342 ? -1.992 8.359 -7.797 1 96.94 342 THR B N 1
ATOM 7294 C CA . THR B 1 342 ? -2.154 8.734 -6.395 1 96.94 342 THR B CA 1
ATOM 7295 C C . THR B 1 342 ? -3.41 9.578 -6.203 1 96.94 342 THR B C 1
ATOM 7297 O O . THR B 1 342 ? -4.141 9.406 -5.223 1 96.94 342 THR B O 1
ATOM 7300 N N . THR B 1 343 ? -3.662 10.461 -7.094 1 96.69 343 THR B N 1
ATOM 7301 C CA . THR B 1 343 ? -4.848 11.312 -7.039 1 96.69 343 THR B CA 1
ATOM 7302 C C . THR B 1 343 ? -6.117 10.477 -7.207 1 96.69 343 THR B C 1
ATOM 7304 O O . THR B 1 343 ? -7.109 10.703 -6.508 1 96.69 343 THR B O 1
ATOM 7307 N N . ASN B 1 344 ? -6.086 9.562 -8.094 1 94.19 344 ASN B N 1
ATOM 7308 C CA . ASN B 1 344 ? -7.23 8.68 -8.297 1 94.19 344 ASN B CA 1
ATOM 7309 C C . ASN B 1 344 ? -7.504 7.824 -7.062 1 94.19 344 ASN B C 1
ATOM 7311 O O . ASN B 1 344 ? -8.656 7.508 -6.762 1 94.19 344 ASN B O 1
ATOM 7315 N N . GLU B 1 345 ? -6.488 7.375 -6.48 1 94.75 345 GLU B N 1
ATOM 7316 C CA . GLU B 1 345 ? -6.664 6.648 -5.227 1 94.75 345 GLU B CA 1
ATOM 7317 C C . GLU B 1 345 ? -7.367 7.508 -4.184 1 94.75 345 GLU B C 1
ATOM 7319 O O . GLU B 1 345 ? -8.227 7.02 -3.449 1 94.75 345 GLU B O 1
ATOM 7324 N N . THR B 1 346 ? -6.984 8.75 -4.082 1 96.12 346 THR B N 1
ATOM 7325 C CA . THR B 1 346 ? -7.645 9.68 -3.176 1 96.12 346 THR B CA 1
ATOM 7326 C C . THR B 1 346 ? -9.125 9.828 -3.535 1 96.12 346 THR B C 1
ATOM 7328 O O . THR B 1 346 ? -9.984 9.828 -2.654 1 96.12 346 THR B O 1
ATOM 7331 N N . ALA B 1 347 ? -9.391 9.969 -4.809 1 94 347 ALA B N 1
ATOM 7332 C CA . ALA B 1 347 ? -10.773 10.055 -5.266 1 94 347 ALA B CA 1
ATOM 7333 C C . ALA B 1 347 ? -11.57 8.82 -4.855 1 94 347 ALA B C 1
ATOM 7335 O O . ALA B 1 347 ? -12.742 8.922 -4.484 1 94 347 ALA B O 1
ATOM 7336 N N . TYR B 1 348 ? -10.945 7.672 -4.957 1 94.44 348 TYR B N 1
ATOM 7337 C CA . TYR B 1 348 ? -11.578 6.426 -4.547 1 94.44 348 TYR B CA 1
ATOM 7338 C C . TYR B 1 348 ? -11.945 6.461 -3.068 1 94.44 348 TYR B C 1
ATOM 7340 O O . TYR B 1 348 ? -13.047 6.055 -2.686 1 94.44 348 TYR B O 1
ATOM 7348 N N . ILE B 1 349 ? -11.039 6.926 -2.244 1 94.12 349 ILE B N 1
ATOM 7349 C CA . ILE B 1 349 ? -11.273 7.004 -0.806 1 94.12 349 ILE B CA 1
ATOM 7350 C C . ILE B 1 349 ? -12.469 7.91 -0.523 1 94.12 349 ILE B C 1
ATOM 7352 O O . ILE B 1 349 ? -13.344 7.559 0.273 1 94.12 349 ILE B O 1
ATOM 7356 N N . ILE B 1 350 ? -12.508 9.023 -1.169 1 93.12 350 ILE B N 1
ATOM 7357 C CA . ILE B 1 350 ? -13.594 9.977 -0.951 1 93.12 350 ILE B CA 1
ATOM 7358 C C . ILE B 1 350 ? -14.914 9.367 -1.414 1 93.12 350 ILE B C 1
ATOM 7360 O O . ILE B 1 350 ? -15.938 9.492 -0.737 1 93.12 350 ILE B O 1
ATOM 7364 N N . LEU B 1 351 ? -14.883 8.734 -2.555 1 92.12 351 LEU B N 1
ATOM 7365 C CA . LEU B 1 351 ? -16.094 8.078 -3.053 1 92.12 351 LEU B CA 1
ATOM 7366 C C . LEU B 1 351 ? -16.578 7.023 -2.068 1 92.12 351 LEU B C 1
ATOM 7368 O O . LEU B 1 351 ? -17.781 6.949 -1.777 1 92.12 351 LEU B O 1
ATOM 7372 N N . LYS B 1 352 ? -15.719 6.238 -1.609 1 92 352 LYS B N 1
ATOM 7373 C CA . LYS B 1 352 ? -16.031 5.145 -0.694 1 92 352 LYS B CA 1
ATOM 7374 C C . LYS B 1 352 ? -16.609 5.676 0.62 1 92 352 LYS B C 1
ATOM 7376 O O . LYS B 1 352 ? -17.594 5.145 1.135 1 92 352 LYS B O 1
ATOM 7381 N N . GLU B 1 353 ? -15.977 6.766 1.146 1 90.56 353 GLU B N 1
ATOM 7382 C CA . GLU B 1 353 ? -16.328 7.25 2.479 1 90.56 353 GLU B CA 1
ATOM 7383 C C . GLU B 1 353 ? -17.453 8.266 2.412 1 90.56 353 GLU B C 1
ATOM 7385 O O . GLU B 1 353 ? -18.25 8.383 3.348 1 90.56 353 GLU B O 1
ATOM 7390 N N . LYS B 1 354 ? -17.484 9.055 1.288 1 91.31 354 LYS B N 1
ATOM 7391 C CA . LYS B 1 354 ? -18.406 10.188 1.263 1 91.31 354 LYS B CA 1
ATOM 7392 C C . LYS B 1 354 ? -19.484 9.992 0.216 1 91.31 354 LYS B C 1
ATOM 7394 O O . LYS B 1 354 ? -20.484 10.719 0.197 1 91.31 354 LYS B O 1
ATOM 7399 N N . GLY B 1 355 ? -19.344 9.125 -0.718 1 86.88 355 GLY B N 1
ATOM 7400 C CA . GLY B 1 355 ? -20.422 8.742 -1.617 1 86.88 355 GLY B CA 1
ATOM 7401 C C . GLY B 1 355 ? -20.453 9.555 -2.9 1 86.88 355 GLY B C 1
ATOM 7402 O O . GLY B 1 355 ? -21.453 9.57 -3.613 1 86.88 355 GLY B O 1
ATOM 7403 N N . PHE B 1 356 ? -19.344 10.312 -3.16 1 88.25 356 PHE B N 1
ATOM 7404 C CA . PHE B 1 356 ? -19.328 11.047 -4.422 1 88.25 356 PHE B CA 1
ATOM 7405 C C . PHE B 1 356 ? -17.938 11.031 -5.043 1 88.25 356 PHE B C 1
ATOM 7407 O O . PHE B 1 356 ? -16.938 10.875 -4.336 1 88.25 356 PHE B O 1
ATOM 7414 N N . ASN B 1 357 ? -17.891 11.195 -6.367 1 88.31 357 ASN B N 1
ATOM 7415 C CA . ASN B 1 357 ? -16.641 11.227 -7.117 1 88.31 357 ASN B CA 1
ATOM 7416 C C . ASN B 1 357 ? -15.992 12.609 -7.086 1 88.31 357 ASN B C 1
ATOM 7418 O O . ASN B 1 357 ? -16.531 13.562 -7.66 1 88.31 357 ASN B O 1
ATOM 7422 N N . ALA B 1 358 ? -14.805 12.719 -6.492 1 90.06 358 ALA B N 1
ATOM 7423 C CA . ALA B 1 358 ? -14.156 14.008 -6.305 1 90.06 358 ALA B CA 1
ATOM 7424 C C . ALA B 1 358 ? -13.055 14.219 -7.332 1 90.06 358 ALA B C 1
ATOM 7426 O O . ALA B 1 358 ? -12.219 15.125 -7.184 1 90.06 358 ALA B O 1
ATOM 7427 N N . THR B 1 359 ? -12.953 13.469 -8.414 1 89.81 359 THR B N 1
ATOM 7428 C CA . THR B 1 359 ? -11.859 13.516 -9.375 1 89.81 359 THR B CA 1
ATOM 7429 C C . THR B 1 359 ? -11.719 14.922 -9.969 1 89.81 359 THR B C 1
ATOM 7431 O O . THR B 1 359 ? -10.609 15.445 -10.078 1 89.81 359 THR B O 1
ATOM 7434 N N . HIS B 1 360 ? -12.797 15.531 -10.359 1 89.06 360 HIS B N 1
ATOM 7435 C CA . HIS B 1 360 ? -12.75 16.859 -10.953 1 89.06 360 HIS B CA 1
ATOM 7436 C C . HIS B 1 360 ? -12.234 17.891 -9.961 1 89.06 360 HIS B C 1
ATOM 7438 O O . HIS B 1 360 ? -11.453 18.781 -10.32 1 89.06 360 HIS B O 1
ATOM 7444 N N . TYR B 1 361 ? -12.719 17.797 -8.781 1 91.62 361 TYR B N 1
ATOM 7445 C CA . TYR B 1 361 ? -12.273 18.672 -7.715 1 91.62 361 TYR B CA 1
ATOM 7446 C C . TYR B 1 361 ? -10.773 18.547 -7.48 1 91.62 361 TYR B C 1
ATOM 7448 O O . TYR B 1 361 ? -10.062 19.547 -7.383 1 91.62 361 TYR B O 1
ATOM 7456 N N . LEU B 1 362 ? -10.281 17.344 -7.418 1 94.25 362 LEU B N 1
ATOM 7457 C CA . LEU B 1 362 ? -8.867 17.078 -7.148 1 94.25 362 LEU B CA 1
ATOM 7458 C C . LEU B 1 362 ? -7.996 17.531 -8.312 1 94.25 362 LEU B C 1
ATOM 7460 O O . LEU B 1 362 ? -6.91 18.078 -8.102 1 94.25 362 LEU B O 1
ATOM 7464 N N . LYS B 1 363 ? -8.438 17.344 -9.523 1 93.19 363 LYS B N 1
ATOM 7465 C CA . LYS B 1 363 ? -7.715 17.812 -10.703 1 93.19 363 LYS B CA 1
ATOM 7466 C C . LYS B 1 363 ? -7.535 19.328 -10.68 1 93.19 363 LYS B C 1
ATOM 7468 O O . LYS B 1 363 ? -6.48 19.828 -11.062 1 93.19 363 LYS B O 1
ATOM 7473 N N . LYS B 1 364 ? -8.57 19.922 -10.312 1 93.31 364 LYS B N 1
ATOM 7474 C CA . LYS B 1 364 ? -8.508 21.391 -10.25 1 93.31 364 LYS B CA 1
ATOM 7475 C C . LYS B 1 364 ? -7.43 21.844 -9.273 1 93.31 364 LYS B C 1
ATOM 7477 O O . LYS B 1 364 ? -6.711 22.812 -9.547 1 93.31 364 LYS B O 1
ATOM 7482 N N . LEU B 1 365 ? -7.355 21.203 -8.156 1 94.44 365 LEU B N 1
ATOM 7483 C CA . LEU B 1 365 ? -6.348 21.547 -7.16 1 94.44 365 LEU B CA 1
ATOM 7484 C C . LEU B 1 365 ? -4.941 21.391 -7.73 1 94.44 365 LEU B C 1
ATOM 7486 O O . LEU B 1 365 ? -4.102 22.281 -7.582 1 94.44 365 LEU B O 1
ATOM 7490 N N . TRP B 1 366 ? -4.672 20.328 -8.398 1 97.31 366 TRP B N 1
ATOM 7491 C CA . TRP B 1 366 ? -3.348 20.047 -8.953 1 97.31 366 TRP B CA 1
ATOM 7492 C C . TRP B 1 366 ? -3.045 20.969 -10.125 1 97.31 366 TRP B C 1
ATOM 7494 O O . TRP B 1 366 ? -1.9 21.391 -10.32 1 97.31 366 TRP B O 1
ATOM 7504 N N . ALA B 1 367 ? -4.066 21.266 -10.914 1 97 367 ALA B N 1
ATOM 7505 C CA . ALA B 1 367 ? -3.891 22.203 -12.031 1 97 367 ALA B CA 1
ATOM 7506 C C . ALA B 1 367 ? -3.479 23.578 -11.531 1 97 367 ALA B C 1
ATOM 7508 O O . ALA B 1 367 ? -2.611 24.219 -12.125 1 97 367 ALA B O 1
ATOM 7509 N N . MET B 1 368 ? -4.148 23.984 -10.492 1 95.56 368 MET B N 1
ATOM 7510 C CA . MET B 1 368 ? -3.795 25.281 -9.906 1 95.56 368 MET B CA 1
ATOM 7511 C C . MET B 1 368 ? -2.336 25.297 -9.469 1 95.56 368 MET B C 1
ATOM 7513 O O . MET B 1 368 ? -1.616 26.266 -9.734 1 95.56 368 MET B O 1
ATOM 7517 N N . GLN B 1 369 ? -1.882 24.266 -8.828 1 97.62 369 GLN B N 1
ATOM 7518 C CA . GLN B 1 369 ? -0.501 24.156 -8.375 1 97.62 369 GLN B CA 1
ATOM 7519 C C . GLN B 1 369 ? 0.468 24.125 -9.547 1 97.62 369 GLN B C 1
ATOM 7521 O O . GLN B 1 369 ? 1.468 24.844 -9.555 1 97.62 369 GLN B O 1
ATOM 7526 N N . SER B 1 370 ? 0.167 23.312 -10.531 1 98.19 370 SER B N 1
ATOM 7527 C CA . SER B 1 370 ? 1.008 23.188 -11.719 1 98.19 370 SER B CA 1
ATOM 7528 C C . SER B 1 370 ? 1.114 24.516 -12.461 1 98.19 370 SER B C 1
ATOM 7530 O O . SER B 1 370 ? 2.207 24.922 -12.867 1 98.19 370 SER B O 1
ATOM 7532 N N . ASN B 1 371 ? 0.002 25.156 -12.625 1 98.12 371 ASN B N 1
ATOM 7533 C CA . ASN B 1 371 ? -0.019 26.438 -13.336 1 98.12 371 ASN B CA 1
ATOM 7534 C C . ASN B 1 371 ? 0.798 27.5 -12.602 1 98.12 371 ASN B C 1
ATOM 7536 O O . ASN B 1 371 ? 1.449 28.328 -13.234 1 98.12 371 ASN B O 1
ATOM 7540 N N . SER B 1 372 ? 0.707 27.484 -11.32 1 97.56 372 SER B N 1
ATOM 7541 C CA . SER B 1 372 ? 1.483 28.438 -10.539 1 97.56 372 SER B CA 1
ATOM 7542 C C . SER B 1 372 ? 2.98 28.188 -10.68 1 97.56 372 SER B C 1
ATOM 7544 O O . SER B 1 372 ? 3.768 29.125 -10.789 1 97.56 372 SER B O 1
ATOM 7546 N N . TYR B 1 373 ? 3.424 26.953 -10.633 1 97.44 373 TYR B N 1
ATOM 7547 C CA . TYR B 1 373 ? 4.824 26.609 -10.852 1 97.44 373 TYR B CA 1
ATOM 7548 C C . TYR B 1 373 ? 5.273 27 -12.25 1 97.44 373 TYR B C 1
ATOM 7550 O O . TYR B 1 373 ? 6.402 27.469 -12.438 1 97.44 373 TYR B O 1
ATOM 7558 N N . PHE B 1 374 ? 4.406 26.75 -13.18 1 97.94 374 PHE B N 1
ATOM 7559 C CA . PHE B 1 374 ? 4.727 27.078 -14.562 1 97.94 374 PHE B CA 1
ATOM 7560 C C . PHE B 1 374 ? 4.961 28.562 -14.734 1 97.94 374 PHE B C 1
ATOM 7562 O O . PHE B 1 374 ? 5.867 28.984 -15.469 1 97.94 374 PHE B O 1
ATOM 7569 N N . ARG B 1 375 ? 4.152 29.344 -14.109 1 96.81 375 ARG B N 1
ATOM 7570 C CA . ARG B 1 375 ? 4.336 30.781 -14.133 1 96.81 375 ARG B CA 1
ATOM 7571 C C . ARG B 1 375 ? 5.707 31.172 -13.594 1 96.81 375 ARG B C 1
ATOM 7573 O O . ARG B 1 375 ? 6.391 32.031 -14.172 1 96.81 375 ARG B O 1
ATOM 7580 N N . GLU B 1 376 ? 6.09 30.609 -12.492 1 95.12 376 GLU B N 1
ATOM 7581 C CA . GLU B 1 376 ? 7.406 30.875 -11.922 1 95.12 376 GLU B CA 1
ATOM 7582 C C . GLU B 1 376 ? 8.516 30.453 -12.883 1 95.12 376 GLU B C 1
ATOM 7584 O O . GLU B 1 376 ? 9.531 31.156 -13.008 1 95.12 376 GLU B O 1
ATOM 7589 N N . ALA B 1 377 ? 8.336 29.312 -13.484 1 94.44 377 ALA B N 1
ATOM 7590 C CA . ALA B 1 377 ? 9.312 28.859 -14.469 1 94.44 377 ALA B CA 1
ATOM 7591 C C . ALA B 1 377 ? 9.414 29.844 -15.641 1 94.44 377 ALA B C 1
ATOM 7593 O O . ALA B 1 377 ? 10.508 30.078 -16.172 1 94.44 377 ALA B O 1
ATOM 7594 N N . GLN B 1 378 ? 8.289 30.359 -16.047 1 95.56 378 GLN B N 1
ATOM 7595 C CA . GLN B 1 378 ? 8.281 31.359 -17.125 1 95.56 378 GLN B CA 1
ATOM 7596 C C . GLN B 1 378 ? 9.023 32.625 -16.703 1 95.56 378 GLN B C 1
ATOM 7598 O O . GLN B 1 378 ? 9.773 33.219 -17.484 1 95.56 378 GLN B O 1
ATOM 7603 N N . TRP B 1 379 ? 8.789 33.094 -15.492 1 93.88 379 TRP B N 1
ATOM 7604 C CA . TRP B 1 379 ? 9.523 34.25 -14.969 1 93.88 379 TRP B CA 1
ATOM 7605 C C . TRP B 1 379 ? 11.031 34 -15.023 1 93.88 379 TRP B C 1
ATOM 7607 O O . TRP B 1 379 ? 11.797 34.875 -15.461 1 93.88 379 TRP B O 1
ATOM 7617 N N . PHE B 1 380 ? 11.438 32.812 -14.602 1 90.56 380 PHE B N 1
ATOM 7618 C CA . PHE B 1 380 ? 12.844 32.469 -14.562 1 90.56 380 PHE B CA 1
ATOM 7619 C C . PHE B 1 380 ? 13.445 32.469 -15.961 1 90.56 380 PHE B C 1
ATOM 7621 O O . PHE B 1 380 ? 14.492 33.062 -16.203 1 90.56 380 PHE B O 1
ATOM 7628 N N . ASN B 1 381 ? 12.828 31.828 -16.859 1 90.12 381 ASN B N 1
ATOM 7629 C CA . ASN B 1 381 ? 13.367 31.625 -18.203 1 90.12 381 ASN B CA 1
ATOM 7630 C C . ASN B 1 381 ? 13.375 32.938 -19 1 90.12 381 ASN B C 1
ATOM 7632 O O . ASN B 1 381 ? 14.227 33.125 -19.875 1 90.12 381 ASN B O 1
ATOM 7636 N N . SER B 1 382 ? 12.516 33.812 -18.672 1 92.38 382 SER B N 1
ATOM 7637 C CA . SER B 1 382 ? 12.453 35.094 -19.375 1 92.38 382 SER B CA 1
ATOM 7638 C C . SER B 1 382 ? 13.305 36.125 -18.688 1 92.38 382 SER B C 1
ATOM 7640 O O . SER B 1 382 ? 13.539 37.219 -19.25 1 92.38 382 SER B O 1
ATOM 7642 N N . GLY B 1 383 ? 13.711 35.875 -17.453 1 90 383 GLY B N 1
ATOM 7643 C CA . GLY B 1 383 ? 14.445 36.844 -16.672 1 90 383 GLY B CA 1
ATOM 7644 C C . GLY B 1 383 ? 13.562 37.938 -16.078 1 90 383 GLY B C 1
ATOM 7645 O O . GLY B 1 383 ? 14.055 38.938 -15.578 1 90 383 GLY B O 1
ATOM 7646 N N . TYR B 1 384 ? 12.297 37.656 -16.109 1 92.88 384 TYR B N 1
ATOM 7647 C CA . TYR B 1 384 ? 11.328 38.625 -15.594 1 92.88 384 TYR B CA 1
ATOM 7648 C C . TYR B 1 384 ? 11.32 38.594 -14.07 1 92.88 384 TYR B C 1
ATOM 7650 O O . TYR B 1 384 ? 11.273 37.531 -13.445 1 92.88 384 TYR B O 1
ATOM 7658 N N . ILE B 1 385 ? 11.398 39.75 -13.438 1 93.06 385 ILE B N 1
ATOM 7659 C CA . ILE B 1 385 ? 11.266 39.906 -11.992 1 93.06 385 ILE B CA 1
ATOM 7660 C C . ILE B 1 385 ? 9.914 40.5 -11.648 1 93.06 385 ILE B C 1
ATOM 7662 O O . ILE B 1 385 ? 9.688 41.719 -11.875 1 93.06 385 ILE B O 1
ATOM 7666 N N . PRO B 1 386 ? 9.078 39.75 -11.109 1 94.81 386 PRO B N 1
ATOM 7667 C CA . PRO B 1 386 ? 7.742 40.281 -10.805 1 94.81 386 PRO B CA 1
ATOM 7668 C C . PRO B 1 386 ? 7.754 41.312 -9.68 1 94.81 386 PRO B C 1
ATOM 7670 O O . PRO B 1 386 ? 8.688 41.344 -8.867 1 94.81 386 PRO B O 1
ATOM 7673 N N . LYS B 1 387 ? 6.707 42.094 -9.688 1 95.38 387 LYS B N 1
ATOM 7674 C CA . LYS B 1 387 ? 6.473 42.969 -8.539 1 95.38 387 LYS B CA 1
ATOM 7675 C C . LYS B 1 387 ? 6.137 42.156 -7.293 1 95.38 387 LYS B C 1
ATOM 7677 O O . LYS B 1 387 ? 5.707 41 -7.402 1 95.38 387 LYS B O 1
ATOM 7682 N N . PHE B 1 388 ? 6.352 42.812 -6.207 1 95.88 388 PHE B N 1
ATOM 7683 C CA . PHE B 1 388 ? 6.172 42.125 -4.938 1 95.88 388 PHE B CA 1
ATOM 7684 C C . PHE B 1 388 ? 4.773 41.531 -4.844 1 95.88 388 PHE B C 1
ATOM 7686 O O . PHE B 1 388 ? 4.621 40.344 -4.543 1 95.88 388 PHE B O 1
ATOM 7693 N N . ASP B 1 389 ? 3.773 42.312 -5.164 1 95.44 389 ASP B N 1
ATOM 7694 C CA . ASP B 1 389 ? 2.395 41.844 -5.055 1 95.44 389 ASP B CA 1
ATOM 7695 C C . ASP B 1 389 ? 2.094 40.75 -6.094 1 95.44 389 ASP B C 1
ATOM 7697 O O . ASP B 1 389 ? 1.343 39.812 -5.824 1 95.44 389 ASP B O 1
ATOM 7701 N N . GLU B 1 390 ? 2.656 40.938 -7.266 1 95.75 390 GLU B N 1
ATOM 7702 C CA . GLU B 1 390 ? 2.498 39.938 -8.312 1 95.75 390 GLU B CA 1
ATOM 7703 C C . GLU B 1 390 ? 3.117 38.594 -7.906 1 95.75 390 GLU B C 1
ATOM 7705 O O . GLU B 1 390 ? 2.525 37.531 -8.125 1 95.75 390 GLU B O 1
ATOM 7710 N N . TYR B 1 391 ? 4.25 38.719 -7.332 1 96 391 TYR B N 1
ATOM 7711 C CA . TYR B 1 391 ? 4.914 37.5 -6.82 1 96 391 TYR B CA 1
ATOM 7712 C C . TYR B 1 391 ? 4.07 36.844 -5.746 1 96 391 TYR B C 1
ATOM 7714 O O . TYR B 1 391 ? 3.863 35.625 -5.781 1 96 391 TYR B O 1
ATOM 7722 N N . LEU B 1 392 ? 3.607 37.594 -4.816 1 95.75 392 LEU B N 1
ATOM 7723 C CA . LEU B 1 392 ? 2.869 37.062 -3.68 1 95.75 392 LEU B CA 1
ATOM 7724 C C . LEU B 1 392 ? 1.579 36.375 -4.141 1 95.75 392 LEU B C 1
ATOM 7726 O O . LEU B 1 392 ? 1.194 35.344 -3.611 1 95.75 392 LEU B O 1
ATOM 7730 N N . ASP B 1 393 ? 0.918 36.969 -5.078 1 94.81 393 ASP B N 1
ATOM 7731 C CA . ASP B 1 393 ? -0.326 36.406 -5.594 1 94.81 393 ASP B CA 1
ATOM 7732 C C . ASP B 1 393 ? -0.108 35 -6.129 1 94.81 393 ASP B C 1
ATOM 7734 O O . ASP B 1 393 ? -0.936 34.094 -5.91 1 94.81 393 ASP B O 1
ATOM 7738 N N . ASN B 1 394 ? 0.963 34.781 -6.828 1 96.38 394 ASN B N 1
ATOM 7739 C CA . ASN B 1 394 ? 1.288 33.469 -7.348 1 96.38 394 ASN B CA 1
ATOM 7740 C C . ASN B 1 394 ? 1.8 32.531 -6.25 1 96.38 394 ASN B C 1
ATOM 7742 O O . ASN B 1 394 ? 1.475 31.359 -6.23 1 96.38 394 ASN B O 1
ATOM 7746 N N . ALA B 1 395 ? 2.543 33.156 -5.363 1 95.62 395 ALA B N 1
ATOM 7747 C CA . ALA B 1 395 ? 3.242 32.406 -4.344 1 95.62 395 ALA B CA 1
ATOM 7748 C C . ALA B 1 395 ? 2.264 31.812 -3.328 1 95.62 395 ALA B C 1
ATOM 7750 O O . ALA B 1 395 ? 2.541 30.781 -2.705 1 95.62 395 ALA B O 1
ATOM 7751 N N . LEU B 1 396 ? 1.111 32.406 -3.191 1 94.56 396 LEU B N 1
ATOM 7752 C CA . LEU B 1 396 ? 0.094 31.922 -2.268 1 94.56 396 LEU B CA 1
ATOM 7753 C C . LEU B 1 396 ? -0.46 30.594 -2.736 1 94.56 396 LEU B C 1
ATOM 7755 O O . LEU B 1 396 ? -0.947 29.797 -1.925 1 94.56 396 LEU B O 1
ATOM 7759 N N . VAL B 1 397 ? -0.35 30.312 -4.012 1 94.44 397 VAL B N 1
ATOM 7760 C CA . VAL B 1 397 ? -0.784 29.047 -4.574 1 94.44 397 VAL B CA 1
ATOM 7761 C C . VAL B 1 397 ? 0.396 28.078 -4.633 1 94.44 397 VAL B C 1
ATOM 7763 O O . VAL B 1 397 ? 0.285 26.922 -4.199 1 94.44 397 VAL B O 1
ATOM 7766 N N . SER B 1 398 ? 1.537 28.578 -5.09 1 95.88 398 SER B N 1
ATOM 7767 C CA . SER B 1 398 ? 2.678 27.703 -5.367 1 95.88 398 SER B CA 1
ATOM 7768 C C . SER B 1 398 ? 3.273 27.141 -4.082 1 95.88 398 SER B C 1
ATOM 7770 O O . SER B 1 398 ? 4.008 26.156 -4.109 1 95.88 398 SER B O 1
ATOM 7772 N N . VAL B 1 399 ? 2.904 27.781 -2.963 1 95.69 399 VAL B N 1
ATOM 7773 C CA . VAL B 1 399 ? 3.445 27.297 -1.695 1 95.69 399 VAL B CA 1
ATOM 7774 C C . VAL B 1 399 ? 2.84 25.938 -1.358 1 95.69 399 VAL B C 1
ATOM 7776 O O . VAL B 1 399 ? 3.396 25.188 -0.553 1 95.69 399 VAL B O 1
ATOM 7779 N N . GLY B 1 400 ? 1.709 25.562 -1.944 1 95.56 400 GLY B N 1
ATOM 7780 C CA . GLY B 1 400 ? 1.138 24.219 -1.807 1 95.56 400 GLY B CA 1
ATOM 7781 C C . GLY B 1 400 ? 0.113 24.125 -0.692 1 95.56 400 GLY B C 1
ATOM 7782 O O . GLY B 1 400 ? -0.557 23.109 -0.544 1 95.56 400 GLY B O 1
ATOM 7783 N N . VAL B 1 401 ? -0.104 25.172 0.152 1 95.69 401 VAL B N 1
ATOM 7784 C CA . VAL B 1 401 ? -1.02 25.156 1.288 1 95.69 401 VAL B CA 1
ATOM 7785 C C . VAL B 1 401 ? -2.453 24.984 0.793 1 95.69 401 VAL B C 1
ATOM 7787 O O . VAL B 1 401 ? -3.209 24.172 1.338 1 95.69 401 VAL B O 1
ATOM 7790 N N . PRO B 1 402 ? -2.857 25.688 -0.289 1 94.25 402 PRO B N 1
ATOM 7791 C CA . PRO B 1 402 ? -4.223 25.5 -0.782 1 94.25 402 PRO B CA 1
ATOM 7792 C C . PRO B 1 402 ? -4.496 24.062 -1.221 1 94.25 402 PRO B C 1
ATOM 7794 O O . PRO B 1 402 ? -5.59 23.547 -0.994 1 94.25 402 PRO B O 1
ATOM 7797 N N . LEU B 1 403 ? -3.564 23.469 -1.847 1 95.62 403 LEU B N 1
ATOM 7798 C CA . LEU B 1 403 ? -3.729 22.094 -2.287 1 95.62 403 LEU B CA 1
ATOM 7799 C C . LEU B 1 403 ? -3.875 21.156 -1.095 1 95.62 403 LEU B C 1
ATOM 7801 O O . LEU B 1 403 ? -4.777 20.312 -1.069 1 95.62 403 LEU B O 1
ATOM 7805 N N . VAL B 1 404 ? -3.025 21.312 -0.1 1 96.06 404 VAL B N 1
ATOM 7806 C CA . VAL B 1 404 ? -3.023 20.453 1.081 1 96.06 404 VAL B CA 1
ATOM 7807 C C . VAL B 1 404 ? -4.34 20.625 1.837 1 96.06 404 VAL B C 1
ATOM 7809 O O . VAL B 1 404 ? -4.965 19.625 2.225 1 96.06 404 VAL B O 1
ATOM 7812 N N . LEU B 1 405 ? -4.75 21.828 2.012 1 94.12 405 LEU B N 1
ATOM 7813 C CA . LEU B 1 405 ? -5.988 22.078 2.744 1 94.12 405 LEU B CA 1
ATOM 7814 C C . LEU B 1 405 ? -7.203 21.672 1.916 1 94.12 405 LEU B C 1
ATOM 7816 O O . LEU B 1 405 ? -8.211 21.219 2.465 1 94.12 405 LEU B O 1
ATOM 7820 N N . GLY B 1 406 ? -7.09 21.906 0.608 1 92.69 406 GLY B N 1
ATOM 7821 C CA . GLY B 1 406 ? -8.148 21.438 -0.263 1 92.69 406 GLY B CA 1
ATOM 7822 C C . GLY B 1 406 ? -8.352 19.922 -0.183 1 92.69 406 GLY B C 1
ATOM 7823 O O . GLY B 1 406 ? -9.492 19.453 -0.179 1 92.69 406 GLY B O 1
ATOM 7824 N N . LEU B 1 407 ? -7.309 19.188 -0.154 1 94.62 407 LEU B N 1
ATOM 7825 C CA . LEU B 1 407 ? -7.367 17.734 -0.038 1 94.62 407 LEU B CA 1
ATOM 7826 C C . LEU B 1 407 ? -7.926 17.312 1.318 1 94.62 407 LEU B C 1
ATOM 7828 O O . LEU B 1 407 ? -8.648 16.312 1.419 1 94.62 407 LEU B O 1
ATOM 7832 N N . SER B 1 408 ? -7.625 18.062 2.361 1 94.25 408 SER B N 1
ATOM 7833 C CA . SER B 1 408 ? -7.992 17.703 3.727 1 94.25 408 SER B CA 1
ATOM 7834 C C . SER B 1 408 ? -9.484 17.938 3.977 1 94.25 408 SER B C 1
ATOM 7836 O O . SER B 1 408 ? -10.094 17.219 4.777 1 94.25 408 SER B O 1
ATOM 7838 N N . TYR B 1 409 ? -10.039 18.812 3.318 1 91.69 409 TYR B N 1
ATOM 7839 C CA . TYR B 1 409 ? -11.391 19.266 3.613 1 91.69 409 TYR B CA 1
ATOM 7840 C C . TYR B 1 409 ? -12.398 18.125 3.51 1 91.69 409 TYR B C 1
ATOM 7842 O O . TYR B 1 409 ? -13.109 17.828 4.469 1 91.69 409 TYR B O 1
ATOM 7850 N N . PRO B 1 410 ? -12.484 17.422 2.398 1 92.31 410 PRO B N 1
ATOM 7851 C CA . PRO B 1 410 ? -13.461 16.344 2.336 1 92.31 410 PRO B CA 1
ATOM 7852 C C . PRO B 1 410 ? -13.094 15.156 3.236 1 92.31 410 PRO B C 1
ATOM 7854 O O . PRO B 1 410 ? -13.961 14.359 3.604 1 92.31 410 PRO B O 1
ATOM 7857 N N . MET B 1 411 ? -11.891 15.062 3.641 1 92.88 411 MET B N 1
ATOM 7858 C CA . MET B 1 411 ? -11.414 13.883 4.355 1 92.88 411 MET B CA 1
ATOM 7859 C C . MET B 1 411 ? -11.75 13.969 5.84 1 92.88 411 MET B C 1
ATOM 7861 O O . MET B 1 411 ? -11.891 12.945 6.512 1 92.88 411 MET B O 1
ATOM 7865 N N . ILE B 1 412 ? -11.836 15.125 6.402 1 91.88 412 ILE B N 1
ATOM 7866 C CA . ILE B 1 412 ? -11.969 15.242 7.848 1 91.88 412 ILE B CA 1
ATOM 7867 C C . ILE B 1 412 ? -13.43 15.453 8.219 1 91.88 412 ILE B C 1
ATOM 7869 O O . ILE B 1 412 ? -13.797 15.375 9.398 1 91.88 412 ILE B O 1
ATOM 7873 N N . GLN B 1 413 ? -14.25 15.695 7.266 1 87.62 413 GLN B N 1
ATOM 7874 C CA . GLN B 1 413 ? -15.672 15.891 7.551 1 87.62 413 GLN B CA 1
ATOM 7875 C C . GLN B 1 413 ? -16.406 14.555 7.598 1 87.62 413 GLN B C 1
ATOM 7877 O O . GLN B 1 413 ? -16.125 13.648 6.812 1 87.62 413 GLN B O 1
ATOM 7882 N N . GLN B 1 414 ? -17.219 14.461 8.578 1 80.94 414 GLN B N 1
ATOM 7883 C CA . GLN B 1 414 ? -18.031 13.242 8.664 1 80.94 414 GLN B CA 1
ATOM 7884 C C . GLN B 1 414 ? -19 13.141 7.488 1 80.94 414 GLN B C 1
ATOM 7886 O O . GLN B 1 414 ? -19.125 12.078 6.879 1 80.94 414 GLN B O 1
ATOM 7891 N N . HIS B 1 415 ? -19.656 14.297 7.281 1 84.5 415 HIS B N 1
ATOM 7892 C CA . HIS B 1 415 ? -20.594 14.352 6.168 1 84.5 415 HIS B CA 1
ATOM 7893 C C . HIS B 1 415 ? -20.297 15.531 5.25 1 84.5 415 HIS B C 1
ATOM 7895 O O . HIS B 1 415 ? -20.047 16.641 5.727 1 84.5 415 HIS B O 1
ATOM 7901 N N . ILE B 1 416 ? -20.125 15.211 4.039 1 86.88 416 ILE B N 1
ATOM 7902 C CA . ILE B 1 416 ? -19.906 16.266 3.059 1 86.88 416 ILE B CA 1
ATOM 7903 C C . ILE B 1 416 ? -20.469 15.852 1.705 1 86.88 416 ILE B C 1
ATOM 7905 O O . ILE B 1 416 ? -20.391 14.68 1.33 1 86.88 416 ILE B O 1
ATOM 7909 N N . SER B 1 417 ? -21.094 16.812 1.103 1 84.25 417 SER B N 1
ATOM 7910 C CA . SER B 1 417 ? -21.641 16.531 -0.221 1 84.25 417 SER B CA 1
ATOM 7911 C C . SER B 1 417 ? -20.766 17.141 -1.317 1 84.25 417 SER B C 1
ATOM 7913 O O . SER B 1 417 ? -19.922 17.984 -1.046 1 84.25 417 SER B O 1
ATOM 7915 N N . LYS B 1 418 ? -21 16.688 -2.461 1 83.38 418 LYS B N 1
ATOM 7916 C CA . LYS B 1 418 ? -20.281 17.219 -3.623 1 83.38 418 LYS B CA 1
ATOM 7917 C C . LYS B 1 418 ? -20.531 18.703 -3.787 1 83.38 418 LYS B C 1
ATOM 7919 O O . LYS B 1 418 ? -19.609 19.469 -4.098 1 83.38 418 LYS B O 1
ATOM 7924 N N . ALA B 1 419 ? -21.703 19.094 -3.541 1 82.19 419 ALA B N 1
ATOM 7925 C CA . ALA B 1 419 ? -22.078 20.5 -3.68 1 82.19 419 ALA B CA 1
ATOM 7926 C C . ALA B 1 419 ? -21.297 21.359 -2.693 1 82.19 419 ALA B C 1
ATOM 7928 O O . ALA B 1 419 ? -20.906 22.484 -3.023 1 82.19 419 ALA B O 1
ATOM 7929 N N . GLU B 1 420 ? -21.109 20.844 -1.57 1 80.44 420 GLU B N 1
ATOM 7930 C CA . GLU B 1 420 ? -20.406 21.594 -0.531 1 80.44 420 GLU B CA 1
ATOM 7931 C C . GLU B 1 420 ? -18.938 21.781 -0.879 1 80.44 420 GLU B C 1
ATOM 7933 O O . GLU B 1 420 ? -18.344 22.812 -0.567 1 80.44 420 GLU B O 1
ATOM 7938 N N . ILE B 1 421 ? -18.391 20.828 -1.475 1 82 421 ILE B N 1
ATOM 7939 C CA . ILE B 1 421 ? -16.984 20.891 -1.84 1 82 421 ILE B CA 1
ATOM 7940 C C . ILE B 1 421 ? -16.797 21.922 -2.957 1 82 421 ILE B C 1
ATOM 7942 O O . ILE B 1 421 ? -15.789 22.641 -2.984 1 82 421 ILE B O 1
ATOM 7946 N N . ASP B 1 422 ? -17.75 21.984 -3.781 1 75.31 422 ASP B N 1
ATOM 7947 C CA . ASP B 1 422 ? -17.656 22.891 -4.918 1 75.31 422 ASP B CA 1
ATOM 7948 C C . ASP B 1 422 ? -17.859 24.344 -4.477 1 75.31 422 ASP B C 1
ATOM 7950 O O . ASP B 1 422 ? -17.484 25.266 -5.191 1 75.31 422 ASP B O 1
ATOM 7954 N N . LEU B 1 423 ? -18.375 24.422 -3.244 1 68.31 423 LEU B N 1
ATOM 7955 C CA . LEU B 1 423 ? -18.688 25.75 -2.74 1 68.31 423 LEU B CA 1
ATOM 7956 C C . LEU B 1 423 ? -17.516 26.312 -1.916 1 68.31 423 LEU B C 1
ATOM 7958 O O . LEU B 1 423 ? -17.547 27.469 -1.493 1 68.31 423 LEU B O 1
ATOM 7962 N N . ILE B 1 424 ? -16.594 25.547 -1.706 1 66.94 424 ILE B N 1
ATOM 7963 C CA . ILE B 1 424 ? -15.453 26.078 -0.955 1 66.94 424 ILE B CA 1
ATOM 7964 C C . ILE B 1 424 ? -14.844 27.25 -1.709 1 66.94 424 ILE B C 1
ATOM 7966 O O . ILE B 1 424 ? -14.383 27.094 -2.844 1 66.94 424 ILE B O 1
ATOM 7970 N N . PRO B 1 425 ? -14.938 28.328 -1.023 1 60.94 425 PRO B N 1
ATOM 7971 C CA . PRO B 1 425 ? -14.414 29.5 -1.739 1 60.94 425 PRO B CA 1
ATOM 7972 C C . PRO B 1 425 ? -12.906 29.406 -1.99 1 60.94 425 PRO B C 1
ATOM 7974 O O . PRO B 1 425 ? -12.156 28.953 -1.12 1 60.94 425 PRO B O 1
ATOM 7977 N N . GLU B 1 426 ? -12.625 29.812 -3.123 1 62.34 426 GLU B N 1
ATOM 7978 C CA . GLU B 1 426 ? -11.219 29.859 -3.504 1 62.34 426 GLU B CA 1
ATOM 7979 C C . GLU B 1 426 ? -10.477 30.969 -2.752 1 62.34 426 GLU B C 1
ATOM 7981 O O . GLU B 1 426 ? -9.258 30.906 -2.6 1 62.34 426 GLU B O 1
ATOM 7986 N N . ASP B 1 427 ? -11.281 31.781 -2.299 1 67.06 427 ASP B N 1
ATOM 7987 C CA . ASP B 1 427 ? -10.648 32.969 -1.718 1 67.06 427 ASP B CA 1
ATOM 7988 C C . ASP B 1 427 ? -10.914 33.031 -0.215 1 67.06 427 ASP B C 1
ATOM 7990 O O . ASP B 1 427 ? -11.188 34.125 0.316 1 67.06 427 ASP B O 1
ATOM 7994 N N . LEU B 1 428 ? -10.82 32.031 0.343 1 82.94 428 LEU B N 1
ATOM 7995 C CA . LEU B 1 428 ? -10.953 32.031 1.795 1 82.94 428 LEU B CA 1
ATOM 7996 C C . LEU B 1 428 ? -9.797 32.781 2.447 1 82.94 428 LEU B C 1
ATOM 7998 O O . LEU B 1 428 ? -8.641 32.406 2.283 1 82.94 428 LEU B O 1
ATOM 8002 N N . ASN B 1 429 ? -10.172 33.875 3.166 1 89.44 429 ASN B N 1
ATOM 8003 C CA . ASN B 1 429 ? -9.156 34.656 3.834 1 89.44 429 ASN B CA 1
ATOM 8004 C C . ASN B 1 429 ? -8.32 33.844 4.801 1 89.44 429 ASN B C 1
ATOM 8006 O O . ASN B 1 429 ? -7.121 34.094 4.957 1 89.44 429 ASN B O 1
ATOM 8010 N N . LEU B 1 430 ? -9.023 32.969 5.406 1 91.38 430 LEU B N 1
ATOM 8011 C CA . LEU B 1 430 ? -8.328 32.094 6.336 1 91.38 430 LEU B CA 1
ATOM 8012 C C . LEU B 1 430 ? -7.18 31.359 5.641 1 91.38 430 LEU B C 1
ATOM 8014 O O . LEU B 1 430 ? -6.062 31.312 6.164 1 91.38 430 LEU B O 1
ATOM 8018 N N . LEU B 1 431 ? -7.445 30.859 4.473 1 92.38 431 LEU B N 1
ATOM 8019 C CA . LEU B 1 431 ? -6.441 30.141 3.684 1 92.38 431 LEU B CA 1
ATOM 8020 C C . LEU B 1 431 ? -5.363 31.109 3.188 1 92.38 431 LEU B C 1
ATOM 8022 O O . LEU B 1 431 ? -4.18 30.75 3.176 1 92.38 431 LEU B O 1
ATOM 8026 N N . ARG B 1 432 ? -5.781 32.188 2.824 1 94.19 432 ARG B N 1
ATOM 8027 C CA . ARG B 1 432 ? -4.867 33.219 2.289 1 94.19 432 ARG B CA 1
ATOM 8028 C C . ARG B 1 432 ? -3.803 33.594 3.314 1 94.19 432 ARG B C 1
ATOM 8030 O O . ARG B 1 432 ? -2.609 33.562 3.008 1 94.19 432 ARG B O 1
ATOM 8037 N N . TRP B 1 433 ? -4.207 33.875 4.5 1 96.5 433 TRP B N 1
ATOM 8038 C CA . TRP B 1 433 ? -3.27 34.344 5.52 1 96.5 433 TRP B CA 1
ATOM 8039 C C . TRP B 1 433 ? -2.354 33.188 5.965 1 96.5 433 TRP B C 1
ATOM 8041 O O . TRP B 1 433 ? -1.172 33.406 6.238 1 96.5 433 TRP B O 1
ATOM 8051 N N . ALA B 1 434 ? -2.906 32.031 6.043 1 96.44 434 ALA B N 1
ATOM 8052 C CA . ALA B 1 434 ? -2.064 30.875 6.367 1 96.44 434 ALA B CA 1
ATOM 8053 C C . ALA B 1 434 ? -0.988 30.656 5.305 1 96.44 434 ALA B C 1
ATOM 8055 O O . ALA B 1 434 ? 0.166 30.375 5.629 1 96.44 434 ALA B O 1
ATOM 8056 N N . SER B 1 435 ? -1.377 30.797 4.051 1 96.62 435 SER B N 1
ATOM 8057 C CA . SER B 1 435 ? -0.445 30.641 2.941 1 96.62 435 SER B CA 1
ATOM 8058 C C . SER B 1 435 ? 0.636 31.703 2.965 1 96.62 435 SER B C 1
ATOM 8060 O O . SER B 1 435 ? 1.802 31.438 2.676 1 96.62 435 SER B O 1
ATOM 8062 N N . ILE B 1 436 ? 0.243 32.938 3.295 1 97 436 ILE B N 1
ATOM 8063 C CA . ILE B 1 436 ? 1.191 34.031 3.363 1 97 436 ILE B CA 1
ATOM 8064 C C . ILE B 1 436 ? 2.25 33.75 4.422 1 97 436 ILE B C 1
ATOM 8066 O O . ILE B 1 436 ? 3.449 33.906 4.172 1 97 436 ILE B O 1
ATOM 8070 N N . ILE B 1 437 ? 1.798 33.344 5.559 1 97.5 437 ILE B N 1
ATOM 8071 C CA . ILE B 1 437 ? 2.717 33.062 6.652 1 97.5 437 ILE B CA 1
ATOM 8072 C C . ILE B 1 437 ? 3.686 31.938 6.242 1 97.5 437 ILE B C 1
ATOM 8074 O O . ILE B 1 437 ? 4.902 32.094 6.383 1 97.5 437 ILE B O 1
ATOM 8078 N N . PHE B 1 438 ? 3.135 30.891 5.723 1 97 438 PHE B N 1
ATOM 8079 C CA . PHE B 1 438 ? 3.965 29.781 5.309 1 97 438 PHE B CA 1
ATOM 8080 C C . PHE B 1 438 ? 4.992 30.219 4.273 1 97 438 PHE B C 1
ATOM 8082 O O . PHE B 1 438 ? 6.184 29.922 4.41 1 97 438 PHE B O 1
ATOM 8089 N N . ARG B 1 439 ? 4.543 30.891 3.26 1 96.56 439 ARG B N 1
ATOM 8090 C CA . ARG B 1 439 ? 5.395 31.297 2.145 1 96.56 439 ARG B CA 1
ATOM 8091 C C . ARG B 1 439 ? 6.508 32.219 2.613 1 96.56 439 ARG B C 1
ATOM 8093 O O . ARG B 1 439 ? 7.668 32.062 2.23 1 96.56 439 ARG B O 1
ATOM 8100 N N . LEU B 1 440 ? 6.141 33.156 3.402 1 96.62 440 LEU B N 1
ATOM 8101 C CA . LEU B 1 440 ? 7.121 34.156 3.797 1 96.62 440 LEU B CA 1
ATOM 8102 C C . LEU B 1 440 ? 8.172 33.562 4.719 1 96.62 440 LEU B C 1
ATOM 8104 O O . LEU B 1 440 ? 9.352 33.938 4.652 1 96.62 440 LEU B O 1
ATOM 8108 N N . TYR B 1 441 ? 7.742 32.656 5.582 1 95.06 441 TYR B N 1
ATOM 8109 C CA . TYR B 1 441 ? 8.734 31.922 6.363 1 95.06 441 TYR B CA 1
ATOM 8110 C C . TYR B 1 441 ? 9.672 31.141 5.453 1 95.06 441 TYR B C 1
ATOM 8112 O O . TYR B 1 441 ? 10.891 31.125 5.66 1 95.06 441 TYR B O 1
ATOM 8120 N N . ASN B 1 442 ? 9.125 30.484 4.5 1 93.31 442 ASN B N 1
ATOM 8121 C CA . ASN B 1 442 ? 9.906 29.719 3.541 1 93.31 442 ASN B CA 1
ATOM 8122 C C . ASN B 1 442 ? 10.883 30.609 2.773 1 93.31 442 ASN B C 1
ATOM 8124 O O . ASN B 1 442 ? 12.047 30.25 2.592 1 93.31 442 ASN B O 1
ATOM 8128 N N . ASP B 1 443 ? 10.43 31.766 2.348 1 93.44 443 ASP B N 1
ATOM 8129 C CA . ASP B 1 443 ? 11.258 32.688 1.584 1 93.44 443 ASP B CA 1
ATOM 8130 C C . ASP B 1 443 ? 12.438 33.188 2.418 1 93.44 443 ASP B C 1
ATOM 8132 O O . ASP B 1 443 ? 13.562 33.281 1.919 1 93.44 443 ASP B O 1
ATOM 8136 N N . LEU B 1 444 ? 12.164 33.5 3.615 1 92.06 444 LEU B N 1
ATOM 8137 C CA . LEU B 1 444 ? 13.219 34 4.492 1 92.06 444 LEU B CA 1
ATOM 8138 C C . LEU B 1 444 ? 14.281 32.938 4.719 1 92.06 444 LEU B C 1
ATOM 8140 O O . LEU B 1 444 ? 15.477 33.25 4.801 1 92.06 444 LEU B O 1
ATOM 8144 N N . ALA B 1 445 ? 13.867 31.734 4.762 1 89.31 445 ALA B N 1
ATOM 8145 C CA . ALA B 1 445 ? 14.773 30.641 5.125 1 89.31 445 ALA B CA 1
ATOM 8146 C C . ALA B 1 445 ? 15.578 30.172 3.922 1 89.31 445 ALA B C 1
ATOM 8148 O O . ALA B 1 445 ? 16.734 29.734 4.062 1 89.31 445 ALA B O 1
ATOM 8149 N N . THR B 1 446 ? 15.047 30.234 2.736 1 84.44 446 THR B N 1
ATOM 8150 C CA . THR B 1 446 ? 15.656 29.547 1.607 1 84.44 446 THR B CA 1
ATOM 8151 C C . THR B 1 446 ? 16.219 30.531 0.599 1 84.44 446 THR B C 1
ATOM 8153 O O . THR B 1 446 ? 16.938 30.156 -0.329 1 84.44 446 THR B O 1
ATOM 8156 N N . SER B 1 447 ? 16.016 31.812 0.764 1 79.44 447 SER B N 1
ATOM 8157 C CA . SER B 1 447 ? 16.344 32.844 -0.224 1 79.44 447 SER B CA 1
ATOM 8158 C C . SER B 1 447 ? 17.828 32.812 -0.577 1 79.44 447 SER B C 1
ATOM 8160 O O . SER B 1 447 ? 18.203 32.844 -1.753 1 79.44 447 SER B O 1
ATOM 8162 N N . LYS B 1 448 ? 18.656 32.656 0.323 1 78.81 448 LYS B N 1
ATOM 8163 C CA . LYS B 1 448 ? 20.094 32.719 0.074 1 78.81 448 LYS B CA 1
ATOM 8164 C C . LYS B 1 448 ? 20.531 31.5 -0.747 1 78.81 448 LYS B C 1
ATOM 8166 O O . LYS B 1 448 ? 21.25 31.656 -1.736 1 78.81 448 LYS B O 1
ATOM 8171 N N . ALA B 1 449 ? 20.125 30.359 -0.333 1 76.25 449 ALA B N 1
ATOM 8172 C CA . ALA B 1 449 ? 20.5 29.141 -1.04 1 76.25 449 ALA B CA 1
ATOM 8173 C C . ALA B 1 449 ? 19.938 29.125 -2.455 1 76.25 449 ALA B C 1
ATOM 8175 O O . ALA B 1 449 ? 20.578 28.656 -3.389 1 76.25 449 ALA B O 1
ATOM 8176 N N . GLU B 1 450 ? 18.781 29.609 -2.609 1 77.88 450 GLU B N 1
ATOM 8177 C CA . GLU B 1 450 ? 18.109 29.609 -3.908 1 77.88 450 GLU B CA 1
ATOM 8178 C C . GLU B 1 450 ? 18.734 30.641 -4.852 1 77.88 450 GLU B C 1
ATOM 8180 O O . GLU B 1 450 ? 18.844 30.391 -6.055 1 77.88 450 GLU B O 1
ATOM 8185 N N . GLN B 1 451 ? 19.188 31.688 -4.332 1 75.62 451 GLN B N 1
ATOM 8186 C CA . GLN B 1 451 ? 19.875 32.688 -5.133 1 75.62 451 GLN B CA 1
ATOM 8187 C C . GLN B 1 451 ? 21.219 32.156 -5.648 1 75.62 451 GLN B C 1
ATOM 8189 O O . GLN B 1 451 ? 21.609 32.438 -6.781 1 75.62 451 GLN B O 1
ATOM 8194 N N . GLN B 1 452 ? 21.766 31.469 -4.836 1 75 452 GLN B N 1
ATOM 8195 C CA . GLN B 1 452 ? 23.047 30.891 -5.234 1 75 452 GLN B CA 1
ATOM 8196 C C . GLN B 1 452 ? 22.859 29.891 -6.379 1 75 452 GLN B C 1
ATOM 8198 O O . GLN B 1 452 ? 23.75 29.75 -7.23 1 75 452 GLN B O 1
ATOM 8203 N N . ARG B 1 453 ? 21.688 29.266 -6.344 1 71.88 453 ARG B N 1
ATOM 8204 C CA . ARG B 1 453 ? 21.406 28.281 -7.383 1 71.88 453 ARG B CA 1
ATOM 8205 C C . ARG B 1 453 ? 20.844 28.953 -8.633 1 71.88 453 ARG B C 1
ATOM 8207 O O . ARG B 1 453 ? 20.766 28.328 -9.695 1 71.88 453 ARG B O 1
ATOM 8214 N N . GLY B 1 454 ? 20.609 30.219 -8.508 1 68.5 454 GLY B N 1
ATOM 8215 C CA . GLY B 1 454 ? 20.062 30.938 -9.641 1 68.5 454 GLY B CA 1
ATOM 8216 C C . GLY B 1 454 ? 18.578 30.734 -9.828 1 68.5 454 GLY B C 1
ATOM 8217 O O . GLY B 1 454 ? 18.094 30.656 -10.953 1 68.5 454 GLY B O 1
ATOM 8218 N N . ASP B 1 455 ? 17.906 30.625 -8.727 1 77 455 ASP B N 1
ATOM 8219 C CA . ASP B 1 455 ? 16.469 30.391 -8.781 1 77 455 ASP B CA 1
ATOM 8220 C C . ASP B 1 455 ? 15.711 31.703 -8.969 1 77 455 ASP B C 1
ATOM 8222 O O . ASP B 1 455 ? 16.312 32.781 -8.953 1 77 455 ASP B O 1
ATOM 8226 N N . VAL B 1 456 ? 14.453 31.578 -9.086 1 78.19 456 VAL B N 1
ATOM 8227 C CA . VAL B 1 456 ? 13.57 32.719 -9.273 1 78.19 456 VAL B CA 1
ATOM 8228 C C . VAL B 1 456 ? 13.609 33.625 -8.031 1 78.19 456 VAL B C 1
ATOM 8230 O O . VAL B 1 456 ? 13.734 33.125 -6.91 1 78.19 456 VAL B O 1
ATOM 8233 N N . PRO B 1 457 ? 13.555 34.875 -8.328 1 86.31 457 PRO B N 1
ATOM 8234 C CA . PRO B 1 457 ? 13.484 35.812 -7.195 1 86.31 457 PRO B CA 1
ATOM 8235 C C . PRO B 1 457 ? 12.281 35.531 -6.289 1 86.31 457 PRO B C 1
ATOM 8237 O O . PRO B 1 457 ? 11.195 35.25 -6.777 1 86.31 457 PRO B O 1
ATOM 8240 N N . LYS B 1 458 ? 12.539 35.594 -5.051 1 91.94 458 LYS B N 1
ATOM 8241 C CA . LYS B 1 458 ? 11.492 35.406 -4.051 1 91.94 458 LYS B CA 1
ATOM 8242 C C . LYS B 1 458 ? 11 36.719 -3.502 1 91.94 458 LYS B C 1
ATOM 8244 O O . LYS B 1 458 ? 11.258 37.781 -4.09 1 91.94 458 LYS B O 1
ATOM 8249 N N . SER B 1 459 ? 10.273 36.656 -2.426 1 93.5 459 SER B N 1
ATOM 8250 C CA . SER B 1 459 ? 9.656 37.844 -1.881 1 93.5 459 SER B CA 1
ATOM 8251 C C . SER B 1 459 ? 10.703 38.906 -1.538 1 93.5 459 SER B C 1
ATOM 8253 O O . SER B 1 459 ? 10.516 40.094 -1.831 1 93.5 459 SER B O 1
ATOM 8255 N N . ILE B 1 460 ? 11.836 38.531 -1.018 1 92.75 460 ILE B N 1
ATOM 8256 C CA . ILE B 1 460 ? 12.891 39.438 -0.605 1 92.75 460 ILE B CA 1
ATOM 8257 C C . ILE B 1 460 ? 13.445 40.156 -1.825 1 92.75 460 ILE B C 1
ATOM 8259 O O . ILE B 1 460 ? 13.539 41.406 -1.83 1 92.75 460 ILE B O 1
ATOM 8263 N N . GLN B 1 461 ? 13.773 39.438 -2.83 1 91.88 461 GLN B N 1
ATOM 8264 C CA . GLN B 1 461 ? 14.359 40 -4.031 1 91.88 461 GLN B CA 1
ATOM 8265 C C . GLN B 1 461 ? 13.352 40.875 -4.766 1 91.88 461 GLN B C 1
ATOM 8267 O O . GLN B 1 461 ? 13.711 41.938 -5.328 1 91.88 461 GLN B O 1
ATOM 8272 N N . CYS B 1 462 ? 12.148 40.406 -4.828 1 94.31 462 CYS B N 1
ATOM 8273 C CA . CYS B 1 462 ? 11.117 41.188 -5.488 1 94.31 462 CYS B CA 1
ATOM 8274 C C . CYS B 1 462 ? 10.93 42.531 -4.785 1 94.31 462 CYS B C 1
ATOM 8276 O O . CYS B 1 462 ? 10.805 43.562 -5.438 1 94.31 462 CYS B O 1
ATOM 8278 N N . TYR B 1 463 ? 10.914 42.5 -3.473 1 95.06 463 TYR B N 1
ATOM 8279 C CA . TYR B 1 463 ? 10.773 43.719 -2.693 1 95.06 463 TYR B CA 1
ATOM 8280 C C . TYR B 1 463 ? 11.977 44.625 -2.895 1 95.06 463 TYR B C 1
ATOM 8282 O O . TYR B 1 463 ? 11.82 45.844 -3.049 1 95.06 463 TYR B O 1
ATOM 8290 N N . MET B 1 464 ? 13.164 44.062 -2.873 1 94.25 464 MET B N 1
ATOM 8291 C CA . MET B 1 464 ? 14.383 44.844 -3.123 1 94.25 464 MET B CA 1
ATOM 8292 C C . MET B 1 464 ? 14.328 45.5 -4.492 1 94.25 464 MET B C 1
ATOM 8294 O O . MET B 1 464 ? 14.695 46.656 -4.625 1 94.25 464 MET B O 1
ATOM 8298 N N . HIS B 1 465 ? 13.898 44.75 -5.406 1 92.81 465 HIS B N 1
ATOM 8299 C CA . HIS B 1 465 ? 13.828 45.25 -6.777 1 92.81 465 HIS B CA 1
ATOM 8300 C C . HIS B 1 465 ? 12.844 46.406 -6.895 1 92.81 465 HIS B C 1
ATOM 8302 O O . HIS B 1 465 ? 13.109 47.375 -7.613 1 92.81 465 HIS B O 1
ATOM 8308 N N . GLU B 1 466 ? 11.789 46.281 -6.262 1 94.44 466 GLU B N 1
ATOM 8309 C CA . GLU B 1 466 ? 10.727 47.281 -6.363 1 94.44 466 GLU B CA 1
ATOM 8310 C C . GLU B 1 466 ? 11.07 48.531 -5.566 1 94.44 466 GLU B C 1
ATOM 8312 O O . GLU B 1 466 ? 10.664 49.625 -5.938 1 94.44 466 GLU B O 1
ATOM 8317 N N . THR B 1 467 ? 11.758 48.438 -4.477 1 95.62 467 THR B N 1
ATOM 8318 C CA . THR B 1 467 ? 11.922 49.594 -3.566 1 95.62 467 THR B CA 1
ATOM 8319 C C . THR B 1 467 ? 13.359 50.094 -3.59 1 95.62 467 THR B C 1
ATOM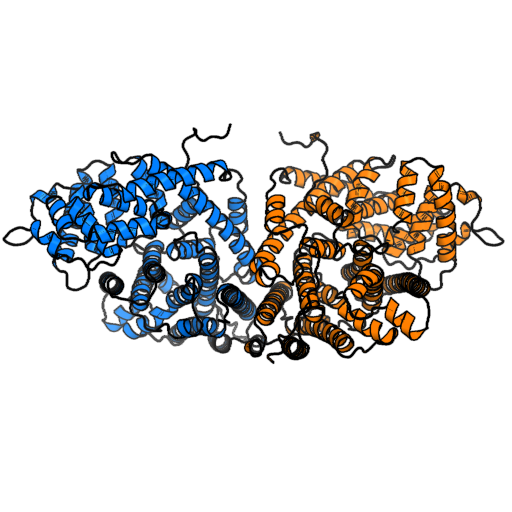 8321 O O . THR B 1 467 ? 13.641 51.188 -3.111 1 95.62 467 THR B O 1
ATOM 8324 N N . GLY B 1 468 ? 14.281 49.344 -4.07 1 94.38 468 GLY B N 1
ATOM 8325 C CA . GLY B 1 468 ? 15.688 49.688 -4.027 1 94.38 468 GLY B CA 1
ATOM 8326 C C . GLY B 1 468 ? 16.312 49.5 -2.654 1 94.38 468 GLY B C 1
ATOM 8327 O O . GLY B 1 468 ? 17.453 49.906 -2.424 1 94.38 468 GLY B O 1
ATOM 8328 N N . SER B 1 469 ? 15.641 48.812 -1.809 1 95.31 469 SER B N 1
ATOM 8329 C CA . SER B 1 469 ? 16.094 48.625 -0.435 1 95.31 469 SER B CA 1
ATOM 8330 C C . SER B 1 469 ? 17.188 47.562 -0.352 1 95.31 469 SER B C 1
ATOM 8332 O O . SER B 1 469 ? 17.375 46.781 -1.296 1 95.31 469 SER B O 1
ATOM 8334 N N . SER B 1 470 ? 17.922 47.562 0.763 1 94.75 470 SER B N 1
ATOM 8335 C CA . SER B 1 470 ? 18.906 46.5 1.038 1 94.75 470 SER B CA 1
ATOM 8336 C C . SER B 1 470 ? 18.234 45.219 1.46 1 94.75 470 SER B C 1
ATOM 8338 O O . SER B 1 470 ? 17.031 45.188 1.774 1 94.75 470 SER B O 1
ATOM 8340 N N . GLU B 1 471 ? 18.938 44.125 1.469 1 91.88 471 GLU B N 1
ATOM 8341 C CA . GLU B 1 471 ? 18.438 42.812 1.86 1 91.88 471 GLU B CA 1
ATOM 8342 C C . GLU B 1 471 ? 17.922 42.844 3.299 1 91.88 471 GLU B C 1
ATOM 8344 O O . GLU B 1 471 ? 16.906 42.219 3.605 1 91.88 471 GLU B O 1
ATOM 8349 N N . GLU B 1 472 ? 18.656 43.5 4.117 1 93.44 472 GLU B N 1
ATOM 8350 C CA . GLU B 1 472 ? 18.281 43.562 5.523 1 93.44 472 GLU B CA 1
ATOM 8351 C C . GLU B 1 472 ? 16.953 44.25 5.703 1 93.44 472 GLU B C 1
ATOM 8353 O O . GLU B 1 472 ? 16.094 43.812 6.473 1 93.44 472 GLU B O 1
ATOM 8358 N N . VAL B 1 473 ? 16.781 45.344 5.027 1 95.56 473 VAL B N 1
ATOM 8359 C CA . VAL B 1 473 ? 15.539 46.094 5.098 1 95.56 473 VAL B CA 1
ATOM 8360 C C . VAL B 1 473 ? 14.398 45.25 4.539 1 95.56 473 VAL B C 1
ATOM 8362 O O . VAL B 1 473 ? 13.297 45.25 5.098 1 95.56 473 VAL B O 1
ATOM 8365 N N . ALA B 1 474 ? 14.664 44.625 3.477 1 94.94 474 ALA B N 1
ATOM 8366 C CA . ALA B 1 474 ? 13.656 43.75 2.867 1 94.94 474 ALA B CA 1
ATOM 8367 C C . ALA B 1 474 ? 13.266 42.625 3.812 1 94.94 474 ALA B C 1
ATOM 8369 O O . ALA B 1 474 ? 12.086 42.281 3.949 1 94.94 474 ALA B O 1
ATOM 8370 N N . ALA B 1 475 ? 14.234 42 4.41 1 94.44 475 ALA B N 1
ATOM 8371 C CA . ALA B 1 475 ? 13.984 40.906 5.359 1 94.44 475 ALA B CA 1
ATOM 8372 C C . ALA B 1 475 ? 13.125 41.375 6.527 1 94.44 475 ALA B C 1
ATOM 8374 O O . ALA B 1 475 ? 12.227 40.688 6.977 1 94.44 475 ALA B O 1
ATOM 8375 N N . ASN B 1 476 ? 13.414 42.531 7.023 1 94.69 476 ASN B N 1
ATOM 8376 C CA . ASN B 1 476 ? 12.641 43.094 8.133 1 94.69 476 ASN B CA 1
ATOM 8377 C C . ASN B 1 476 ? 11.203 43.375 7.715 1 94.69 476 ASN B C 1
ATOM 8379 O O . ASN B 1 476 ? 10.273 43.219 8.5 1 94.69 476 ASN B O 1
ATOM 8383 N N . HIS B 1 477 ? 11.133 43.906 6.547 1 95.62 477 HIS B N 1
ATOM 8384 C CA . HIS B 1 477 ? 9.789 44.125 6.023 1 95.62 477 HIS B CA 1
ATOM 8385 C C . HIS B 1 477 ? 8.992 42.844 5.977 1 95.62 477 HIS B C 1
ATOM 8387 O O . HIS B 1 477 ? 7.812 42.812 6.34 1 95.62 477 HIS B O 1
ATOM 8393 N N . ILE B 1 478 ? 9.625 41.812 5.465 1 95.62 478 ILE B N 1
ATOM 8394 C CA . ILE B 1 478 ? 8.977 40.5 5.371 1 95.62 478 ILE B CA 1
ATOM 8395 C C . ILE B 1 478 ? 8.602 40.031 6.77 1 95.62 478 ILE B C 1
ATOM 8397 O O . ILE B 1 478 ? 7.516 39.469 6.969 1 95.62 478 ILE B O 1
ATOM 8401 N N . ARG B 1 479 ? 9.414 40.188 7.77 1 94.88 479 ARG B N 1
ATOM 8402 C CA . ARG B 1 479 ? 9.117 39.781 9.141 1 94.88 479 ARG B CA 1
ATOM 8403 C C . ARG B 1 479 ? 7.914 40.562 9.68 1 94.88 479 ARG B C 1
ATOM 8405 O O . ARG B 1 479 ? 7.07 40 10.383 1 94.88 479 ARG B O 1
ATOM 8412 N N . ASP B 1 480 ? 7.852 41.75 9.344 1 95.5 480 ASP B N 1
ATOM 8413 C CA . ASP B 1 480 ? 6.711 42.594 9.742 1 95.5 480 ASP B CA 1
ATOM 8414 C C . ASP B 1 480 ? 5.422 42.094 9.094 1 95.5 480 ASP B C 1
ATOM 8416 O O . ASP B 1 480 ? 4.367 42.062 9.727 1 95.5 480 ASP B O 1
ATOM 8420 N N . LEU B 1 481 ? 5.559 41.75 7.859 1 96.44 481 LEU B N 1
ATOM 8421 C CA . LEU B 1 481 ? 4.398 41.219 7.145 1 96.44 481 LEU B CA 1
ATOM 8422 C C . LEU B 1 481 ? 3.912 39.906 7.773 1 96.44 481 LEU B C 1
ATOM 8424 O O . LEU B 1 481 ? 2.707 39.656 7.816 1 96.44 481 LEU B O 1
ATOM 8428 N N . ILE B 1 482 ? 4.844 39.062 8.195 1 96.44 482 ILE B N 1
ATOM 8429 C CA . ILE B 1 482 ? 4.488 37.812 8.867 1 96.44 482 ILE B CA 1
ATOM 8430 C C . ILE B 1 482 ? 3.705 38.125 10.141 1 96.44 482 ILE B C 1
ATOM 8432 O O . ILE B 1 482 ? 2.674 37.5 10.406 1 96.44 482 ILE B O 1
ATOM 8436 N N . SER B 1 483 ? 4.207 39.062 10.914 1 95 483 SER B N 1
ATOM 8437 C CA . SER B 1 483 ? 3.541 39.438 12.148 1 95 483 SER B CA 1
ATOM 8438 C C . SER B 1 483 ? 2.125 39.938 11.875 1 95 483 SER B C 1
ATOM 8440 O O . SER B 1 483 ? 1.186 39.594 12.586 1 95 483 SER B O 1
ATOM 8442 N N . ASP B 1 484 ? 2.008 40.75 10.867 1 96.62 484 ASP B N 1
ATOM 8443 C CA . ASP B 1 484 ? 0.695 41.25 10.492 1 96.62 484 ASP B CA 1
ATOM 8444 C C . ASP B 1 484 ? -0.224 40.156 10.016 1 96.62 484 ASP B C 1
ATOM 8446 O O . ASP B 1 484 ? -1.423 40.156 10.305 1 96.62 484 ASP B O 1
ATOM 8450 N N . ALA B 1 485 ? 0.351 39.281 9.258 1 97.69 485 ALA B N 1
ATOM 8451 C CA . ALA B 1 485 ? -0.428 38.156 8.734 1 97.69 485 ALA B CA 1
ATOM 8452 C C . ALA B 1 485 ? -0.968 37.281 9.875 1 97.69 485 ALA B C 1
ATOM 8454 O O . ALA B 1 485 ? -2.084 36.75 9.789 1 97.69 485 ALA B O 1
ATOM 8455 N N . TRP B 1 486 ? -0.207 37.062 10.922 1 97.75 486 TRP B N 1
ATOM 8456 C CA . TRP B 1 486 ? -0.678 36.281 12.078 1 97.75 486 TRP B CA 1
ATOM 8457 C C . TRP B 1 486 ? -1.874 37 12.727 1 97.75 486 TRP B C 1
ATOM 8459 O O . TRP B 1 486 ? -2.826 36.312 13.148 1 97.75 486 TRP B O 1
ATOM 8469 N N . LYS B 1 487 ? -1.818 38.344 12.852 1 97.56 487 LYS B N 1
ATOM 8470 C CA . LYS B 1 487 ? -2.938 39.062 13.422 1 97.56 487 LYS B CA 1
ATOM 8471 C C . LYS B 1 487 ? -4.199 38.906 12.586 1 97.56 487 LYS B C 1
ATOM 8473 O O . LYS B 1 487 ? -5.297 38.75 13.125 1 97.56 487 LYS B O 1
ATOM 8478 N N . GLU B 1 488 ? -3.975 38.938 11.281 1 97.38 488 GLU B N 1
ATOM 8479 C CA . GLU B 1 488 ? -5.105 38.75 10.375 1 97.38 488 GLU B CA 1
ATOM 8480 C C . GLU B 1 488 ? -5.66 37.344 10.5 1 97.38 488 GLU B C 1
ATOM 8482 O O . GLU B 1 488 ? -6.879 37.125 10.484 1 97.38 488 GLU B O 1
ATOM 8487 N N . LEU B 1 489 ? -4.785 36.375 10.562 1 97.31 489 LEU B N 1
ATOM 8488 C CA . LEU B 1 489 ? -5.211 34.969 10.719 1 97.31 489 LEU B CA 1
ATOM 8489 C C . LEU B 1 489 ? -5.98 34.781 12.016 1 97.31 489 LEU B C 1
ATOM 8491 O O . LEU B 1 489 ? -7.004 34.094 12.047 1 97.31 489 LEU B O 1
ATOM 8495 N N . ASN B 1 490 ? -5.473 35.375 13.117 1 97.25 490 ASN B N 1
ATOM 8496 C CA . ASN B 1 490 ? -6.191 35.344 14.391 1 97.25 490 ASN B CA 1
ATOM 8497 C C . ASN B 1 490 ? -7.602 35.938 14.25 1 97.25 490 ASN B C 1
ATOM 8499 O O . ASN B 1 490 ? -8.555 35.375 14.797 1 97.25 490 ASN B O 1
ATOM 8503 N N . ALA B 1 491 ? -7.656 37.031 13.562 1 96.44 491 ALA B N 1
ATOM 8504 C CA . ALA B 1 491 ? -8.953 37.688 13.367 1 96.44 491 ALA B CA 1
ATOM 8505 C C . ALA B 1 491 ? -9.914 36.75 12.617 1 96.44 491 ALA B C 1
ATOM 8507 O O . ALA B 1 491 ? -11.102 36.688 12.945 1 96.44 491 ALA B O 1
ATOM 8508 N N . GLU B 1 492 ? -9.398 36.156 11.578 1 94.69 492 GLU B N 1
ATOM 8509 C CA . GLU B 1 492 ? -10.227 35.219 10.789 1 94.69 492 GLU B CA 1
ATOM 8510 C C . GLU B 1 492 ? -10.734 34.062 11.648 1 94.69 492 GLU B C 1
ATOM 8512 O O . GLU B 1 492 ? -11.859 33.594 11.461 1 94.69 492 GLU B O 1
ATOM 8517 N N . CYS B 1 493 ? -9.938 33.594 12.562 1 94.12 493 CYS B N 1
ATOM 8518 C CA . CYS B 1 493 ? -10.297 32.469 13.422 1 94.12 493 CYS B CA 1
ATOM 8519 C C . CYS B 1 493 ? -11.406 32.875 14.391 1 94.12 493 CYS B C 1
ATOM 8521 O O . CYS B 1 493 ? -12.109 32 14.922 1 94.12 493 CYS B O 1
ATOM 8523 N N . LEU B 1 494 ? -11.547 34.125 14.664 1 94.06 494 LEU B N 1
ATOM 8524 C CA . LEU B 1 494 ? -12.531 34.625 15.633 1 94.06 494 LEU B CA 1
ATOM 8525 C C . LEU B 1 494 ? -13.852 34.938 14.953 1 94.06 494 LEU B C 1
ATOM 8527 O O . LEU B 1 494 ? -14.875 35.125 15.617 1 94.06 494 LEU B O 1
ATOM 8531 N N . LYS B 1 495 ? -13.844 34.938 13.625 1 91.75 495 LYS B N 1
ATOM 8532 C CA . LYS B 1 495 ? -15.07 35.25 12.891 1 91.75 495 LYS B CA 1
ATOM 8533 C C . LYS B 1 495 ? -15.984 34.031 12.852 1 91.75 495 LYS B C 1
ATOM 8535 O O . LYS B 1 495 ? -15.508 32.875 12.797 1 91.75 495 LYS B O 1
ATOM 8540 N N . PRO B 1 496 ? -17.297 34.312 12.953 1 88.56 496 PRO B N 1
ATOM 8541 C CA . PRO B 1 496 ? -18.219 33.188 12.742 1 88.56 496 PRO B CA 1
ATOM 8542 C C . PRO B 1 496 ? -18.047 32.562 11.367 1 88.56 496 PRO B C 1
ATOM 8544 O O . PRO B 1 496 ? -17.844 33.25 10.375 1 88.56 496 PRO B O 1
ATOM 8547 N N . THR B 1 497 ? -18.016 31.297 11.305 1 84.25 497 THR B N 1
ATOM 8548 C CA . THR B 1 497 ? -17.812 30.578 10.047 1 84.25 497 THR B CA 1
ATOM 8549 C C . THR B 1 497 ? -18.625 29.281 10.031 1 84.25 497 THR B C 1
ATOM 8551 O O . THR B 1 497 ? -19.016 28.766 11.086 1 84.25 497 THR B O 1
ATOM 8554 N N . SER B 1 498 ? -18.922 28.906 8.789 1 82.5 498 SER B N 1
ATOM 8555 C CA . SER B 1 498 ? -19.625 27.641 8.609 1 82.5 498 SER B CA 1
ATOM 8556 C C . SER B 1 498 ? -18.641 26.469 8.57 1 82.5 498 SER B C 1
ATOM 8558 O O . SER B 1 498 ? -19.047 25.312 8.617 1 82.5 498 SER B O 1
ATOM 8560 N N . LEU B 1 499 ? -17.375 26.781 8.555 1 85.12 499 LEU B N 1
ATOM 8561 C CA . LEU B 1 499 ? -16.359 25.734 8.531 1 85.12 499 LEU B CA 1
ATOM 8562 C C . LEU B 1 499 ? -16.266 25.031 9.883 1 85.12 499 LEU B C 1
ATOM 8564 O O . LEU B 1 499 ? -16.531 25.641 10.922 1 85.12 499 LEU B O 1
ATOM 8568 N N . SER B 1 500 ? -15.992 23.781 9.742 1 86.62 500 SER B N 1
ATOM 8569 C CA . SER B 1 500 ? -15.82 23.031 10.984 1 86.62 500 SER B CA 1
ATOM 8570 C C . SER B 1 500 ? -14.625 23.531 11.781 1 86.62 500 SER B C 1
ATOM 8572 O O . SER B 1 500 ? -13.648 24.016 11.203 1 86.62 500 SER B O 1
ATOM 8574 N N . LYS B 1 501 ? -14.656 23.344 13.07 1 88.25 501 LYS B N 1
ATOM 8575 C CA . LYS B 1 501 ? -13.57 23.734 13.953 1 88.25 501 LYS B CA 1
ATOM 8576 C C . LYS B 1 501 ? -12.281 23 1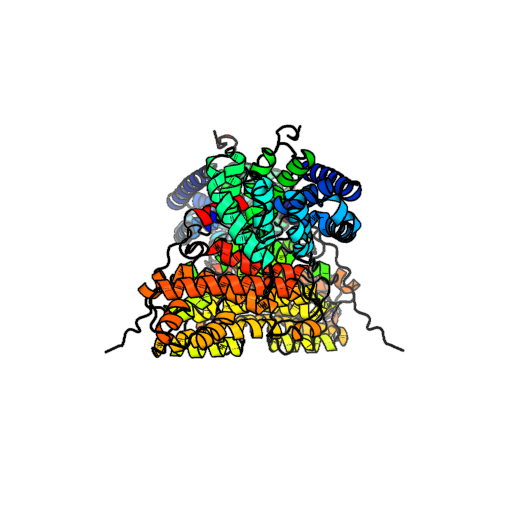3.594 1 88.25 501 LYS B C 1
ATOM 8578 O O . LYS B 1 501 ? -11.188 23.562 13.711 1 88.25 501 LYS B O 1
ATOM 8583 N N . HIS B 1 502 ? -12.438 21.797 13.18 1 90.44 502 HIS B N 1
ATOM 8584 C CA . HIS B 1 502 ? -11.266 21.016 12.812 1 90.44 502 HIS B CA 1
ATOM 8585 C C . HIS B 1 502 ? -10.586 21.594 11.57 1 90.44 502 HIS B C 1
ATOM 8587 O O . HIS B 1 502 ? -9.352 21.641 11.5 1 90.44 502 HIS B O 1
ATOM 8593 N N . TYR B 1 503 ? -11.383 22 10.648 1 91 503 TYR B N 1
ATOM 8594 C CA . TYR B 1 503 ? -10.789 22.547 9.43 1 91 503 TYR B CA 1
ATOM 8595 C C . TYR B 1 503 ? -10.094 23.875 9.711 1 91 503 TYR B C 1
ATOM 8597 O O . TYR B 1 503 ? -9.031 24.156 9.164 1 91 503 TYR B O 1
ATOM 8605 N N . VAL B 1 504 ? -10.703 24.703 10.523 1 92.31 504 VAL B N 1
ATOM 8606 C CA . VAL B 1 504 ? -10.07 25.938 10.938 1 92.31 504 VAL B CA 1
ATOM 8607 C C . VAL B 1 504 ? -8.742 25.641 11.625 1 92.31 504 VAL B C 1
ATOM 8609 O O . VAL B 1 504 ? -7.742 26.328 11.375 1 92.31 504 VAL B O 1
ATOM 8612 N N . GLY B 1 505 ? -8.789 24.656 12.445 1 93.62 505 GLY B N 1
ATOM 8613 C CA . GLY B 1 505 ? -7.57 24.234 13.117 1 93.62 505 GLY B CA 1
ATOM 8614 C C . GLY B 1 505 ? -6.484 23.797 12.156 1 93.62 505 GLY B C 1
ATOM 8615 O O . GLY B 1 505 ? -5.305 24.094 12.359 1 93.62 505 GLY B O 1
ATOM 8616 N N . LEU B 1 506 ? -6.852 23.078 11.086 1 94.81 506 LEU B N 1
ATOM 8617 C CA . LEU B 1 506 ? -5.891 22.625 10.078 1 94.81 506 LEU B CA 1
ATOM 8618 C C . LEU B 1 506 ? -5.234 23.812 9.391 1 94.81 506 LEU B C 1
ATOM 8620 O O . LEU B 1 506 ? -4.035 23.781 9.094 1 94.81 506 LEU B O 1
ATOM 8624 N N . THR B 1 507 ? -6.047 24.766 9.117 1 94.25 507 THR B N 1
ATOM 8625 C CA . THR B 1 507 ? -5.531 25.953 8.445 1 94.25 507 THR B CA 1
ATOM 8626 C C . THR B 1 507 ? -4.5 26.672 9.312 1 94.25 507 THR B C 1
ATOM 8628 O O . THR B 1 507 ? -3.426 27.047 8.836 1 94.25 507 THR B O 1
ATOM 8631 N N . LEU B 1 508 ? -4.832 26.797 10.555 1 96.31 508 LEU B N 1
ATOM 8632 C CA . LEU B 1 508 ? -3.895 27.391 11.508 1 96.31 508 LEU B CA 1
ATOM 8633 C C . LEU B 1 508 ? -2.623 26.547 11.609 1 96.31 508 LEU B C 1
ATOM 8635 O O . LEU B 1 508 ? -1.518 27.094 11.641 1 96.31 508 LEU B O 1
ATOM 8639 N N . ASN B 1 509 ? -2.818 25.312 11.625 1 96.94 509 ASN B N 1
ATOM 8640 C CA . ASN B 1 509 ? -1.697 24.375 11.742 1 96.94 509 ASN B CA 1
ATOM 8641 C C . ASN B 1 509 ? -0.789 24.453 10.516 1 96.94 509 ASN B C 1
ATOM 8643 O O . ASN B 1 509 ? 0.417 24.219 10.617 1 96.94 509 ASN B O 1
ATOM 8647 N N . SER B 1 510 ? -1.359 24.688 9.367 1 96.69 510 SER B N 1
ATOM 8648 C CA . SER B 1 510 ? -0.526 24.828 8.18 1 96.69 510 SER B CA 1
ATOM 8649 C C . SER B 1 510 ? 0.46 25.984 8.328 1 96.69 510 SER B C 1
ATOM 8651 O O . SER B 1 510 ? 1.619 25.875 7.922 1 96.69 510 SER B O 1
ATOM 8653 N N . ALA B 1 511 ? -0.005 27.078 8.898 1 97.12 511 ALA B N 1
ATOM 8654 C CA . ALA B 1 511 ? 0.894 28.188 9.203 1 97.12 511 ALA B CA 1
ATOM 8655 C C . ALA B 1 511 ? 1.962 27.766 10.211 1 97.12 511 ALA B C 1
ATOM 8657 O O . ALA B 1 511 ? 3.146 28.062 10.023 1 97.12 511 ALA B O 1
ATOM 8658 N N . ARG B 1 512 ? 1.529 27.094 11.219 1 97.19 512 ARG B N 1
ATOM 8659 C CA . ARG B 1 512 ? 2.438 26.625 12.258 1 97.19 512 ARG B CA 1
ATOM 8660 C C . ARG B 1 512 ? 3.5 25.688 11.68 1 97.19 512 ARG B C 1
ATOM 8662 O O . ARG B 1 512 ? 4.641 25.672 12.148 1 97.19 512 ARG B O 1
ATOM 8669 N N . SER B 1 513 ? 3.088 24.938 10.734 1 94.56 513 SER B N 1
ATOM 8670 C CA . SER B 1 513 ? 4.031 24.016 10.102 1 94.56 513 SER B CA 1
ATOM 8671 C C . SER B 1 513 ? 5.125 24.781 9.359 1 94.56 513 SER B C 1
ATOM 8673 O O . SER B 1 513 ? 6.27 24.328 9.281 1 94.56 513 SER B O 1
ATOM 8675 N N . GLY B 1 514 ? 4.766 25.906 8.789 1 93.88 514 GLY B N 1
ATOM 8676 C CA . GLY B 1 514 ? 5.777 26.766 8.211 1 93.88 514 GLY B CA 1
ATOM 8677 C C . GLY B 1 514 ? 6.789 27.266 9.227 1 93.88 514 GLY B C 1
ATOM 8678 O O . GLY B 1 514 ? 7.992 27.312 8.945 1 93.88 514 GLY B O 1
ATOM 8679 N N . VAL B 1 515 ? 6.25 27.625 10.375 1 95.06 515 VAL B N 1
ATOM 8680 C CA . VAL B 1 515 ? 7.125 28.078 11.453 1 95.06 515 VAL B CA 1
ATOM 8681 C C . VAL B 1 515 ? 8.047 26.938 11.883 1 95.06 515 VAL B C 1
ATOM 8683 O O . VAL B 1 515 ? 9.258 27.141 12.047 1 95.06 515 VAL B O 1
ATOM 8686 N N . LEU B 1 516 ? 7.484 25.812 12.008 1 92.44 516 LEU B N 1
ATOM 8687 C CA . LEU B 1 516 ? 8.211 24.625 12.453 1 92.44 516 LEU B CA 1
ATOM 8688 C C . LEU B 1 516 ? 9.406 24.344 11.539 1 92.44 516 LEU B C 1
ATOM 8690 O O . LEU B 1 516 ? 10.508 24.078 12.008 1 92.44 516 LEU B O 1
ATOM 8694 N N . MET B 1 517 ? 9.203 24.5 10.273 1 91.38 517 MET B N 1
ATOM 8695 C CA . MET B 1 517 ? 10.195 24.047 9.312 1 91.38 517 MET B CA 1
ATOM 8696 C C . MET B 1 517 ? 11.18 25.156 8.969 1 91.38 517 MET B C 1
ATOM 8698 O O . MET B 1 517 ? 12.32 24.891 8.586 1 91.38 517 MET B O 1
ATOM 8702 N N . TYR B 1 518 ? 10.773 26.484 9.195 1 91.56 518 TYR B N 1
ATOM 8703 C CA . TYR B 1 518 ? 11.578 27.516 8.555 1 91.56 518 TYR B CA 1
ATOM 8704 C C . TYR B 1 518 ? 11.891 28.641 9.531 1 91.56 518 TYR B C 1
ATOM 8706 O O . TYR B 1 518 ? 12.586 29.594 9.18 1 91.56 518 TYR B O 1
ATOM 8714 N N . HIS B 1 519 ? 11.508 28.438 10.766 1 87.62 519 HIS B N 1
ATOM 8715 C CA . HIS B 1 519 ? 11.75 29.516 11.711 1 87.62 519 HIS B CA 1
ATOM 8716 C C . HIS B 1 519 ? 13.242 29.797 11.867 1 87.62 519 HIS B C 1
ATOM 8718 O O . HIS B 1 519 ? 14.062 28.875 11.758 1 87.62 519 HIS B O 1
ATOM 8724 N N . HIS B 1 520 ? 13.648 31.125 12.125 1 79.69 520 HIS B N 1
ATOM 8725 C CA . HIS B 1 520 ? 15 31.656 12.289 1 79.69 520 HIS B CA 1
ATOM 8726 C C . HIS B 1 520 ? 15.852 31.391 11.055 1 79.69 520 HIS B C 1
ATOM 8728 O O . HIS B 1 520 ? 17.016 30.984 11.172 1 79.69 520 HIS B O 1
ATOM 8734 N N . ASP B 1 521 ? 15.242 31.391 9.938 1 74.62 521 ASP B N 1
ATOM 8735 C CA . ASP B 1 521 ? 15.906 31.297 8.641 1 74.62 521 ASP B CA 1
ATOM 8736 C C . ASP B 1 521 ? 16.578 29.938 8.453 1 74.62 521 ASP B C 1
ATOM 8738 O O . ASP B 1 521 ? 17.641 29.844 7.855 1 74.62 521 ASP B O 1
ATOM 8742 N N . PHE B 1 522 ? 15.945 29.016 9.18 1 80.88 522 PHE B N 1
ATOM 8743 C CA . PHE B 1 522 ? 16.438 27.641 9.086 1 80.88 522 PHE B CA 1
ATOM 8744 C C . PHE B 1 522 ? 15.609 26.844 8.078 1 80.88 522 PHE B C 1
ATOM 8746 O O . PHE B 1 522 ? 14.383 26.797 8.18 1 80.88 522 PHE B O 1
ATOM 8753 N N . ASP B 1 523 ? 16.281 26.234 7.109 1 84.56 523 ASP B N 1
ATOM 8754 C CA . ASP B 1 523 ? 15.602 25.359 6.156 1 84.56 523 ASP B CA 1
ATOM 8755 C C . ASP B 1 523 ? 15.547 23.922 6.664 1 84.56 523 ASP B C 1
ATOM 8757 O O . ASP B 1 523 ? 16.375 23.094 6.293 1 84.56 523 ASP B O 1
ATOM 8761 N N . GLY B 1 524 ? 14.539 23.641 7.395 1 84.62 524 GLY B N 1
ATOM 8762 C CA . GLY B 1 524 ? 14.391 22.328 8 1 84.62 524 GLY B CA 1
ATOM 8763 C C . GLY B 1 524 ? 13.977 21.266 7.008 1 84.62 524 GLY B C 1
ATOM 8764 O O . GLY B 1 524 ? 14.039 20.062 7.316 1 84.62 524 GLY B O 1
ATOM 8765 N N . PHE B 1 525 ? 13.641 21.641 5.855 1 86.12 525 PHE B N 1
ATOM 8766 C CA . PHE B 1 525 ? 13.188 20.703 4.832 1 86.12 525 PHE B CA 1
ATOM 8767 C C . PHE B 1 525 ? 14.328 20.328 3.9 1 86.12 525 PHE B C 1
ATOM 8769 O O . PHE B 1 525 ? 14.578 19.141 3.672 1 86.12 525 PHE B O 1
ATOM 8776 N N . GLY B 1 526 ? 15.031 21.281 3.367 1 80.31 526 GLY B N 1
ATOM 8777 C CA . GLY B 1 526 ? 16.109 21.047 2.408 1 80.31 526 GLY B CA 1
ATOM 8778 C C . GLY B 1 526 ? 17.375 20.531 3.051 1 80.31 526 GLY B C 1
ATOM 8779 O O . GLY B 1 526 ? 18.125 19.781 2.43 1 80.31 526 GLY B O 1
ATOM 8780 N N . VAL B 1 527 ? 17.609 21.031 4.203 1 78.94 527 VAL B N 1
ATOM 8781 C CA . VAL B 1 527 ? 18.781 20.609 4.957 1 78.94 527 VAL B CA 1
ATOM 8782 C C . VAL B 1 527 ? 18.375 20.172 6.359 1 78.94 527 VAL B C 1
ATOM 8784 O O . VAL B 1 527 ? 18.609 20.891 7.336 1 78.94 527 VAL B O 1
ATOM 8787 N N . PRO B 1 528 ? 17.844 18.984 6.27 1 71.62 528 PRO B N 1
ATOM 8788 C CA . PRO B 1 528 ? 17.328 18.547 7.57 1 71.62 528 PRO B CA 1
ATOM 8789 C C . PRO B 1 528 ? 18.438 18.312 8.594 1 71.62 528 PRO B C 1
ATOM 8791 O O . PRO B 1 528 ? 18.844 17.156 8.812 1 71.62 528 PRO B O 1
ATOM 8794 N N . ARG B 1 529 ? 18.906 19.406 9.039 1 67.12 529 ARG B N 1
ATOM 8795 C CA . ARG B 1 529 ? 19.984 19.391 10.023 1 67.12 529 ARG B CA 1
ATOM 8796 C C . ARG B 1 529 ? 19.516 18.766 11.336 1 67.12 529 ARG B C 1
ATOM 8798 O O . ARG B 1 529 ? 18.438 18.172 11.398 1 67.12 529 ARG B O 1
ATOM 8805 N N . SER B 1 530 ? 20.031 19.078 12.094 1 71.44 530 SER B N 1
ATOM 8806 C CA . SER B 1 530 ? 19.969 18.438 13.406 1 71.44 530 SER B CA 1
ATOM 8807 C C . SER B 1 530 ? 18.594 18.656 14.039 1 71.44 530 SER B C 1
ATOM 8809 O O . SER B 1 530 ? 18 17.703 14.57 1 71.44 530 SER B O 1
ATOM 8811 N N . ARG B 1 531 ? 17.922 19.75 13.867 1 82.38 531 ARG B N 1
ATOM 8812 C CA . ARG B 1 531 ? 16.672 20.016 14.586 1 82.38 531 ARG B CA 1
ATOM 8813 C C . ARG B 1 531 ? 15.539 19.172 14.023 1 82.38 531 ARG B C 1
ATOM 8815 O O . ARG B 1 531 ? 14.828 18.5 14.773 1 82.38 531 ARG B O 1
ATOM 8822 N N . THR B 1 532 ? 15.383 19.266 12.703 1 88 532 THR B N 1
ATOM 8823 C CA . THR B 1 532 ? 14.312 18.516 12.062 1 88 532 THR B CA 1
ATOM 8824 C C . THR B 1 532 ? 14.492 17.016 12.305 1 88 532 THR B C 1
ATOM 8826 O O . THR B 1 532 ? 13.523 16.312 12.594 1 88 532 THR B O 1
ATOM 8829 N N . SER B 1 533 ? 15.711 16.562 12.227 1 88.5 533 SER B N 1
ATOM 8830 C CA . SER B 1 533 ? 16.016 15.156 12.453 1 88.5 533 SER B CA 1
ATOM 8831 C C . SER B 1 533 ? 15.695 14.75 13.891 1 88.5 533 SER B C 1
ATOM 8833 O O . SER B 1 533 ? 15.266 13.617 14.141 1 88.5 533 SER B O 1
ATOM 8835 N N . ALA B 1 534 ? 15.953 15.656 14.75 1 89.31 534 ALA B N 1
ATOM 8836 C CA . ALA B 1 534 ? 15.672 15.383 16.156 1 89.31 534 ALA B CA 1
ATOM 8837 C C . ALA B 1 534 ? 14.172 15.227 16.391 1 89.31 534 ALA B C 1
ATOM 8839 O O . ALA B 1 534 ? 13.742 14.344 17.141 1 89.31 534 ALA B O 1
ATOM 8840 N N . HIS B 1 535 ? 13.406 16.156 15.812 1 91.44 535 HIS B N 1
ATOM 8841 C CA . HIS B 1 535 ? 11.953 16.047 15.922 1 91.44 535 HIS B CA 1
ATOM 8842 C C . HIS B 1 535 ? 11.453 14.719 15.344 1 91.44 535 HIS B C 1
ATOM 8844 O O . HIS B 1 535 ? 10.648 14.031 15.977 1 91.44 535 HIS B O 1
ATOM 8850 N N . ILE B 1 536 ? 11.953 14.391 14.203 1 92.88 536 ILE B N 1
ATOM 8851 C CA . ILE B 1 536 ? 11.539 13.18 13.5 1 92.88 536 ILE B CA 1
ATOM 8852 C C . ILE B 1 536 ? 11.852 11.953 14.359 1 92.88 536 ILE B C 1
ATOM 8854 O O . ILE B 1 536 ? 10.992 11.094 14.562 1 92.88 536 ILE B O 1
ATOM 8858 N N . THR B 1 537 ? 13.023 11.883 14.883 1 91.69 537 THR B N 1
ATOM 8859 C CA . THR B 1 537 ? 13.445 10.742 15.688 1 91.69 537 THR B CA 1
ATOM 8860 C C . THR B 1 537 ? 12.609 10.633 16.953 1 91.69 537 THR B C 1
ATOM 8862 O O . THR B 1 537 ? 12.141 9.547 17.312 1 91.69 537 THR B O 1
ATOM 8865 N N . SER B 1 538 ? 12.414 11.727 17.578 1 92.75 538 SER B N 1
ATOM 8866 C CA . SER B 1 538 ? 11.711 11.75 18.844 1 92.75 538 SER B CA 1
ATOM 8867 C C . SER B 1 538 ? 10.234 11.406 18.672 1 92.75 538 SER B C 1
ATOM 8869 O O . SER B 1 538 ? 9.656 10.688 19.5 1 92.75 538 SER B O 1
ATOM 8871 N N . ILE B 1 539 ? 9.609 11.859 17.641 1 94.31 539 ILE B N 1
ATOM 8872 C CA . ILE B 1 539 ? 8.164 11.734 17.453 1 94.31 539 ILE B CA 1
ATOM 8873 C C . ILE B 1 539 ? 7.836 10.375 16.859 1 94.31 539 ILE B C 1
ATOM 8875 O O . ILE B 1 539 ? 6.852 9.734 17.25 1 94.31 539 ILE B O 1
ATOM 8879 N N . PHE B 1 540 ? 8.688 9.852 15.984 1 93.12 540 PHE B N 1
ATOM 8880 C CA . PHE B 1 540 ? 8.305 8.656 15.234 1 93.12 540 PHE B CA 1
ATOM 8881 C C . PHE B 1 540 ? 8.992 7.418 15.797 1 93.12 540 PHE B C 1
ATOM 8883 O O . PHE B 1 540 ? 8.5 6.301 15.625 1 93.12 540 PHE B O 1
ATOM 8890 N N . PHE B 1 541 ? 10.125 7.562 16.547 1 91.5 541 PHE B N 1
ATOM 8891 C CA . PHE B 1 541 ? 10.914 6.352 16.734 1 91.5 541 PHE B CA 1
ATOM 8892 C C . PHE B 1 541 ? 11.32 6.188 18.188 1 91.5 541 PHE B C 1
ATOM 8894 O O . PHE B 1 541 ? 11.789 5.121 18.594 1 91.5 541 PHE B O 1
ATOM 8901 N N . GLU B 1 542 ? 11.148 7.203 19.016 1 91.5 542 GLU B N 1
ATOM 8902 C CA . GLU B 1 542 ? 11.562 7.121 20.422 1 91.5 542 GLU B CA 1
ATOM 8903 C C . GLU B 1 542 ? 10.367 7.215 21.359 1 91.5 542 GLU B C 1
ATOM 8905 O O . GLU B 1 542 ? 9.906 8.312 21.672 1 91.5 542 GLU B O 1
ATOM 8910 N N . PRO B 1 543 ? 9.953 6.141 21.891 1 91 543 PRO B N 1
ATOM 8911 C CA . PRO B 1 543 ? 8.836 6.188 22.828 1 91 543 PRO B CA 1
ATOM 8912 C C . PRO B 1 543 ? 9.195 6.879 24.141 1 91 543 PRO B C 1
ATOM 8914 O O . PRO B 1 543 ? 10.383 6.973 24.484 1 91 543 PRO B O 1
ATOM 8917 N N . VAL B 1 544 ? 8.227 7.391 24.828 1 92 544 VAL B N 1
ATOM 8918 C CA . VAL B 1 544 ? 8.43 7.957 26.156 1 92 544 VAL B CA 1
ATOM 8919 C C . VAL B 1 544 ? 8.43 6.844 27.203 1 92 544 VAL B C 1
ATOM 8921 O O . VAL B 1 544 ? 7.551 5.977 27.188 1 92 544 VAL B O 1
ATOM 8924 N N . PRO B 1 545 ? 9.414 6.77 28.078 1 88.94 545 PRO B N 1
ATOM 8925 C CA . PRO B 1 545 ? 9.461 5.73 29.109 1 88.94 545 PRO B CA 1
ATOM 8926 C C . PRO B 1 545 ? 8.266 5.789 30.062 1 88.94 545 PRO B C 1
ATOM 8928 O O . PRO B 1 545 ? 7.887 6.871 30.516 1 88.94 545 PRO B O 1
ATOM 8931 N N . LEU B 1 546 ? 7.707 4.641 30.281 1 86.69 546 LEU B N 1
ATOM 8932 C CA . LEU B 1 546 ? 6.605 4.535 31.234 1 86.69 546 LEU B CA 1
ATOM 8933 C C . LEU B 1 546 ? 7.109 4.09 32.594 1 86.69 546 LEU B C 1
ATOM 8935 O O . LEU B 1 546 ? 8.18 3.486 32.719 1 86.69 546 LEU B O 1
ATOM 8939 N N . LYS B 1 547 ? 6.477 4.391 33.688 1 69.75 547 LYS B N 1
ATOM 8940 C CA . LYS B 1 547 ? 6.816 3.9 35.031 1 69.75 547 LYS B CA 1
ATOM 8941 C C . LYS B 1 547 ? 6.664 2.383 35.094 1 69.75 547 LYS B C 1
ATOM 8943 O O . LYS B 1 547 ? 5.77 1.811 34.469 1 69.75 547 LYS B O 1
ATOM 8948 N N . GLU B 1 548 ? 7.797 1.594 35.469 1 59.41 548 GLU B N 1
ATOM 8949 C CA . GLU B 1 548 ? 7.949 0.15 35.625 1 59.41 548 GLU B CA 1
ATOM 8950 C C . GLU B 1 548 ? 6.652 -0.489 36.125 1 59.41 548 GLU B C 1
ATOM 8952 O O . GLU B 1 548 ? 6.406 -1.673 35.875 1 59.41 548 GLU B O 1
ATOM 8957 N N . SER B 1 549 ? 5.906 0.027 37.062 1 47.97 549 SER B N 1
ATOM 8958 C CA . SER B 1 549 ? 4.883 -0.804 37.688 1 47.97 549 SER B CA 1
ATOM 8959 C C . SER B 1 549 ? 3.916 -1.365 36.656 1 47.97 549 SER B C 1
ATOM 8961 O O . SER B 1 549 ? 3.047 -2.176 36.969 1 47.97 549 SER B O 1
ATOM 8963 N N . ILE B 1 550 ? 3.816 -0.855 35.688 1 43.41 550 ILE B N 1
ATOM 8964 C CA . ILE B 1 550 ? 2.824 -1.402 34.781 1 43.41 550 ILE B CA 1
ATOM 8965 C C . ILE B 1 550 ? 3.467 -2.479 33.906 1 43.41 550 ILE B C 1
ATOM 8967 O O . ILE B 1 550 ? 3.02 -2.725 32.781 1 43.41 550 ILE B O 1
ATOM 8971 N N . ASN B 1 551 ? 4.672 -2.732 34.219 1 37.03 551 ASN B N 1
ATOM 8972 C CA . ASN B 1 551 ? 5.285 -3.83 33.469 1 37.03 551 ASN B CA 1
ATOM 8973 C C . ASN B 1 551 ? 4.5 -5.129 33.625 1 37.03 551 ASN B C 1
ATOM 8975 O O . ASN B 1 551 ? 4.125 -5.492 34.75 1 37.03 551 ASN B O 1
ATOM 8979 N N . LEU B 1 552 ? 4.113 -5.793 32.688 1 31.67 552 LEU B N 1
ATOM 8980 C CA . LEU B 1 552 ? 3.471 -7.102 32.656 1 31.67 552 LEU B CA 1
ATOM 8981 C C . LEU B 1 552 ? 4.207 -8.086 33.562 1 31.67 552 LEU B C 1
ATOM 8983 O O . LEU B 1 552 ? 5.43 -8.234 33.469 1 31.67 552 LEU B O 1
ATOM 8987 N N . GLY B 1 553 ? 3.691 -8.648 34.75 1 21.08 553 GLY B N 1
ATOM 8988 C CA . GLY B 1 553 ? 3.623 -10.086 34.906 1 21.08 553 GLY B CA 1
ATOM 8989 C C . GLY B 1 553 ? 3.182 -10.82 33.656 1 21.08 553 GLY B C 1
ATOM 8990 O O . GLY B 1 553 ? 2.447 -10.266 32.844 1 21.08 553 GLY B O 1
#

pLDDT: mean 90.11, std 10.66, range [21.08, 98.38]

Secondary structure (DSSP, 8-state):
-----------PPPPSS-HHHHHHHHH-S-S----HHHHHHHHHHHHHHHHHHHH---HHHHHHHHHHHHHTT-GGGGHHHHHHHHHHH-SHHHHHHTTT-HHHHHHHHHHHHHHT----GGGGGGGB-TTSSB-GGGGG-HHHHHHHHHHHTT--TT-HHHHHHHHHHHHHHHHHTTTS-HHHHHHHHHHHHS-GGGS-HHHHHHHHHHHHHT-TT--HHHHHHHHHHHHHHHHHHHHHHHHHHHHHHHH-HHHHHSSS---HHHHHHHHHHH---GGGHHHHHHHHHHHHHHHHHHHIIIII--HHHHHHHHHHHHHT-SGGGGGS-HHHHHHHHHHHHHHHHHHHHHHHHHSS--HHHHHHHHHHHHHHHHHHHHHHHHT----HHHHHHHHHHHTSHHHHHHHHHHHH-SS--HHHHHTS-TT-HHHHHHHHHHHHHHHHHHHHHHHHHT----HHHHHHHHH---HHHHHHHHHHHHHHHHHHHHHHHHS--SS-HHHHHHHHHHHHHHHHHHGGG--TTTS--HHHHHHHHHHHT-PPPPPGGG---/-----------PPPPSS-HHHHHHHHH-S-S----HHHHHHHHHHHHHHHHHHHH---HHHHHHHHHHHHHTT-GGGGHHHHHHHHHHH-SHHHHHHTTT-HHHHHHHHHHHHHHT----GGGGGGGB-TTSSB-GGGGG-HHHHHHHHHHHTT--TT-HHHHHHHHHHHHHHHHHTTTS-HHHHHHHHHHHHS-GGGS-HHHHHHHHHHHHHT-TT--HHHHHHHHHHHHHHHHHHHHHHHHHHHHHHHH-HHHHHSSS---HHHHHHHHHHH---GGGHHHHHHHHHHHHHHHHHHHIIIII--HHHHHHHHHHHHHT-SGGGGGS-HHHHHHHHHHHHHHHHHHHHHHHHHSS--HHHHHHHHHHHHHHHHHHHHHHHHT----HHHHHHHHHHHTSHHHHHHHHHHHH-SS--HHHHHTS-TT-HHHHHHHHHHHHHHHHHHHHHHHHHT----HHHHHHHHH---HHHHHHHHHHHHHHHHHHHHHHHHS--SS-HHHHHHHHHHHHHHHHHHGGG--TTTS--HHHHHHHHHHHT-PPPPPGGG---